Protein AF-0000000076686835 (afdb_homodimer)

Sequence (1148 aa):
MTKIKGAARAKSGCYTCRIRRKKCDEQKSDHGSCKTCDRLHLECLGYGVKRPEWLRESQTVVGMRNKIKKFLASQGMIKGHSGPSSRDVEQEPNFLTLRPCSSPESETSTTLSVYQRSGSPEFYCESPPQTDWSSTFNSSRSGYPLSSSQCPDNSFLTVSRMSMDYHDLYPLDSELQEQTQYAPRNYQPSSLYPIYEWDPATDYYIEYVFESQYLLANRPHIKQIIRDSLQIHPASKKIVQILSELHYGRRRLPQRTDNIPPILHYLKRTGTGTLDDAMAVLHSVSVYLFNGGDGAWDECIDFAASHVQLLLGTTYYNFSNPLQQCDAKTAFVVKTAIWFDVLASITTGQSPRLHSDIGRLFDPRRTHLHELGDPLSDQHSMLSPMGSENDVVWAISEISALAEWKQEQQGFLSIPELVNRAAPIQQCLDNPACNQPCRVDLDMTSQHSASSIFRAAAQLYLATVVSGDYPLVPEVSSRAQRTYDAIFSIPQQELPPVVRSTVFAFFLCGCFLIDPARRTYIKDMLLYQEHSAEIGNLNSIINLLDSIWATSDHEHKRAIPWRSLLRERHILLVMTKIKGAARAKSGCYTCRIRRKKCDEQKSDHGSCKTCDRLHLECLGYGVKRPEWLRESQTVVGMRNKIKKFLASQGMIKGHSGPSSRDVEQEPNFLTLRPCSSPESETSTTLSVYQRSGSPEFYCESPPQTDWSSTFNSSRSGYPLSSSQCPDNSFLTVSRMSMDYHDLYPLDSELQEQTQYAPRNYQPSSLYPIYEWDPATDYYIEYVFESQYLLANRPHIKQIIRDSLQIHPASKKIVQILSELHYGRRRLPQRTDNIPPILHYLKRTGTGTLDDAMAVLHSVSVYLFNGGDGAWDECIDFAASHVQLLLGTTYYNFSNPLQQCDAKTAFVVKTAIWFDVLASITTGQSPRLHSDIGRLFDPRRTHLHELGDPLSDQHSMLSPMGSENDVVWAISEISALAEWKQEQQGFLSIPELVNRAAPIQQCLDNPACNQPCRVDLDMTSQHSASSIFRAAAQLYLATVVSGDYPLVPEVSSRAQRTYDAIFSIPQQELPPVVRSTVFAFFLCGCFLIDPARRTYIKDMLLYQEHSAEIGNLNSIINLLDSIWATSDHEHKRAIPWRSLLRERHILLV

Radius of gyration: 41.48 Å; Cα contacts (8 Å, |Δi|>4): 1317; chains: 2; bounding box: 100×111×121 Å

Solvent-accessible surface area (backbone atoms only — not comparable to full-atom values): 66970 Å² total; per-residue (Å²): 131,75,77,70,73,70,76,73,75,69,67,68,33,34,46,43,34,57,59,63,71,44,91,51,74,66,43,67,42,103,84,63,30,36,51,57,32,56,75,67,32,39,49,50,72,34,73,53,86,66,75,54,76,77,61,63,41,62,67,53,38,50,48,51,35,48,50,49,49,50,50,32,48,75,67,50,69,39,88,87,58,70,70,80,69,80,71,74,75,82,64,72,82,77,64,46,75,76,69,82,82,67,85,76,80,81,74,85,74,76,75,79,82,78,77,72,84,71,84,72,82,75,83,80,81,78,75,83,85,78,84,73,86,81,73,87,76,79,92,81,90,86,82,88,90,81,86,82,88,88,77,86,82,82,81,89,77,87,87,80,83,90,88,88,71,93,75,86,75,80,77,77,83,78,78,85,72,77,68,75,72,69,70,72,71,75,69,63,82,59,82,71,70,73,84,64,79,91,47,68,40,58,55,45,22,70,71,54,44,45,58,70,72,42,55,40,36,68,60,70,63,56,50,49,51,52,51,58,45,46,74,75,33,67,68,34,39,53,46,44,36,53,39,31,50,42,62,71,60,47,47,76,49,77,71,60,63,65,57,47,59,61,52,50,51,49,52,62,68,65,56,67,80,42,73,62,54,37,46,28,34,53,49,48,38,49,42,30,28,49,48,35,14,36,66,75,46,63,62,36,47,50,51,30,40,52,51,44,50,51,45,46,62,57,84,33,48,87,43,77,49,43,42,76,73,47,53,70,63,57,30,51,49,47,54,51,40,48,52,53,32,39,43,40,12,64,28,71,51,34,49,28,88,54,46,69,56,38,46,56,62,25,28,67,90,75,32,85,74,65,60,74,81,48,82,81,26,55,55,67,24,37,32,41,45,72,11,29,46,44,54,48,56,32,39,47,35,49,42,27,35,48,46,30,51,54,64,70,28,68,35,36,46,46,48,68,57,53,52,58,66,45,44,64,50,50,51,49,67,74,49,58,84,73,68,61,78,47,85,66,57,82,86,46,56,50,24,51,52,30,23,52,27,48,40,30,29,42,52,23,52,43,34,29,62,68,44,37,49,24,39,57,11,59,67,31,33,53,26,24,48,49,22,46,51,44,60,69,62,53,51,81,92,38,40,66,51,29,54,60,57,38,38,44,34,54,51,56,30,52,70,36,50,81,55,62,69,61,41,50,50,56,50,49,56,46,51,53,50,33,71,70,64,43,59,33,32,51,65,51,51,51,53,50,49,50,55,49,50,69,65,40,75,79,42,61,56,45,67,57,65,57,60,62,51,35,39,73,57,37,40,48,48,91,131,74,76,70,71,71,76,72,75,70,66,67,32,34,46,43,33,57,59,63,72,44,89,52,74,66,42,67,41,102,84,64,31,37,52,57,31,57,74,68,33,39,49,50,72,35,71,52,84,67,76,53,75,79,61,64,41,62,65,54,38,50,50,50,35,50,51,50,49,51,51,32,48,73,68,51,68,39,87,87,59,70,70,82,70,80,73,73,75,83,63,72,81,76,66,46,78,77,72,82,83,66,82,78,76,81,74,82,72,78,72,78,82,77,82,74,87,80,88,85,87,90,86,91,80,88,81,88,90,84,90,84,91,85,90,83,91,85,87,83,89,87,88,94,87,88,92,80,88,89,82,90,85,86,86,87,89,88,92,83,92,86,93,86,94,80,88,91,73,82,79,77,83,77,80,86,69,81,67,73,71,70,70,69,72,74,70,60,80,59,82,70,71,71,84,67,68,94,46,67,41,58,55,44,21,69,73,54,43,46,57,71,72,42,56,40,35,68,58,70,63,56,51,49,50,52,52,57,44,46,73,74,31,66,68,34,38,53,47,44,37,52,42,30,49,42,62,70,60,46,47,77,50,78,71,62,64,64,56,47,60,62,53,51,51,48,53,60,68,66,56,69,81,41,71,62,55,37,44,28,35,53,50,47,39,48,42,30,28,49,50,35,14,36,67,75,46,62,62,34,47,50,51,32,41,52,51,44,50,50,44,46,62,56,83,32,46,88,42,79,49,43,44,77,72,46,53,70,62,56,30,49,47,47,54,51,39,49,52,54,34,39,42,40,12,63,30,71,52,35,48,28,87,52,46,70,56,41,49,55,62,25,28,67,91,74,32,83,73,65,60,75,82,48,83,80,26,56,56,67,23,37,34,41,44,72,11,30,47,43,54,48,56,34,40,46,34,50,43,28,36,48,45,29,50,54,63,71,29,68,36,35,45,46,48,68,56,52,50,57,66,44,45,63,49,50,51,50,69,75,48,57,84,71,69,60,78,49,86,65,56,83,87,45,55,48,24,51,52,30,22,52,26,48,40,29,30,41,51,24,52,44,34,28,62,68,43,38,50,22,40,57,11,59,66,31,32,52,25,25,49,49,23,47,52,43,59,69,62,54,51,80,91,39,40,65,50,29,56,62,57,37,38,44,34,53,50,57,31,51,72,36,50,80,54,62,70,61,40,49,49,55,51,49,56,46,50,53,50,32,70,71,64,45,59,34,32,52,64,52,50,51,52,50,49,51,55,50,50,69,66,40,76,80,42,60,55,44,67,58,65,58,62,62,53,37,38,74,58,37,41,46,48,89

Foldseek 3Di:
DPPPPPDPLPLWAFPLCVLLVHRFPSDQDPVQATVVCVVLLEDTNHTDNDDPPQCPDPVLSVVLNVVSVVSSVVVVNDPPSPPPPDPPPPDDPDRHYSDDDDDDDDDDPDDPDPDPPDDPDDDDPDDDDDDDDDDDDDDDDDDDDDDDDDDDDDDDDDDDDYDDDPDDDPPPDDDDPVCPCPPPPPVVVPCVPVPDDPDVLVVLCLVPVVCVLQVQAPRDPVSVLLVVLCNPPPLLVVLSSLSSVLLVVLAQDVVSLVPLVVSLVVLVVVVPLDLSSLVSLLSSQVSCFQNQQFDDNVSSLVSLLVSLCVCCVPVVVPPLASLLVDDQSNLVSNLSSLVLQLLLLLQQLAQGPCLVVLCSQQVVVRDVDPLFPDPSSQRSASLHRQLAGSLLSNLSNQLSNLLSVQVVCPPNDDLVVSCVSLVVSLVCLVDPPCPDPRVPPVVNLLSPLLRQLSSLLSQLSNCCSNVNQALPPVSNVVSLVSSLVSLVPRDPVNLQSSCQSNQSSLLSSLLNDLDVVSNVVSLVSLVVNCVVSSTGNSVVSSVLSVVQCVPCNVPRRDGGPSNVSSNVRSGRRD/DPPPPPPPLPLWAFVLCVLLVHRFPSDQDPVQATVVCVVLLEDTNHTDNDDDPQCPDPVLSVVLNVVSVVSSVVVVNDPPSPPVPPPPPPDDPDRHYSDDDDDDDDPDDPDPDDPDDDDDDDDDDDDDDDDDDDDDDDDDDYYDDYDDDDDDDYYDYDDDDDDDDDDDDPPPDDDDPPPPVPVPPCVVVPCVPVPDDPDVLVVLCLVPVVCVLQVQAPRDPVSVLLVVLCVPPPLLVVLSSLSSVLLVVLAQDVVSLVVLVVSLVVLVVVVPLDLSSLVSLLSSQVSCFQNQQFDDNVSSLVSLLVSLCVCCVPVVVPPLASLLVDDQSNLVSNLSSLQLQLLLLLQQLAQRPCLVVLCSQQVVVRDVDPLPDDPSSQRSASLHRQLAGSLLSNLSNQLSNLLSVQVVCPPNDDLVVSCVSLVVSLVCLVDPPCPDPRVPPVVNLLSPLLRQLSSLLSQLSNCCSNVNQALPPVSNVVSLVSSLVSLVPRDPVNLQSSCQSNQSSLLSSLLNDLDVVSNVVSLVSLVVNCVVSSTGNSVVSSVLSVVQCVPCNVPRRDGGPSNVSSNVRSGRRD

Structure (mmCIF, N/CA/C/O backbone):
data_AF-0000000076686835-model_v1
#
loop_
_entity.id
_entity.type
_entity.pdbx_description
1 polymer 'Zn(2)-C6 fungal-type domain-containing protein'
#
loop_
_atom_site.group_PDB
_atom_site.id
_atom_site.type_symbol
_atom_site.label_atom_id
_atom_site.label_alt_id
_atom_site.label_comp_id
_atom_site.label_asym_id
_atom_site.label_entity_id
_atom_site.label_seq_id
_atom_site.pdbx_PDB_ins_code
_atom_site.Cartn_x
_atom_site.Cartn_y
_atom_site.Cartn_z
_atom_site.occupancy
_atom_site.B_iso_or_equiv
_atom_site.auth_seq_id
_atom_site.auth_comp_id
_atom_site.auth_asym_id
_atom_site.auth_atom_id
_atom_site.pdbx_PDB_model_num
ATOM 1 N N . MET A 1 1 ? 19.5 33.469 -58.469 1 22.08 1 MET A N 1
ATOM 2 C CA . MET A 1 1 ? 18.234 34.031 -57.969 1 22.08 1 MET A CA 1
ATOM 3 C C . MET A 1 1 ? 18.016 33.656 -56.5 1 22.08 1 MET A C 1
ATOM 5 O O . MET A 1 1 ? 17.969 32.5 -56.156 1 22.08 1 MET A O 1
ATOM 9 N N . THR A 1 2 ? 18.484 34.531 -55.688 1 27.08 2 THR A N 1
ATOM 10 C CA . THR A 1 2 ? 18.703 34.375 -54.25 1 27.08 2 THR A CA 1
ATOM 11 C C . THR A 1 2 ? 17.391 34.125 -53.531 1 27.08 2 THR A C 1
ATOM 13 O O . THR A 1 2 ? 16.422 34.875 -53.688 1 27.08 2 THR A O 1
ATOM 16 N N . LYS A 1 3 ? 17.125 32.812 -53.375 1 31.95 3 LYS A N 1
ATOM 17 C CA . LYS A 1 3 ? 15.883 32.438 -52.688 1 31.95 3 LYS A CA 1
ATOM 18 C C . LYS A 1 3 ? 15.555 33.438 -51.562 1 31.95 3 LYS A C 1
ATOM 20 O O . LYS A 1 3 ? 16.375 33.656 -50.688 1 31.95 3 LYS A O 1
ATOM 25 N N . ILE A 1 4 ? 14.883 34.469 -51.906 1 25.8 4 ILE A N 1
ATOM 26 C CA . ILE A 1 4 ? 14.43 35.531 -51 1 25.8 4 ILE A CA 1
ATOM 27 C C . ILE A 1 4 ? 13.922 34.875 -49.719 1 25.8 4 ILE A C 1
ATOM 29 O O . ILE A 1 4 ? 13.023 34.031 -49.75 1 25.8 4 ILE A O 1
ATOM 33 N N . LYS A 1 5 ? 14.82 34.781 -48.781 1 32.44 5 LYS A N 1
ATOM 34 C CA . LYS A 1 5 ? 14.531 34.438 -47.406 1 32.44 5 LYS A CA 1
ATOM 35 C C . LYS A 1 5 ? 13.195 35.031 -46.938 1 32.44 5 LYS A C 1
ATOM 37 O O . LYS A 1 5 ? 12.898 36.188 -47.219 1 32.44 5 LYS A O 1
ATOM 42 N N . GLY A 1 6 ? 12.094 34.219 -47.125 1 33.25 6 GLY A N 1
ATOM 43 C CA . GLY A 1 6 ? 10.734 34.594 -46.75 1 33.25 6 GLY A CA 1
ATOM 44 C C . GLY A 1 6 ? 10.688 35.656 -45.688 1 33.25 6 GLY A C 1
ATOM 45 O O . GLY A 1 6 ? 11.664 35.875 -44.969 1 33.25 6 GLY A O 1
ATOM 46 N N . ALA A 1 7 ? 10.039 36.781 -46 1 33.12 7 ALA A N 1
ATOM 47 C CA . ALA A 1 7 ? 9.766 37.969 -45.188 1 33.12 7 ALA A CA 1
ATOM 48 C C . ALA A 1 7 ? 9.594 37.594 -43.719 1 33.12 7 ALA A C 1
ATOM 50 O O . ALA A 1 7 ? 8.953 36.562 -43.406 1 33.12 7 ALA A O 1
ATOM 51 N N . ALA A 1 8 ? 10.594 37.875 -42.969 1 38.75 8 ALA A N 1
ATOM 52 C CA . ALA A 1 8 ? 10.555 37.781 -41.531 1 38.75 8 ALA A CA 1
ATOM 53 C C . ALA A 1 8 ? 9.18 38.156 -40.969 1 38.75 8 ALA A C 1
ATOM 55 O O . ALA A 1 8 ? 8.625 39.188 -41.375 1 38.75 8 ALA A O 1
ATOM 56 N N . ARG A 1 9 ? 8.266 37.25 -40.719 1 44.97 9 ARG A N 1
ATOM 57 C CA . ARG A 1 9 ? 6.961 37.5 -40.125 1 44.97 9 ARG A CA 1
ATOM 58 C C . ARG A 1 9 ? 7.031 38.656 -39.125 1 44.97 9 ARG A C 1
ATOM 60 O O . ARG A 1 9 ? 7.965 38.75 -38.344 1 44.97 9 ARG A O 1
ATOM 67 N N . ALA A 1 10 ? 6.547 39.812 -39.562 1 47.28 10 ALA A N 1
ATOM 68 C CA . ALA A 1 10 ? 6.551 41.031 -38.812 1 47.28 10 ALA A CA 1
ATOM 69 C C . ALA A 1 10 ? 6.223 40.781 -37.344 1 47.28 10 ALA A C 1
ATOM 71 O O . ALA A 1 10 ? 5.352 39.969 -37.031 1 47.28 10 ALA A O 1
ATOM 72 N N . LYS A 1 11 ? 7.059 40.906 -36.438 1 59.56 11 LYS A N 1
ATOM 73 C CA . LYS A 1 11 ? 6.957 40.781 -34.969 1 59.56 11 LYS A CA 1
ATOM 74 C C . LYS A 1 11 ? 5.875 41.688 -34.406 1 59.56 11 LYS A C 1
ATOM 76 O O . LYS A 1 11 ? 5.797 41.906 -33.219 1 59.56 11 LYS A O 1
ATOM 81 N N . SER A 1 12 ? 4.941 42.25 -35.281 1 71.62 12 SER A N 1
ATOM 82 C CA . SER A 1 12 ? 3.979 43.25 -34.844 1 71.62 12 SER A CA 1
ATOM 83 C C . SER A 1 12 ? 2.596 42.656 -34.625 1 71.62 12 SER A C 1
ATOM 85 O O . SER A 1 12 ? 1.659 43.344 -34.219 1 71.62 12 SER A O 1
ATOM 87 N N . GLY A 1 13 ? 2.395 41.438 -34.875 1 78.56 13 GLY A N 1
ATOM 88 C CA . GLY A 1 13 ? 1.097 40.812 -34.719 1 78.56 13 GLY A CA 1
ATOM 89 C C . GLY A 1 13 ? 0.733 40.562 -33.25 1 78.56 13 GLY A C 1
ATOM 90 O O . GLY A 1 13 ? 1.591 40.656 -32.375 1 78.56 13 GLY A O 1
ATOM 91 N N . CYS A 1 14 ? -0.604 40.344 -32.969 1 82.75 14 CYS A N 1
ATOM 92 C CA . CYS A 1 14 ? -1.029 40.062 -31.609 1 82.75 14 CYS A CA 1
ATOM 93 C C . CYS A 1 14 ? -0.51 38.719 -31.156 1 82.75 14 CYS A C 1
ATOM 95 O O . CYS A 1 14 ? -0.204 37.844 -31.969 1 82.75 14 CYS A O 1
ATOM 97 N N . TYR A 1 15 ? -0.389 38.5 -29.938 1 86.19 15 TYR A N 1
ATOM 98 C CA . TYR A 1 15 ? 0.169 37.281 -29.344 1 86.19 15 TYR A CA 1
ATOM 99 C C . TYR A 1 15 ? -0.659 36.062 -29.734 1 86.19 15 TYR A C 1
ATOM 101 O O . TYR A 1 15 ? -0.11 35 -30 1 86.19 15 TYR A O 1
ATOM 109 N N . THR A 1 16 ? -1.912 36.156 -29.766 1 88.62 16 THR A N 1
ATOM 110 C CA . THR A 1 16 ? -2.801 35.062 -30.094 1 88.62 16 THR A CA 1
ATOM 111 C C . THR A 1 16 ? -2.539 34.562 -31.516 1 88.62 16 THR A C 1
ATOM 113 O O . THR A 1 16 ? -2.463 33.344 -31.766 1 88.62 16 THR A O 1
ATOM 116 N N . CYS A 1 17 ? -2.449 35.438 -32.375 1 85.31 17 CYS A N 1
ATOM 117 C CA . CYS A 1 17 ? -2.152 35.094 -33.781 1 85.31 17 CYS A CA 1
ATOM 118 C C . CYS A 1 17 ? -0.751 34.5 -33.906 1 85.31 17 CYS A C 1
ATOM 120 O O . CYS A 1 17 ? -0.532 33.562 -34.656 1 85.31 17 CYS A O 1
ATOM 122 N N . ARG A 1 18 ? 0.171 34.969 -33.094 1 83.38 18 ARG A N 1
ATOM 123 C CA . ARG A 1 18 ? 1.534 34.469 -33.062 1 83.38 18 ARG A CA 1
ATOM 124 C C . ARG A 1 18 ? 1.565 33.031 -32.5 1 83.38 18 ARG A C 1
ATOM 126 O O . ARG A 1 18 ? 2.275 32.188 -33.031 1 83.38 18 ARG A O 1
ATOM 133 N N . ILE A 1 19 ? 0.754 32.844 -31.578 1 83.19 19 ILE A N 1
ATOM 134 C CA . ILE A 1 19 ? 0.657 31.516 -30.953 1 83.19 19 ILE A CA 1
ATOM 135 C C . ILE A 1 19 ? 0.048 30.531 -31.938 1 83.19 19 ILE A C 1
ATOM 137 O O . ILE A 1 19 ? 0.477 29.375 -32.031 1 83.19 19 ILE A O 1
ATOM 141 N N . ARG A 1 20 ? -0.833 30.969 -32.656 1 84.38 20 ARG A N 1
ATOM 142 C CA . ARG A 1 20 ? -1.5 30.172 -33.688 1 84.38 20 ARG A CA 1
ATOM 143 C C . ARG A 1 20 ? -0.6 29.953 -34.906 1 84.38 20 ARG A C 1
ATOM 145 O O . ARG A 1 20 ? -0.869 29.094 -35.75 1 84.38 20 ARG A O 1
ATOM 152 N N . ARG A 1 21 ? 0.393 30.781 -35.062 1 81.19 21 ARG A N 1
ATOM 153 C CA . ARG A 1 21 ? 1.337 30.781 -36.188 1 81.19 21 ARG A CA 1
ATOM 154 C C . ARG A 1 21 ? 0.635 31.109 -37.5 1 81.19 21 ARG A C 1
ATOM 156 O O . ARG A 1 21 ? 0.928 30.516 -38.531 1 81.19 21 ARG A O 1
ATOM 163 N N . LYS A 1 22 ? -0.328 31.938 -37.281 1 81.25 22 LYS A N 1
ATOM 164 C CA . LYS A 1 22 ? -1.064 32.438 -38.438 1 81.25 22 LYS A CA 1
ATOM 165 C C . LYS A 1 22 ? -0.812 33.938 -38.656 1 81.25 22 LYS A C 1
ATOM 167 O O . LYS A 1 22 ? -0.509 34.656 -37.719 1 81.25 22 LYS A O 1
ATOM 172 N N . LYS A 1 23 ? -0.865 34.375 -39.844 1 79.88 23 LYS A N 1
ATOM 173 C CA . LYS A 1 23 ? -0.647 35.781 -40.188 1 79.88 23 LYS A CA 1
ATOM 174 C C . LYS A 1 23 ? -1.698 36.688 -39.531 1 79.88 23 LYS A C 1
ATOM 176 O O . LYS A 1 23 ? -2.898 36.406 -39.625 1 79.88 23 LYS A O 1
ATOM 181 N N . CYS A 1 24 ? -1.336 37.625 -38.75 1 79.44 24 CYS A N 1
ATOM 182 C CA . CYS A 1 24 ? -2.195 38.594 -38.094 1 79.44 24 CYS A CA 1
ATOM 183 C C . CYS A 1 24 ? -2.543 39.75 -39.062 1 79.44 24 CYS A C 1
ATOM 185 O O . CYS A 1 24 ? -1.705 40.156 -39.844 1 79.44 24 CYS A O 1
ATOM 187 N N . ASP A 1 25 ? -3.598 40.188 -39.094 1 79.06 25 ASP A N 1
ATOM 188 C CA . ASP A 1 25 ? -4 41.312 -39.938 1 79.06 25 ASP A CA 1
ATOM 189 C C . ASP A 1 25 ? -3.512 42.656 -39.375 1 79.06 25 ASP A C 1
ATOM 191 O O . ASP A 1 25 ? -3.584 43.688 -40.062 1 79.06 25 ASP A O 1
ATOM 195 N N . GLU A 1 26 ? -2.965 42.656 -38.188 1 77.5 26 GLU A N 1
ATOM 196 C CA . GLU A 1 26 ? -2.369 43.781 -37.469 1 77.5 26 GLU A CA 1
ATOM 197 C C . GLU A 1 26 ? -3.316 44.969 -37.438 1 77.5 26 GLU A C 1
ATOM 199 O O . GLU A 1 26 ? -2.896 46.094 -37.156 1 77.5 26 GLU A O 1
ATOM 204 N N . GLN A 1 27 ? -4.598 44.812 -37.75 1 79 27 GLN A N 1
ATOM 205 C CA . GLN A 1 27 ? -5.598 45.875 -37.688 1 79 27 GLN A CA 1
ATOM 206 C C . GLN A 1 27 ? -6.316 45.844 -36.344 1 79 27 GLN A C 1
ATOM 208 O O . GLN A 1 27 ? -6.934 44.844 -35.969 1 79 27 GLN A O 1
ATOM 213 N N . LYS A 1 28 ? -6.168 46.75 -35.5 1 75.19 28 LYS A N 1
ATOM 214 C CA . LYS A 1 28 ? -6.785 46.844 -34.188 1 75.19 28 LYS A CA 1
ATOM 215 C C . LYS A 1 28 ? -8.258 47.25 -34.312 1 75.19 28 LYS A C 1
ATOM 217 O O . LYS A 1 28 ? -8.594 48.188 -35 1 75.19 28 LYS A O 1
ATOM 222 N N . SER A 1 29 ? -9.102 46.438 -33.781 1 75.44 29 SER A N 1
ATOM 223 C CA . SER A 1 29 ? -10.523 46.781 -33.688 1 75.44 29 SER A CA 1
ATOM 224 C C . SER A 1 29 ? -10.766 47.844 -32.625 1 75.44 29 SER A C 1
ATOM 226 O O . SER A 1 29 ? -9.875 48.156 -31.844 1 75.44 29 SER A O 1
ATOM 228 N N . ASP A 1 30 ? -11.922 48.438 -32.469 1 75.62 30 ASP A N 1
ATOM 229 C CA . ASP A 1 30 ? -12.305 49.5 -31.531 1 75.62 30 ASP A CA 1
ATOM 230 C C . ASP A 1 30 ? -12.117 49.031 -30.094 1 75.62 30 ASP A C 1
ATOM 232 O O . ASP A 1 30 ? -11.945 49.844 -29.188 1 75.62 30 ASP A O 1
ATOM 236 N N . HIS A 1 31 ? -11.93 47.719 -29.875 1 73.94 31 HIS A N 1
ATOM 237 C CA . HIS A 1 31 ? -11.797 47.125 -28.547 1 73.94 31 HIS A CA 1
ATOM 238 C C . HIS A 1 31 ? -10.359 46.719 -28.266 1 73.94 31 HIS A C 1
ATOM 240 O O . HIS A 1 31 ? -10.078 46.094 -27.234 1 73.94 31 HIS A O 1
ATOM 246 N N . GLY A 1 32 ? -9.422 47.031 -29.156 1 77.31 32 GLY A N 1
ATOM 247 C CA . GLY A 1 32 ? -8 46.75 -28.969 1 77.31 32 GLY A CA 1
ATOM 248 C C . GLY A 1 32 ? -7.582 45.375 -29.422 1 77.31 32 GLY A C 1
ATOM 249 O O . GLY A 1 32 ? -6.402 45.031 -29.359 1 77.31 32 GLY A O 1
ATOM 250 N N . SER A 1 33 ? -8.352 44.656 -29.938 1 81.25 33 SER A N 1
ATOM 251 C CA . SER A 1 33 ? -8.102 43.281 -30.422 1 81.25 33 SER A CA 1
ATOM 252 C C . SER A 1 33 ? -7.844 43.312 -31.938 1 81.25 33 SER A C 1
ATOM 254 O O . SER A 1 33 ? -8.242 44.25 -32.625 1 81.25 33 SER A O 1
ATOM 256 N N . CYS A 1 34 ? -7.137 42.25 -32.375 1 84.44 34 CYS A N 1
ATOM 257 C CA . CYS A 1 34 ? -6.945 42.188 -33.812 1 84.44 34 CYS A CA 1
ATOM 258 C C . CYS A 1 34 ? -8.203 41.688 -34.5 1 84.44 34 CYS A C 1
ATOM 260 O O . CYS A 1 34 ? -8.961 40.906 -33.938 1 84.44 34 CYS A O 1
ATOM 262 N N . LYS A 1 35 ? -8.547 42.188 -35.594 1 83.75 35 LYS A N 1
ATOM 263 C CA . LYS A 1 35 ? -9.758 41.844 -36.344 1 83.75 35 LYS A CA 1
ATOM 264 C C . LYS A 1 35 ? -9.82 40.344 -36.625 1 83.75 35 LYS A C 1
ATOM 266 O O . LYS A 1 35 ? -10.914 39.781 -36.688 1 83.75 35 LYS A O 1
ATOM 271 N N . THR A 1 36 ? -8.672 39.75 -36.75 1 83.75 36 THR A N 1
ATOM 272 C CA . THR A 1 36 ? -8.625 38.312 -36.969 1 83.75 36 THR A CA 1
ATOM 273 C C . THR A 1 36 ? -9.117 37.562 -35.719 1 83.75 36 THR A C 1
ATOM 275 O O . THR A 1 36 ? -9.914 36.625 -35.844 1 83.75 36 THR A O 1
ATOM 278 N N . CYS A 1 37 ? -8.609 37.844 -34.656 1 84 37 CYS A N 1
ATOM 279 C CA . CYS A 1 37 ? -9.055 37.25 -33.406 1 84 37 CYS A CA 1
ATOM 280 C C . CYS A 1 37 ? -10.539 37.5 -33.188 1 84 37 CYS A C 1
ATOM 282 O O . CYS A 1 37 ? -11.266 36.594 -32.75 1 84 37 CYS A O 1
ATOM 284 N N . ASP A 1 38 ? -11.023 38.656 -33.438 1 83.44 38 ASP A N 1
ATOM 285 C CA . ASP A 1 38 ? -12.438 39 -33.312 1 83.44 38 ASP A CA 1
ATOM 286 C C . ASP A 1 38 ? -13.305 38.125 -34.25 1 83.44 38 ASP A C 1
ATOM 288 O O . ASP A 1 38 ? -14.359 37.656 -33.812 1 83.44 38 ASP A O 1
ATOM 292 N N . ARG A 1 39 ? -12.93 38.031 -35.406 1 81.94 39 ARG A N 1
ATOM 293 C CA . ARG A 1 39 ? -13.656 37.25 -36.406 1 81.94 39 ARG A CA 1
ATOM 294 C C . ARG A 1 39 ? -13.719 35.781 -35.969 1 81.94 39 ARG A C 1
ATOM 296 O O . ARG A 1 39 ? -14.742 35.125 -36.156 1 81.94 39 ARG A O 1
ATOM 303 N N . LEU A 1 40 ? -12.688 35.375 -35.406 1 79.88 40 LEU A N 1
ATOM 304 C CA . LEU A 1 40 ? -12.57 33.969 -35.031 1 79.88 40 LEU A CA 1
ATOM 305 C C . LEU A 1 40 ? -13.109 33.719 -33.625 1 79.88 40 LEU A C 1
ATOM 307 O O . LEU A 1 40 ? -13.094 32.594 -33.094 1 79.88 40 LEU A O 1
ATOM 311 N N . HIS A 1 41 ? -13.523 34.812 -33.031 1 82.12 41 HIS A N 1
ATOM 312 C CA . HIS A 1 41 ? -14.062 34.812 -31.672 1 82.12 41 HIS A CA 1
ATOM 313 C C . HIS A 1 41 ? -13.039 34.281 -30.672 1 82.12 41 HIS A C 1
ATOM 315 O O . HIS A 1 41 ? -13.383 33.5 -29.781 1 82.12 41 HIS A O 1
ATOM 321 N N . LEU A 1 42 ? -11.898 34.688 -30.844 1 85.75 42 LEU A N 1
ATOM 322 C CA . LEU A 1 42 ? -10.789 34.375 -29.953 1 85.75 42 LEU A CA 1
ATOM 323 C C . LEU A 1 42 ? -10.414 35.594 -29.109 1 85.75 42 LEU A C 1
ATOM 325 O O . LEU A 1 42 ? -10.523 36.75 -29.562 1 85.75 42 LEU A O 1
ATOM 329 N N . GLU A 1 43 ? -9.977 35.281 -27.922 1 83.69 43 GLU A N 1
ATOM 330 C CA . GLU A 1 43 ? -9.398 36.344 -27.109 1 83.69 43 GLU A CA 1
ATOM 331 C C . GLU A 1 43 ? -8.07 36.844 -27.688 1 83.69 43 GLU A C 1
ATOM 333 O O . GLU A 1 43 ? -7.152 36.031 -27.891 1 83.69 43 GLU A O 1
ATOM 338 N N . CYS A 1 44 ? -7.961 37.969 -27.891 1 83.62 44 CYS A N 1
ATOM 339 C CA . CYS A 1 44 ? -6.73 38.594 -28.375 1 83.62 44 CYS A CA 1
ATOM 340 C C . CYS A 1 44 ? -5.809 38.938 -27.219 1 83.62 44 CYS A C 1
ATOM 342 O O . CYS A 1 44 ? -6.164 39.75 -26.359 1 83.62 44 CYS A O 1
ATOM 344 N N . LEU A 1 45 ? -4.695 38.438 -27.156 1 80.5 45 LEU A N 1
ATOM 345 C CA . LEU A 1 45 ? -3.803 38.562 -26 1 80.5 45 LEU A CA 1
ATOM 346 C C . LEU A 1 45 ? -2.949 39.844 -26.109 1 80.5 45 LEU A C 1
ATOM 348 O O . LEU A 1 45 ? -2.014 40.031 -25.328 1 80.5 45 LEU A O 1
ATOM 352 N N . GLY A 1 46 ? -3.238 40.656 -27.062 1 81.19 46 GLY A N 1
ATOM 353 C CA . GLY A 1 46 ? -2.615 41.969 -27.188 1 81.19 46 GLY A CA 1
ATOM 354 C C . GLY A 1 46 ? -1.397 41.969 -28.094 1 81.19 46 GLY A C 1
ATOM 355 O O . GLY A 1 46 ? -1.094 40.938 -28.734 1 81.19 46 GLY A O 1
ATOM 356 N N . TYR A 1 47 ? -0.738 43.125 -28.016 1 78.56 47 TYR A N 1
ATOM 357 C CA . TYR A 1 47 ? 0.384 43.406 -28.906 1 78.56 47 TYR A CA 1
ATOM 358 C C . TYR A 1 47 ? 1.649 43.688 -28.109 1 78.56 47 TYR A C 1
ATOM 360 O O . TYR A 1 47 ? 1.579 44.188 -26.984 1 78.56 47 TYR A O 1
ATOM 368 N N . GLY A 1 48 ? 2.848 43.312 -28.609 1 73.88 48 GLY A N 1
ATOM 369 C CA . GLY A 1 48 ? 4.117 43.656 -28 1 73.88 48 GLY A CA 1
ATOM 370 C C . GLY A 1 48 ? 5.316 43.094 -28.734 1 73.88 48 GLY A C 1
ATOM 371 O O . GLY A 1 48 ? 5.191 42.125 -29.5 1 73.88 48 GLY A O 1
ATOM 372 N N . VAL A 1 49 ? 6.301 43.719 -28.516 1 72.38 49 VAL A N 1
ATOM 373 C CA . VAL A 1 49 ? 7.543 43.344 -29.172 1 72.38 49 VAL A CA 1
ATOM 374 C C . VAL A 1 49 ? 8.133 42.094 -28.484 1 72.38 49 VAL A C 1
ATOM 376 O O . VAL A 1 49 ? 8.617 41.188 -29.156 1 72.38 49 VAL A O 1
ATOM 379 N N . LYS A 1 50 ? 8.039 42.031 -27.172 1 70.62 50 LYS A N 1
ATOM 380 C CA . LYS A 1 50 ? 8.531 40.906 -26.391 1 70.62 50 LYS A CA 1
ATOM 381 C C . LYS A 1 50 ? 7.375 40.125 -25.781 1 70.62 50 LYS A C 1
ATOM 383 O O . LYS A 1 50 ? 6.426 40.719 -25.25 1 70.62 50 LYS A O 1
ATOM 388 N N . ARG A 1 51 ? 7.254 38.844 -25.891 1 69.06 51 ARG A N 1
ATOM 389 C CA . ARG A 1 51 ? 6.25 37.938 -25.328 1 69.06 51 ARG A CA 1
ATOM 390 C C . ARG A 1 51 ? 6.188 38.094 -23.812 1 69.06 51 ARG A C 1
ATOM 392 O O . ARG A 1 51 ? 7.219 38.094 -23.141 1 69.06 51 ARG A O 1
ATOM 399 N N . PRO A 1 52 ? 5.105 38.344 -23.344 1 72.38 52 PRO A N 1
ATOM 400 C CA . PRO A 1 52 ? 4.996 38.344 -21.875 1 72.38 52 PRO A CA 1
ATOM 401 C C . PRO A 1 52 ? 5.484 37.031 -21.266 1 72.38 52 PRO A C 1
ATOM 403 O O . PRO A 1 52 ? 5.484 35.969 -21.922 1 72.38 52 PRO A O 1
ATOM 406 N N . GLU A 1 53 ? 5.938 37.031 -20.047 1 70.44 53 GLU A N 1
ATOM 407 C CA . GLU A 1 53 ? 6.602 35.938 -19.375 1 70.44 53 GLU A CA 1
ATOM 408 C C . GLU A 1 53 ? 5.719 34.688 -19.359 1 70.44 53 GLU A C 1
ATOM 410 O O . GLU A 1 53 ? 6.211 33.562 -19.531 1 70.44 53 GLU A O 1
ATOM 415 N N . TRP A 1 54 ? 4.457 34.906 -19.25 1 71.75 54 TRP A N 1
ATOM 416 C CA . TRP A 1 54 ? 3.543 33.75 -19.156 1 71.75 54 TRP A CA 1
ATOM 417 C C . TRP A 1 54 ? 3.357 33.125 -20.531 1 71.75 54 TRP A C 1
ATOM 419 O O . TRP A 1 54 ? 2.959 31.953 -20.609 1 71.75 54 TRP A O 1
ATOM 429 N N . LEU A 1 55 ? 3.746 33.75 -21.5 1 72.75 55 LEU A N 1
ATOM 430 C CA . LEU A 1 55 ? 3.631 33.219 -22.859 1 72.75 55 LEU A CA 1
ATOM 431 C C . LEU A 1 55 ? 4.98 32.719 -23.359 1 72.75 55 LEU A C 1
ATOM 433 O O . LEU A 1 55 ? 5.09 32.25 -24.5 1 72.75 55 LEU A O 1
ATOM 437 N N . ARG A 1 56 ? 5.902 32.656 -22.453 1 71.69 56 ARG A N 1
ATOM 438 C CA . ARG A 1 56 ? 7.23 32.188 -22.844 1 71.69 56 ARG A CA 1
ATOM 439 C C . ARG A 1 56 ? 7.379 30.703 -22.625 1 71.69 56 ARG A C 1
ATOM 441 O O . ARG A 1 56 ? 8.211 30.047 -23.266 1 71.69 56 ARG A O 1
ATOM 448 N N . GLU A 1 57 ? 6.578 30.281 -21.797 1 70.25 57 GLU A N 1
ATOM 449 C CA . GLU A 1 57 ? 6.637 28.844 -21.547 1 70.25 57 GLU A CA 1
ATOM 450 C C . GLU A 1 57 ? 6.004 28.062 -22.703 1 70.25 57 GLU A C 1
ATOM 452 O O . GLU A 1 57 ? 4.836 28.266 -23.031 1 70.25 57 GLU A O 1
ATOM 457 N N . SER A 1 58 ? 6.645 27.141 -23.109 1 75.56 58 SER A N 1
ATOM 458 C CA . SER A 1 58 ? 6.293 26.391 -24.297 1 75.56 58 SER A CA 1
ATOM 459 C C . SER A 1 58 ? 5.055 25.531 -24.078 1 75.56 58 SER A C 1
ATOM 461 O O . SER A 1 58 ? 4.199 25.422 -24.953 1 75.56 58 SER A O 1
ATOM 463 N N . GLN A 1 59 ? 4.98 25.094 -22.969 1 73.38 59 GLN A N 1
ATOM 464 C CA . GLN A 1 59 ? 3.852 24.219 -22.672 1 73.38 59 GLN A CA 1
ATOM 465 C C . GLN A 1 59 ? 2.545 25 -22.625 1 73.38 59 GLN A C 1
ATOM 467 O O . GLN A 1 59 ? 1.51 24.531 -23.094 1 73.38 59 GLN A O 1
ATOM 472 N N . THR A 1 60 ? 2.574 26.156 -22.125 1 75.06 60 THR A N 1
ATOM 473 C CA . THR A 1 60 ? 1.413 27.031 -22.078 1 75.06 60 THR A CA 1
ATOM 474 C C . THR A 1 60 ? 0.999 27.469 -23.469 1 75.06 60 THR A C 1
ATOM 476 O O . THR A 1 60 ? -0.193 27.531 -23.781 1 75.06 60 THR A O 1
ATOM 479 N N . VAL A 1 61 ? 1.968 27.672 -24.141 1 78.88 61 VAL A N 1
ATOM 480 C CA . VAL A 1 61 ? 1.732 28.141 -25.5 1 78.88 61 VAL A CA 1
ATOM 481 C C . VAL A 1 61 ? 1.133 27.016 -26.328 1 78.88 61 VAL A C 1
ATOM 483 O O . VAL A 1 61 ? 0.18 27.234 -27.094 1 78.88 61 VAL A O 1
ATOM 486 N N . VAL A 1 62 ? 1.61 25.922 -26.062 1 80.12 62 VAL A N 1
ATOM 487 C CA . VAL A 1 62 ? 1.112 24.75 -26.781 1 80.12 62 VAL A CA 1
ATOM 488 C C . VAL A 1 62 ? -0.304 24.422 -26.312 1 80.12 62 VAL A C 1
ATOM 490 O O . VAL A 1 62 ? -1.174 24.109 -27.125 1 80.12 62 VAL A O 1
ATOM 493 N N . GLY A 1 63 ? -0.509 24.531 -25.109 1 78.75 63 GLY A N 1
ATOM 494 C CA . GLY A 1 63 ? -1.848 24.359 -24.562 1 78.75 63 GLY A CA 1
ATOM 495 C C . GLY A 1 63 ? -2.844 25.359 -25.094 1 78.75 63 GLY A C 1
ATOM 496 O O . GLY A 1 63 ? -3.967 25 -25.453 1 78.75 63 GLY A O 1
ATOM 497 N N . MET A 1 64 ? -2.473 26.547 -25.172 1 79 64 MET A N 1
ATOM 498 C CA . MET A 1 64 ? -3.322 27.609 -25.703 1 79 64 MET A CA 1
ATOM 499 C C . MET A 1 64 ? -3.613 27.406 -27.188 1 79 64 MET A C 1
ATOM 501 O O . MET A 1 64 ? -4.742 27.594 -27.641 1 79 64 MET A O 1
ATOM 505 N N . ARG A 1 65 ? -2.65 26.984 -27.766 1 82.56 65 ARG A N 1
ATOM 506 C CA . ARG A 1 65 ? -2.783 26.703 -29.188 1 82.56 65 ARG A CA 1
ATOM 507 C C . ARG A 1 65 ? -3.766 25.562 -29.422 1 82.56 65 ARG A C 1
ATOM 509 O O . ARG A 1 65 ? -4.617 25.641 -30.312 1 82.56 65 ARG A O 1
ATOM 516 N N . ASN A 1 66 ? -3.641 24.578 -28.625 1 80.25 66 ASN A N 1
ATOM 517 C CA . ASN A 1 66 ? -4.555 23.438 -28.719 1 80.25 66 ASN A CA 1
ATOM 518 C C . ASN A 1 66 ? -5.984 23.844 -28.359 1 80.25 66 ASN A C 1
ATOM 520 O O . ASN A 1 66 ? -6.938 23.391 -29 1 80.25 66 ASN A O 1
ATOM 524 N N . LYS A 1 67 ? -6.102 24.609 -27.406 1 80.88 67 LYS A N 1
ATOM 525 C CA . LYS A 1 67 ? -7.402 25.125 -27 1 80.88 67 LYS A CA 1
ATOM 526 C C . LYS A 1 67 ? -8.039 25.953 -28.109 1 80.88 67 LYS A C 1
ATOM 528 O O . LYS A 1 67 ? -9.234 25.812 -28.391 1 80.88 67 LYS A O 1
ATOM 533 N N . ILE A 1 68 ? -7.301 26.703 -28.656 1 84.06 68 ILE A N 1
ATOM 534 C CA . ILE A 1 68 ? -7.777 27.531 -29.766 1 84.06 68 ILE A CA 1
ATOM 535 C C . ILE A 1 68 ? -8.18 26.656 -30.938 1 84.06 68 ILE A C 1
ATOM 537 O O . ILE A 1 68 ? -9.242 26.844 -31.531 1 84.06 68 ILE A O 1
ATOM 541 N N . LYS A 1 69 ? -7.359 25.703 -31.172 1 80.88 69 LYS A N 1
ATOM 542 C CA . LYS A 1 69 ? -7.621 24.797 -32.281 1 80.88 69 LYS A CA 1
ATOM 543 C C . LYS A 1 69 ? -8.914 24.016 -32.062 1 80.88 69 LYS A C 1
ATOM 545 O O . LYS A 1 69 ? -9.727 23.875 -32.969 1 80.88 69 LYS A O 1
ATOM 550 N N . LYS A 1 70 ? -9.102 23.547 -30.938 1 79.62 70 LYS A N 1
ATOM 551 C CA . LYS A 1 70 ? -10.312 22.812 -30.594 1 79.62 70 LYS A CA 1
ATOM 552 C C . LYS A 1 70 ? -11.547 23.703 -30.703 1 79.62 70 LYS A C 1
ATOM 554 O O . LYS A 1 70 ? -12.586 23.266 -31.203 1 79.62 70 LYS A O 1
ATOM 559 N N . PHE A 1 71 ? -11.391 24.828 -30.156 1 80.62 71 PHE A N 1
ATOM 560 C CA . PHE A 1 71 ? -12.484 25.797 -30.203 1 80.62 71 PHE A CA 1
ATOM 561 C C . PHE A 1 71 ? -12.859 26.109 -31.656 1 80.62 71 PHE A C 1
ATOM 563 O O . PHE A 1 71 ? -14.039 26.078 -32 1 80.62 71 PHE A O 1
ATOM 570 N N . LEU A 1 72 ? -11.938 26.297 -32.406 1 81.5 72 LEU A N 1
ATOM 571 C CA . LEU A 1 72 ? -12.188 26.656 -33.781 1 81.5 72 LEU A CA 1
ATOM 572 C C . LEU A 1 72 ? -12.766 25.484 -34.562 1 81.5 72 LEU A C 1
ATOM 574 O O . LEU A 1 72 ? -13.641 25.656 -35.406 1 81.5 72 LEU A O 1
ATOM 578 N N . ALA A 1 73 ? -12.312 24.359 -34.188 1 78.44 73 ALA A N 1
ATOM 579 C CA . ALA A 1 73 ? -12.844 23.141 -34.781 1 78.44 73 ALA A CA 1
ATOM 580 C C . ALA A 1 73 ? -14.312 22.938 -34.406 1 78.44 73 ALA A C 1
ATOM 582 O O . ALA A 1 73 ? -15.133 22.562 -35.25 1 78.44 73 ALA A O 1
ATOM 583 N N . SER A 1 74 ? -14.609 23.25 -33.219 1 78.56 74 SER A N 1
ATOM 584 C CA . SER A 1 74 ? -15.969 23.094 -32.719 1 78.56 74 SER A CA 1
ATOM 585 C C . SER A 1 74 ? -16.906 24.109 -33.375 1 78.56 74 SER A C 1
ATOM 587 O O . SER A 1 74 ? -18.109 23.844 -33.531 1 78.56 74 SER A O 1
ATOM 589 N N . GLN A 1 75 ? -16.219 25.156 -33.719 1 74.62 75 GLN A N 1
ATOM 590 C CA . GLN A 1 75 ? -17.031 26.188 -34.344 1 74.62 75 GLN A CA 1
ATOM 591 C C . GLN A 1 75 ? -17.078 26.016 -35.875 1 74.62 75 GLN A C 1
ATOM 593 O O . GLN A 1 75 ? -17.734 26.781 -36.562 1 74.62 75 GLN A O 1
ATOM 598 N N . GLY A 1 76 ? -16.375 25.016 -36.219 1 73.38 76 GLY A N 1
ATOM 599 C CA . GLY A 1 76 ? -16.391 24.703 -37.656 1 73.38 76 GLY A CA 1
ATOM 600 C C . GLY A 1 76 ? -15.562 25.656 -38.5 1 73.38 76 GLY A C 1
ATOM 601 O O . GLY A 1 76 ? -15.82 25.828 -39.688 1 73.38 76 GLY A O 1
ATOM 602 N N . MET A 1 77 ? -14.664 26.344 -37.844 1 73.56 77 MET A N 1
ATOM 603 C CA . MET A 1 77 ? -13.938 27.406 -38.531 1 73.56 77 MET A CA 1
ATOM 604 C C . MET A 1 77 ? -12.586 26.922 -39.031 1 73.56 77 MET A C 1
ATOM 606 O O . MET A 1 77 ? -11.742 27.719 -39.469 1 73.56 77 MET A O 1
ATOM 610 N N . ILE A 1 78 ? -12.383 25.719 -38.781 1 69.81 78 ILE A N 1
ATOM 611 C CA . ILE A 1 78 ? -11.188 25.125 -39.375 1 69.81 78 ILE A CA 1
ATOM 612 C C . ILE A 1 78 ? -11.523 24.562 -40.75 1 69.81 78 ILE A C 1
ATOM 614 O O . ILE A 1 78 ? -12.484 23.797 -40.875 1 69.81 78 ILE A O 1
ATOM 618 N N . LYS A 1 79 ? -11.016 24.891 -41.625 1 63.09 79 LYS A N 1
ATOM 619 C CA . LYS A 1 79 ? -11.234 24.469 -43 1 63.09 79 LYS A CA 1
ATOM 620 C C . LYS A 1 79 ? -11.008 22.969 -43.156 1 63.09 79 LYS A C 1
ATOM 622 O O . LYS A 1 79 ? -10.023 22.438 -42.656 1 63.09 79 LYS A O 1
ATOM 627 N N . GLY A 1 80 ? -11.984 22.062 -43.75 1 58.09 80 GLY A N 1
ATOM 628 C CA . GLY A 1 80 ? -11.961 20.656 -44.062 1 58.09 80 GLY A CA 1
ATOM 629 C C . GLY A 1 80 ? -12.727 19.797 -43.094 1 58.09 80 GLY A C 1
ATOM 630 O O . GLY A 1 80 ? -12.906 18.594 -43.312 1 58.09 80 GLY A O 1
ATOM 631 N N . HIS A 1 81 ? -12.828 20.188 -41.781 1 49.5 81 HIS A N 1
ATOM 632 C CA . HIS A 1 81 ? -13.617 19.391 -40.844 1 49.5 81 HIS A CA 1
ATOM 633 C C . HIS A 1 81 ? -15.102 19.703 -41 1 49.5 81 HIS A C 1
ATOM 635 O O . HIS A 1 81 ? -15.578 20.719 -40.469 1 49.5 81 HIS A O 1
ATOM 641 N N . SER A 1 82 ? -15.625 19.625 -42 1 43.31 82 SER A N 1
ATOM 642 C CA . SER A 1 82 ? -17.016 19.984 -42.281 1 43.31 82 SER A CA 1
ATOM 643 C C . SER A 1 82 ? -17.984 19.094 -41.5 1 43.31 82 SER A C 1
ATOM 645 O O . SER A 1 82 ? -18.531 18.141 -42.062 1 43.31 82 SER A O 1
ATOM 647 N N . GLY A 1 83 ? -17.734 18.484 -40.344 1 38.91 83 GLY A N 1
ATOM 648 C CA . GLY A 1 83 ? -18.938 17.75 -39.969 1 38.91 83 GLY A CA 1
ATOM 649 C C . GLY A 1 83 ? -20.172 18.641 -39.906 1 38.91 83 GLY A C 1
ATOM 650 O O . GLY A 1 83 ? -20.062 19.859 -39.719 1 38.91 83 GLY A O 1
ATOM 651 N N . PRO A 1 84 ? -21.266 18.312 -40.594 1 39.19 84 PRO A N 1
ATOM 652 C CA . PRO A 1 84 ? -22.516 19.062 -40.625 1 39.19 84 PRO A CA 1
ATOM 653 C C . PRO A 1 84 ? -23.031 19.453 -39.25 1 39.19 84 PRO A C 1
ATOM 655 O O . PRO A 1 84 ? -23.672 18.656 -38.562 1 39.19 84 PRO A O 1
ATOM 658 N N . SER A 1 85 ? -22.344 19.719 -38.281 1 37.09 85 SER A N 1
ATOM 659 C CA . SER A 1 85 ? -23.125 19.953 -37.062 1 37.09 85 SER A CA 1
ATOM 660 C C . SER A 1 85 ? -24.156 21.047 -37.281 1 37.09 85 SER A C 1
ATOM 662 O O . SER A 1 85 ? -23.891 22.047 -37.938 1 37.09 85 SER A O 1
ATOM 664 N N . SER A 1 86 ? -25.484 20.703 -37.406 1 38.12 86 SER A N 1
ATOM 665 C CA . SER A 1 86 ? -26.656 21.562 -37.375 1 38.12 86 SER A CA 1
ATOM 666 C C . SER A 1 86 ? -26.484 22.703 -36.375 1 38.12 86 SER A C 1
ATOM 668 O O . SER A 1 86 ? -26.219 22.469 -35.188 1 38.12 86 SER A O 1
ATOM 670 N N . ARG A 1 87 ? -26.156 23.844 -36.75 1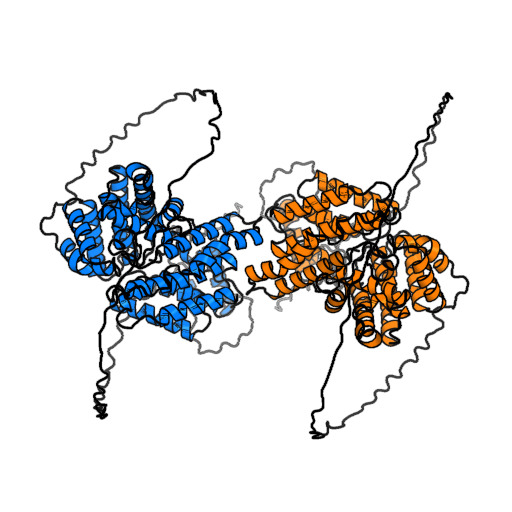 38.53 87 ARG A N 1
ATOM 671 C CA . ARG A 1 87 ? -26.062 25.125 -36.094 1 38.53 87 ARG A CA 1
ATOM 672 C C . ARG A 1 87 ? -27.359 25.469 -35.344 1 38.53 87 ARG A C 1
ATOM 674 O O . ARG A 1 87 ? -28.391 25.719 -35.969 1 38.53 87 ARG A O 1
ATOM 681 N N . ASP A 1 88 ? -27.719 24.781 -34.375 1 33.75 88 ASP A N 1
ATOM 682 C CA . ASP A 1 88 ? -28.828 25.453 -33.719 1 33.75 88 ASP A CA 1
ATOM 683 C C . ASP A 1 88 ? -28.516 26.938 -33.5 1 33.75 88 ASP A C 1
ATOM 685 O O . ASP A 1 88 ? -27.422 27.266 -33.031 1 33.75 88 ASP A O 1
ATOM 689 N N . VAL A 1 89 ? -28.984 27.891 -34.25 1 35.78 89 VAL A N 1
ATOM 690 C CA . VAL A 1 89 ? -28.953 29.344 -34.406 1 35.78 89 VAL A CA 1
ATOM 691 C C . VAL A 1 89 ? -28.688 30.016 -33.062 1 35.78 89 VAL A C 1
ATOM 693 O O . VAL A 1 89 ? -27.953 31 -33 1 35.78 89 VAL A O 1
ATOM 696 N N . GLU A 1 90 ? -29.5 29.812 -32.156 1 36.09 90 GLU A N 1
ATOM 697 C CA . GLU A 1 90 ? -29.719 30.859 -31.141 1 36.09 90 GLU A CA 1
ATOM 698 C C . GLU A 1 90 ? -28.531 30.984 -30.188 1 36.09 90 GLU A C 1
ATOM 700 O O . GLU A 1 90 ? -28.625 31.656 -29.172 1 36.09 90 GLU A O 1
ATOM 705 N N . GLN A 1 91 ? -27.547 29.938 -30.281 1 36.09 91 GLN A N 1
ATOM 706 C CA . GLN A 1 91 ? -26.703 30.016 -29.094 1 36.09 91 GLN A CA 1
ATOM 707 C C . GLN A 1 91 ? -25.703 31.156 -29.203 1 36.09 91 GLN A C 1
ATOM 709 O O . GLN A 1 91 ? -25.219 31.453 -30.297 1 36.09 91 GLN A O 1
ATOM 714 N N . GLU A 1 92 ? -25.641 32.125 -28.359 1 41.38 92 GLU A N 1
ATOM 715 C CA . GLU A 1 92 ? -24.719 33.219 -28.188 1 41.38 92 GLU A CA 1
ATOM 716 C C . GLU A 1 92 ? -23.297 32.812 -28.547 1 41.38 92 GLU A C 1
ATOM 718 O O . GLU A 1 92 ? -22.859 31.719 -28.25 1 41.38 92 GLU A O 1
ATOM 723 N N . PRO A 1 93 ? -22.703 33.375 -29.547 1 47.66 93 PRO A N 1
ATOM 724 C CA . PRO A 1 93 ? -21.344 33.062 -30.031 1 47.66 93 PRO A CA 1
ATOM 725 C C . PRO A 1 93 ? -20.344 32.844 -28.906 1 47.66 93 PRO A C 1
ATOM 727 O O . PRO A 1 93 ? -20.297 33.656 -27.969 1 47.66 93 PRO A O 1
ATOM 730 N N . ASN A 1 94 ? -20 31.609 -28.672 1 58.34 94 ASN A N 1
ATOM 731 C CA . ASN A 1 94 ? -19.062 31.203 -27.641 1 58.34 94 ASN A CA 1
ATOM 732 C C . ASN A 1 94 ? -17.703 31.859 -27.828 1 58.34 94 ASN A C 1
ATOM 734 O O . ASN A 1 94 ? -17.109 31.766 -28.906 1 58.34 94 ASN A O 1
ATOM 738 N N . PHE A 1 95 ? -17.375 32.906 -27.266 1 66.56 95 PHE A N 1
ATOM 739 C CA . PHE A 1 95 ? -16.078 33.594 -27.219 1 66.56 95 PHE A CA 1
ATOM 740 C C . PHE A 1 95 ? -15.078 32.812 -26.391 1 66.56 95 PHE A C 1
ATOM 742 O O . PHE A 1 95 ? -15.375 32.406 -25.266 1 66.56 95 PHE A O 1
ATOM 749 N N . LEU A 1 96 ? -14 32.469 -27.016 1 73.19 96 LEU A N 1
ATOM 750 C CA . LEU A 1 96 ? -12.961 31.734 -26.281 1 73.19 96 LEU A CA 1
ATOM 751 C C . LEU A 1 96 ? -12.07 32.719 -25.516 1 73.19 96 LEU A C 1
ATOM 753 O O . LEU A 1 96 ? -11.398 33.562 -26.125 1 73.19 96 LEU A O 1
ATOM 757 N N . THR A 1 97 ? -12.086 32.719 -24.219 1 71.75 97 THR A N 1
ATOM 758 C CA . THR A 1 97 ? -11.203 33.5 -23.344 1 71.75 97 THR A CA 1
ATOM 759 C C . THR A 1 97 ? -9.922 32.719 -23.062 1 71.75 97 THR A C 1
ATOM 761 O O . THR A 1 97 ? -9.977 31.531 -22.688 1 71.75 97 THR A O 1
ATOM 764 N N . LEU A 1 98 ? -8.789 33.156 -23.359 1 67.94 98 LEU A N 1
ATOM 765 C CA . LEU A 1 98 ? -7.5 32.5 -23.234 1 67.94 98 LEU A CA 1
ATOM 766 C C . LEU A 1 98 ? -6.828 32.844 -21.906 1 67.94 98 LEU A C 1
ATOM 768 O O . LEU A 1 98 ? -5.953 32.125 -21.422 1 67.94 98 LEU A O 1
ATOM 772 N N . ARG A 1 99 ? -6.84 34.031 -21.297 1 48.66 99 ARG A N 1
ATOM 773 C CA . ARG A 1 99 ? -6.262 34.469 -20.031 1 48.66 99 ARG A CA 1
ATOM 774 C C . ARG A 1 99 ? -6.941 33.781 -18.844 1 48.66 99 ARG A C 1
ATOM 776 O O . ARG A 1 99 ? -8.164 33.625 -18.844 1 48.66 99 ARG A O 1
ATOM 783 N N . PRO A 1 100 ? -6.352 33.219 -17.844 1 40.12 100 PRO A N 1
ATOM 784 C CA . PRO A 1 100 ? -7.125 32.812 -16.672 1 40.12 100 PRO A CA 1
ATOM 785 C C . PRO A 1 100 ? -7.953 33.969 -16.094 1 40.12 100 PRO A C 1
ATOM 787 O O . PRO A 1 100 ? -7.512 35.094 -16.078 1 40.12 100 PRO A O 1
ATOM 790 N N . CYS A 1 101 ? -9.281 34 -16.016 1 34.47 101 CYS A N 1
ATOM 791 C CA . CYS A 1 101 ? -10.164 35.062 -15.562 1 34.47 101 CYS A CA 1
ATOM 792 C C . CYS A 1 101 ? -9.664 35.688 -14.258 1 34.47 101 CYS A C 1
ATOM 794 O O . CYS A 1 101 ? -9.594 35 -13.234 1 34.47 101 CYS A O 1
ATOM 796 N N . SER A 1 102 ? -8.891 36.5 -14.102 1 30.36 102 SER A N 1
ATOM 797 C CA . SER A 1 102 ? -8.867 37.281 -12.867 1 30.36 102 SER A CA 1
ATOM 798 C C . SER A 1 102 ? -10.25 37.844 -12.531 1 30.36 102 SER A C 1
ATOM 800 O O . SER A 1 102 ? -11.062 38.062 -13.43 1 30.36 102 SER A O 1
ATOM 802 N N . SER A 1 103 ? -10.633 37.969 -11.211 1 27.48 103 SER A N 1
ATOM 803 C CA . SER A 1 103 ? -11.969 38.312 -10.727 1 27.48 103 SER A CA 1
ATOM 804 C C . SER A 1 103 ? -12.508 39.531 -11.438 1 27.48 103 SER A C 1
ATOM 806 O O . SER A 1 103 ? -11.797 40.531 -11.602 1 27.48 103 SER A O 1
ATOM 808 N N . PRO A 1 104 ? -13.602 39.469 -12.062 1 28.92 104 PRO A N 1
ATOM 809 C CA . PRO A 1 104 ? -14.344 40.562 -12.703 1 28.92 104 PRO A CA 1
ATOM 810 C C . PRO A 1 104 ? -14.672 41.688 -11.734 1 28.92 104 PRO A C 1
ATOM 812 O O . PRO A 1 104 ? -14.859 41.469 -10.539 1 28.92 104 PRO A O 1
ATOM 815 N N . GLU A 1 105 ? -14.234 42.812 -11.844 1 24.66 105 GLU A N 1
ATOM 816 C CA . GLU A 1 105 ? -14.719 44 -11.125 1 24.66 105 GLU A CA 1
ATOM 817 C C . GLU A 1 105 ? -16.25 44.062 -11.148 1 24.66 105 GLU A C 1
ATOM 819 O O . GLU A 1 105 ? -16.875 43.688 -12.141 1 24.66 105 GLU A O 1
ATOM 824 N N . SER A 1 106 ? -16.922 44.25 -9.922 1 23.88 106 SER A N 1
ATOM 825 C CA . SER A 1 106 ? -18.297 44.312 -9.469 1 23.88 106 SER A CA 1
ATOM 826 C C . SER A 1 106 ? -19.125 45.281 -10.289 1 23.88 106 SER A C 1
ATOM 828 O O . SER A 1 106 ? -18.812 46.5 -10.32 1 23.88 106 SER A O 1
ATOM 830 N N . GLU A 1 107 ? -19.547 45.031 -11.336 1 23.89 107 GLU A N 1
ATOM 831 C CA . GLU A 1 107 ? -20.547 45.969 -11.852 1 23.89 107 GLU A CA 1
ATOM 832 C C . GLU A 1 107 ? -21.703 46.125 -10.875 1 23.89 107 GLU A C 1
ATOM 834 O O . GLU A 1 107 ? -22.109 45.188 -10.211 1 23.89 107 GLU A O 1
ATOM 839 N N . THR A 1 108 ? -22.125 47.406 -10.586 1 22.56 108 THR A N 1
ATOM 840 C CA . THR A 1 108 ? -23.047 48.125 -9.719 1 22.56 108 THR A CA 1
ATOM 841 C C . THR A 1 108 ? -24.484 47.656 -9.977 1 22.56 108 THR A C 1
ATOM 843 O O . THR A 1 108 ? -25.016 47.875 -11.07 1 22.56 108 THR A O 1
ATOM 846 N N . SER A 1 109 ? -24.828 46.5 -9.359 1 22.92 109 SER A N 1
ATOM 847 C CA . SER A 1 109 ? -26.141 45.875 -9.422 1 22.92 109 SER A CA 1
ATOM 848 C C . SER A 1 109 ? -27.234 46.875 -9.016 1 22.92 109 SER A C 1
ATOM 850 O O . SER A 1 109 ? -27.078 47.594 -8.031 1 22.92 109 SER A O 1
ATOM 852 N N . THR A 1 110 ? -27.953 47.406 -9.938 1 20.45 110 THR A N 1
ATOM 853 C CA . THR A 1 110 ? -29.094 48.25 -9.68 1 20.45 110 THR A CA 1
ATOM 854 C C . THR A 1 110 ? -30.062 47.625 -8.695 1 20.45 110 THR A C 1
ATOM 856 O O . THR A 1 110 ? -30.219 46.406 -8.688 1 20.45 110 THR A O 1
ATOM 859 N N . THR A 1 111 ? -30.562 48.406 -7.703 1 20.62 111 THR A N 1
ATOM 860 C CA . THR A 1 111 ? -31.25 48.469 -6.422 1 20.62 111 THR A CA 1
ATOM 861 C C . THR A 1 111 ? -32.688 47.938 -6.543 1 20.62 111 THR A C 1
ATOM 863 O O . THR A 1 111 ? -33.469 48 -5.594 1 20.62 111 THR A O 1
ATOM 866 N N . LEU A 1 112 ? -32.875 46.719 -7.148 1 19.11 112 LEU A N 1
ATOM 867 C CA . LEU A 1 112 ? -34.312 46.5 -7.215 1 19.11 112 LEU A CA 1
ATOM 868 C C . LEU A 1 112 ? -34.938 46.5 -5.82 1 19.11 112 LEU A C 1
ATOM 870 O O . LEU A 1 112 ? -34.281 46.031 -4.863 1 19.11 112 LEU A O 1
ATOM 874 N N . SER A 1 113 ? -36.125 47.125 -5.555 1 19.27 113 SER A N 1
ATOM 875 C CA . SER A 1 113 ? -37 47.656 -4.516 1 19.27 113 SER A CA 1
ATOM 876 C C . SER A 1 113 ? -37.719 46.5 -3.787 1 19.27 113 SER A C 1
ATOM 878 O O . SER A 1 113 ? -38.406 45.719 -4.41 1 19.27 113 SER A O 1
ATOM 880 N N . VAL A 1 114 ? -36.969 45.906 -2.807 1 19.91 114 VAL A N 1
ATOM 881 C CA . VAL A 1 114 ? -37.375 44.812 -1.949 1 19.91 114 VAL A CA 1
ATOM 882 C C . VAL A 1 114 ? -38.656 45.188 -1.194 1 19.91 114 VAL A C 1
ATOM 884 O O . VAL A 1 114 ? -38.656 46.188 -0.455 1 19.91 114 VAL A O 1
ATOM 887 N N . TYR A 1 115 ? -39.844 44.781 -1.682 1 18.09 115 TYR A N 1
ATOM 888 C CA . TYR A 1 115 ? -41.125 45 -1.07 1 18.09 115 TYR A CA 1
ATOM 889 C C . TYR A 1 115 ? -41.188 44.406 0.323 1 18.09 115 TYR A C 1
ATOM 891 O O . TYR A 1 115 ? -40.625 43.344 0.571 1 18.09 115 TYR A O 1
ATOM 899 N N . GLN A 1 116 ? -41.438 45.094 1.391 1 17.12 116 GLN A N 1
ATOM 900 C CA . GLN A 1 116 ? -41.469 45.156 2.848 1 17.12 116 GLN A CA 1
ATOM 901 C C . GLN A 1 116 ? -42.5 44.219 3.426 1 17.12 116 GLN A C 1
ATOM 903 O O . GLN A 1 116 ? -43.188 44.562 4.395 1 17.12 116 GLN A O 1
ATOM 908 N N . ARG A 1 117 ? -42.875 43.031 2.748 1 16.88 117 ARG A N 1
ATOM 909 C CA . ARG A 1 117 ? -44.156 42.688 3.33 1 16.88 117 ARG A CA 1
ATOM 910 C C . ARG A 1 117 ? -44.031 42.375 4.816 1 16.88 117 ARG A C 1
ATOM 912 O O . ARG A 1 117 ? -43.062 41.75 5.238 1 16.88 117 ARG A O 1
ATOM 919 N N . SER A 1 118 ? -44.812 42.938 5.828 1 17.55 118 SER A N 1
ATOM 920 C CA . SER A 1 118 ? -45 43.25 7.238 1 17.55 118 SER A CA 1
ATOM 921 C C . SER A 1 118 ? -45.375 42 8.039 1 17.55 118 SER A C 1
ATOM 923 O O . SER A 1 118 ? -45.375 42.031 9.273 1 17.55 118 SER A O 1
ATOM 925 N N . GLY A 1 119 ? -45.594 40.75 7.484 1 17.44 119 GLY A N 1
ATOM 926 C CA . GLY A 1 119 ? -46.688 40.125 8.211 1 17.44 119 GLY A CA 1
ATOM 927 C C . GLY A 1 119 ? -46.281 39.656 9.594 1 17.44 119 GLY A C 1
ATOM 928 O O . GLY A 1 119 ? -45.125 39.25 9.812 1 17.44 119 GLY A O 1
ATOM 929 N N . SER A 1 120 ? -46.781 40.156 10.75 1 18.28 120 SER A N 1
ATOM 930 C CA . SER A 1 120 ? -46.656 40.156 12.203 1 18.28 120 SER A CA 1
ATOM 931 C C . SER A 1 120 ? -46.938 38.781 12.805 1 18.28 120 SER A C 1
ATOM 933 O O . SER A 1 120 ? -46.875 38.625 14.023 1 18.28 120 SER A O 1
ATOM 935 N N . PRO A 1 121 ? -46.625 37.625 12.203 1 17.8 121 PRO A N 1
ATOM 936 C CA . PRO A 1 121 ? -47.5 36.625 12.812 1 17.8 121 PRO A CA 1
ATOM 937 C C . PRO A 1 121 ? -47.219 36.375 14.289 1 17.8 121 PRO A C 1
ATOM 939 O O . PRO A 1 121 ? -46.094 36.625 14.742 1 17.8 121 PRO A O 1
ATOM 942 N N . GLU A 1 122 ? -48.188 36.156 15.227 1 18.19 122 GLU A N 1
ATOM 943 C CA . GLU A 1 122 ? -48.562 36.219 16.625 1 18.19 122 GLU A CA 1
ATOM 944 C C . GLU A 1 122 ? -48.094 35 17.391 1 18.19 122 GLU A C 1
ATOM 946 O O . GLU A 1 122 ? -48.125 34.969 18.625 1 18.19 122 GLU A O 1
ATOM 951 N N . PHE A 1 123 ? -47.281 34 16.844 1 17.97 123 PHE A N 1
ATOM 952 C CA . PHE A 1 123 ? -47.625 32.719 17.484 1 17.97 123 PHE A CA 1
ATOM 953 C C . PHE A 1 123 ? -47.188 32.688 18.938 1 17.97 123 PHE A C 1
ATOM 955 O O . PHE A 1 123 ? -46.188 33.281 19.297 1 17.97 123 PHE A O 1
ATOM 962 N N . TYR A 1 124 ? -48 32.188 19.938 1 17.7 124 TYR A N 1
ATOM 963 C CA . TYR A 1 124 ? -48.375 32.125 21.344 1 17.7 124 TYR A CA 1
ATOM 964 C C . TYR A 1 124 ? -47.5 31.125 22.094 1 17.7 124 TYR A C 1
ATOM 966 O O . TYR A 1 124 ? -47.625 29.906 21.922 1 17.7 124 TYR A O 1
ATOM 974 N N . CYS A 1 125 ? -46.156 31.312 22.094 1 17.77 125 CYS A N 1
ATOM 975 C CA . CYS A 1 125 ? -45.25 30.312 22.656 1 17.77 125 CYS A CA 1
ATOM 976 C C . CYS A 1 125 ? -45.531 30.109 24.141 1 17.77 125 CYS A C 1
ATOM 978 O O . CYS A 1 125 ? -45.375 31.047 24.938 1 17.77 125 CYS A O 1
ATOM 980 N N . GLU A 1 126 ? -46.406 29.25 24.531 1 17.27 126 GLU A N 1
ATOM 981 C CA . GLU A 1 126 ? -46.812 29.016 25.906 1 17.27 126 GLU A CA 1
ATOM 982 C C . GLU A 1 126 ? -45.625 28.484 26.75 1 17.27 126 GLU A C 1
ATOM 984 O O . GLU A 1 126 ? -44.75 27.797 26.234 1 17.27 126 GLU A O 1
ATOM 989 N N . SER A 1 127 ? -45.406 28.969 28.016 1 17.38 127 SER A N 1
ATOM 990 C CA . SER A 1 127 ? -44.469 29.141 29.125 1 17.38 127 SER A CA 1
ATOM 991 C C . SER A 1 127 ? -44.25 27.828 29.875 1 17.38 127 SER A C 1
ATOM 993 O O . SER A 1 127 ? -44 27.828 31.078 1 17.38 127 SER A O 1
ATOM 995 N N . PRO A 1 128 ? -43.719 26.734 29.219 1 17.34 128 PRO A N 1
ATOM 996 C CA . PRO A 1 128 ? -43.938 25.594 30.109 1 17.34 128 PRO A CA 1
ATOM 997 C C . PRO A 1 128 ? -43.219 25.75 31.453 1 17.34 128 PRO A C 1
ATOM 999 O O . PRO A 1 128 ? -42.219 26.5 31.547 1 17.34 128 PRO A O 1
ATOM 1002 N N . PRO A 1 129 ? -43.625 24.969 32.562 1 16.95 129 PRO A N 1
ATOM 1003 C CA . PRO A 1 129 ? -43.531 25.078 34.031 1 16.95 129 PRO A CA 1
ATOM 1004 C C . PRO A 1 129 ? -42.188 24.672 34.562 1 16.95 129 PRO A C 1
ATOM 1006 O O . PRO A 1 129 ? -41.375 24.031 33.875 1 16.95 129 PRO A O 1
ATOM 1009 N N . GLN A 1 130 ? -41.875 24.812 35.938 1 16.31 130 GLN A N 1
ATOM 1010 C CA . GLN A 1 130 ? -40.969 25.203 37 1 16.31 130 GLN A CA 1
ATOM 1011 C C . GLN A 1 130 ? -40.188 23.984 37.531 1 16.31 130 GLN A C 1
ATOM 1013 O O . GLN A 1 130 ? -39.312 24.125 38.375 1 16.31 130 GLN A O 1
ATOM 1018 N N . THR A 1 131 ? -40 22.766 36.844 1 16.95 131 THR A N 1
ATOM 1019 C CA . THR A 1 131 ? -39.844 21.734 37.875 1 16.95 131 THR A CA 1
ATOM 1020 C C . THR A 1 131 ? -38.531 21.875 38.594 1 16.95 131 THR A C 1
ATOM 1022 O O . THR A 1 131 ? -37.5 22.188 37.969 1 16.95 131 THR A O 1
ATOM 1025 N N . ASP A 1 132 ? -38.438 21.766 39.969 1 15.9 132 ASP A N 1
ATOM 1026 C CA . ASP A 1 132 ? -37.688 22.141 41.188 1 15.9 132 ASP A CA 1
ATOM 1027 C C . ASP A 1 132 ? -36.531 21.188 41.438 1 15.9 132 ASP A C 1
ATOM 1029 O O . ASP A 1 132 ? -35.875 21.266 42.469 1 15.9 132 ASP A O 1
ATOM 1033 N N . TRP A 1 133 ? -35.969 20.438 40.5 1 16.89 133 TRP A N 1
ATOM 1034 C CA . TRP A 1 133 ? -35.375 19.266 41.125 1 16.89 133 TRP A CA 1
ATOM 1035 C C . TRP A 1 133 ? -34.188 19.656 42 1 16.89 133 TRP A C 1
ATOM 1037 O O . TRP A 1 133 ? -33.375 20.531 41.625 1 16.89 133 TRP A O 1
ATOM 1047 N N . SER A 1 134 ? -34.125 19.203 43.312 1 15.98 134 SER A N 1
ATOM 1048 C CA . SER A 1 134 ? -33.469 19.344 44.625 1 15.98 134 SER A CA 1
ATOM 1049 C C . SER A 1 134 ? -32.062 18.781 44.594 1 15.98 134 SER A C 1
ATOM 1051 O O . SER A 1 134 ? -31.828 17.672 44.125 1 15.98 134 SER A O 1
ATOM 1053 N N . SER A 1 135 ? -31 19.594 44.719 1 16.61 135 SER A N 1
ATOM 1054 C CA . SER A 1 135 ? -29.547 19.531 44.594 1 16.61 135 SER A CA 1
ATOM 1055 C C . SER A 1 135 ? -28.938 18.797 45.812 1 16.61 135 SER A C 1
ATOM 1057 O O . SER A 1 135 ? -27.719 18.719 45.938 1 16.61 135 SER A O 1
ATOM 1059 N N . THR A 1 136 ? -29.484 17.891 46.562 1 15.83 136 THR A N 1
ATOM 1060 C CA . THR A 1 136 ? -28.828 17.922 47.844 1 15.83 136 THR A CA 1
ATOM 1061 C C . THR A 1 136 ? -27.391 17.406 47.75 1 15.83 136 THR A C 1
ATOM 1063 O O . THR A 1 136 ? -27.125 16.406 47.062 1 15.83 136 THR A O 1
ATOM 1066 N N . PHE A 1 137 ? -26.281 18.172 48.281 1 15.94 137 PHE A N 1
ATOM 1067 C CA . PHE A 1 137 ? -24.828 18.344 48.312 1 15.94 137 PHE A CA 1
ATOM 1068 C C . PHE A 1 137 ? -24.188 17.328 49.25 1 15.94 137 PHE A C 1
ATOM 1070 O O . PHE A 1 137 ? -22.953 17.234 49.312 1 15.94 137 PHE A O 1
ATOM 1077 N N . ASN A 1 138 ? -24.781 16.453 50 1 14.69 138 ASN A N 1
ATOM 1078 C CA . ASN A 1 138 ? -24.062 16.5 51.281 1 14.69 138 ASN A CA 1
ATOM 1079 C C . ASN A 1 138 ? -22.641 15.969 51.156 1 14.69 138 ASN A C 1
ATOM 1081 O O . ASN A 1 138 ? -21.672 16.641 51.531 1 14.69 138 ASN A O 1
ATOM 1085 N N . SER A 1 139 ? -22.344 14.688 51.656 1 15.04 139 SER A N 1
ATOM 1086 C CA . SER A 1 139 ? -21.578 14.406 52.875 1 15.04 139 SER A CA 1
ATOM 1087 C C . SER A 1 139 ? -20.109 14.156 52.562 1 15.04 139 SER A C 1
ATOM 1089 O O . SER A 1 139 ? -19.75 13.922 51.406 1 15.04 139 SER A O 1
ATOM 1091 N N . SER A 1 140 ? -19.297 13.289 53.438 1 14.77 140 SER A N 1
ATOM 1092 C CA . SER A 1 140 ? -18.234 13.383 54.438 1 14.77 140 SER A CA 1
ATOM 1093 C C . SER A 1 140 ? -16.953 12.719 53.969 1 14.77 140 SER A C 1
ATOM 1095 O O . SER A 1 140 ? -15.859 13.242 54.156 1 14.77 140 SER A O 1
ATOM 1097 N N . ARG A 1 141 ? -16.906 11.359 53.5 1 14.83 141 ARG A N 1
ATOM 1098 C CA . ARG A 1 141 ? -16.078 10.531 54.375 1 14.83 141 ARG A CA 1
ATOM 1099 C C . ARG A 1 141 ? -14.602 10.797 54.125 1 14.83 141 ARG A C 1
ATOM 1101 O O . ARG A 1 141 ? -14.211 11.25 53.062 1 14.83 141 ARG A O 1
ATOM 1108 N N . SER A 1 142 ? -13.68 10.07 54.969 1 14.95 142 SER A N 1
ATOM 1109 C CA . SER A 1 142 ? -12.516 10.172 55.844 1 14.95 142 SER A CA 1
ATOM 1110 C C . SER A 1 142 ? -11.227 9.859 55.062 1 14.95 142 SER A C 1
ATOM 1112 O O . SER A 1 142 ? -10.391 10.742 54.875 1 14.95 142 SER A O 1
ATOM 1114 N N . GLY A 1 143 ? -10.641 8.578 55.156 1 14.88 143 GLY A N 1
ATOM 1115 C CA . GLY A 1 143 ? -9.484 8.32 56 1 14.88 143 GLY A CA 1
ATOM 1116 C C . GLY A 1 143 ? -8.18 8.273 55.219 1 14.88 143 GLY A C 1
ATOM 1117 O O . GLY A 1 143 ? -7.254 9.039 55.5 1 14.88 143 GLY A O 1
ATOM 1118 N N . TYR A 1 144 ? -7.828 7.039 54.594 1 14.81 144 TYR A N 1
ATOM 1119 C CA . TYR A 1 144 ? -6.684 6.32 55.156 1 14.81 144 TYR A CA 1
ATOM 1120 C C . TYR A 1 144 ? -5.379 6.828 54.562 1 14.81 144 TYR A C 1
ATOM 1122 O O . TYR A 1 144 ? -5.383 7.473 53.5 1 14.81 144 TYR A O 1
ATOM 1130 N N . PRO A 1 145 ? -4.176 5.961 54.75 1 15.8 145 PRO A N 1
ATOM 1131 C CA . PRO A 1 145 ? -2.836 6.016 55.344 1 15.8 145 PRO A CA 1
ATOM 1132 C C . PRO A 1 145 ? -1.741 6.191 54.312 1 15.8 145 PRO A C 1
ATOM 1134 O O . PRO A 1 145 ? -1.975 5.945 53.125 1 15.8 145 PRO A O 1
ATOM 1137 N N . LEU A 1 146 ? -0.508 6.414 54.75 1 15.3 146 LEU A N 1
ATOM 1138 C CA . LEU A 1 146 ? 0.811 6.996 54.531 1 15.3 146 LEU A CA 1
ATOM 1139 C C . LEU A 1 146 ? 1.693 6.055 53.719 1 15.3 146 LEU A C 1
ATOM 1141 O O . LEU A 1 146 ? 2.695 6.48 53.156 1 15.3 146 LEU A O 1
ATOM 1145 N N . SER A 1 147 ? 1.515 4.652 53.625 1 14.63 147 SER A N 1
ATOM 1146 C CA . SER A 1 147 ? 2.76 3.975 53.969 1 14.63 147 SER A CA 1
ATOM 1147 C C . SER A 1 147 ? 3.832 4.211 52.906 1 14.63 147 SER A C 1
ATOM 1149 O O . SER A 1 147 ? 3.533 4.668 51.812 1 14.63 147 SER A O 1
ATOM 1151 N N . SER A 1 148 ? 4.676 3.061 52.594 1 14.9 148 SER A N 1
ATOM 1152 C CA . SER A 1 148 ? 6.047 2.66 52.906 1 14.9 148 SER A CA 1
ATOM 1153 C C . SER A 1 148 ? 6.953 2.83 51.688 1 14.9 148 SER A C 1
ATOM 1155 O O . SER A 1 148 ? 8.023 3.438 51.781 1 14.9 148 SER A O 1
ATOM 1157 N N . SER A 1 149 ? 7 1.865 50.688 1 15.18 149 SER A N 1
ATOM 1158 C CA . SER A 1 149 ? 8.18 1.004 50.594 1 15.18 149 SER A CA 1
ATOM 1159 C C . SER A 1 149 ? 9.258 1.629 49.719 1 15.18 149 SER A C 1
ATOM 1161 O O . SER A 1 149 ? 8.977 2.496 48.906 1 15.18 149 SER A O 1
ATOM 1163 N N . GLN A 1 150 ? 10.445 0.787 49.531 1 15.44 150 GLN A N 1
ATOM 1164 C CA . GLN A 1 150 ? 11.898 0.654 49.562 1 15.44 150 GLN A CA 1
ATOM 1165 C C . GLN A 1 150 ? 12.516 0.975 48.219 1 15.44 150 GLN A C 1
ATOM 1167 O O . GLN A 1 150 ? 11.852 0.855 47.188 1 15.44 150 GLN A O 1
ATOM 1172 N N . CYS A 1 151 ? 13.805 1.424 48.219 1 15.96 151 CYS A N 1
ATOM 1173 C CA . CYS A 1 151 ? 14.852 2.193 47.531 1 15.96 151 CYS A CA 1
ATOM 1174 C C . CYS A 1 151 ? 15.539 1.363 46.469 1 15.96 151 CYS A C 1
ATOM 1176 O O . CYS A 1 151 ? 16.312 1.895 45.656 1 15.96 151 CYS A O 1
ATOM 1178 N N . PRO A 1 152 ? 15.5 -0.015 46.344 1 15.33 152 PRO A N 1
ATOM 1179 C CA . PRO A 1 152 ? 16.891 -0.48 46.25 1 15.33 152 PRO A CA 1
ATOM 1180 C C . PRO A 1 152 ? 17.594 -0.004 45 1 15.33 152 PRO A C 1
ATOM 1182 O O . PRO A 1 152 ? 16.953 0.539 44.094 1 15.33 152 PRO A O 1
ATOM 1185 N N . ASP A 1 153 ? 18.344 -1.031 44.375 1 15.2 153 ASP A N 1
ATOM 1186 C CA . ASP A 1 153 ? 19.766 -1.315 44.188 1 15.2 153 ASP A CA 1
ATOM 1187 C C . ASP A 1 153 ? 20.266 -0.848 42.812 1 15.2 153 ASP A C 1
ATOM 1189 O O . ASP A 1 153 ? 21.234 -0.09 42.719 1 15.2 153 ASP A O 1
ATOM 1193 N N . ASN A 1 154 ? 20.609 -1.867 41.906 1 15.12 154 ASN A N 1
ATOM 1194 C CA . ASN A 1 154 ? 21.969 -2.279 41.594 1 15.12 154 ASN A CA 1
ATOM 1195 C C . ASN A 1 154 ? 22.469 -1.611 40.312 1 15.12 154 ASN A C 1
ATOM 1197 O O . ASN A 1 154 ? 23.547 -1.016 40.281 1 15.12 154 ASN A O 1
ATOM 1201 N N . SER A 1 155 ? 22.328 -2.293 39.125 1 15.39 155 SER A N 1
ATOM 1202 C CA . SER A 1 155 ? 23.5 -2.895 38.5 1 15.39 155 SER A CA 1
ATOM 1203 C C . SER A 1 155 ? 24.156 -1.933 37.5 1 15.39 155 SER A C 1
ATOM 1205 O O . SER A 1 155 ? 25.359 -1.658 37.594 1 15.39 155 SER A O 1
ATOM 1207 N N . PHE A 1 156 ? 24.203 -2.354 36.188 1 15.71 156 PHE A N 1
ATOM 1208 C CA . PHE A 1 156 ? 25.375 -2.803 35.469 1 15.71 156 PHE A CA 1
ATOM 1209 C C . PHE A 1 156 ? 26.031 -1.645 34.719 1 15.71 156 PHE A C 1
ATOM 1211 O O . PHE A 1 156 ? 25.359 -0.658 34.375 1 15.71 156 PHE A O 1
ATOM 1218 N N . LEU A 1 157 ? 27.328 -1.897 34.188 1 15.23 157 LEU A N 1
ATOM 1219 C CA . LEU A 1 157 ? 28.688 -1.43 33.938 1 15.23 157 LEU A CA 1
ATOM 1220 C C . LEU A 1 157 ? 28.797 -0.772 32.562 1 15.23 157 LEU A C 1
ATOM 1222 O O . LEU A 1 157 ? 29.5 0.235 32.406 1 15.23 157 LEU A O 1
ATOM 1226 N N . THR A 1 158 ? 28.219 -1.313 31.453 1 16.02 158 THR A N 1
ATOM 1227 C CA . THR A 1 158 ? 29.25 -1.573 30.453 1 16.02 158 THR A CA 1
ATOM 1228 C C . THR A 1 158 ? 29.828 -0.265 29.922 1 16.02 158 THR A C 1
ATOM 1230 O O . THR A 1 158 ? 29.156 0.767 29.922 1 16.02 158 THR A O 1
ATOM 1233 N N . VAL A 1 159 ? 31.094 -0.415 29.312 1 15.84 159 VAL A N 1
ATOM 1234 C CA . VAL A 1 159 ? 32.406 0.123 29.016 1 15.84 159 VAL A CA 1
ATOM 1235 C C . VAL A 1 159 ? 32.344 1.084 27.828 1 15.84 159 VAL A C 1
ATOM 1237 O O . VAL A 1 159 ? 31.484 0.927 26.953 1 15.84 159 VAL A O 1
ATOM 1240 N N . SER A 1 160 ? 33.406 1.979 27.625 1 16.16 160 SER A N 1
ATOM 1241 C CA . SER A 1 160 ? 33.906 3.283 27.219 1 16.16 160 SER A CA 1
ATOM 1242 C C . SER A 1 160 ? 34.469 3.229 25.797 1 16.16 160 SER A C 1
ATOM 1244 O O . SER A 1 160 ? 35.094 4.191 25.328 1 16.16 160 SER A O 1
ATOM 1246 N N . ARG A 1 161 ? 34.625 2.115 25.031 1 15.2 161 ARG A N 1
ATOM 1247 C CA . ARG A 1 161 ? 35.906 2.057 24.375 1 15.2 161 ARG A CA 1
ATOM 1248 C C . ARG A 1 161 ? 36.156 3.311 23.547 1 15.2 161 ARG A C 1
ATOM 1250 O O . ARG A 1 161 ? 35.219 4.02 23.188 1 15.2 161 ARG A O 1
ATOM 1257 N N . MET A 1 162 ? 36.938 3.098 22.203 1 15.1 162 MET A N 1
ATOM 1258 C CA . MET A 1 162 ? 38.25 3.441 21.656 1 15.1 162 MET A CA 1
ATOM 1259 C C . MET A 1 162 ? 38.188 4.727 20.844 1 15.1 162 MET A C 1
ATOM 1261 O O . MET A 1 162 ? 37.094 5.164 20.453 1 15.1 162 MET A O 1
ATOM 1265 N N . SER A 1 163 ? 39.219 4.906 19.75 1 15.65 163 SER A N 1
ATOM 1266 C CA . SER A 1 163 ? 40.438 5.66 19.438 1 15.65 163 SER A CA 1
ATOM 1267 C C . SER A 1 163 ? 40.156 6.758 18.422 1 15.65 163 SER A C 1
ATOM 1269 O O . SER A 1 163 ? 39.062 6.824 17.859 1 15.65 163 SER A O 1
ATOM 1271 N N . MET A 1 164 ? 41.156 6.77 17.188 1 16.56 164 MET A N 1
ATOM 1272 C CA . MET A 1 164 ? 42.281 7.617 16.781 1 16.56 164 MET A CA 1
ATOM 1273 C C . MET A 1 164 ? 41.844 8.586 15.68 1 16.56 164 MET A C 1
ATOM 1275 O O . MET A 1 164 ? 40.75 8.477 15.148 1 16.56 164 MET A O 1
ATOM 1279 N N . ASP A 1 165 ? 42.625 8.523 14.359 1 17.12 165 ASP A N 1
ATOM 1280 C CA . ASP A 1 165 ? 43.625 9.398 13.734 1 17.12 165 ASP A CA 1
ATOM 1281 C C . ASP A 1 165 ? 43.031 10.133 12.539 1 17.12 165 ASP A C 1
ATOM 1283 O O . ASP A 1 165 ? 43.75 10.695 11.719 1 17.12 165 ASP A O 1
ATOM 1287 N N . TYR A 1 166 ? 41.875 10.352 12.273 1 16.84 166 TYR A N 1
ATOM 1288 C CA . TYR A 1 166 ? 41.562 10.758 10.906 1 16.84 166 TYR A CA 1
ATOM 1289 C C . TYR A 1 166 ? 42.375 11.992 10.523 1 16.84 166 TYR A C 1
ATOM 1291 O O . TYR A 1 166 ? 42.219 13.055 11.125 1 16.84 166 TYR A O 1
ATOM 1299 N N . HIS A 1 167 ? 43.562 11.773 9.875 1 16.81 167 HIS A N 1
ATOM 1300 C CA . HIS A 1 167 ? 44.688 12.562 9.375 1 16.81 167 HIS A CA 1
ATOM 1301 C C . HIS A 1 167 ? 44.219 13.773 8.578 1 16.81 167 HIS A C 1
ATOM 1303 O O . HIS A 1 167 ? 44.562 14.914 8.891 1 16.81 167 HIS A O 1
ATOM 1309 N N . ASP A 1 168 ? 44.719 13.875 7.176 1 18.7 168 ASP A N 1
ATOM 1310 C CA . ASP A 1 168 ? 45.656 14.781 6.508 1 18.7 168 ASP A CA 1
ATOM 1311 C C . ASP A 1 168 ? 44.906 15.945 5.859 1 18.7 168 ASP A C 1
ATOM 1313 O O . ASP A 1 168 ? 43.781 15.781 5.355 1 18.7 168 ASP A O 1
ATOM 1317 N N . LEU A 1 169 ? 45.531 17.203 5.934 1 18.36 169 LEU A N 1
ATOM 1318 C CA . LEU A 1 169 ? 45.406 18.656 5.82 1 18.36 169 LEU A CA 1
ATOM 1319 C C . LEU A 1 169 ? 45.438 19.094 4.359 1 18.36 169 LEU A C 1
ATOM 1321 O O . LEU A 1 169 ? 46.5 19.344 3.797 1 18.36 169 LEU A O 1
ATOM 1325 N N . TYR A 1 170 ? 44.844 18.375 3.363 1 19.05 170 TYR A N 1
ATOM 1326 C CA . TYR A 1 170 ? 45.281 18.859 2.059 1 19.05 170 TYR A CA 1
ATOM 1327 C C . TYR A 1 170 ? 45.219 20.375 1.985 1 19.05 170 TYR A C 1
ATOM 1329 O O . TYR A 1 170 ? 44.281 20.984 2.492 1 19.05 170 TYR A O 1
ATOM 1337 N N . PRO A 1 171 ? 46.375 21.062 1.638 1 20.97 171 PRO A N 1
ATOM 1338 C CA . PRO A 1 171 ? 46.719 22.484 1.596 1 20.97 171 PRO A CA 1
ATOM 1339 C C . PRO A 1 171 ? 45.906 23.25 0.554 1 20.97 171 PRO A C 1
ATOM 1341 O O . PRO A 1 171 ? 46.062 23.016 -0.648 1 20.97 171 PRO A O 1
ATOM 1344 N N . LEU A 1 172 ? 44.656 23.078 0.469 1 18.75 172 LEU A N 1
ATOM 1345 C CA . LEU A 1 172 ? 44.062 23.75 -0.68 1 18.75 172 LEU A CA 1
ATOM 1346 C C . LEU A 1 172 ? 44.562 25.188 -0.805 1 18.75 172 LEU A C 1
ATOM 1348 O O . LEU A 1 172 ? 44.594 25.922 0.179 1 18.75 172 LEU A O 1
ATOM 1352 N N . ASP A 1 173 ? 45.312 25.484 -1.845 1 19.56 173 ASP A N 1
ATOM 1353 C CA . ASP A 1 173 ? 46.031 26.625 -2.4 1 19.56 173 ASP A CA 1
ATOM 1354 C C . ASP A 1 173 ? 45.188 27.906 -2.301 1 19.56 173 ASP A C 1
ATOM 1356 O O . ASP A 1 173 ? 43.969 27.859 -2.293 1 19.56 173 ASP A O 1
ATOM 1360 N N . SER A 1 174 ? 45.875 29.156 -2.104 1 21.25 174 SER A N 1
ATOM 1361 C CA . SER A 1 174 ? 45.844 30.531 -1.622 1 21.25 174 SER A CA 1
ATOM 1362 C C . SER A 1 174 ? 45.094 31.438 -2.605 1 21.25 174 SER A C 1
ATOM 1364 O O . SER A 1 174 ? 45.031 32.656 -2.395 1 21.25 174 SER A O 1
ATOM 1366 N N . GLU A 1 175 ? 44.938 31.078 -3.871 1 20.5 175 GLU A N 1
ATOM 1367 C CA . GLU A 1 175 ? 45.094 32.25 -4.738 1 20.5 175 GLU A CA 1
ATOM 1368 C C . GLU A 1 175 ? 44.25 33.406 -4.27 1 20.5 175 GLU A C 1
ATOM 1370 O O . GLU A 1 175 ? 43.312 33.219 -3.49 1 20.5 175 GLU A O 1
ATOM 1375 N N . LEU A 1 176 ? 44.125 34.5 -5.305 1 21.44 176 LEU A N 1
ATOM 1376 C CA . LEU A 1 176 ? 44.156 35.969 -5.434 1 21.44 176 LEU A CA 1
ATOM 1377 C C . LEU A 1 176 ? 42.812 36.562 -4.992 1 21.44 176 LEU A C 1
ATOM 1379 O O . LEU A 1 176 ? 41.781 36.219 -5.539 1 21.44 176 LEU A O 1
ATOM 1383 N N . GLN A 1 177 ? 42.719 36.906 -3.801 1 20.62 177 GLN A N 1
ATOM 1384 C CA . GLN A 1 177 ? 41.656 37.531 -3.018 1 20.62 177 GLN A CA 1
ATOM 1385 C C . GLN A 1 177 ? 41.219 38.875 -3.625 1 20.62 177 GLN A C 1
ATOM 1387 O O . GLN A 1 177 ? 41.844 39.906 -3.365 1 20.62 177 GLN A O 1
ATOM 1392 N N . GLU A 1 178 ? 41.219 39 -4.996 1 22.95 178 GLU A N 1
ATOM 1393 C CA . GLU A 1 178 ? 40.969 40.406 -5.316 1 22.95 178 GLU A CA 1
ATOM 1394 C C . GLU A 1 178 ? 39.812 40.938 -4.469 1 22.95 178 GLU A C 1
ATOM 1396 O O . GLU A 1 178 ? 38.719 40.375 -4.457 1 22.95 178 GLU A O 1
ATOM 1401 N N . GLN A 1 179 ? 40.188 41.656 -3.43 1 22.03 179 GLN A N 1
ATOM 1402 C CA . GLN A 1 179 ? 39.469 42.312 -2.342 1 22.03 179 GLN A CA 1
ATOM 1403 C C . GLN A 1 179 ? 38.438 43.281 -2.881 1 22.03 179 GLN A C 1
ATOM 1405 O O . GLN A 1 179 ? 38.781 44.406 -3.252 1 22.03 179 GLN A O 1
ATOM 1410 N N . THR A 1 180 ? 37.844 43.062 -4.027 1 23.05 180 THR A N 1
ATOM 1411 C CA . THR A 1 180 ? 37.031 44.25 -4.359 1 23.05 180 THR A CA 1
ATOM 1412 C C . THR A 1 180 ? 36.281 44.719 -3.135 1 23.05 180 THR A C 1
ATOM 1414 O O . THR A 1 180 ? 35.531 43.969 -2.5 1 23.05 180 THR A O 1
ATOM 1417 N N . GLN A 1 181 ? 36.844 45.656 -2.416 1 22.09 181 GLN A N 1
ATOM 1418 C CA . GLN A 1 181 ? 36.375 46.406 -1.258 1 22.09 181 GLN A CA 1
ATOM 1419 C C . GLN A 1 181 ? 34.938 46.844 -1.43 1 22.09 181 GLN A C 1
ATOM 1421 O O . GLN A 1 181 ? 34.625 47.719 -2.25 1 22.09 181 GLN A O 1
ATOM 1426 N N . TYR A 1 182 ? 34.094 45.969 -1.706 1 21.38 182 TYR A N 1
ATOM 1427 C CA . TYR A 1 182 ? 32.75 46.531 -1.675 1 21.38 182 TYR A CA 1
ATOM 1428 C C . TYR A 1 182 ? 32.531 47.344 -0.414 1 21.38 182 TYR A C 1
ATOM 1430 O O . TYR A 1 182 ? 32.75 46.844 0.7 1 21.38 182 TYR A O 1
ATOM 1438 N N . ALA A 1 183 ? 32.938 48.625 -0.424 1 25.36 183 ALA A N 1
ATOM 1439 C CA . ALA A 1 183 ? 32.625 49.562 0.655 1 25.36 183 ALA A CA 1
ATOM 1440 C C . ALA A 1 183 ? 31.25 49.312 1.244 1 25.36 183 ALA A C 1
ATOM 1442 O O . ALA A 1 183 ? 30.266 49.188 0.51 1 25.36 183 ALA A O 1
ATOM 1443 N N . PRO A 1 184 ? 31.297 48.594 2.27 1 25.52 184 PRO A N 1
ATOM 1444 C CA . PRO A 1 184 ? 30.016 48.375 2.955 1 25.52 184 PRO A CA 1
ATOM 1445 C C . PRO A 1 184 ? 29.203 49.656 3.09 1 25.52 184 PRO A C 1
ATOM 1447 O O . PRO A 1 184 ? 29.703 50.656 3.619 1 25.52 184 PRO A O 1
ATOM 1450 N N . ARG A 1 185 ? 28.562 50.062 2.021 1 27.12 185 ARG A N 1
ATOM 1451 C CA . ARG A 1 185 ? 27.734 51.25 2.238 1 27.12 185 ARG A CA 1
ATOM 1452 C C . ARG A 1 185 ? 27.125 51.25 3.633 1 27.12 185 ARG A C 1
ATOM 1454 O O . ARG A 1 185 ? 26.547 50.25 4.055 1 27.12 185 ARG A O 1
ATOM 1461 N N . ASN A 1 186 ? 27.812 51.906 4.547 1 25.41 186 ASN A N 1
ATOM 1462 C CA . ASN A 1 186 ? 27.297 52.219 5.871 1 25.41 186 ASN A CA 1
ATOM 1463 C C . ASN A 1 186 ? 25.797 52.469 5.844 1 25.41 186 ASN A C 1
ATOM 1465 O O . ASN A 1 186 ? 25.344 53.5 5.352 1 25.41 186 ASN A O 1
ATOM 1469 N N . TYR A 1 187 ? 25.125 51.5 5.402 1 24.36 187 TYR A N 1
ATOM 1470 C CA . TYR A 1 187 ? 23.688 51.656 5.633 1 24.36 187 TYR A CA 1
ATOM 1471 C C . TYR A 1 187 ? 23.422 52.156 7.047 1 24.36 187 TYR A C 1
ATOM 1473 O O . TYR A 1 187 ? 23.641 51.438 8.016 1 24.36 187 TYR A O 1
ATOM 1481 N N . GLN A 1 188 ? 23.906 53.406 7.375 1 26.81 188 GLN A N 1
ATOM 1482 C CA . GLN A 1 188 ? 23.359 53.969 8.594 1 26.81 188 GLN A CA 1
ATOM 1483 C C . GLN A 1 188 ? 21.891 53.594 8.773 1 26.81 188 GLN A C 1
ATOM 1485 O O . GLN A 1 188 ? 21.094 53.719 7.832 1 26.81 188 GLN A O 1
ATOM 1490 N N . PRO A 1 189 ? 21.641 52.656 9.656 1 29.36 189 PRO A N 1
ATOM 1491 C CA . PRO A 1 189 ? 20.219 52.469 9.984 1 29.36 189 PRO A CA 1
ATOM 1492 C C . PRO A 1 189 ? 19.422 53.781 9.977 1 29.36 189 PRO A C 1
ATOM 1494 O O . PRO A 1 189 ? 19.688 54.656 10.781 1 29.36 189 PRO A O 1
ATOM 1497 N N . SER A 1 190 ? 19.422 54.531 8.961 1 29.41 190 SER A N 1
ATOM 1498 C CA . SER A 1 190 ? 18.562 55.719 8.922 1 29.41 190 SER A CA 1
ATOM 1499 C C . SER A 1 190 ? 17.391 55.562 9.891 1 29.41 190 SER A C 1
ATOM 1501 O O . SER A 1 190 ? 17 54.469 10.25 1 29.41 190 SER A O 1
ATOM 1503 N N . SER A 1 191 ? 16.984 56.719 10.602 1 32.03 191 SER A N 1
ATOM 1504 C CA . SER A 1 191 ? 15.836 56.969 11.484 1 32.03 191 SER A CA 1
ATOM 1505 C C . SER A 1 191 ? 14.602 56.219 11 1 32.03 191 SER A C 1
ATOM 1507 O O . SER A 1 191 ? 13.695 56.812 10.414 1 32.03 191 SER A O 1
ATOM 1509 N N . LEU A 1 192 ? 14.773 55.312 10.359 1 33.44 192 LEU A N 1
ATOM 1510 C CA . LEU A 1 192 ? 13.734 54.688 9.547 1 33.44 192 LEU A CA 1
ATOM 1511 C C . LEU A 1 192 ? 12.461 54.469 10.359 1 33.44 192 LEU A C 1
ATOM 1513 O O . LEU A 1 192 ? 11.383 54.281 9.797 1 33.44 192 LEU A O 1
ATOM 1517 N N . TYR A 1 193 ? 12.602 53.844 11.555 1 33.81 193 TYR A N 1
ATOM 1518 C CA . TYR A 1 193 ? 11.375 53.719 12.328 1 33.81 193 TYR A CA 1
ATOM 1519 C C . TYR A 1 193 ? 11.234 54.844 13.328 1 33.81 193 TYR A C 1
ATOM 1521 O O . TYR A 1 193 ? 12.125 55.062 14.164 1 33.81 193 TYR A O 1
ATOM 1529 N N . PRO A 1 194 ? 10.781 56.031 13.07 1 33.41 194 PRO A N 1
ATOM 1530 C CA . PRO A 1 194 ? 10.523 56.969 14.156 1 33.41 194 PRO A CA 1
ATOM 1531 C C . PRO A 1 194 ? 9.977 56.312 15.414 1 33.41 194 PRO A C 1
ATOM 1533 O O . PRO A 1 194 ? 9.242 55.312 15.32 1 33.41 194 PRO A O 1
ATOM 1536 N N . ILE A 1 195 ? 10.664 56.25 16.562 1 36.66 195 ILE A N 1
ATOM 1537 C CA . ILE A 1 195 ? 10.18 55.875 17.875 1 36.66 195 ILE A CA 1
ATOM 1538 C C . ILE A 1 195 ? 8.828 56.562 18.141 1 36.66 195 ILE A C 1
ATOM 1540 O O . ILE A 1 195 ? 8.766 57.781 18.344 1 36.66 195 ILE A O 1
ATOM 1544 N N . TYR A 1 196 ? 7.844 56.312 17.422 1 35.41 196 TYR A N 1
ATOM 1545 C CA . TYR A 1 196 ? 6.543 56.906 17.734 1 35.41 196 TYR A CA 1
ATOM 1546 C C . TYR A 1 196 ? 6.105 56.5 19.141 1 35.41 196 TYR A C 1
ATOM 1548 O O . TYR A 1 196 ? 6.289 55.344 19.562 1 35.41 196 TYR A O 1
ATOM 1556 N N . GLU A 1 197 ? 6.172 57.344 20.156 1 41.97 197 GLU A N 1
ATOM 1557 C CA . GLU A 1 197 ? 5.523 57.219 21.469 1 41.97 197 GLU A CA 1
ATOM 1558 C C . GLU A 1 197 ? 4.277 56.344 21.391 1 41.97 197 GLU A C 1
ATOM 1560 O O . GLU A 1 197 ? 4.363 55.125 21.547 1 41.97 197 GLU A O 1
ATOM 1565 N N . TRP A 1 198 ? 2.986 57.031 21.672 1 44.66 198 TRP A N 1
ATOM 1566 C CA . TRP A 1 198 ? 1.66 56.438 21.75 1 44.66 198 TRP A CA 1
ATOM 1567 C C . TRP A 1 198 ? 1.235 55.875 20.406 1 44.66 198 TRP A C 1
ATOM 1569 O O . TRP A 1 198 ? 1.099 56.625 19.422 1 44.66 198 TRP A O 1
ATOM 1579 N N . ASP A 1 199 ? 1.586 54.594 19.938 1 67.38 199 ASP A N 1
ATOM 1580 C CA . ASP A 1 199 ? 1.348 54.094 18.578 1 67.38 199 ASP A CA 1
ATOM 1581 C C . ASP A 1 199 ? -0.034 53.469 18.469 1 67.38 199 ASP A C 1
ATOM 1583 O O . ASP A 1 199 ? -0.303 52.438 19.094 1 67.38 199 ASP A O 1
ATOM 1587 N N . PRO A 1 200 ? -1.138 54.188 18.156 1 79.81 200 PRO A N 1
ATOM 1588 C CA . PRO A 1 200 ? -2.512 53.719 18 1 79.81 200 PRO A CA 1
ATOM 1589 C C . PRO A 1 200 ? -2.58 52.312 17.359 1 79.81 200 PRO A C 1
ATOM 1591 O O . PRO A 1 200 ? -3.479 51.531 17.672 1 79.81 200 PRO A O 1
ATOM 1594 N N . ALA A 1 201 ? -1.586 52.094 16.719 1 81.94 201 ALA A N 1
ATOM 1595 C CA . ALA A 1 201 ? -1.62 50.781 16.062 1 81.94 201 ALA A CA 1
ATOM 1596 C C . ALA A 1 201 ? -1.323 49.656 17.031 1 81.94 201 ALA A C 1
ATOM 1598 O O . ALA A 1 201 ? -1.924 48.594 16.953 1 81.94 201 ALA A O 1
ATOM 1599 N N . THR A 1 202 ? -0.42 49.906 17.969 1 86.56 202 THR A N 1
ATOM 1600 C CA . THR A 1 202 ? -0.081 48.906 18.969 1 86.56 202 THR A CA 1
ATOM 1601 C C . THR A 1 202 ? -1.243 48.688 19.922 1 86.56 202 THR A C 1
ATOM 1603 O O . THR A 1 202 ? -1.516 47.562 20.344 1 86.56 202 THR A O 1
ATOM 1606 N N . ASP A 1 203 ? -1.861 49.812 20.266 1 87.44 203 ASP A N 1
ATOM 1607 C CA . ASP A 1 203 ? -3.027 49.688 21.141 1 87.44 203 ASP A CA 1
ATOM 1608 C C . ASP A 1 203 ? -4.168 48.969 20.438 1 87.44 203 ASP A C 1
ATOM 1610 O O . ASP A 1 203 ? -4.855 48.156 21.062 1 87.44 203 ASP A O 1
ATOM 1614 N N . TYR A 1 204 ? -4.32 49.312 19.219 1 89.88 204 TYR A N 1
ATOM 1615 C CA . TYR A 1 204 ? -5.328 48.625 18.422 1 89.88 204 TYR A CA 1
ATOM 1616 C C . TYR A 1 204 ? -5.035 47.125 18.359 1 89.88 204 TYR A C 1
ATOM 1618 O O . TYR A 1 204 ? -5.949 46.281 18.438 1 89.88 204 TYR A O 1
ATOM 1626 N N . TYR A 1 205 ? -3.82 46.875 18.188 1 91.81 205 TYR A N 1
ATOM 1627 C CA . TYR A 1 205 ? -3.422 45.469 18.141 1 91.81 205 TYR A CA 1
ATOM 1628 C C . TYR A 1 205 ? -3.814 44.719 19.422 1 91.81 205 TYR A C 1
ATOM 1630 O O . TYR A 1 205 ? -4.438 43.656 19.375 1 91.81 205 TYR A O 1
ATOM 1638 N N . ILE A 1 206 ? -3.473 45.281 20.562 1 88.81 206 ILE A N 1
ATOM 1639 C CA . ILE A 1 206 ? -3.686 44.625 21.844 1 88.81 206 ILE A CA 1
ATOM 1640 C C . ILE A 1 206 ? -5.184 44.5 22.125 1 88.81 206 ILE A C 1
ATOM 1642 O O . ILE A 1 206 ? -5.629 43.5 22.688 1 88.81 206 ILE A O 1
ATOM 1646 N N . GLU A 1 207 ? -5.875 45.406 21.594 1 86.19 207 GLU A N 1
ATOM 1647 C CA . GLU A 1 207 ? -7.297 45.438 21.922 1 86.19 207 GLU A CA 1
ATOM 1648 C C . GLU A 1 207 ? -8.102 44.562 20.953 1 86.19 207 GLU A C 1
ATOM 1650 O O . GLU A 1 207 ? -9.07 43.906 21.359 1 86.19 207 GLU A O 1
ATOM 1655 N N . TYR A 1 208 ? -7.656 44.562 19.656 1 85.75 208 TYR A N 1
ATOM 1656 C CA . TYR A 1 208 ? -8.562 43.969 18.688 1 85.75 208 TYR A CA 1
ATOM 1657 C C . TYR A 1 208 ? -7.883 42.844 17.906 1 85.75 208 TYR A C 1
ATOM 1659 O O . TYR A 1 208 ? -8.5 41.812 17.625 1 85.75 208 TYR A O 1
ATOM 1667 N N . VAL A 1 209 ? -6.695 43 17.547 1 89.94 209 VAL A N 1
ATOM 1668 C CA . VAL A 1 209 ? -6.031 42.094 16.625 1 89.94 209 VAL A CA 1
ATOM 1669 C C . VAL A 1 209 ? -5.594 40.812 17.375 1 89.94 209 VAL A C 1
ATOM 1671 O O . VAL A 1 209 ? -5.668 39.719 16.828 1 89.94 209 VAL A O 1
ATOM 1674 N N . PHE A 1 210 ? -5.18 41 18.625 1 90.62 210 PHE A N 1
ATOM 1675 C CA . PHE A 1 210 ? -4.668 39.906 19.406 1 90.62 210 PHE A CA 1
ATOM 1676 C C . PHE A 1 210 ? -5.691 38.781 19.484 1 90.62 210 PHE A C 1
ATOM 1678 O O . PHE A 1 210 ? -5.348 37.594 19.328 1 90.62 210 PHE A O 1
ATOM 1685 N N . GLU A 1 211 ? -6.926 39.094 19.625 1 86.62 211 GLU A N 1
ATOM 1686 C CA . GLU A 1 211 ? -7.977 38.094 19.797 1 86.62 211 GLU A CA 1
ATOM 1687 C C . GLU A 1 211 ? -8.242 37.344 18.5 1 86.62 211 GLU A C 1
ATOM 1689 O O . GLU A 1 211 ? -8.711 36.188 18.516 1 86.62 211 GLU A O 1
ATOM 1694 N N . SER A 1 212 ? -7.898 37.969 17.422 1 88.25 212 SER A N 1
ATOM 1695 C CA . SER A 1 212 ? -8.062 37.344 16.125 1 88.25 212 SER A CA 1
ATOM 1696 C C . SER A 1 212 ? -6.848 36.469 15.773 1 88.25 212 SER A C 1
ATOM 1698 O O . SER A 1 212 ? -6.953 35.531 14.992 1 88.25 212 SER A O 1
ATOM 1700 N N . GLN A 1 213 ? -5.75 36.875 16.328 1 90.69 213 GLN A N 1
ATOM 1701 C CA . GLN A 1 213 ? -4.508 36.156 16.047 1 90.69 213 GLN A CA 1
ATOM 1702 C C . GLN A 1 213 ? -4.391 34.875 16.891 1 90.69 213 GLN A C 1
ATOM 1704 O O . GLN A 1 213 ? -3.961 33.844 16.406 1 90.69 213 GLN A O 1
ATOM 1709 N N . TYR A 1 214 ? -4.719 35 18.172 1 90.75 214 TYR A N 1
ATOM 1710 C CA . TYR A 1 214 ? -4.668 33.875 19.094 1 90.75 214 TYR A CA 1
ATOM 1711 C C . TYR A 1 214 ? -6.051 33.562 19.672 1 90.75 214 TYR A C 1
ATOM 1713 O O . TYR A 1 214 ? -6.305 33.812 20.844 1 90.75 214 TYR A O 1
ATOM 1721 N N . LEU A 1 215 ? -6.809 32.875 18.938 1 85.94 215 LEU A N 1
ATOM 1722 C CA . LEU A 1 215 ? -8.242 32.688 19.172 1 85.94 215 LEU A CA 1
ATOM 1723 C C . LEU A 1 215 ? -8.492 31.828 20.391 1 85.94 215 LEU A C 1
ATOM 1725 O O . LEU A 1 215 ? -9.5 31.969 21.078 1 85.94 215 LEU A O 1
ATOM 1729 N N . LEU A 1 216 ? -7.531 30.969 20.672 1 87.12 216 LEU A N 1
ATOM 1730 C CA . LEU A 1 216 ? -7.777 29.984 21.703 1 87.12 216 LEU A CA 1
ATOM 1731 C C . LEU A 1 216 ? -6.805 30.156 22.875 1 87.12 216 LEU A C 1
ATOM 1733 O O . LEU A 1 216 ? -6.602 29.234 23.656 1 87.12 216 LEU A O 1
ATOM 1737 N N . ALA A 1 217 ? -6.199 31.297 22.875 1 82.94 217 ALA A N 1
ATOM 1738 C CA . ALA A 1 217 ? -5.234 31.578 23.938 1 82.94 217 ALA A CA 1
ATOM 1739 C C . ALA A 1 217 ? -5.941 32.031 25.219 1 82.94 217 ALA A C 1
ATOM 1741 O O . ALA A 1 217 ? -7.008 32.625 25.156 1 82.94 217 ALA A O 1
ATOM 1742 N N . ASN A 1 218 ? -5.344 31.438 26.328 1 73.5 218 ASN A N 1
ATOM 1743 C CA . ASN A 1 218 ? -5.707 32.031 27.594 1 73.5 218 ASN A CA 1
ATOM 1744 C C . ASN A 1 218 ? -5.188 33.469 27.719 1 73.5 218 ASN A C 1
ATOM 1746 O O . ASN A 1 218 ? -3.977 33.688 27.812 1 73.5 218 ASN A O 1
ATOM 1750 N N . ARG A 1 219 ? -6.023 34.531 27.656 1 70.62 219 ARG A N 1
ATOM 1751 C CA . ARG A 1 219 ? -5.945 35.906 27.156 1 70.62 219 ARG A CA 1
ATOM 1752 C C . ARG A 1 219 ? -5.09 36.781 28.062 1 70.62 219 ARG A C 1
ATOM 1754 O O . ARG A 1 219 ? -4.148 37.438 27.594 1 70.62 219 ARG A O 1
ATOM 1761 N N . PRO A 1 220 ? -5.066 36.594 29.297 1 76.12 220 PRO A N 1
ATOM 1762 C CA . PRO A 1 220 ? -4.445 37.75 29.938 1 76.12 220 PRO A CA 1
ATOM 1763 C C . PRO A 1 220 ? -2.922 37.656 29.969 1 76.12 220 PRO A C 1
ATOM 1765 O O . PRO A 1 220 ? -2.234 38.656 29.703 1 76.12 220 PRO A O 1
ATOM 1768 N N . HIS A 1 221 ? -2.393 36.531 30.062 1 81.94 221 HIS A N 1
ATOM 1769 C CA . HIS A 1 221 ? -0.949 36.406 30.219 1 81.94 221 HIS A CA 1
ATOM 1770 C C . HIS A 1 221 ? -0.229 36.562 28.875 1 81.94 221 HIS A C 1
ATOM 1772 O O . HIS A 1 221 ? 0.79 37.281 28.812 1 81.94 221 HIS A O 1
ATOM 1778 N N . ILE A 1 222 ? -0.743 36.094 27.859 1 86.44 222 ILE A N 1
ATOM 1779 C CA . ILE A 1 222 ? -0.107 36.156 26.547 1 86.44 222 ILE A CA 1
ATOM 1780 C C . ILE A 1 222 ? -0.148 37.594 26.031 1 86.44 222 ILE A C 1
ATOM 1782 O O . ILE A 1 222 ? 0.816 38.062 25.422 1 86.44 222 ILE A O 1
ATOM 1786 N N . LYS A 1 223 ? -1.172 38.219 26.344 1 88.12 223 LYS A N 1
ATOM 1787 C CA . LYS A 1 223 ? -1.308 39.594 25.953 1 88.12 223 LYS A CA 1
ATOM 1788 C C . LYS A 1 223 ? -0.221 40.469 26.578 1 88.12 223 LYS A C 1
ATOM 1790 O O . LYS A 1 223 ? 0.354 41.344 25.922 1 88.12 223 LYS A O 1
ATOM 1795 N N . GLN A 1 224 ? -0.018 40.156 27.812 1 89.38 224 GLN A N 1
ATOM 1796 C CA . GLN A 1 224 ? 0.997 40.906 28.547 1 89.38 224 GLN A CA 1
ATOM 1797 C C . GLN A 1 224 ? 2.391 40.625 27.984 1 89.38 224 GLN A C 1
ATOM 1799 O O . GLN A 1 224 ? 3.213 41.531 27.859 1 89.38 224 GLN A O 1
ATOM 1804 N N . ILE A 1 225 ? 2.652 39.438 27.672 1 90.31 225 ILE A N 1
ATOM 1805 C CA . ILE A 1 225 ? 3.941 39.031 27.109 1 90.31 225 ILE A CA 1
ATOM 1806 C C . ILE A 1 225 ? 4.207 39.812 25.828 1 90.31 225 ILE A C 1
ATOM 1808 O O . ILE A 1 225 ? 5.301 40.344 25.625 1 90.31 225 ILE A O 1
ATOM 1812 N N . ILE A 1 226 ? 3.213 39.938 25 1 91.75 226 ILE A N 1
ATOM 1813 C CA . ILE A 1 226 ? 3.352 40.594 23.703 1 91.75 226 ILE A CA 1
ATOM 1814 C C . ILE A 1 226 ? 3.488 42.094 23.906 1 91.75 226 ILE A C 1
ATOM 1816 O O . ILE A 1 226 ? 4.32 42.75 23.266 1 91.75 226 ILE A O 1
ATOM 1820 N N . ARG A 1 227 ? 2.723 42.594 24.875 1 90.56 227 ARG A N 1
ATOM 1821 C CA . ARG A 1 227 ? 2.783 44 25.172 1 90.56 227 ARG A CA 1
ATOM 1822 C C . ARG A 1 227 ? 4.184 44.406 25.625 1 90.56 227 ARG A C 1
ATOM 1824 O O . ARG A 1 227 ? 4.703 45.438 25.203 1 90.56 227 ARG A O 1
ATOM 1831 N N . ASP A 1 228 ? 4.734 43.594 26.453 1 91.25 228 ASP A N 1
ATOM 1832 C CA . ASP A 1 228 ? 6.07 43.875 26.969 1 91.25 228 ASP A CA 1
ATOM 1833 C C . ASP A 1 228 ? 7.105 43.875 25.844 1 91.25 228 ASP A C 1
ATOM 1835 O O . ASP A 1 228 ? 8.023 44.688 25.828 1 91.25 228 ASP A O 1
ATOM 1839 N N . SER A 1 229 ? 6.945 42.969 24.922 1 90.94 229 SER A N 1
ATOM 1840 C CA . SER A 1 229 ? 7.871 42.875 23.797 1 90.94 229 SER A CA 1
ATOM 1841 C C . SER A 1 229 ? 7.738 44.062 22.875 1 90.94 229 SER A C 1
ATOM 1843 O O . SER A 1 229 ? 8.734 44.531 22.312 1 90.94 229 SER A O 1
ATOM 1845 N N . LEU A 1 230 ? 6.516 44.562 22.672 1 91.38 230 LEU A N 1
ATOM 1846 C CA . LEU A 1 230 ? 6.25 45.656 21.766 1 91.38 230 LEU A CA 1
ATOM 1847 C C . LEU A 1 230 ? 6.855 46.969 22.297 1 91.38 230 LEU A C 1
ATOM 1849 O O . LEU A 1 230 ? 7.168 47.875 21.516 1 91.38 230 LEU A O 1
ATOM 1853 N N . GLN A 1 231 ? 7.121 46.969 23.562 1 88.38 231 GLN A N 1
ATOM 1854 C CA . GLN A 1 231 ? 7.668 48.188 24.188 1 88.38 231 GLN A CA 1
ATOM 1855 C C . GLN A 1 231 ? 9.172 48.281 23.953 1 88.38 231 GLN A C 1
ATOM 1857 O O . GLN A 1 231 ? 9.727 49.375 23.875 1 88.38 231 GLN A O 1
ATOM 1862 N N . ILE A 1 232 ? 9.805 47.125 23.766 1 87.56 232 ILE A N 1
ATOM 1863 C CA . ILE A 1 232 ? 11.266 47.156 23.797 1 87.56 232 ILE A CA 1
ATOM 1864 C C . ILE A 1 232 ? 11.82 46.75 22.438 1 87.56 232 ILE A C 1
ATOM 1866 O O . ILE A 1 232 ? 13 47 22.156 1 87.56 232 ILE A O 1
ATOM 1870 N N . HIS A 1 233 ? 11.039 46.219 21.562 1 90.31 233 HIS A N 1
ATOM 1871 C CA . HIS A 1 233 ? 11.578 45.594 20.344 1 90.31 233 HIS A CA 1
ATOM 1872 C C . HIS A 1 233 ? 10.984 46.281 19.109 1 90.31 233 HIS A C 1
ATOM 1874 O O . HIS A 1 233 ? 9.883 45.906 18.672 1 90.31 233 HIS A O 1
ATOM 1880 N N . PRO A 1 234 ? 11.719 47 18.391 1 87.19 234 PRO A N 1
ATOM 1881 C CA . PRO A 1 234 ? 11.203 47.781 17.266 1 87.19 234 PRO A CA 1
ATOM 1882 C C . PRO A 1 234 ? 10.695 46.906 16.125 1 87.19 234 PRO A C 1
ATOM 1884 O O . PRO A 1 234 ? 9.719 47.281 15.453 1 87.19 234 PRO A O 1
ATOM 1887 N N . ALA A 1 235 ? 11.391 45.906 15.82 1 87.62 235 ALA A N 1
ATOM 1888 C CA . ALA A 1 235 ? 10.945 45.031 14.727 1 87.62 235 ALA A CA 1
ATOM 1889 C C . ALA A 1 235 ? 9.555 44.469 15.016 1 87.62 235 ALA A C 1
ATOM 1891 O O . ALA A 1 235 ? 8.719 44.375 14.109 1 87.62 235 ALA A O 1
ATOM 1892 N N . SER A 1 236 ? 9.328 44.094 16.219 1 91 236 SER A N 1
ATOM 1893 C CA . SER A 1 236 ? 8.016 43.594 16.625 1 91 236 SER A CA 1
ATOM 1894 C C . SER A 1 236 ? 6.945 44.656 16.438 1 91 236 SER A C 1
ATOM 1896 O O . SER A 1 236 ? 5.836 44.344 16 1 91 236 SER A O 1
ATOM 1898 N N . LYS A 1 237 ? 7.281 45.781 16.812 1 91.19 237 LYS A N 1
ATOM 1899 C CA . LYS A 1 237 ? 6.34 46.906 16.688 1 91.19 237 LYS A CA 1
ATOM 1900 C C . LYS A 1 237 ? 5.953 47.125 15.234 1 91.19 237 LYS A C 1
ATOM 1902 O O . LYS A 1 237 ? 4.773 47.312 14.922 1 91.19 237 LYS A O 1
ATOM 1907 N N . LYS A 1 238 ? 6.906 47.094 14.398 1 89.62 238 LYS A N 1
ATOM 1908 C CA . LYS A 1 238 ? 6.648 47.312 12.984 1 89.62 238 LYS A CA 1
ATOM 1909 C C . LYS A 1 238 ? 5.738 46.25 12.414 1 89.62 238 LYS A C 1
ATOM 1911 O O . LYS A 1 238 ? 4.816 46.531 11.648 1 89.62 238 LYS A O 1
ATOM 1916 N N . ILE A 1 239 ? 6.004 45.062 12.703 1 92 239 ILE A N 1
ATOM 1917 C CA . ILE A 1 239 ? 5.23 43.938 12.164 1 92 239 ILE A CA 1
ATOM 1918 C C . ILE A 1 239 ? 3.801 44 12.703 1 92 239 ILE A C 1
ATOM 1920 O O . ILE A 1 239 ? 2.844 43.75 11.961 1 92 239 ILE A O 1
ATOM 1924 N N . VAL A 1 240 ? 3.67 44.312 13.969 1 92 240 VAL A N 1
ATOM 1925 C CA . VAL A 1 240 ? 2.348 44.406 14.578 1 92 240 VAL A CA 1
ATOM 1926 C C . VAL A 1 240 ? 1.564 45.562 13.938 1 92 240 VAL A C 1
ATOM 1928 O O . VAL A 1 240 ? 0.345 45.469 13.781 1 92 240 VAL A O 1
ATOM 1931 N N . GLN A 1 241 ? 2.225 46.594 13.57 1 90.31 241 GLN A N 1
ATOM 1932 C CA . GLN A 1 241 ? 1.577 47.688 12.844 1 90.31 241 GLN A CA 1
ATOM 1933 C C . GLN A 1 241 ? 1.019 47.188 11.508 1 90.31 241 GLN A C 1
ATOM 1935 O O . GLN A 1 241 ? -0.096 47.562 11.133 1 90.31 241 GLN A O 1
ATOM 1940 N N . ILE A 1 242 ? 1.831 46.406 10.867 1 88.31 242 ILE A N 1
ATOM 1941 C CA . ILE A 1 242 ? 1.39 45.844 9.602 1 88.31 242 ILE A CA 1
ATOM 1942 C C . ILE A 1 242 ? 0.173 44.938 9.828 1 88.31 242 ILE A C 1
ATOM 1944 O O . ILE A 1 242 ? -0.802 45 9.078 1 88.31 242 ILE A O 1
ATOM 1948 N N . LEU A 1 243 ? 0.199 44.188 10.883 1 90.31 243 LEU A N 1
ATOM 1949 C CA . LEU A 1 243 ? -0.912 43.312 11.234 1 90.31 243 LEU A CA 1
ATOM 1950 C C . LEU A 1 243 ? -2.174 44.125 11.516 1 90.31 243 LEU A C 1
ATOM 1952 O O . LEU A 1 243 ? -3.268 43.719 11.094 1 90.31 243 LEU A O 1
ATOM 1956 N N . SER A 1 244 ? -2.02 45.156 12.258 1 89.5 244 SER A N 1
ATOM 1957 C CA . SER A 1 244 ? -3.148 46 12.617 1 89.5 244 SER A CA 1
ATOM 1958 C C . SER A 1 244 ? -3.754 46.656 11.383 1 89.5 244 SER A C 1
ATOM 1960 O O . SER A 1 244 ? -4.973 46.812 11.289 1 89.5 244 SER A O 1
ATOM 1962 N N . GLU A 1 245 ? -2.906 47.031 10.5 1 85.19 245 GLU A N 1
ATOM 1963 C CA . GLU A 1 245 ? -3.391 47.625 9.258 1 85.19 245 GLU A CA 1
ATOM 1964 C C . GLU A 1 245 ? -4.188 46.625 8.43 1 85.19 245 GLU A C 1
ATOM 1966 O O . GLU A 1 245 ? -5.215 46.969 7.844 1 85.19 245 GLU A O 1
ATOM 1971 N N . LEU A 1 246 ? -3.67 45.469 8.359 1 85.38 246 LEU A N 1
ATOM 1972 C CA . LEU A 1 246 ? -4.359 44.438 7.617 1 85.38 246 LEU A CA 1
ATOM 1973 C C . LEU A 1 246 ? -5.711 44.125 8.25 1 85.38 246 LEU A C 1
ATOM 1975 O O . LEU A 1 246 ? -6.699 43.906 7.539 1 85.38 246 LEU A O 1
ATOM 1979 N N . HIS A 1 247 ? -5.676 44.062 9.547 1 86.62 247 HIS A N 1
ATOM 1980 C CA . HIS A 1 247 ? -6.902 43.75 10.273 1 86.62 247 HIS A CA 1
ATOM 1981 C C . HIS A 1 247 ? -7.938 44.875 10.094 1 86.62 247 HIS A C 1
ATOM 1983 O O . HIS A 1 247 ? -9.125 44.594 9.922 1 86.62 247 HIS A O 1
ATOM 1989 N N . TYR A 1 248 ? -7.445 46.062 10.156 1 81.81 248 TYR A N 1
ATOM 1990 C CA . TYR A 1 248 ? -8.328 47.219 10.055 1 81.81 248 TYR A CA 1
ATOM 1991 C C . TYR A 1 248 ? -8.898 47.344 8.648 1 81.81 248 TYR A C 1
ATOM 1993 O O . TYR A 1 248 ? -10.078 47.656 8.477 1 81.81 248 TYR A O 1
ATOM 2001 N N . GLY A 1 249 ? -8.078 47.125 7.695 1 74.31 249 GLY A N 1
ATOM 2002 C CA . GLY A 1 249 ? -8.492 47.312 6.316 1 74.31 249 GLY A CA 1
ATOM 2003 C C . GLY A 1 249 ? -9.336 46.156 5.793 1 74.31 249 GLY A C 1
ATOM 2004 O O . GLY A 1 249 ? -10.062 46.312 4.805 1 74.31 249 GLY A O 1
ATOM 2005 N N . ARG A 1 250 ? -9.406 45.219 6.473 1 64.69 250 ARG A N 1
ATOM 2006 C CA . ARG A 1 250 ? -10.148 44 6.164 1 64.69 250 ARG A CA 1
ATOM 2007 C C . ARG A 1 250 ? -9.992 43.625 4.695 1 64.69 250 ARG A C 1
ATOM 2009 O O . ARG A 1 250 ? -10.961 43.219 4.039 1 64.69 250 ARG A O 1
ATOM 2016 N N . ARG A 1 251 ? -8.867 44.094 4.082 1 62.75 251 ARG A N 1
ATOM 2017 C CA . ARG A 1 251 ? -8.648 43.75 2.68 1 62.75 251 ARG A CA 1
ATOM 2018 C C . ARG A 1 251 ? -7.242 43.219 2.457 1 62.75 251 ARG A C 1
ATOM 2020 O O . ARG A 1 251 ? -6.293 43.625 3.113 1 62.75 251 ARG A O 1
ATOM 2027 N N . ARG A 1 252 ? -7.238 42.125 1.65 1 62.28 252 ARG A N 1
ATOM 2028 C CA . ARG A 1 252 ? -5.949 41.594 1.21 1 62.28 252 ARG A CA 1
ATOM 2029 C C . ARG A 1 252 ? -5.137 42.688 0.505 1 62.28 252 ARG A C 1
ATOM 2031 O O . ARG A 1 252 ? -5.664 43.438 -0.323 1 62.28 252 ARG A O 1
ATOM 2038 N N . LEU A 1 253 ? -4.074 42.906 0.975 1 66.5 253 LEU A N 1
ATOM 2039 C CA . LEU A 1 253 ? -3.17 43.875 0.37 1 66.5 253 LEU A CA 1
ATOM 2040 C C . LEU A 1 253 ? -1.807 43.25 0.089 1 66.5 253 LEU A C 1
ATOM 2042 O O . LEU A 1 253 ? -0.933 43.25 0.959 1 66.5 253 LEU A O 1
ATOM 2046 N N . PRO A 1 254 ? -1.652 42.625 -1.103 1 62.62 254 PRO A N 1
ATOM 2047 C CA . PRO A 1 254 ? -0.398 41.938 -1.399 1 62.62 254 PRO A CA 1
ATOM 2048 C C . PRO A 1 254 ? 0.834 42.781 -1.086 1 62.62 254 PRO A C 1
ATOM 2050 O O . PRO A 1 254 ? 1.871 42.25 -0.687 1 62.62 254 PRO A O 1
ATOM 2053 N N . GLN A 1 255 ? 0.623 44 -1.1 1 63.34 255 GLN A N 1
ATOM 2054 C CA . GLN A 1 255 ? 1.753 44.906 -0.94 1 63.34 255 GLN A CA 1
ATOM 2055 C C . GLN A 1 255 ? 2.266 44.906 0.497 1 63.34 255 GLN A C 1
ATOM 2057 O O . GLN A 1 255 ? 3.451 45.156 0.74 1 63.34 255 GLN A O 1
ATOM 2062 N N . ARG A 1 256 ? 1.44 44.406 1.286 1 67.25 256 ARG A N 1
ATOM 2063 C CA . ARG A 1 256 ? 1.834 44.5 2.689 1 67.25 256 ARG A CA 1
ATOM 2064 C C . ARG A 1 256 ? 2.775 43.375 3.062 1 67.25 256 ARG A C 1
ATOM 2066 O O . ARG A 1 256 ? 3.664 43.531 3.898 1 67.25 256 ARG A O 1
ATOM 2073 N N . THR A 1 257 ? 2.715 42.281 2.416 1 76 257 THR A N 1
ATOM 2074 C CA . THR A 1 257 ? 3.596 41.156 2.717 1 76 257 THR A CA 1
ATOM 2075 C C . THR A 1 257 ? 4.988 41.375 2.133 1 76 257 THR A C 1
ATOM 2077 O O . THR A 1 257 ? 5.953 40.75 2.539 1 76 257 THR A O 1
ATOM 2080 N N . ASP A 1 258 ? 5.09 42.406 1.32 1 77.5 258 ASP A N 1
ATOM 2081 C CA . ASP A 1 258 ? 6.379 42.75 0.714 1 77.5 258 ASP A CA 1
ATOM 2082 C C . ASP A 1 258 ? 7.328 43.344 1.737 1 77.5 258 ASP A C 1
ATOM 2084 O O . ASP A 1 258 ? 8.539 43.375 1.528 1 77.5 258 ASP A O 1
ATOM 2088 N N . ASN A 1 259 ? 6.77 43.75 2.807 1 79.25 259 ASN A N 1
ATOM 2089 C CA . ASN A 1 259 ? 7.582 44.406 3.822 1 79.25 259 ASN A CA 1
ATOM 2090 C C . ASN A 1 259 ? 8.211 43.406 4.781 1 79.25 259 ASN A C 1
ATOM 2092 O O . ASN A 1 259 ? 9.102 43.75 5.555 1 79.25 259 ASN A O 1
ATOM 2096 N N . ILE A 1 260 ? 7.844 42.188 4.684 1 87.25 260 ILE A N 1
ATOM 2097 C CA . ILE A 1 260 ? 8.273 41.219 5.668 1 87.25 260 ILE A CA 1
ATOM 2098 C C . ILE A 1 260 ? 9.688 40.75 5.34 1 87.25 260 ILE A C 1
ATOM 2100 O O . ILE A 1 260 ? 10.547 40.688 6.223 1 87.25 260 ILE A O 1
ATOM 2104 N N . PRO A 1 261 ? 10.039 40.562 4.074 1 86.25 261 PRO A N 1
ATOM 2105 C CA . PRO A 1 261 ? 11.367 40.031 3.768 1 86.25 261 PRO A CA 1
ATOM 2106 C C . PRO A 1 261 ? 12.492 40.938 4.207 1 86.25 261 PRO A C 1
ATOM 2108 O O . PRO A 1 261 ? 13.477 40.5 4.797 1 86.25 261 PRO A O 1
ATOM 2111 N N . PRO A 1 262 ? 12.328 42.188 4.059 1 84.12 262 PRO A N 1
ATOM 2112 C CA . PRO A 1 262 ? 13.383 43.094 4.543 1 84.12 262 PRO A CA 1
ATOM 2113 C C . PRO A 1 262 ? 13.555 43.031 6.059 1 84.12 262 PRO A C 1
ATOM 2115 O O . PRO A 1 262 ? 14.68 43.125 6.559 1 84.12 262 PRO A O 1
ATOM 2118 N N . ILE A 1 263 ? 12.453 42.906 6.746 1 84.75 263 ILE A N 1
ATOM 2119 C CA . ILE A 1 263 ? 12.516 42.844 8.203 1 84.75 263 ILE A CA 1
ATOM 2120 C C . ILE A 1 263 ? 13.188 41.531 8.625 1 84.75 263 ILE A C 1
ATOM 2122 O O . ILE A 1 263 ? 14.039 41.531 9.516 1 84.75 263 ILE A O 1
ATOM 2126 N N . LEU A 1 264 ? 12.867 40.5 7.949 1 87.69 264 LEU A N 1
ATOM 2127 C CA . LEU A 1 264 ? 13.469 39.219 8.242 1 87.69 264 LEU A CA 1
ATOM 2128 C C . LEU A 1 264 ? 14.969 39.219 7.969 1 87.69 264 LEU A C 1
ATOM 2130 O O . LEU A 1 264 ? 15.75 38.688 8.75 1 87.69 264 LEU A O 1
ATOM 2134 N N . HIS A 1 265 ? 15.305 39.875 6.895 1 86.06 265 HIS A N 1
ATOM 2135 C CA . HIS A 1 265 ? 16.719 39.969 6.551 1 86.06 265 HIS A CA 1
ATOM 2136 C C . HIS A 1 265 ? 17.484 40.75 7.621 1 86.06 265 HIS A C 1
ATOM 2138 O O . HIS A 1 265 ? 18.609 40.375 7.977 1 86.06 265 HIS A O 1
ATOM 2144 N N . TYR A 1 266 ? 16.875 41.719 8.023 1 85 266 TYR A N 1
ATOM 2145 C CA . TYR A 1 266 ? 17.469 42.531 9.086 1 85 266 TYR A CA 1
ATOM 2146 C C . TYR A 1 266 ? 17.656 41.688 10.352 1 85 266 TYR A C 1
ATOM 2148 O O . TYR A 1 266 ? 18.719 41.75 10.977 1 85 266 TYR A O 1
ATOM 2156 N N . LEU A 1 267 ? 16.656 40.938 10.703 1 86 267 LEU A N 1
ATOM 2157 C CA . LEU A 1 267 ? 16.719 40.125 11.914 1 86 267 LEU A CA 1
ATOM 2158 C C . LEU A 1 267 ? 17.766 39.031 11.781 1 86 267 LEU A C 1
ATOM 2160 O O . LEU A 1 267 ? 18.453 38.688 12.758 1 86 267 LEU A O 1
ATOM 2164 N N . LYS A 1 268 ? 17.938 38.531 10.602 1 83 268 LYS A N 1
ATOM 2165 C CA . LYS A 1 268 ? 18.938 37.469 10.344 1 83 268 LYS A CA 1
ATOM 2166 C C . LYS A 1 268 ? 20.359 38.031 10.469 1 83 268 LYS A C 1
ATOM 2168 O O . LYS A 1 268 ? 21.25 37.344 10.961 1 83 268 LYS A O 1
ATOM 2173 N N . ARG A 1 269 ? 20.516 39.25 10.023 1 78.75 269 ARG A N 1
ATOM 2174 C CA . ARG A 1 269 ? 21.828 39.875 10.016 1 78.75 269 ARG A CA 1
ATOM 2175 C C . ARG A 1 269 ? 22.25 40.281 11.422 1 78.75 269 ARG A C 1
ATOM 2177 O O . ARG A 1 269 ? 23.422 40.188 11.789 1 78.75 269 ARG A O 1
ATOM 2184 N N . THR A 1 270 ? 21.266 40.938 12.023 1 72.5 270 THR A N 1
ATOM 2185 C CA . THR A 1 270 ? 21.625 41.438 13.352 1 72.5 270 THR A CA 1
ATOM 2186 C C . THR A 1 270 ? 21.844 40.25 14.305 1 72.5 270 THR A C 1
ATOM 2188 O O . THR A 1 270 ? 22.547 40.375 15.312 1 72.5 270 THR A O 1
ATOM 2191 N N . GLY A 1 271 ? 21.578 39.031 13.93 1 60.41 271 GLY A N 1
ATOM 2192 C CA . GLY A 1 271 ? 21.953 37.75 14.547 1 60.41 271 GLY A CA 1
ATOM 2193 C C . GLY A 1 271 ? 21.625 37.688 16.031 1 60.41 271 GLY A C 1
ATOM 2194 O O . GLY A 1 271 ? 22.312 37.031 16.797 1 60.41 271 GLY A O 1
ATOM 2195 N N . THR A 1 272 ? 20.828 38.719 16.547 1 57.31 272 THR A N 1
ATOM 2196 C CA . THR A 1 272 ? 20.797 38.719 18 1 57.31 272 THR A CA 1
ATOM 2197 C C . THR A 1 272 ? 20.031 37.531 18.531 1 57.31 272 THR A C 1
ATOM 2199 O O . THR A 1 272 ? 20.328 37.031 19.625 1 57.31 272 THR A O 1
ATOM 2202 N N . GLY A 1 273 ? 19.422 36.844 17.703 1 66.81 273 GLY A N 1
ATOM 2203 C CA . GLY A 1 273 ? 18.781 35.562 18.031 1 66.81 273 GLY A CA 1
ATOM 2204 C C . GLY A 1 273 ? 18.031 35.594 19.359 1 66.81 273 GLY A C 1
ATOM 2205 O O . GLY A 1 273 ? 18.156 34.656 20.156 1 66.81 273 GLY A O 1
ATOM 2206 N N . THR A 1 274 ? 17.391 36.812 19.734 1 84.06 274 THR A N 1
ATOM 2207 C CA . THR A 1 274 ? 16.672 36.938 21 1 84.06 274 THR A CA 1
ATOM 2208 C C . THR A 1 274 ? 15.266 36.344 20.875 1 84.06 274 THR A C 1
ATOM 2210 O O . THR A 1 274 ? 14.812 36.062 19.766 1 84.06 274 THR A O 1
ATOM 2213 N N . LEU A 1 275 ? 14.781 36.156 22 1 90.12 275 LEU A N 1
ATOM 2214 C CA . LEU A 1 275 ? 13.406 35.656 22.047 1 90.12 275 LEU A CA 1
ATOM 2215 C C . LEU A 1 275 ? 12.445 36.625 21.391 1 90.12 275 LEU A C 1
ATOM 2217 O O . LEU A 1 275 ? 11.453 36.219 20.781 1 90.12 275 LEU A O 1
ATOM 2221 N N . ASP A 1 276 ? 12.789 37.844 21.453 1 91.88 276 ASP A N 1
ATOM 2222 C CA . ASP A 1 276 ? 11.945 38.906 20.859 1 91.88 276 ASP A CA 1
ATOM 2223 C C . ASP A 1 276 ? 12.031 38.844 19.328 1 91.88 276 ASP A C 1
ATOM 2225 O O . ASP A 1 276 ? 11.047 39.156 18.656 1 91.88 276 ASP A O 1
ATOM 2229 N N . ASP A 1 277 ? 13.211 38.531 18.859 1 92 277 ASP A N 1
ATOM 2230 C CA . ASP A 1 277 ? 13.344 38.344 17.422 1 92 277 ASP A CA 1
ATOM 2231 C C . ASP A 1 277 ? 12.453 37.219 16.922 1 92 277 ASP A C 1
ATOM 2233 O O . ASP A 1 277 ? 11.773 37.344 15.898 1 92 277 ASP A O 1
ATOM 2237 N N . ALA A 1 278 ? 12.516 36.156 17.625 1 92.75 278 ALA A N 1
ATOM 2238 C CA . ALA A 1 278 ? 11.695 35 17.266 1 92.75 278 ALA A CA 1
ATOM 2239 C C . ALA A 1 278 ? 10.211 35.344 17.312 1 92.75 278 ALA A C 1
ATOM 2241 O O . ALA A 1 278 ? 9.445 34.938 16.422 1 92.75 278 ALA A O 1
ATOM 2242 N N . MET A 1 279 ? 9.812 36.031 18.297 1 93.25 279 MET A N 1
ATOM 2243 C CA . MET A 1 279 ? 8.414 36.438 18.438 1 93.25 279 MET A CA 1
ATOM 2244 C C . MET A 1 279 ? 7.992 37.344 17.297 1 93.25 279 MET A C 1
ATOM 2246 O O . MET A 1 279 ? 6.875 37.25 16.797 1 93.25 279 MET A O 1
ATOM 2250 N N . ALA A 1 280 ? 8.875 38.25 16.953 1 93.12 280 ALA A N 1
ATOM 2251 C CA . ALA A 1 280 ? 8.586 39.125 15.836 1 93.12 280 ALA A CA 1
ATOM 2252 C C . ALA A 1 280 ? 8.352 38.344 14.555 1 93.12 280 ALA A C 1
ATOM 2254 O O . ALA A 1 280 ? 7.434 38.656 13.789 1 93.12 280 ALA A O 1
ATOM 2255 N N . VAL A 1 281 ? 9.156 37.406 14.352 1 94.06 281 VAL A N 1
ATOM 2256 C CA . VAL A 1 281 ? 9.047 36.562 13.148 1 94.06 281 VAL A CA 1
ATOM 2257 C C . VAL A 1 281 ? 7.754 35.781 13.18 1 94.06 281 VAL A C 1
ATOM 2259 O O . VAL A 1 281 ? 7.125 35.562 12.141 1 94.06 281 VAL A O 1
ATOM 2262 N N . LEU A 1 282 ? 7.348 35.375 14.328 1 95.19 282 LEU A N 1
ATOM 2263 C CA . LEU A 1 282 ? 6.086 34.656 14.461 1 95.19 282 LEU A CA 1
ATOM 2264 C C . LEU A 1 282 ? 4.906 35.562 14.133 1 95.19 282 LEU A C 1
ATOM 2266 O O . LEU A 1 282 ? 3.924 35.125 13.531 1 95.19 282 LEU A O 1
ATOM 2270 N N . HIS A 1 283 ? 5.023 36.844 14.492 1 94.56 283 HIS A N 1
ATOM 2271 C CA . HIS A 1 283 ? 4.012 37.781 14.078 1 94.56 283 HIS A CA 1
ATOM 2272 C C . HIS A 1 283 ? 3.977 37.938 12.562 1 94.56 283 HIS A C 1
ATOM 2274 O O . HIS A 1 283 ? 2.912 38.156 11.977 1 94.56 283 HIS A O 1
ATOM 2280 N N . SER A 1 284 ? 5.156 37.812 11.961 1 94.19 284 SER A N 1
ATOM 2281 C CA . SER A 1 284 ? 5.219 37.938 10.508 1 94.19 284 SER A CA 1
ATOM 2282 C C . SER A 1 284 ? 4.453 36.781 9.836 1 94.19 284 SER A C 1
ATOM 2284 O O . SER A 1 284 ? 3.865 36.969 8.773 1 94.19 284 SER A O 1
ATOM 2286 N N . VAL A 1 285 ? 4.484 35.625 10.414 1 95.75 285 VAL A N 1
ATOM 2287 C CA . VAL A 1 285 ? 3.709 34.5 9.891 1 95.75 285 VAL A CA 1
ATOM 2288 C C . VAL A 1 285 ? 2.223 34.844 9.914 1 95.75 285 VAL A C 1
ATOM 2290 O O . VAL A 1 285 ? 1.493 34.531 8.969 1 95.75 285 VAL A O 1
ATOM 2293 N N . SER A 1 286 ? 1.792 35.469 10.953 1 94.31 286 SER A N 1
ATOM 2294 C CA . SER A 1 286 ? 0.396 35.875 11.078 1 94.31 286 SER A CA 1
ATOM 2295 C C . SER A 1 286 ? 0.017 36.875 10.016 1 94.31 286 SER A C 1
ATOM 2297 O O . SER A 1 286 ? -1.131 36.938 9.57 1 94.31 286 SER A O 1
ATOM 2299 N N . VAL A 1 287 ? 0.977 37.688 9.641 1 92.75 287 VAL A N 1
ATOM 2300 C CA . VAL A 1 287 ? 0.718 38.656 8.57 1 92.75 287 VAL A CA 1
ATOM 2301 C C . VAL A 1 287 ? 0.347 37.906 7.289 1 92.75 287 VAL A C 1
ATOM 2303 O O . VAL A 1 287 ? -0.618 38.281 6.609 1 92.75 287 VAL A O 1
ATOM 2306 N N . TYR A 1 288 ? 1.071 36.906 6.996 1 93.19 288 TYR A N 1
ATOM 2307 C CA . TYR A 1 288 ? 0.759 36.125 5.816 1 93.19 288 TYR A CA 1
ATOM 2308 C C . TYR A 1 288 ? -0.604 35.438 5.957 1 93.19 288 TYR A C 1
ATOM 2310 O O . TYR A 1 288 ? -1.37 35.375 4.992 1 93.19 288 TYR A O 1
ATOM 2318 N N . LEU A 1 289 ? -0.89 35 7.129 1 93.62 289 LEU A N 1
ATOM 2319 C CA . LEU A 1 289 ? -2.156 34.312 7.375 1 93.62 289 LEU A CA 1
ATOM 2320 C C . LEU A 1 289 ? -3.33 35.281 7.203 1 93.62 289 LEU A C 1
ATOM 2322 O O . LEU A 1 289 ? -4.344 34.938 6.598 1 93.62 289 LEU A O 1
ATOM 2326 N N . PHE A 1 290 ? -3.184 36.469 7.762 1 91 290 PHE A N 1
ATOM 2327 C CA . PHE A 1 290 ? -4.234 37.469 7.66 1 91 290 PHE A CA 1
ATOM 2328 C C . PHE A 1 290 ? -4.438 37.906 6.211 1 91 290 PHE A C 1
ATOM 2330 O O . PHE A 1 290 ? -5.492 38.438 5.859 1 91 290 PHE A O 1
ATOM 2337 N N . ASN A 1 291 ? -3.393 37.625 5.441 1 89.75 291 ASN A N 1
ATOM 2338 C CA . ASN A 1 291 ? -3.443 38.031 4.043 1 89.75 291 ASN A CA 1
ATOM 2339 C C . ASN A 1 291 ? -3.736 36.844 3.123 1 89.75 291 ASN A C 1
ATOM 2341 O O . ASN A 1 291 ? -3.16 36.75 2.037 1 89.75 291 ASN A O 1
ATOM 2345 N N . GLY A 1 292 ? -4.422 35.844 3.527 1 89 292 GLY A N 1
ATOM 2346 C CA . GLY A 1 292 ? -4.84 34.75 2.668 1 89 292 GLY A CA 1
ATOM 2347 C C . GLY A 1 292 ? -4.113 33.438 2.957 1 89 292 GLY A C 1
ATOM 2348 O O . GLY A 1 292 ? -4.512 32.375 2.477 1 89 292 GLY A O 1
ATOM 2349 N N . GLY A 1 293 ? -2.98 33.531 3.65 1 91.31 293 GLY A N 1
ATOM 2350 C CA . GLY A 1 293 ? -2.281 32.344 4.094 1 91.31 293 GLY A CA 1
ATOM 2351 C C . GLY A 1 293 ? -1.242 31.844 3.104 1 91.31 293 GLY A C 1
ATOM 2352 O O . GLY A 1 293 ? -0.568 30.844 3.344 1 91.31 293 GLY A O 1
ATOM 2353 N N . ASP A 1 294 ? -1.159 32.5 1.942 1 90.38 294 ASP A N 1
ATOM 2354 C CA . ASP A 1 294 ? -0.138 32.156 0.958 1 90.38 294 ASP A CA 1
ATOM 2355 C C . ASP A 1 294 ? 1.056 33.094 1.048 1 90.38 294 ASP A C 1
ATOM 2357 O O . ASP A 1 294 ? 1.025 34.094 1.801 1 90.38 294 ASP A O 1
ATOM 2361 N N . GLY A 1 295 ? 2.174 32.75 0.408 1 88.19 295 GLY A N 1
ATOM 2362 C CA . GLY A 1 295 ? 3.359 33.594 0.385 1 88.19 295 GLY A CA 1
ATOM 2363 C C . GLY A 1 295 ? 4.582 32.906 0.973 1 88.19 295 GLY A C 1
ATOM 2364 O O . GLY A 1 295 ? 4.672 31.672 0.989 1 88.19 295 GLY A O 1
ATOM 2365 N N . ALA A 1 296 ? 5.488 33.781 1.462 1 90.38 296 ALA A N 1
ATOM 2366 C CA . ALA A 1 296 ? 6.797 33.281 1.846 1 90.38 296 ALA A CA 1
ATOM 2367 C C . ALA A 1 296 ? 6.883 33.062 3.355 1 90.38 296 ALA A C 1
ATOM 2369 O O . ALA A 1 296 ? 7.883 33.406 3.982 1 90.38 296 ALA A O 1
ATOM 2370 N N . TRP A 1 297 ? 5.805 32.531 3.939 1 95.38 297 TRP A N 1
ATOM 2371 C CA . TRP A 1 297 ? 5.785 32.281 5.379 1 95.38 297 TRP A CA 1
ATOM 2372 C C . TRP A 1 297 ? 6.828 31.234 5.766 1 95.38 297 TRP A C 1
ATOM 2374 O O . TRP A 1 297 ? 7.238 31.156 6.926 1 95.38 297 TRP A O 1
ATOM 2384 N N . ASP A 1 298 ? 7.34 30.438 4.848 1 94.31 298 ASP A N 1
ATOM 2385 C CA . ASP A 1 298 ? 8.258 29.328 5.098 1 94.31 298 ASP A CA 1
ATOM 2386 C C . ASP A 1 298 ? 9.578 29.828 5.664 1 94.31 298 ASP A C 1
ATOM 2388 O O . ASP A 1 298 ? 10.148 29.219 6.57 1 94.31 298 ASP A O 1
ATOM 2392 N N . GLU A 1 299 ? 10.039 30.922 5.164 1 93.12 299 GLU A N 1
ATOM 2393 C CA . GLU A 1 299 ? 11.297 31.5 5.641 1 93.12 299 GLU A CA 1
ATOM 2394 C C . GLU A 1 299 ? 11.172 31.969 7.086 1 93.12 299 GLU A C 1
ATOM 2396 O O . GLU A 1 299 ? 12.117 31.875 7.863 1 93.12 299 GLU A O 1
ATOM 2401 N N . CYS A 1 300 ? 10.016 32.5 7.367 1 94.75 300 CYS A N 1
ATOM 2402 C CA . CYS A 1 300 ? 9.758 32.969 8.727 1 94.75 300 CYS A CA 1
ATOM 2403 C C . CYS A 1 300 ? 9.758 31.781 9.703 1 94.75 300 CYS A C 1
ATOM 2405 O O . CYS A 1 300 ? 10.398 31.844 10.758 1 94.75 300 CYS A O 1
ATOM 2407 N N . ILE A 1 301 ? 9.125 30.766 9.289 1 96.69 301 ILE A N 1
ATOM 2408 C CA . ILE A 1 301 ? 9.023 29.594 10.156 1 96.69 301 ILE A CA 1
ATOM 2409 C C . ILE A 1 301 ? 10.398 28.953 10.312 1 96.69 301 ILE A C 1
ATOM 2411 O O . ILE A 1 301 ? 10.75 28.484 11.398 1 96.69 301 ILE A O 1
ATOM 2415 N N . ASP A 1 302 ? 11.172 28.984 9.289 1 95.19 302 ASP A N 1
ATOM 2416 C CA . ASP A 1 302 ? 12.531 28.438 9.352 1 95.19 302 ASP A CA 1
ATOM 2417 C C . ASP A 1 302 ? 13.375 29.203 10.375 1 95.19 302 ASP A C 1
ATOM 2419 O O . ASP A 1 302 ? 14.133 28.594 11.133 1 95.19 302 ASP A O 1
ATOM 2423 N N . PHE A 1 303 ? 13.211 30.469 10.32 1 93.75 303 PHE A N 1
ATOM 2424 C CA . PHE A 1 303 ? 13.945 31.297 11.258 1 93.75 303 PHE A CA 1
ATOM 2425 C C . PHE A 1 303 ? 13.531 31 12.695 1 93.75 303 PHE A C 1
ATOM 2427 O O . PHE A 1 303 ? 14.375 30.797 13.562 1 93.75 303 PHE A O 1
ATOM 2434 N N . ALA A 1 304 ? 12.25 31.031 12.938 1 95.25 304 ALA A N 1
ATOM 2435 C CA . ALA A 1 304 ? 11.734 30.781 14.281 1 95.25 304 ALA A CA 1
ATOM 2436 C C . ALA A 1 304 ? 12.117 29.391 14.773 1 95.25 304 ALA A C 1
ATOM 2438 O O . ALA A 1 304 ? 12.508 29.234 15.93 1 95.25 304 ALA A O 1
ATOM 2439 N N . ALA A 1 305 ? 12.039 28.406 13.938 1 96 305 ALA A N 1
ATOM 2440 C CA . ALA A 1 305 ? 12.367 27.031 14.297 1 96 305 ALA A CA 1
ATOM 2441 C C . ALA A 1 305 ? 13.844 26.891 14.656 1 96 305 ALA A C 1
ATOM 2443 O O . ALA A 1 305 ? 14.195 26.203 15.617 1 96 305 ALA A O 1
ATOM 2444 N N . SER A 1 306 ? 14.688 27.531 13.875 1 93.44 306 SER A N 1
ATOM 2445 C CA . SER A 1 306 ? 16.125 27.484 14.156 1 93.44 306 SER A CA 1
ATOM 2446 C C . SER A 1 306 ? 16.438 28.078 15.523 1 93.44 306 SER A C 1
ATOM 2448 O O . SER A 1 306 ? 17.281 27.562 16.25 1 93.44 306 SER A O 1
ATOM 2450 N N . HIS A 1 307 ? 15.758 29.125 15.82 1 92.94 307 HIS A N 1
ATOM 2451 C CA . HIS A 1 307 ? 15.938 29.75 17.125 1 92.94 307 HIS A CA 1
ATOM 2452 C C . HIS A 1 307 ? 15.5 28.828 18.25 1 92.94 307 HIS A C 1
ATOM 2454 O O . HIS A 1 307 ? 16.188 28.719 19.266 1 92.94 307 HIS A O 1
ATOM 2460 N N . VAL A 1 308 ? 14.352 28.25 18.047 1 94.69 308 VAL A N 1
ATOM 2461 C CA . VAL A 1 308 ? 13.828 27.344 19.062 1 94.69 308 VAL A CA 1
ATOM 2462 C C . VAL A 1 308 ? 14.758 26.141 19.219 1 94.69 308 VAL A C 1
ATOM 2464 O O . VAL A 1 308 ? 15.016 25.688 20.328 1 94.69 308 VAL A O 1
ATOM 2467 N N . GLN A 1 309 ? 15.25 25.672 18.156 1 93.94 309 GLN A N 1
ATOM 2468 C CA . GLN A 1 309 ? 16.172 24.547 18.203 1 93.94 309 GLN A CA 1
ATOM 2469 C C . GLN A 1 309 ? 17.422 24.891 19.016 1 93.94 309 GLN A C 1
ATOM 2471 O O . GLN A 1 309 ? 17.906 24.078 19.797 1 93.94 309 GLN A O 1
ATOM 2476 N N . LEU A 1 310 ? 17.906 26.047 18.734 1 91.19 310 LEU A N 1
ATOM 2477 C CA . LEU A 1 310 ? 19.094 26.516 19.453 1 91.19 310 LEU A CA 1
ATOM 2478 C C . LEU A 1 310 ? 18.797 26.656 20.953 1 91.19 310 LEU A C 1
ATOM 2480 O O . LEU A 1 310 ? 19.594 26.25 21.781 1 91.19 310 LEU A O 1
ATOM 2484 N N . LEU A 1 311 ? 17.656 27.25 21.25 1 91.81 311 LEU A N 1
ATOM 2485 C CA . LEU A 1 311 ? 17.25 27.484 22.625 1 91.81 311 LEU A CA 1
ATOM 2486 C C . LEU A 1 311 ? 17.109 26.156 23.375 1 91.81 311 LEU A C 1
ATOM 2488 O O . LEU A 1 311 ? 17.609 26.016 24.5 1 91.81 311 LEU A O 1
ATOM 2492 N N . LEU A 1 312 ? 16.422 25.219 22.812 1 92.19 312 LEU A N 1
ATOM 2493 C CA . LEU A 1 312 ? 16.156 23.938 23.453 1 92.19 312 LEU A CA 1
ATOM 2494 C C . LEU A 1 312 ? 17.422 23.078 23.484 1 92.19 312 LEU A C 1
ATOM 2496 O O . LEU A 1 312 ? 17.594 22.25 24.391 1 92.19 312 LEU A O 1
ATOM 2500 N N . GLY A 1 313 ? 18.312 23.266 22.562 1 90.44 313 GLY A N 1
ATOM 2501 C CA . GLY A 1 313 ? 19.531 22.484 22.484 1 90.44 313 GLY A CA 1
ATOM 2502 C C . GLY A 1 313 ? 20.641 23.016 23.375 1 90.44 313 GLY A C 1
ATOM 2503 O O . GLY A 1 313 ? 21.609 22.297 23.656 1 90.44 313 GLY A O 1
ATOM 2504 N N . THR A 1 314 ? 20.547 24.203 23.797 1 89.88 314 THR A N 1
ATOM 2505 C CA . THR A 1 314 ? 21.609 24.812 24.594 1 89.88 314 THR A CA 1
ATOM 2506 C C . THR A 1 314 ? 21.125 25.109 26.016 1 89.88 314 THR A C 1
ATOM 2508 O O . THR A 1 314 ? 21.328 24.312 26.922 1 89.88 314 THR A O 1
ATOM 2511 N N . THR A 1 315 ? 20.203 26.109 26.156 1 85.5 315 THR A N 1
ATOM 2512 C CA . THR A 1 315 ? 19.766 26.594 27.469 1 85.5 315 THR A CA 1
ATOM 2513 C C . THR A 1 315 ? 18.969 25.531 28.203 1 85.5 315 THR A C 1
ATOM 2515 O O . THR A 1 315 ? 19.094 25.391 29.422 1 85.5 315 THR A O 1
ATOM 2518 N N . TYR A 1 316 ? 18.219 24.812 27.422 1 88.81 316 TYR A N 1
ATOM 2519 C CA . TYR A 1 316 ? 17.312 23.875 28.094 1 88.81 316 TYR A CA 1
ATOM 2520 C C . TYR A 1 316 ? 17.656 22.438 27.75 1 88.81 316 TYR A C 1
ATOM 2522 O O . TYR A 1 316 ? 16.797 21.547 27.859 1 88.81 316 TYR A O 1
ATOM 2530 N N . TYR A 1 317 ? 18.812 22.188 27.344 1 85.5 317 TYR A N 1
ATOM 2531 C CA . TYR A 1 317 ? 19.25 20.875 26.859 1 85.5 317 TYR A CA 1
ATOM 2532 C C . TYR A 1 317 ? 19.141 19.828 27.969 1 85.5 317 TYR A C 1
ATOM 2534 O O . TYR A 1 317 ? 18.766 18.688 27.703 1 85.5 317 TYR A O 1
ATOM 2542 N N . ASN A 1 318 ? 19.328 20.234 29.156 1 82.31 318 ASN A N 1
ATOM 2543 C CA . ASN A 1 318 ? 19.453 19.266 30.25 1 82.31 318 ASN A CA 1
ATOM 2544 C C . ASN A 1 318 ? 18.109 18.953 30.875 1 82.31 318 ASN A C 1
ATOM 2546 O O . ASN A 1 318 ? 18.016 18.109 31.766 1 82.31 318 ASN A O 1
ATOM 2550 N N . PHE A 1 319 ? 17.125 19.578 30.375 1 82.62 319 PHE A N 1
ATOM 2551 C CA . PHE A 1 319 ? 15.812 19.344 30.969 1 82.62 319 PHE A CA 1
ATOM 2552 C C . PHE A 1 319 ? 15.016 18.344 30.156 1 82.62 319 PHE A C 1
ATOM 2554 O O . PHE A 1 319 ? 15.055 18.359 28.922 1 82.62 319 PHE A O 1
ATOM 2561 N N . SER A 1 320 ? 14.422 17.516 30.844 1 76.81 320 SER A N 1
ATOM 2562 C CA . SER A 1 320 ? 13.594 16.516 30.172 1 76.81 320 SER A CA 1
ATOM 2563 C C . SER A 1 320 ? 12.414 17.156 29.469 1 76.81 320 SER A C 1
ATOM 2565 O O . SER A 1 320 ? 12.07 16.797 28.344 1 76.81 320 SER A O 1
ATOM 2567 N N . ASN A 1 321 ? 11.883 18.203 30.203 1 82.88 321 ASN A N 1
ATOM 2568 C CA . ASN A 1 321 ? 10.82 19 29.594 1 82.88 321 ASN A CA 1
ATOM 2569 C C . ASN A 1 321 ? 11.062 20.484 29.75 1 82.88 321 ASN A C 1
ATOM 2571 O O . ASN A 1 321 ? 10.617 21.094 30.734 1 82.88 321 ASN A O 1
ATOM 2575 N N . PRO A 1 322 ? 11.586 20.984 28.797 1 87.81 322 PRO A N 1
ATOM 2576 C CA . PRO A 1 322 ? 11.961 22.406 28.844 1 87.81 322 PRO A CA 1
ATOM 2577 C C . PRO A 1 322 ? 10.766 23.312 29.094 1 87.81 322 PRO A C 1
ATOM 2579 O O . PRO A 1 322 ? 10.914 24.391 29.703 1 87.81 322 PRO A O 1
ATOM 2582 N N . LEU A 1 323 ? 9.578 22.953 28.719 1 88.5 323 LEU A N 1
ATOM 2583 C CA . LEU A 1 323 ? 8.406 23.828 28.828 1 88.5 323 LEU A CA 1
ATOM 2584 C C . LEU A 1 323 ? 7.98 23.984 30.281 1 88.5 323 LEU A C 1
ATOM 2586 O O . LEU A 1 323 ? 7.352 24.984 30.641 1 88.5 323 LEU A O 1
ATOM 2590 N N . GLN A 1 324 ? 8.406 23.094 31.078 1 83.94 324 GLN A N 1
ATOM 2591 C CA . GLN A 1 324 ? 8.07 23.172 32.5 1 83.94 324 GLN A CA 1
ATOM 2592 C C . GLN A 1 324 ? 9.016 24.109 33.25 1 83.94 324 GLN A C 1
ATOM 2594 O O . GLN A 1 324 ? 8.672 24.656 34.281 1 83.94 324 GLN A O 1
ATOM 2599 N N . GLN A 1 325 ? 10.133 24.359 32.688 1 85.88 325 GLN A N 1
ATOM 2600 C CA . GLN A 1 325 ? 11.18 25.094 33.375 1 85.88 325 GLN A CA 1
ATOM 2601 C C . GLN A 1 325 ? 11.359 26.5 32.781 1 85.88 325 GLN A C 1
ATOM 2603 O O . GLN A 1 325 ? 11.898 27.391 33.438 1 85.88 325 GLN A O 1
ATOM 2608 N N . CYS A 1 326 ? 10.805 26.672 31.688 1 88.38 326 CYS A N 1
ATOM 2609 C CA . CYS A 1 326 ? 11.062 27.938 31.016 1 88.38 326 CYS A CA 1
ATOM 2610 C C . CYS A 1 326 ? 10.062 29 31.453 1 88.38 326 CYS A C 1
ATOM 2612 O O . CYS A 1 326 ? 9.094 28.703 32.156 1 88.38 326 CYS A O 1
ATOM 2614 N N . ASP A 1 327 ? 10.391 30.219 31.188 1 89.38 327 ASP A N 1
ATOM 2615 C CA . ASP A 1 327 ? 9.477 31.312 31.484 1 89.38 327 ASP A CA 1
ATOM 2616 C C . ASP A 1 327 ? 8.312 31.344 30.5 1 89.38 327 ASP A C 1
ATOM 2618 O O . ASP A 1 327 ? 8.352 30.688 29.453 1 89.38 327 ASP A O 1
ATOM 2622 N N . ALA A 1 328 ? 7.363 32.094 30.797 1 88.81 328 ALA A N 1
ATOM 2623 C CA . ALA A 1 328 ? 6.121 32.125 30.031 1 88.81 328 ALA A CA 1
ATOM 2624 C C . ALA A 1 328 ? 6.363 32.625 28.609 1 88.81 328 ALA A C 1
ATOM 2626 O O . ALA A 1 328 ? 5.734 32.156 27.656 1 88.81 328 ALA A O 1
ATOM 2627 N N . LYS A 1 329 ? 7.223 33.594 28.469 1 91.5 329 LYS A N 1
ATOM 2628 C CA . LYS A 1 329 ? 7.539 34.125 27.141 1 91.5 329 LYS A CA 1
ATOM 2629 C C . LYS A 1 329 ? 8.195 33.062 26.266 1 91.5 329 LYS A C 1
ATOM 2631 O O . LYS A 1 329 ? 7.836 32.906 25.094 1 91.5 329 LYS A O 1
ATOM 2636 N N . THR A 1 330 ? 9.133 32.375 26.891 1 93.19 330 THR A N 1
ATOM 2637 C CA . THR A 1 330 ? 9.82 31.328 26.172 1 93.19 330 THR A CA 1
ATOM 2638 C C . THR A 1 330 ? 8.844 30.219 25.781 1 93.19 330 THR A C 1
ATOM 2640 O O . THR A 1 330 ? 8.875 29.719 24.656 1 93.19 330 THR A O 1
ATOM 2643 N N . ALA A 1 331 ? 8.023 29.875 26.672 1 92 331 ALA A N 1
ATOM 2644 C CA . ALA A 1 331 ? 7.031 28.828 26.406 1 92 331 ALA A CA 1
ATOM 2645 C C . ALA A 1 331 ? 6.109 29.234 25.266 1 92 331 ALA A C 1
ATOM 2647 O O . ALA A 1 331 ? 5.797 28.422 24.391 1 92 331 ALA A O 1
ATOM 2648 N N . PHE A 1 332 ? 5.707 30.469 25.266 1 93.31 332 PHE A N 1
ATOM 2649 C CA . PHE A 1 332 ? 4.82 30.969 24.219 1 93.31 332 PHE A CA 1
ATOM 2650 C C . PHE A 1 332 ? 5.488 30.891 22.859 1 93.31 332 PHE A C 1
ATOM 2652 O O . PHE A 1 332 ? 4.875 30.438 21.891 1 93.31 332 PHE A O 1
ATOM 2659 N N . VAL A 1 333 ? 6.68 31.297 22.781 1 94.38 333 VAL A N 1
ATOM 2660 C CA . VAL A 1 333 ? 7.414 31.312 21.516 1 94.38 333 VAL A CA 1
ATOM 2661 C C . VAL A 1 333 ? 7.637 29.891 21.016 1 94.38 333 VAL A C 1
ATOM 2663 O O . VAL A 1 333 ? 7.438 29.609 19.828 1 94.38 333 VAL A O 1
ATOM 2666 N N . VAL A 1 334 ? 8.047 29.016 21.922 1 95.44 334 VAL A N 1
ATOM 2667 C CA . VAL A 1 334 ? 8.328 27.625 21.547 1 95.44 334 VAL A CA 1
ATOM 2668 C C . VAL A 1 334 ? 7.047 26.953 21.062 1 95.44 334 VAL A C 1
ATOM 2670 O O . VAL A 1 334 ? 7.031 26.328 20 1 95.44 334 VAL A O 1
ATOM 2673 N N . LYS A 1 335 ? 6.004 27.109 21.766 1 95 335 LYS A N 1
ATOM 2674 C CA . LYS A 1 335 ? 4.734 26.469 21.422 1 95 335 LYS A CA 1
ATOM 2675 C C . LYS A 1 335 ? 4.195 27 20.094 1 95 335 LYS A C 1
ATOM 2677 O O . LYS A 1 335 ? 3.725 26.219 19.266 1 95 335 LYS A O 1
ATOM 2682 N N . THR A 1 336 ? 4.254 28.281 19.906 1 96.12 336 THR A N 1
ATOM 2683 C CA . THR A 1 336 ? 3.758 28.891 18.672 1 96.12 336 THR A CA 1
ATOM 2684 C C . THR A 1 336 ? 4.605 28.469 17.484 1 96.12 336 THR A C 1
ATOM 2686 O O . THR A 1 336 ? 4.074 28.172 16.406 1 96.12 336 THR A O 1
ATOM 2689 N N . ALA A 1 337 ? 5.871 28.438 17.656 1 97.25 337 ALA A N 1
ATOM 2690 C CA . ALA A 1 337 ? 6.762 28 16.594 1 97.25 337 ALA A CA 1
ATOM 2691 C C . ALA A 1 337 ? 6.488 26.547 16.203 1 97.25 337 ALA A C 1
ATOM 2693 O O . ALA A 1 337 ? 6.453 26.203 15.023 1 97.25 337 ALA A O 1
ATOM 2694 N N . ILE A 1 338 ? 6.289 25.719 17.219 1 97.5 338 ILE A N 1
ATOM 2695 C CA . ILE A 1 338 ? 6.004 24.312 16.984 1 97.5 338 ILE A CA 1
ATOM 2696 C C . ILE A 1 338 ? 4.719 24.172 16.172 1 97.5 338 ILE A C 1
ATOM 2698 O O . ILE A 1 338 ? 4.676 23.438 15.188 1 97.5 338 ILE A O 1
ATOM 2702 N N . TRP A 1 339 ? 3.75 24.875 16.547 1 97.5 339 TRP A N 1
ATOM 2703 C CA . TRP A 1 339 ? 2.449 24.75 15.898 1 97.5 339 TRP A CA 1
ATOM 2704 C C . TRP A 1 339 ? 2.525 25.188 14.438 1 97.5 339 TRP A C 1
ATOM 2706 O O . TRP A 1 339 ? 2.031 24.484 13.547 1 97.5 339 TRP A O 1
ATOM 2716 N N . PHE A 1 340 ? 3.152 26.328 14.18 1 97.88 340 PHE A N 1
ATOM 2717 C CA . PHE A 1 340 ? 3.305 26.797 12.805 1 97.88 340 PHE A CA 1
ATOM 2718 C C . PHE A 1 340 ? 4.121 25.812 11.984 1 97.88 340 PHE A C 1
ATOM 2720 O O . PHE A 1 340 ? 3.791 25.531 10.828 1 97.88 340 PHE A O 1
ATOM 2727 N N . ASP A 1 341 ? 5.102 25.25 12.562 1 98.25 341 ASP A N 1
ATOM 2728 C CA . ASP A 1 341 ? 5.984 24.312 11.867 1 98.25 341 ASP A CA 1
ATOM 2729 C C . ASP A 1 341 ? 5.25 23.016 11.531 1 98.25 341 ASP A C 1
ATOM 2731 O O . ASP A 1 341 ? 5.367 22.5 10.414 1 98.25 341 ASP A O 1
ATOM 2735 N N . VAL A 1 342 ? 4.5 22.547 12.453 1 98.5 342 VAL A N 1
ATOM 2736 C CA . VAL A 1 342 ? 3.77 21.297 12.273 1 98.5 342 VAL A CA 1
ATOM 2737 C C . VAL A 1 342 ? 2.742 21.453 11.156 1 98.5 342 VAL A C 1
ATOM 2739 O O . VAL A 1 342 ? 2.664 20.609 10.258 1 98.5 342 VAL A O 1
ATOM 2742 N N . LEU A 1 343 ? 1.996 22.5 11.172 1 97.88 343 LEU A N 1
ATOM 2743 C CA . LEU A 1 343 ? 0.981 22.672 10.141 1 97.88 343 LEU A CA 1
ATOM 2744 C C . LEU A 1 343 ? 1.622 23.031 8.805 1 97.88 343 LEU A C 1
ATOM 2746 O O . LEU A 1 343 ? 1.112 22.656 7.746 1 97.88 343 LEU A O 1
ATOM 2750 N N . ALA A 1 344 ? 2.756 23.75 8.844 1 98 344 ALA A N 1
ATOM 2751 C CA . ALA A 1 344 ? 3.496 24.031 7.621 1 98 344 ALA A CA 1
ATOM 2752 C C . ALA A 1 344 ? 3.973 22.75 6.945 1 98 344 ALA A C 1
ATOM 2754 O O . ALA A 1 344 ? 4.055 22.688 5.719 1 98 344 ALA A O 1
ATOM 2755 N N . SER A 1 345 ? 4.266 21.781 7.773 1 98.25 345 SER A N 1
ATOM 2756 C CA . SER A 1 345 ? 4.766 20.516 7.242 1 98.25 345 SER A CA 1
ATOM 2757 C C . SER A 1 345 ? 3.727 19.828 6.355 1 98.25 345 SER A C 1
ATOM 2759 O O . SER A 1 345 ? 4.078 19.109 5.422 1 98.25 345 SER A O 1
ATOM 2761 N N . ILE A 1 346 ? 2.469 20.047 6.617 1 98 346 ILE A N 1
ATOM 2762 C CA . ILE A 1 346 ? 1.399 19.469 5.812 1 98 346 ILE A CA 1
ATOM 2763 C C . ILE A 1 346 ? 1.39 20.094 4.426 1 98 346 ILE A C 1
ATOM 2765 O O . ILE A 1 346 ? 1.241 19.406 3.416 1 98 346 ILE A O 1
ATOM 2769 N N . THR A 1 347 ? 1.605 21.406 4.348 1 97.44 347 THR A N 1
ATOM 2770 C CA . THR A 1 347 ? 1.607 22.141 3.088 1 97.44 347 THR A CA 1
ATOM 2771 C C . THR A 1 347 ? 2.863 21.812 2.279 1 97.44 347 THR A C 1
ATOM 2773 O O . THR A 1 347 ? 2.791 21.609 1.066 1 97.44 347 THR A O 1
ATOM 2776 N N . THR A 1 348 ? 3.971 21.75 2.953 1 96.44 348 THR A N 1
ATOM 2777 C CA . THR A 1 348 ? 5.234 21.562 2.25 1 96.44 348 THR A CA 1
ATOM 2778 C C . THR A 1 348 ? 5.461 20.094 1.91 1 96.44 348 THR A C 1
ATOM 2780 O O . THR A 1 348 ? 6.211 19.766 0.989 1 96.44 348 THR A O 1
ATOM 2783 N N . GLY A 1 349 ? 4.883 19.25 2.725 1 95.62 349 GLY A N 1
ATOM 2784 C CA . GLY A 1 349 ? 5.117 17.828 2.537 1 95.62 349 GLY A CA 1
ATOM 2785 C C . GLY A 1 349 ? 6.441 17.359 3.113 1 95.62 349 GLY A C 1
ATOM 2786 O O . GLY A 1 349 ? 6.941 16.297 2.75 1 95.62 349 GLY A O 1
ATOM 2787 N N . GLN A 1 350 ? 6.992 18.172 3.951 1 96.69 350 GLN A N 1
ATOM 2788 C CA . GLN A 1 350 ? 8.25 17.859 4.613 1 96.69 350 GLN A CA 1
ATOM 2789 C C . GLN A 1 350 ? 8.062 17.703 6.121 1 96.69 350 GLN A C 1
ATOM 2791 O O . GLN A 1 350 ? 7.117 18.266 6.688 1 96.69 350 GLN A O 1
ATOM 2796 N N . SER A 1 351 ? 8.898 16.922 6.664 1 97.88 351 SER A N 1
ATOM 2797 C CA . SER A 1 351 ? 8.859 16.781 8.117 1 97.88 351 SER A CA 1
ATOM 2798 C C . SER A 1 351 ? 9.078 18.125 8.805 1 97.88 351 SER A C 1
ATOM 2800 O O . SER A 1 351 ? 9.852 18.969 8.328 1 97.88 351 SER A O 1
ATOM 2802 N N . PRO A 1 352 ? 8.383 18.328 9.883 1 98.38 352 PRO A N 1
ATOM 2803 C CA . PRO A 1 352 ? 8.633 19.578 10.609 1 98.38 352 PRO A CA 1
ATOM 2804 C C . PRO A 1 352 ? 10.102 19.75 10.992 1 98.38 352 PRO A C 1
ATOM 2806 O O . PRO A 1 352 ? 10.773 18.766 11.336 1 98.38 352 PRO A O 1
ATOM 2809 N N . ARG A 1 353 ? 10.547 20.938 11 1 97.62 353 ARG A N 1
ATOM 2810 C CA . ARG A 1 353 ? 11.922 21.266 11.359 1 97.62 353 ARG A CA 1
ATOM 2811 C C . ARG A 1 353 ? 12.211 20.891 12.812 1 97.62 353 ARG A C 1
ATOM 2813 O O . ARG A 1 353 ? 13.328 20.469 13.141 1 97.62 353 ARG A O 1
ATOM 2820 N N . LEU A 1 354 ? 11.18 20.969 13.594 1 98.06 354 LEU A N 1
ATOM 2821 C CA . LEU A 1 354 ? 11.328 20.719 15.023 1 98.06 354 LEU A CA 1
ATOM 2822 C C . LEU A 1 354 ? 10.867 19.312 15.375 1 98.06 354 LEU A C 1
ATOM 2824 O O . LEU A 1 354 ? 10.453 19.047 16.516 1 98.06 354 LEU A O 1
ATOM 2828 N N . HIS A 1 355 ? 10.906 18.438 14.492 1 97.94 355 HIS A N 1
ATOM 2829 C CA . HIS A 1 355 ? 10.367 17.094 14.648 1 97.94 355 HIS A CA 1
ATOM 2830 C C . HIS A 1 355 ? 10.984 16.391 15.859 1 97.94 355 HIS A C 1
ATOM 2832 O O . HIS A 1 355 ? 10.266 15.828 16.688 1 97.94 355 HIS A O 1
ATOM 2838 N N . SER A 1 356 ? 12.289 16.438 15.992 1 94.56 356 SER A N 1
ATOM 2839 C CA . SER A 1 356 ? 12.977 15.766 17.094 1 94.56 356 SER A CA 1
ATOM 2840 C C . SER A 1 356 ? 12.594 16.391 18.438 1 94.56 356 SER A C 1
ATOM 2842 O O . SER A 1 356 ? 12.367 15.672 19.422 1 94.56 356 SER A O 1
ATOM 2844 N N . ASP A 1 357 ? 12.484 17.703 18.422 1 94.81 357 ASP A N 1
ATOM 2845 C CA . ASP A 1 357 ? 12.109 18.406 19.641 1 94.81 357 ASP A CA 1
ATOM 2846 C C . ASP A 1 357 ? 10.672 18.094 20.047 1 94.81 357 ASP A C 1
ATOM 2848 O O . ASP A 1 357 ? 10.375 17.953 21.234 1 94.81 357 ASP A O 1
ATOM 2852 N N . ILE A 1 358 ? 9.844 18.047 19.094 1 95.81 358 ILE A N 1
ATOM 2853 C CA . ILE A 1 358 ? 8.445 17.719 19.359 1 95.81 358 ILE A CA 1
ATOM 2854 C C . ILE A 1 358 ? 8.352 16.328 19.984 1 95.81 358 ILE A C 1
ATOM 2856 O O . ILE A 1 358 ? 7.574 16.109 20.922 1 95.81 358 ILE A O 1
ATOM 2860 N N . GLY A 1 359 ? 9.141 15.422 19.5 1 93.25 359 GLY A N 1
ATOM 2861 C CA . GLY A 1 359 ? 9.203 14.102 20.125 1 93.25 359 GLY A CA 1
ATOM 2862 C C . GLY A 1 359 ? 9.641 14.141 21.562 1 93.25 359 GLY A C 1
ATOM 2863 O O . GLY A 1 359 ? 9.062 13.461 22.422 1 93.25 359 GLY A O 1
ATOM 2864 N N . ARG A 1 360 ? 10.586 14.93 21.844 1 90.31 360 ARG A N 1
ATOM 2865 C CA . ARG A 1 360 ? 11.109 15.094 23.188 1 90.31 360 ARG A CA 1
ATOM 2866 C C . ARG A 1 360 ? 10.055 15.695 24.109 1 90.31 360 ARG A C 1
ATOM 2868 O O . ARG A 1 360 ? 9.906 15.266 25.266 1 90.31 360 ARG A O 1
ATOM 2875 N N . LEU A 1 361 ? 9.242 16.578 23.562 1 91.12 361 LEU A N 1
ATOM 2876 C CA . LEU A 1 361 ? 8.336 17.375 24.391 1 91.12 361 LEU A CA 1
ATOM 2877 C C . LEU A 1 361 ? 6.988 16.672 24.531 1 91.12 361 LEU A C 1
ATOM 2879 O O . LEU A 1 361 ? 6.371 16.719 25.609 1 91.12 361 LEU A O 1
ATOM 2883 N N . PHE A 1 362 ? 6.547 15.969 23.438 1 91.88 362 PHE A N 1
ATOM 2884 C CA . PHE A 1 362 ? 5.121 15.656 23.438 1 91.88 362 PHE A CA 1
ATOM 2885 C C . PHE A 1 362 ? 4.898 14.172 23.172 1 91.88 362 PHE A C 1
ATOM 2887 O O . PHE A 1 362 ? 3.764 13.695 23.203 1 91.88 362 PHE A O 1
ATOM 2894 N N . ASP A 1 363 ? 5.891 13.367 22.953 1 90.38 363 ASP A N 1
ATOM 2895 C CA . ASP A 1 363 ? 5.711 11.938 22.719 1 90.38 363 ASP A CA 1
ATOM 2896 C C . ASP A 1 363 ? 5.078 11.266 23.938 1 90.38 363 ASP A C 1
ATOM 2898 O O . ASP A 1 363 ? 5.656 11.258 25.016 1 90.38 363 ASP A O 1
ATOM 2902 N N . PRO A 1 364 ? 3.916 10.758 23.734 1 86.62 364 PRO A N 1
ATOM 2903 C CA . PRO A 1 364 ? 3.227 10.18 24.891 1 86.62 364 PRO A CA 1
ATOM 2904 C C . PRO A 1 364 ? 3.951 8.961 25.469 1 86.62 364 PRO A C 1
ATOM 2906 O O . PRO A 1 364 ? 3.723 8.586 26.609 1 86.62 364 PRO A O 1
ATOM 2909 N N . ARG A 1 365 ? 4.703 8.352 24.766 1 81.94 365 ARG A N 1
ATOM 2910 C CA . ARG A 1 365 ? 5.414 7.168 25.234 1 81.94 365 ARG A CA 1
ATOM 2911 C C . ARG A 1 365 ? 6.578 7.551 26.141 1 81.94 365 ARG A C 1
ATOM 2913 O O . ARG A 1 365 ? 7.059 6.727 26.922 1 81.94 365 ARG A O 1
ATOM 2920 N N . ARG A 1 366 ? 6.934 8.75 25.984 1 75.81 366 ARG A N 1
ATOM 2921 C CA . ARG A 1 366 ? 8.117 9.195 26.703 1 75.81 366 ARG A CA 1
ATOM 2922 C C . ARG A 1 366 ? 7.738 10.141 27.844 1 75.81 366 ARG A C 1
ATOM 2924 O O . ARG A 1 366 ? 8.312 10.07 28.922 1 75.81 366 ARG A O 1
ATOM 2931 N N . THR A 1 367 ? 6.762 11.055 27.328 1 73.25 367 THR A N 1
ATOM 2932 C CA . THR A 1 367 ? 6.434 12.102 28.281 1 73.25 367 THR A CA 1
ATOM 2933 C C . THR A 1 367 ? 5.242 11.703 29.141 1 73.25 367 THR A C 1
ATOM 2935 O O . THR A 1 367 ? 4.301 11.07 28.656 1 73.25 367 THR A O 1
ATOM 2938 N N . HIS A 1 368 ? 5.422 11.453 30.344 1 59.88 368 HIS A N 1
ATOM 2939 C CA . HIS A 1 368 ? 4.328 11.164 31.266 1 59.88 368 HIS A CA 1
ATOM 2940 C C . HIS A 1 368 ? 3.588 12.43 31.672 1 59.88 368 HIS A C 1
ATOM 2942 O O . HIS A 1 368 ? 3.072 12.531 32.781 1 59.88 368 HIS A O 1
ATOM 2948 N N . LEU A 1 369 ? 3.705 13.414 30.703 1 59.16 369 LEU A N 1
ATOM 2949 C CA . LEU A 1 369 ? 3.035 14.656 31.062 1 59.16 369 LEU A CA 1
ATOM 2950 C C . LEU A 1 369 ? 1.532 14.555 30.828 1 59.16 369 LEU A C 1
ATOM 2952 O O . LEU A 1 369 ? 1.096 14.195 29.734 1 59.16 369 LEU A O 1
ATOM 2956 N N . HIS A 1 370 ? 0.787 14.383 31.938 1 54.22 370 HIS A N 1
ATOM 2957 C CA . HIS A 1 370 ? -0.67 14.398 31.875 1 54.22 370 HIS A CA 1
ATOM 2958 C C . HIS A 1 370 ? -1.201 15.828 31.781 1 54.22 370 HIS A C 1
ATOM 2960 O O . HIS A 1 370 ? -0.882 16.672 32.625 1 54.22 370 HIS A O 1
ATOM 2966 N N . GLU A 1 371 ? -1.389 16.391 30.5 1 57.16 371 GLU A N 1
ATOM 2967 C CA . GLU A 1 371 ? -1.87 17.75 30.266 1 57.16 371 GLU A CA 1
ATOM 2968 C C . GLU A 1 371 ? -3.121 18.047 31.094 1 57.16 371 GLU A C 1
ATOM 2970 O O . GLU A 1 371 ? -3.33 19.172 31.531 1 57.16 371 GLU A O 1
ATOM 2975 N N . LEU A 1 372 ? -3.975 16.891 31.375 1 51.31 372 LEU A N 1
ATOM 2976 C CA . LEU A 1 372 ? -5.285 17.172 31.938 1 51.31 372 LEU A CA 1
ATOM 2977 C C . LEU A 1 372 ? -5.246 17.078 33.469 1 51.31 372 LEU A C 1
ATOM 2979 O O . LEU A 1 372 ? -4.652 16.141 34.031 1 51.31 372 LEU A O 1
ATOM 2983 N N . GLY A 1 373 ? -5.59 18.125 34.25 1 47.94 373 GLY A N 1
ATOM 2984 C CA . GLY A 1 373 ? -5.789 18.234 35.688 1 47.94 373 GLY A CA 1
ATOM 2985 C C . GLY A 1 373 ? -4.781 19.141 36.375 1 47.94 373 GLY A C 1
ATOM 2986 O O . GLY A 1 373 ? -4.93 19.469 37.531 1 47.94 373 GLY A O 1
ATOM 2987 N N . ASP A 1 374 ? -3.541 19.219 35.938 1 49.66 374 ASP A N 1
ATOM 2988 C CA . ASP A 1 374 ? -2.588 20.062 36.656 1 49.66 374 ASP A CA 1
ATOM 2989 C C . ASP A 1 374 ? -2.787 21.531 36.312 1 49.66 374 ASP A C 1
ATOM 2991 O O . ASP A 1 374 ? -2.848 21.891 35.125 1 49.66 374 ASP A O 1
ATOM 2995 N N . PRO A 1 375 ? -3.246 22.328 37.25 1 45.75 375 PRO A N 1
ATOM 2996 C CA . PRO A 1 375 ? -3.379 23.781 37.031 1 45.75 375 PRO A CA 1
ATOM 2997 C C . PRO A 1 375 ? -2.217 24.375 36.25 1 45.75 375 PRO A C 1
ATOM 2999 O O . PRO A 1 375 ? -2.35 25.453 35.688 1 45.75 375 PRO A O 1
ATOM 3002 N N . LEU A 1 376 ? -1.001 24.141 36.688 1 49.06 376 LEU A N 1
ATOM 3003 C CA . LEU A 1 376 ? 0.232 24.656 36.125 1 49.06 376 LEU A CA 1
ATOM 3004 C C . LEU A 1 376 ? 0.394 24.219 34.656 1 49.06 376 LEU A C 1
ATOM 3006 O O . LEU A 1 376 ? 1.417 24.5 34.031 1 49.06 376 LEU A O 1
ATOM 3010 N N . SER A 1 377 ? -0.744 23.625 34.031 1 59.38 377 SER A N 1
ATOM 3011 C CA . SER A 1 377 ? -0.924 22.766 32.875 1 59.38 377 SER A CA 1
ATOM 3012 C C . SER A 1 377 ? -0.911 23.594 31.578 1 59.38 377 SER A C 1
ATOM 3014 O O . SER A 1 377 ? -0.398 23.141 30.562 1 59.38 377 SER A O 1
ATOM 3016 N N . ASP A 1 378 ? -1.024 24.922 31.859 1 67.94 378 ASP A N 1
ATOM 3017 C CA . ASP A 1 378 ? -1.131 25.75 30.656 1 67.94 378 ASP A CA 1
ATOM 3018 C C . ASP A 1 378 ? 0.237 25.953 30.016 1 67.94 378 ASP A C 1
ATOM 3020 O O . ASP A 1 378 ? 0.341 26.062 28.797 1 67.94 378 ASP A O 1
ATOM 3024 N N . GLN A 1 379 ? 1.219 25.859 30.906 1 76.44 379 GLN A N 1
ATOM 3025 C CA . GLN A 1 379 ? 2.551 26.188 30.422 1 76.44 379 GLN A CA 1
ATOM 3026 C C . GLN A 1 379 ? 3.078 25.109 29.484 1 76.44 379 GLN A C 1
ATOM 3028 O O . GLN A 1 379 ? 3.713 25.406 28.469 1 76.44 379 GLN A O 1
ATOM 3033 N N . HIS A 1 380 ? 2.734 23.984 29.688 1 83.31 380 HIS A N 1
ATOM 3034 C CA . HIS A 1 380 ? 3.338 22.922 28.891 1 83.31 380 HIS A CA 1
ATOM 3035 C C . HIS A 1 380 ? 2.311 22.281 27.969 1 83.31 380 HIS A C 1
ATOM 3037 O O . HIS A 1 380 ? 2.629 21.344 27.234 1 83.31 380 HIS A O 1
ATOM 3043 N N . SER A 1 381 ? 1.131 22.891 27.953 1 86.19 381 SER A N 1
ATOM 3044 C CA . SER A 1 381 ? 0.074 22.344 27.109 1 86.19 381 SER A CA 1
ATOM 3045 C C . SER A 1 381 ? -0.113 23.188 25.844 1 86.19 381 SER A C 1
ATOM 3047 O O . SER A 1 381 ? -0.084 24.406 25.906 1 86.19 381 SER A O 1
ATOM 3049 N N . MET A 1 382 ? -0.353 22.5 24.781 1 91.12 382 MET A N 1
ATOM 3050 C CA . MET A 1 382 ? -0.592 23.172 23.5 1 91.12 382 MET A CA 1
ATOM 3051 C C . MET A 1 382 ? -2.057 23.578 23.375 1 91.12 382 MET A C 1
ATOM 3053 O O . MET A 1 382 ? -2.438 24.234 22.391 1 91.12 382 MET A O 1
ATOM 3057 N N . LEU A 1 383 ? -2.84 23.234 24.344 1 88.62 383 LEU A N 1
ATOM 3058 C CA . LEU A 1 383 ? -4.238 23.656 24.312 1 88.62 383 LEU A CA 1
ATOM 3059 C C . LEU A 1 383 ? -4.348 25.172 24.281 1 88.62 383 LEU A C 1
ATOM 3061 O O . LEU A 1 383 ? -5.23 25.734 23.625 1 88.62 383 LEU A O 1
ATOM 3065 N N . SER A 1 384 ? -3.559 25.75 25.047 1 85.88 384 SER A N 1
ATOM 3066 C CA . SER A 1 384 ? -3.35 27.188 24.969 1 85.88 384 SER A CA 1
ATOM 3067 C C . SER A 1 384 ? -1.943 27.516 24.484 1 85.88 384 SER A C 1
ATOM 3069 O O . SER A 1 384 ? -0.957 27.016 25.031 1 85.88 384 SER A O 1
ATOM 3071 N N . PRO A 1 385 ? -1.783 28.078 23.438 1 87.38 385 PRO A N 1
ATOM 3072 C CA . PRO A 1 385 ? -2.748 28.953 22.781 1 87.38 385 PRO A CA 1
ATOM 3073 C C . PRO A 1 385 ? -3.363 28.312 21.531 1 87.38 385 PRO A C 1
ATOM 3075 O O . PRO A 1 385 ? -4.195 28.922 20.859 1 87.38 385 PRO A O 1
ATOM 3078 N N . MET A 1 386 ? -3.053 27.125 21.203 1 89 386 MET A N 1
ATOM 3079 C CA . MET A 1 386 ? -3.346 26.656 19.859 1 89 386 MET A CA 1
ATOM 3080 C C . MET A 1 386 ? -4.566 25.734 19.844 1 89 386 MET A C 1
ATOM 3082 O O . MET A 1 386 ? -5.133 25.453 18.797 1 89 386 MET A O 1
ATOM 3086 N N . GLY A 1 387 ? -4.996 25.266 20.938 1 90 387 GLY A N 1
ATOM 3087 C CA . GLY A 1 387 ? -6.223 24.484 21.047 1 90 387 GLY A CA 1
ATOM 3088 C C . GLY A 1 387 ? -6.043 23.031 20.656 1 90 387 GLY A C 1
ATOM 3089 O O . GLY A 1 387 ? -6.965 22.406 20.125 1 90 387 GLY A O 1
ATOM 3090 N N . SER A 1 388 ? -4.871 22.516 20.844 1 93.25 388 SER A N 1
ATOM 3091 C CA . SER A 1 388 ? -4.598 21.125 20.531 1 93.25 388 SER A CA 1
ATOM 3092 C C . SER A 1 388 ? -3.842 20.422 21.656 1 93.25 388 SER A C 1
ATOM 3094 O O . SER A 1 388 ? -2.92 21 22.234 1 93.25 388 SER A O 1
ATOM 3096 N N . GLU A 1 389 ? -4.258 19.281 21.953 1 91 389 GLU A N 1
ATOM 3097 C CA . GLU A 1 389 ? -3.537 18.484 22.938 1 91 389 GLU A CA 1
ATOM 3098 C C . GLU A 1 389 ? -2.137 18.141 22.453 1 91 389 GLU A C 1
ATOM 3100 O O . GLU A 1 389 ? -1.903 18.031 21.25 1 91 389 GLU A O 1
ATOM 3105 N N . ASN A 1 390 ? -1.262 17.891 23.359 1 92.31 390 ASN A N 1
ATOM 3106 C CA . ASN A 1 390 ? 0.136 17.609 23.047 1 92.31 390 ASN A CA 1
ATOM 3107 C C . ASN A 1 390 ? 0.281 16.359 22.172 1 92.31 390 ASN A C 1
ATOM 3109 O O . ASN A 1 390 ? 1.077 16.344 21.234 1 92.31 390 ASN A O 1
ATOM 3113 N N . ASP A 1 391 ? -0.465 15.312 22.484 1 93.12 391 ASP A N 1
ATOM 3114 C CA . ASP A 1 391 ? -0.334 14.062 21.75 1 93.12 391 ASP A CA 1
ATOM 3115 C C . ASP A 1 391 ? -0.834 14.211 20.312 1 93.12 391 ASP A C 1
ATOM 3117 O O . ASP A 1 391 ? -0.326 13.555 19.406 1 93.12 391 ASP A O 1
ATOM 3121 N N . VAL A 1 392 ? -1.814 15.078 20.156 1 95.94 392 VAL A N 1
ATOM 3122 C CA . VAL A 1 392 ? -2.32 15.328 18.812 1 95.94 392 VAL A CA 1
ATOM 3123 C C . VAL A 1 392 ? -1.267 16.062 17.984 1 95.94 392 VAL A C 1
ATOM 3125 O O . VAL A 1 392 ? -1.035 15.734 16.828 1 95.94 392 VAL A O 1
ATOM 3128 N N . VAL A 1 393 ? -0.626 17.078 18.562 1 96.69 393 VAL A N 1
ATOM 3129 C CA . VAL A 1 393 ? 0.438 17.812 17.891 1 96.69 393 VAL A CA 1
ATOM 3130 C C . VAL A 1 393 ? 1.567 16.859 17.516 1 96.69 393 VAL A C 1
ATOM 3132 O O . VAL A 1 393 ? 2.078 16.906 16.391 1 96.69 393 VAL A O 1
ATOM 3135 N N . TRP A 1 394 ? 1.908 16.031 18.453 1 96.69 394 TRP A N 1
ATOM 3136 C CA . TRP A 1 394 ? 2.93 15.031 18.203 1 96.69 394 TRP A CA 1
ATOM 3137 C C . TRP A 1 394 ? 2.527 14.125 17.031 1 96.69 394 TRP A C 1
ATOM 3139 O O . TRP A 1 394 ? 3.34 13.844 16.156 1 96.69 394 TRP A O 1
ATOM 3149 N N . ALA A 1 395 ? 1.313 13.672 17.078 1 98 395 ALA A N 1
ATOM 3150 C CA . ALA A 1 395 ? 0.828 12.75 16.062 1 98 395 ALA A CA 1
ATOM 3151 C C . ALA A 1 395 ? 0.886 13.383 14.672 1 98 395 ALA A C 1
ATOM 3153 O O . ALA A 1 395 ? 1.326 12.75 13.711 1 98 395 ALA A O 1
ATOM 3154 N N . ILE A 1 396 ? 0.431 14.625 14.555 1 98.56 396 ILE A N 1
ATOM 3155 C CA . ILE A 1 396 ? 0.46 15.297 13.258 1 98.56 396 ILE A CA 1
ATOM 3156 C C . ILE A 1 396 ? 1.903 15.414 12.766 1 98.56 396 ILE A C 1
ATOM 3158 O O . ILE A 1 396 ? 2.186 15.195 11.586 1 98.56 396 ILE A O 1
ATOM 3162 N N . SER A 1 397 ? 2.779 15.758 13.672 1 98.62 397 SER A N 1
ATOM 3163 C CA . SER A 1 397 ? 4.199 15.836 13.336 1 98.62 397 SER A CA 1
ATOM 3164 C C . SER A 1 397 ? 4.719 14.5 12.82 1 98.62 397 SER A C 1
ATOM 3166 O O . SER A 1 397 ? 5.422 14.445 11.812 1 98.62 397 SER A O 1
ATOM 3168 N N . GLU A 1 398 ? 4.336 13.43 13.516 1 98.62 398 GLU A N 1
ATOM 3169 C CA . GLU A 1 398 ? 4.766 12.086 13.133 1 98.62 398 GLU A CA 1
ATOM 3170 C C . GLU A 1 398 ? 4.18 11.68 11.781 1 98.62 398 GLU A C 1
ATOM 3172 O O . GLU A 1 398 ? 4.844 11.016 10.984 1 98.62 398 GLU A O 1
ATOM 3177 N N . ILE A 1 399 ? 2.98 12.008 11.555 1 98.81 399 ILE A N 1
ATOM 3178 C CA . ILE A 1 399 ? 2.334 11.664 10.297 1 98.81 399 ILE A CA 1
ATOM 3179 C C . ILE A 1 399 ? 3.049 12.359 9.141 1 98.81 399 ILE A C 1
ATOM 3181 O O . ILE A 1 399 ? 3.299 11.75 8.094 1 98.81 399 ILE A O 1
ATOM 3185 N N . SER A 1 400 ? 3.355 13.648 9.32 1 98.69 400 SER A N 1
ATOM 3186 C CA . SER A 1 400 ? 4.086 14.375 8.289 1 98.69 400 SER A CA 1
ATOM 3187 C C . SER A 1 400 ? 5.445 13.742 8.023 1 98.69 400 SER A C 1
ATOM 3189 O O . SER A 1 400 ? 5.875 13.656 6.867 1 98.69 400 SER A O 1
ATOM 3191 N N . ALA A 1 401 ? 6.078 13.391 9.078 1 98.62 401 ALA A N 1
ATOM 3192 C CA . ALA A 1 401 ? 7.359 12.711 8.922 1 98.62 401 ALA A CA 1
ATOM 3193 C C . ALA A 1 401 ? 7.188 11.383 8.18 1 98.62 401 ALA A C 1
ATOM 3195 O O . ALA A 1 401 ? 8.008 11.023 7.336 1 98.62 401 ALA A O 1
ATOM 3196 N N . LEU A 1 402 ? 6.176 10.648 8.531 1 98.56 402 LEU A N 1
ATOM 3197 C CA . LEU A 1 402 ? 5.875 9.391 7.863 1 98.56 402 LEU A CA 1
ATOM 3198 C C . LEU A 1 402 ? 5.578 9.609 6.387 1 98.56 402 LEU A C 1
ATOM 3200 O O . LEU A 1 402 ? 6.008 8.828 5.535 1 98.56 402 LEU A O 1
ATOM 3204 N N . ALA A 1 403 ? 4.801 10.648 6.109 1 98.31 403 ALA A N 1
ATOM 3205 C CA . ALA A 1 403 ? 4.48 10.984 4.723 1 98.31 403 ALA A CA 1
ATOM 3206 C C . ALA A 1 403 ? 5.75 11.273 3.922 1 98.31 403 ALA A C 1
ATOM 3208 O O . ALA A 1 403 ? 5.879 10.828 2.779 1 98.31 403 ALA A O 1
ATOM 3209 N N . GLU A 1 404 ? 6.613 12.039 4.496 1 97.94 404 GLU A N 1
ATOM 3210 C CA . GLU A 1 404 ? 7.883 12.328 3.828 1 97.94 404 GLU A CA 1
ATOM 3211 C C . GLU A 1 404 ? 8.695 11.055 3.609 1 97.94 404 GLU A C 1
ATOM 3213 O O . GLU A 1 404 ? 9.25 10.844 2.529 1 97.94 404 GLU A O 1
ATOM 3218 N N . TRP A 1 405 ? 8.805 10.219 4.613 1 97.81 405 TRP A N 1
ATOM 3219 C CA . TRP A 1 405 ? 9.516 8.945 4.516 1 97.81 405 TRP A CA 1
ATOM 3220 C C . TRP A 1 405 ? 8.961 8.102 3.375 1 97.81 405 TRP A C 1
ATOM 3222 O O . TRP A 1 405 ? 9.719 7.539 2.582 1 97.81 405 TRP A O 1
ATOM 3232 N N . LYS A 1 406 ? 7.691 7.996 3.34 1 97.44 406 LYS A N 1
ATOM 3233 C CA . LYS A 1 406 ? 7.035 7.23 2.285 1 97.44 406 LYS A CA 1
ATOM 3234 C C . LYS A 1 406 ? 7.422 7.75 0.905 1 97.44 406 LYS A C 1
ATOM 3236 O O . LYS A 1 406 ? 7.68 6.965 -0.01 1 97.44 406 LYS A O 1
ATOM 3241 N N . GLN A 1 407 ? 7.418 9.062 0.773 1 95.19 407 GLN A N 1
ATOM 3242 C CA . GLN A 1 407 ? 7.777 9.672 -0.501 1 95.19 407 GLN A CA 1
ATOM 3243 C C . GLN A 1 407 ? 9.219 9.352 -0.877 1 95.19 407 GLN A C 1
ATOM 3245 O O . GLN A 1 407 ? 9.531 9.164 -2.055 1 95.19 407 GLN A O 1
ATOM 3250 N N . GLU A 1 408 ? 10.055 9.258 0.099 1 94.31 408 GLU A N 1
ATOM 3251 C CA . GLU A 1 408 ? 11.461 8.969 -0.126 1 94.31 408 GLU A CA 1
ATOM 3252 C C . GLU A 1 408 ? 11.672 7.504 -0.511 1 94.31 408 GLU A C 1
ATOM 3254 O O . GLU A 1 408 ? 12.688 7.16 -1.126 1 94.31 408 GLU A O 1
ATOM 3259 N N . GLN A 1 409 ? 10.711 6.691 -0.189 1 93.25 409 GLN A N 1
ATOM 3260 C CA . GLN A 1 409 ? 10.836 5.258 -0.425 1 93.25 409 GLN A CA 1
ATOM 3261 C C . GLN A 1 409 ? 10.234 4.867 -1.772 1 93.25 409 GLN A C 1
ATOM 3263 O O . GLN A 1 409 ? 9.992 3.686 -2.031 1 93.25 409 GLN A O 1
ATOM 3268 N N . GLN A 1 410 ? 10.055 5.762 -2.604 1 88.19 410 GLN A N 1
ATOM 3269 C CA . GLN A 1 410 ? 9.469 5.43 -3.9 1 88.19 410 GLN A CA 1
ATOM 3270 C C . GLN A 1 410 ? 10.359 4.453 -4.668 1 88.19 410 GLN A C 1
ATOM 3272 O O . GLN A 1 410 ? 11.555 4.695 -4.836 1 88.19 410 GLN A O 1
ATOM 3277 N N . GLY A 1 411 ? 9.844 3.342 -5.105 1 87.56 411 GLY A N 1
ATOM 3278 C CA . GLY A 1 411 ? 10.57 2.309 -5.824 1 87.56 411 GLY A CA 1
ATOM 3279 C C . GLY A 1 411 ? 11.031 1.174 -4.93 1 87.56 411 GLY A C 1
ATOM 3280 O O . GLY A 1 411 ? 11.477 0.133 -5.418 1 87.56 411 GLY A O 1
ATOM 3281 N N . PHE A 1 412 ? 10.945 1.365 -3.674 1 91.31 412 PHE A N 1
ATOM 3282 C CA . PHE A 1 412 ? 11.312 0.268 -2.787 1 91.31 412 PHE A CA 1
ATOM 3283 C C . PHE A 1 412 ? 10.516 0.326 -1.491 1 91.31 412 PHE A C 1
ATOM 3285 O O . PHE A 1 412 ? 11.023 -0.033 -0.426 1 91.31 412 PHE A O 1
ATOM 3292 N N . LEU A 1 413 ? 9.328 0.868 -1.511 1 95.88 413 LEU A N 1
ATOM 3293 C CA . LEU A 1 413 ? 8.438 1.007 -0.364 1 95.88 413 LEU A CA 1
ATOM 3294 C C . LEU A 1 413 ? 7.973 -0.357 0.13 1 95.88 413 LEU A C 1
ATOM 3296 O O . LEU A 1 413 ? 7.406 -1.139 -0.638 1 95.88 413 LEU A O 1
ATOM 3300 N N . SER A 1 414 ? 8.258 -0.647 1.354 1 97.25 414 SER A N 1
ATOM 3301 C CA . SER A 1 414 ? 7.695 -1.809 2.037 1 97.25 414 SER A CA 1
ATOM 3302 C C . SER A 1 414 ? 6.344 -1.484 2.66 1 97.25 414 SER A C 1
ATOM 3304 O O . SER A 1 414 ? 6.258 -0.695 3.604 1 97.25 414 SER A O 1
ATOM 3306 N N . ILE A 1 415 ? 5.309 -2.109 2.248 1 97.5 415 ILE A N 1
ATOM 3307 C CA . ILE A 1 415 ? 3.953 -1.839 2.719 1 97.5 415 ILE A CA 1
ATOM 3308 C C . ILE A 1 415 ? 3.809 -2.303 4.168 1 97.5 415 ILE A C 1
ATOM 3310 O O . ILE A 1 415 ? 3.264 -1.58 5.004 1 97.5 415 ILE A O 1
ATOM 3314 N N . PRO A 1 416 ? 4.332 -3.475 4.5 1 96.19 416 PRO A N 1
ATOM 3315 C CA . PRO A 1 416 ? 4.246 -3.873 5.906 1 96.19 416 PRO A CA 1
ATOM 3316 C C . PRO A 1 416 ? 4.973 -2.904 6.836 1 96.19 416 PRO A C 1
ATOM 3318 O O . PRO A 1 416 ? 4.484 -2.615 7.934 1 96.19 416 PRO A O 1
ATOM 3321 N N . GLU A 1 417 ? 6.094 -2.41 6.379 1 96.94 417 GLU A N 1
ATOM 3322 C CA . GLU A 1 417 ? 6.824 -1.446 7.195 1 96.94 417 GLU A CA 1
ATOM 3323 C C . GLU A 1 417 ? 6.027 -0.154 7.367 1 96.94 417 GLU A C 1
ATOM 3325 O O . GLU A 1 417 ? 6.027 0.441 8.445 1 96.94 417 GLU A O 1
ATOM 3330 N N . LEU A 1 418 ? 5.426 0.319 6.297 1 98.19 418 LEU A N 1
ATOM 3331 C CA . LEU A 1 418 ? 4.57 1.5 6.352 1 98.19 418 LEU A CA 1
ATOM 3332 C C . LEU A 1 418 ? 3.486 1.339 7.41 1 98.19 418 LEU A C 1
ATOM 3334 O O . LEU A 1 418 ? 3.281 2.232 8.234 1 98.19 418 LEU A O 1
ATOM 3338 N N . VAL A 1 419 ? 2.85 0.19 7.441 1 97.94 419 VAL A N 1
ATOM 3339 C CA . VAL A 1 419 ? 1.767 -0.082 8.383 1 97.94 419 VAL A CA 1
ATOM 3340 C C . VAL A 1 419 ? 2.326 -0.175 9.797 1 97.94 419 VAL A C 1
ATOM 3342 O O . VAL A 1 419 ? 1.712 0.319 10.75 1 97.94 419 VAL A O 1
ATOM 3345 N N . ASN A 1 420 ? 3.469 -0.743 9.898 1 96.69 420 ASN A N 1
ATOM 3346 C CA . ASN A 1 420 ? 4.113 -0.875 11.203 1 96.69 420 ASN A CA 1
ATOM 3347 C C . ASN A 1 420 ? 4.473 0.486 11.789 1 96.69 420 ASN A C 1
ATOM 3349 O O . ASN A 1 420 ? 4.336 0.702 12.992 1 96.69 420 ASN A O 1
ATOM 3353 N N . ARG A 1 421 ? 4.953 1.371 10.977 1 97.56 421 ARG A N 1
ATOM 3354 C CA . ARG A 1 421 ? 5.324 2.709 11.43 1 97.56 421 ARG A CA 1
ATOM 3355 C C . ARG A 1 421 ? 4.086 3.531 11.773 1 97.56 421 ARG A C 1
ATOM 3357 O O . ARG A 1 421 ? 4.133 4.395 12.648 1 97.56 421 ARG A O 1
ATOM 3364 N N . ALA A 1 422 ? 2.984 3.283 11.109 1 98.38 422 ALA A N 1
ATOM 3365 C CA . ALA A 1 422 ? 1.746 4.027 11.32 1 98.38 422 ALA A CA 1
ATOM 3366 C C . ALA A 1 422 ? 1.026 3.551 12.578 1 98.38 422 ALA A C 1
ATOM 3368 O O . ALA A 1 422 ? 0.241 4.293 13.172 1 98.38 422 ALA A O 1
ATOM 3369 N N . ALA A 1 423 ? 1.293 2.354 13.023 1 96.94 423 ALA A N 1
ATOM 3370 C CA . ALA A 1 423 ? 0.525 1.686 14.07 1 96.94 423 ALA A CA 1
ATOM 3371 C C . ALA A 1 423 ? 0.609 2.453 15.391 1 96.94 423 ALA A C 1
ATOM 3373 O O . ALA A 1 423 ? -0.413 2.729 16.016 1 96.94 423 ALA A O 1
ATOM 3374 N N . PRO A 1 424 ? 1.817 2.824 15.844 1 96.06 424 PRO A N 1
ATOM 3375 C CA . PRO A 1 424 ? 1.886 3.555 17.109 1 96.06 424 PRO A CA 1
ATOM 3376 C C . PRO A 1 424 ? 1.163 4.898 17.062 1 96.06 424 PRO A C 1
ATOM 3378 O O . PRO A 1 424 ? 0.594 5.34 18.062 1 96.06 424 PRO A O 1
ATOM 3381 N N . ILE A 1 425 ? 1.196 5.613 15.945 1 97.88 425 ILE A N 1
ATOM 3382 C CA . ILE A 1 4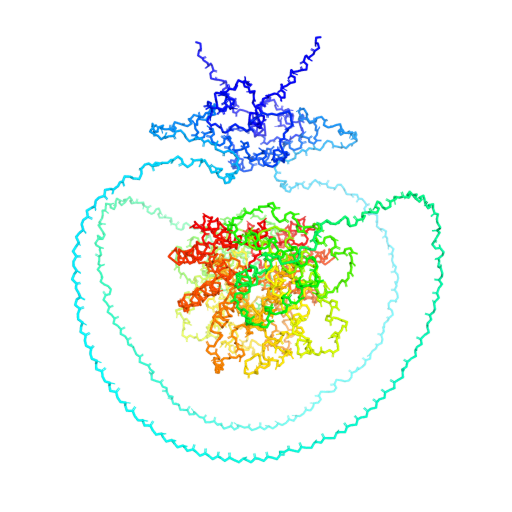25 ? 0.511 6.891 15.781 1 97.88 425 ILE A CA 1
ATOM 3383 C C . ILE A 1 425 ? -0.999 6.68 15.883 1 97.88 425 ILE A C 1
ATOM 3385 O O . ILE A 1 425 ? -1.688 7.418 16.594 1 97.88 425 ILE A O 1
ATOM 3389 N N . GLN A 1 426 ? -1.435 5.637 15.164 1 97.5 426 GLN A N 1
ATOM 3390 C CA . GLN A 1 426 ? -2.857 5.312 15.172 1 97.5 426 GLN A CA 1
ATOM 3391 C C . GLN A 1 426 ? -3.336 4.98 16.578 1 97.5 426 GLN A C 1
ATOM 3393 O O . GLN A 1 426 ? -4.41 5.422 17 1 97.5 426 GLN A O 1
ATOM 3398 N N . GLN A 1 427 ? -2.566 4.234 17.25 1 95.31 427 GLN A N 1
ATOM 3399 C CA . GLN A 1 427 ? -2.92 3.857 18.609 1 95.31 427 GLN A CA 1
ATOM 3400 C C . GLN A 1 427 ? -3.029 5.086 19.516 1 95.31 427 GLN A C 1
ATOM 3402 O O . GLN A 1 427 ? -3.945 5.184 20.328 1 95.31 427 GLN A O 1
ATOM 3407 N N . CYS A 1 428 ? -2.135 6.02 19.312 1 94 428 CYS A N 1
ATOM 3408 C CA . CYS A 1 428 ? -2.146 7.262 20.094 1 94 428 CYS A CA 1
ATOM 3409 C C . CYS A 1 428 ? -3.412 8.062 19.812 1 94 428 CYS A C 1
ATOM 3411 O O . CYS A 1 428 ? -4.051 8.57 20.734 1 94 428 CYS A O 1
ATOM 3413 N N . LEU A 1 429 ? -3.809 8.164 18.609 1 96.38 429 LEU A N 1
ATOM 3414 C CA . LEU A 1 429 ? -4.957 8.969 18.203 1 96.38 429 LEU A CA 1
ATOM 3415 C C . LEU A 1 429 ? -6.266 8.281 18.594 1 96.38 429 LEU A C 1
ATOM 3417 O O . LEU A 1 429 ? -7.25 8.953 18.906 1 96.38 429 LEU A O 1
ATOM 3421 N N . ASP A 1 430 ? -6.254 6.949 18.547 1 94.12 430 ASP A N 1
ATOM 3422 C CA . ASP A 1 430 ? -7.473 6.199 18.844 1 94.12 430 ASP A CA 1
ATOM 3423 C C . ASP A 1 430 ? -7.719 6.113 20.344 1 94.12 430 ASP A C 1
ATOM 3425 O O . ASP A 1 430 ? -8.852 5.93 20.781 1 94.12 430 ASP A O 1
ATOM 3429 N N . ASN A 1 431 ? -6.609 6.227 21.125 1 88.44 431 ASN A N 1
ATOM 3430 C CA . ASN A 1 431 ? -6.715 6.113 22.562 1 88.44 431 ASN A CA 1
ATOM 3431 C C . ASN A 1 431 ? -6.238 7.387 23.266 1 88.44 431 ASN A C 1
ATOM 3433 O O . ASN A 1 431 ? -5.133 7.426 23.812 1 88.44 431 ASN A O 1
ATOM 3437 N N . PRO A 1 432 ? -7.164 8.297 23.266 1 81.06 432 PRO A N 1
ATOM 3438 C CA . PRO A 1 432 ? -6.734 9.531 23.922 1 81.06 432 PRO A CA 1
ATOM 3439 C C . PRO A 1 432 ? -6.449 9.352 25.406 1 81.06 432 PRO A C 1
ATOM 3441 O O . PRO A 1 432 ? -7.102 8.539 26.062 1 81.06 432 PRO A O 1
ATOM 3444 N N . ALA A 1 433 ? -5.25 9.633 25.781 1 60.97 433 ALA A N 1
ATOM 3445 C CA . ALA A 1 433 ? -4.859 9.516 27.188 1 60.97 433 ALA A CA 1
ATOM 3446 C C . ALA A 1 433 ? -5.949 10.062 28.109 1 60.97 433 ALA A C 1
ATOM 3448 O O . ALA A 1 433 ? -6.199 9.516 29.188 1 60.97 433 ALA A O 1
ATOM 3449 N N . CYS A 1 434 ? -6.387 11.305 27.984 1 54.25 434 CYS A N 1
ATOM 3450 C CA . CYS A 1 434 ? -7.25 11.953 28.953 1 54.25 434 CYS A CA 1
ATOM 3451 C C . CYS A 1 434 ? -8.719 11.672 28.656 1 54.25 434 CYS A C 1
ATOM 3453 O O . CYS A 1 434 ? -9.312 12.312 27.797 1 54.25 434 CYS A O 1
ATOM 3455 N N . ASN A 1 435 ? -9.094 10.43 28.516 1 47.31 435 ASN A N 1
ATOM 3456 C CA . ASN A 1 435 ? -10.523 10.219 28.359 1 47.31 435 ASN A CA 1
ATOM 3457 C C . ASN A 1 435 ? -11.328 10.992 29.406 1 47.31 435 ASN A C 1
ATOM 3459 O O . ASN A 1 435 ? -12.539 10.812 29.516 1 47.31 435 ASN A O 1
ATOM 3463 N N . GLN A 1 436 ? -10.781 11.094 30.609 1 41.97 436 GLN A N 1
ATOM 3464 C CA . GLN A 1 436 ? -11.68 11.547 31.656 1 41.97 436 GLN A CA 1
ATOM 3465 C C . GLN A 1 436 ? -12.047 13.016 31.469 1 41.97 436 GLN A C 1
ATOM 3467 O O . GLN A 1 436 ? -11.18 13.844 31.172 1 41.97 436 GLN A O 1
ATOM 3472 N N . PRO A 1 437 ? -13.25 13.219 31.094 1 42.47 437 PRO A N 1
ATOM 3473 C CA . PRO A 1 437 ? -13.656 14.625 31.234 1 42.47 437 PRO A CA 1
ATOM 3474 C C . PRO A 1 437 ? -12.977 15.32 32.406 1 42.47 437 PRO A C 1
ATOM 3476 O O . PRO A 1 437 ? -13.219 14.969 33.562 1 42.47 437 PRO A O 1
ATOM 3479 N N . CYS A 1 438 ? -11.727 15.266 32.594 1 39.34 438 CYS A N 1
ATOM 3480 C CA . CYS A 1 438 ? -11.352 16.094 33.719 1 39.34 438 CYS A CA 1
ATOM 3481 C C . CYS A 1 438 ? -12.359 17.203 33.938 1 39.34 438 CYS A C 1
ATOM 3483 O O . CYS A 1 438 ? -13.07 17.609 33.031 1 39.34 438 CYS A O 1
ATOM 3485 N N . ARG A 1 439 ? -12.586 17.594 35.188 1 39.91 439 ARG A N 1
ATOM 3486 C CA . ARG A 1 439 ? -13.367 18.797 35.5 1 39.91 439 ARG A CA 1
ATOM 3487 C C . ARG A 1 439 ? -13.141 19.891 34.469 1 39.91 439 ARG A C 1
ATOM 3489 O O . ARG A 1 439 ? -12.039 20.422 34.344 1 39.91 439 ARG A O 1
ATOM 3496 N N . VAL A 1 440 ? -13.609 19.625 33.219 1 46.84 440 VAL A N 1
ATOM 3497 C CA . VAL A 1 440 ? -13.766 20.625 32.188 1 46.84 440 VAL A CA 1
ATOM 3498 C C . VAL A 1 440 ? -13.695 22.031 32.781 1 46.84 440 VAL A C 1
ATOM 3500 O O . VAL A 1 440 ? -14.547 22.406 33.594 1 46.84 440 VAL A O 1
ATOM 3503 N N . ASP A 1 441 ? -12.602 22.406 33.125 1 52.25 441 ASP A N 1
ATOM 3504 C CA . ASP A 1 441 ? -12.633 23.844 33.375 1 52.25 441 ASP A CA 1
ATOM 3505 C C . ASP A 1 441 ? -13.523 24.578 32.375 1 52.25 441 ASP A C 1
ATOM 3507 O O . ASP A 1 441 ? -13.289 24.516 31.172 1 52.25 441 ASP A O 1
ATOM 3511 N N . LEU A 1 442 ? -14.836 24.672 32.594 1 54.38 442 LEU A N 1
ATOM 3512 C CA . LEU A 1 442 ? -15.898 25.375 31.891 1 54.38 442 LEU A CA 1
ATOM 3513 C C . LEU A 1 442 ? -15.328 26.469 31 1 54.38 442 LEU A C 1
ATOM 3515 O O . LEU A 1 442 ? -15.898 26.812 29.969 1 54.38 442 LEU A O 1
ATOM 3519 N N . ASP A 1 443 ? -13.984 26.859 31.359 1 67.5 443 ASP A N 1
ATOM 3520 C CA . ASP A 1 443 ? -13.461 28.016 30.656 1 67.5 443 ASP A CA 1
ATOM 3521 C C . ASP A 1 443 ? -12.672 27.609 29.422 1 67.5 443 ASP A C 1
ATOM 3523 O O . ASP A 1 443 ? -12.312 28.453 28.594 1 67.5 443 ASP A O 1
ATOM 3527 N N . MET A 1 444 ? -12.555 26.188 29.062 1 81.19 444 MET A N 1
ATOM 3528 C CA . MET A 1 444 ? -11.719 25.812 27.922 1 81.19 444 MET A CA 1
ATOM 3529 C C . MET A 1 444 ? -12.508 24.984 26.922 1 81.19 444 MET A C 1
ATOM 3531 O O . MET A 1 444 ? -11.961 24.062 26.312 1 81.19 444 MET A O 1
ATOM 3535 N N . THR A 1 445 ? -13.742 25.25 26.781 1 83.75 445 THR A N 1
ATOM 3536 C CA . THR A 1 445 ? -14.617 24.469 25.906 1 83.75 445 THR A CA 1
ATOM 3537 C C . THR A 1 445 ? -14.188 24.609 24.453 1 83.75 445 THR A C 1
ATOM 3539 O O . THR A 1 445 ? -14.188 23.641 23.703 1 83.75 445 THR A O 1
ATOM 3542 N N . SER A 1 446 ? -13.828 25.828 24.047 1 89.44 446 SER A N 1
ATOM 3543 C CA . SER A 1 446 ? -13.391 26.047 22.672 1 89.44 446 SER A CA 1
ATOM 3544 C C . SER A 1 446 ? -12.117 25.266 22.359 1 89.44 446 SER A C 1
ATOM 3546 O O . SER A 1 446 ? -12 24.688 21.281 1 89.44 446 SER A O 1
ATOM 3548 N N . GLN A 1 447 ? -11.219 25.219 23.328 1 90.19 447 GLN A N 1
ATOM 3549 C CA . GLN A 1 447 ? -9.953 24.516 23.141 1 90.19 447 GLN A CA 1
ATOM 3550 C C . GLN A 1 447 ? -10.172 23.016 23 1 90.19 447 GLN A C 1
ATOM 3552 O O . GLN A 1 447 ? -9.562 22.375 22.141 1 90.19 447 GLN A O 1
ATOM 3557 N N . HIS A 1 448 ? -11.031 22.516 23.797 1 87.56 448 HIS A N 1
ATOM 3558 C CA . HIS A 1 448 ? -11.305 21.078 23.766 1 87.56 448 HIS A CA 1
ATOM 3559 C C . HIS A 1 448 ? -12.023 20.688 22.469 1 87.56 448 HIS A C 1
ATOM 3561 O O . HIS A 1 448 ? -11.75 19.625 21.906 1 87.56 448 HIS A O 1
ATOM 3567 N N . SER A 1 449 ? -12.945 21.5 22.094 1 92.25 449 SER A N 1
ATOM 3568 C CA . SER A 1 449 ? -13.633 21.25 20.828 1 92.25 449 SER A CA 1
ATOM 3569 C C . SER A 1 449 ? -12.656 21.266 19.656 1 92.25 449 SER A C 1
ATOM 3571 O O . SER A 1 449 ? -12.703 20.391 18.781 1 92.25 449 SER A O 1
ATOM 3573 N N . ALA A 1 450 ? -11.805 22.234 19.688 1 94.94 450 ALA A N 1
ATOM 3574 C CA . ALA A 1 450 ? -10.797 22.328 18.641 1 94.94 450 ALA A CA 1
ATOM 3575 C C . ALA A 1 450 ? -9.883 21.109 18.641 1 94.94 450 ALA A C 1
ATOM 3577 O O . ALA A 1 450 ? -9.578 20.547 17.578 1 94.94 450 ALA A O 1
ATOM 3578 N N . SER A 1 451 ? -9.461 20.688 19.797 1 93.69 451 SER A N 1
ATOM 3579 C CA . SER A 1 451 ? -8.555 19.547 19.922 1 93.69 451 SER A CA 1
ATOM 3580 C C . SER A 1 451 ? -9.195 18.281 19.375 1 93.69 451 SER A C 1
ATOM 3582 O O . SER A 1 451 ? -8.539 17.453 18.734 1 93.69 451 SER A O 1
ATOM 3584 N N . SER A 1 452 ? -10.461 18.125 19.703 1 94.56 452 SER A N 1
ATOM 3585 C CA . SER A 1 452 ? -11.188 16.969 19.203 1 94.56 452 SER A CA 1
ATOM 3586 C C . SER A 1 452 ? -11.242 16.969 17.688 1 94.56 452 SER A C 1
ATOM 3588 O O . SER A 1 452 ? -11.141 15.914 17.047 1 94.56 452 SER A O 1
ATOM 3590 N N . ILE A 1 453 ? -11.43 18.062 17.141 1 97.44 453 ILE A N 1
ATOM 3591 C CA . ILE A 1 453 ? -11.484 18.203 15.695 1 97.44 453 ILE A CA 1
ATOM 3592 C C . ILE A 1 453 ? -10.102 17.922 15.102 1 97.44 453 ILE A C 1
ATOM 3594 O O . ILE A 1 453 ? -9.984 17.203 14.102 1 97.44 453 ILE A O 1
ATOM 3598 N N . PHE A 1 454 ? -9.078 18.422 15.734 1 97.75 454 PHE A N 1
ATOM 3599 C CA . PHE A 1 454 ? -7.719 18.172 15.273 1 97.75 454 PHE A CA 1
ATOM 3600 C C . PHE A 1 454 ? -7.402 16.672 15.336 1 97.75 454 PHE A C 1
ATOM 3602 O O . PHE A 1 454 ? -6.746 16.141 14.453 1 97.75 454 PHE A O 1
ATOM 3609 N N . ARG A 1 455 ? -7.871 16.047 16.375 1 97.56 455 ARG A N 1
ATOM 3610 C CA . ARG A 1 455 ? -7.637 14.617 16.531 1 97.56 455 ARG A CA 1
ATOM 3611 C C . ARG A 1 455 ? -8.297 13.828 15.406 1 97.56 455 ARG A C 1
ATOM 3613 O O . ARG A 1 455 ? -7.672 12.953 14.812 1 97.56 455 ARG A O 1
ATOM 3620 N N . ALA A 1 456 ? -9.508 14.133 15.156 1 98.38 456 ALA A N 1
ATOM 3621 C CA . ALA A 1 456 ? -10.227 13.469 14.07 1 98.38 456 ALA A CA 1
ATOM 3622 C C . ALA A 1 456 ? -9.547 13.727 12.727 1 98.38 456 ALA A C 1
ATOM 3624 O O . ALA A 1 456 ? -9.398 12.82 11.906 1 98.38 456 ALA A O 1
ATOM 3625 N N . ALA A 1 457 ? -9.141 14.922 12.523 1 98.69 457 ALA A N 1
ATOM 3626 C CA . ALA A 1 457 ? -8.469 15.281 11.281 1 98.69 457 ALA A CA 1
ATOM 3627 C C . ALA A 1 457 ? -7.125 14.57 11.164 1 98.69 457 ALA A C 1
ATOM 3629 O O . ALA A 1 457 ? -6.715 14.188 10.062 1 98.69 457 ALA A O 1
ATOM 3630 N N . ALA A 1 458 ? -6.422 14.469 12.273 1 98.75 458 ALA A N 1
ATOM 3631 C CA . ALA A 1 458 ? -5.152 13.75 12.273 1 98.75 458 ALA A CA 1
ATOM 3632 C C . ALA A 1 458 ? -5.352 12.281 11.891 1 98.75 458 ALA A C 1
ATOM 3634 O O . ALA A 1 458 ? -4.539 11.711 11.164 1 98.75 458 ALA A O 1
ATOM 3635 N N . GLN A 1 459 ? -6.426 11.719 12.375 1 98.75 459 GLN A N 1
ATOM 3636 C CA . GLN A 1 459 ? -6.754 10.344 11.992 1 98.75 459 GLN A CA 1
ATOM 3637 C C . GLN A 1 459 ? -6.996 10.234 10.492 1 98.75 459 GLN A C 1
ATOM 3639 O O . GLN A 1 459 ? -6.551 9.273 9.859 1 98.75 459 GLN A O 1
ATOM 3644 N N . LEU A 1 460 ? -7.711 11.156 10.016 1 98.81 460 LEU A N 1
ATOM 3645 C CA . LEU A 1 460 ? -7.965 11.188 8.578 1 98.81 460 LEU A CA 1
ATOM 3646 C C . LEU A 1 460 ? -6.664 11.375 7.805 1 98.81 460 LEU A C 1
ATOM 3648 O O . LEU A 1 460 ? -6.422 10.672 6.82 1 98.81 460 LEU A O 1
ATOM 3652 N N . TYR A 1 461 ? -5.832 12.297 8.25 1 98.88 461 TYR A N 1
ATOM 3653 C CA . TYR A 1 461 ? -4.539 12.555 7.621 1 98.88 461 TYR A CA 1
ATOM 3654 C C . TYR A 1 461 ? -3.689 11.289 7.598 1 98.88 461 TYR A C 1
ATOM 3656 O O . TYR A 1 461 ? -3.115 10.938 6.562 1 98.88 461 TYR A O 1
ATOM 3664 N N . LEU A 1 462 ? -3.664 10.594 8.664 1 98.88 462 LEU A N 1
ATOM 3665 C CA . LEU A 1 462 ? -2.906 9.344 8.742 1 98.88 462 LEU A CA 1
ATOM 3666 C C . LEU A 1 462 ? -3.439 8.32 7.754 1 98.88 462 LEU A C 1
ATOM 3668 O O . LEU A 1 462 ? -2.662 7.652 7.066 1 98.88 462 LEU A O 1
ATOM 3672 N N . ALA A 1 463 ? -4.734 8.195 7.727 1 98.69 463 ALA A N 1
ATOM 3673 C CA . ALA A 1 463 ? -5.352 7.238 6.812 1 98.69 463 ALA A CA 1
ATOM 3674 C C . ALA A 1 463 ? -4.961 7.527 5.367 1 98.69 463 ALA A C 1
ATOM 3676 O O . ALA A 1 463 ? -4.711 6.605 4.59 1 98.69 463 ALA A O 1
ATOM 3677 N N . THR A 1 464 ? -4.949 8.797 5.004 1 98.38 464 THR A N 1
ATOM 3678 C CA . THR A 1 464 ? -4.605 9.164 3.633 1 98.38 464 THR A CA 1
ATOM 3679 C C . THR A 1 464 ? -3.137 8.867 3.348 1 98.38 464 THR A C 1
ATOM 3681 O O . THR A 1 464 ? -2.777 8.523 2.221 1 98.38 464 THR A O 1
ATOM 3684 N N . VAL A 1 465 ? -2.291 9.023 4.328 1 98.56 465 VAL A N 1
ATOM 3685 C CA . VAL A 1 465 ? -0.87 8.742 4.145 1 98.56 465 VAL A CA 1
ATOM 3686 C C . VAL A 1 465 ? -0.656 7.242 3.969 1 98.56 465 VAL A C 1
ATOM 3688 O O . VAL A 1 465 ? 0.138 6.816 3.125 1 98.56 465 VAL A O 1
ATOM 3691 N N . VAL A 1 466 ? -1.404 6.465 4.668 1 98.44 466 VAL A N 1
ATOM 3692 C CA . VAL A 1 466 ? -1.182 5.023 4.668 1 98.44 466 VAL A CA 1
ATOM 3693 C C . VAL A 1 466 ? -1.85 4.395 3.447 1 98.44 466 VAL A C 1
ATOM 3695 O O . VAL A 1 466 ? -1.211 3.658 2.691 1 98.44 466 VAL A O 1
ATOM 3698 N N . SER A 1 467 ? -3.082 4.742 3.166 1 97.81 467 SER A N 1
ATOM 3699 C CA . SER A 1 467 ? -3.854 4.027 2.156 1 97.81 467 SER A CA 1
ATOM 3700 C C . SER A 1 467 ? -4.066 4.883 0.911 1 97.81 467 SER A C 1
ATOM 3702 O O . SER A 1 467 ? -4.707 4.449 -0.047 1 97.81 467 SER A O 1
ATOM 3704 N N . GLY A 1 468 ? -3.588 6.113 0.936 1 96.06 468 GLY A N 1
ATOM 3705 C CA . GLY A 1 468 ? -3.682 6.953 -0.247 1 96.06 468 GLY A CA 1
ATOM 3706 C C . GLY A 1 468 ? -4.809 7.965 -0.172 1 96.06 468 GLY A C 1
ATOM 3707 O O . GLY A 1 468 ? -5.609 7.941 0.767 1 96.06 468 GLY A O 1
ATOM 3708 N N . ASP A 1 469 ? -4.812 8.852 -1.115 1 96.81 469 ASP A N 1
ATOM 3709 C CA . ASP A 1 469 ? -5.746 9.977 -1.113 1 96.81 469 ASP A CA 1
ATOM 3710 C C . ASP A 1 469 ? -7.023 9.625 -1.878 1 96.81 469 ASP A C 1
ATOM 3712 O O . ASP A 1 469 ? -7.445 10.375 -2.76 1 96.81 469 ASP A O 1
ATOM 3716 N N . TYR A 1 470 ? -7.652 8.516 -1.497 1 96.12 470 TYR A N 1
ATOM 3717 C CA . TYR A 1 470 ? -8.859 8.023 -2.143 1 96.12 470 TYR A CA 1
ATOM 3718 C C . TYR A 1 470 ? -10.062 8.125 -1.206 1 96.12 470 TYR A C 1
ATOM 3720 O O . TYR A 1 470 ? -10.094 7.484 -0.154 1 96.12 470 TYR A O 1
ATOM 3728 N N . PRO A 1 471 ? -11.055 8.828 -1.584 1 95.62 471 PRO A N 1
ATOM 3729 C CA . PRO A 1 471 ? -12.203 9.055 -0.699 1 95.62 471 PRO A CA 1
ATOM 3730 C C . PRO A 1 471 ? -13 7.781 -0.43 1 95.62 471 PRO A C 1
ATOM 3732 O O . PRO A 1 471 ? -13.703 7.691 0.579 1 95.62 471 PRO A O 1
ATOM 3735 N N . LEU A 1 472 ? -12.859 6.785 -1.299 1 95.31 472 LEU A N 1
ATOM 3736 C CA . LEU A 1 472 ? -13.695 5.598 -1.183 1 95.31 472 LEU A CA 1
ATOM 3737 C C . LEU A 1 472 ? -13.016 4.539 -0.32 1 95.31 472 LEU A C 1
ATOM 3739 O O . LEU A 1 472 ? -13.633 3.527 0.029 1 95.31 472 LEU A O 1
ATOM 3743 N N . VAL A 1 473 ? -11.758 4.66 -0.08 1 97.38 473 VAL A N 1
ATOM 3744 C CA . VAL A 1 473 ? -11.094 3.744 0.844 1 97.38 473 VAL A CA 1
ATOM 3745 C C . VAL A 1 473 ? -11.844 3.725 2.176 1 97.38 473 VAL A C 1
ATOM 3747 O O . VAL A 1 473 ? -12.125 4.777 2.752 1 97.38 473 VAL A O 1
ATOM 3750 N N . PRO A 1 474 ? -12.117 2.639 2.746 1 96.56 474 PRO A N 1
ATOM 3751 C CA . PRO A 1 474 ? -13.008 2.527 3.906 1 96.56 474 PRO A CA 1
ATOM 3752 C C . PRO A 1 474 ? -12.516 3.332 5.105 1 96.56 474 PRO A C 1
ATOM 3754 O O . PRO A 1 474 ? -13.297 4.051 5.734 1 96.56 474 PRO A O 1
ATOM 3757 N N . GLU A 1 475 ? -11.273 3.225 5.449 1 97.19 475 GLU A N 1
ATOM 3758 C CA . GLU A 1 475 ? -10.781 3.955 6.617 1 97.19 475 GLU A CA 1
ATOM 3759 C C . GLU A 1 475 ? -10.75 5.457 6.352 1 97.19 475 GLU A C 1
ATOM 3761 O O . GLU A 1 475 ? -10.969 6.258 7.266 1 97.19 475 GLU A O 1
ATOM 3766 N N . VAL A 1 476 ? -10.469 5.906 5.117 1 97.75 476 VAL A N 1
ATOM 3767 C CA . VAL A 1 476 ? -10.484 7.32 4.766 1 97.75 476 VAL A CA 1
ATOM 3768 C C . VAL A 1 476 ? -11.906 7.863 4.852 1 97.75 476 VAL A C 1
ATOM 3770 O O . VAL A 1 476 ? -12.141 8.914 5.453 1 97.75 476 VAL A O 1
ATOM 3773 N N . SER A 1 477 ? -12.82 7.129 4.293 1 97.12 477 SER A N 1
ATOM 3774 C CA . SER A 1 477 ? -14.219 7.527 4.312 1 97.12 477 SER A CA 1
ATOM 3775 C C . SER A 1 477 ? -14.75 7.609 5.742 1 97.12 477 SER A C 1
ATOM 3777 O O . SER A 1 477 ? -15.414 8.578 6.105 1 97.12 477 SER A O 1
ATOM 3779 N N . SER A 1 478 ? -14.445 6.613 6.516 1 97.81 478 SER A N 1
ATOM 3780 C CA . SER A 1 478 ? -14.914 6.57 7.898 1 97.81 478 SER A CA 1
ATOM 3781 C C . SER A 1 478 ? -14.328 7.711 8.719 1 97.81 478 SER A C 1
ATOM 3783 O O . SER A 1 478 ? -15.031 8.344 9.508 1 97.81 478 SER A O 1
ATOM 3785 N N . ARG A 1 479 ? -13.055 7.969 8.531 1 98.38 479 ARG A N 1
ATOM 3786 C CA . ARG A 1 479 ? -12.398 9.031 9.281 1 98.38 479 ARG A CA 1
ATOM 3787 C C . ARG A 1 479 ? -12.844 10.406 8.797 1 98.38 479 ARG A C 1
ATOM 3789 O O . ARG A 1 479 ? -12.93 11.352 9.586 1 98.38 479 ARG A O 1
ATOM 3796 N N . ALA A 1 480 ? -13.109 10.539 7.492 1 98.25 480 ALA A N 1
ATOM 3797 C CA . ALA A 1 480 ? -13.695 11.773 6.992 1 98.25 480 ALA A CA 1
ATOM 3798 C C . ALA A 1 480 ? -15.047 12.047 7.652 1 98.25 480 ALA A C 1
ATOM 3800 O O . ALA A 1 480 ? -15.32 13.172 8.07 1 98.25 480 ALA A O 1
ATOM 3801 N N . GLN A 1 481 ? -15.805 11.023 7.824 1 98.06 481 GLN A N 1
ATOM 3802 C CA . GLN A 1 481 ? -17.094 11.156 8.477 1 98.06 481 GLN A CA 1
ATOM 3803 C C . GLN A 1 481 ? -16.938 11.523 9.953 1 98.06 481 GLN A C 1
ATOM 3805 O O . GLN A 1 481 ? -17.688 12.352 10.477 1 98.06 481 GLN A O 1
ATOM 3810 N N . ARG A 1 482 ? -15.992 10.93 10.555 1 97.94 482 ARG A N 1
ATOM 3811 C CA . ARG A 1 482 ? -15.734 11.242 11.953 1 97.94 482 ARG A CA 1
ATOM 3812 C C . ARG A 1 482 ? -15.312 12.703 12.125 1 97.94 482 ARG A C 1
ATOM 3814 O O . ARG A 1 482 ? -15.695 13.359 13.094 1 97.94 482 ARG A O 1
ATOM 3821 N N . THR A 1 483 ? -14.477 13.148 11.227 1 98.38 483 THR A N 1
ATOM 3822 C CA . THR A 1 483 ? -14.07 14.547 11.258 1 98.38 483 THR A CA 1
ATOM 3823 C C . THR A 1 483 ? -15.273 15.461 11.039 1 98.38 483 THR A C 1
ATOM 3825 O O . THR A 1 483 ? -15.43 16.469 11.734 1 98.38 483 THR A O 1
ATOM 3828 N N . TYR A 1 484 ? -16.109 15.094 10.109 1 98.38 484 TYR A N 1
ATOM 3829 C CA . TYR A 1 484 ? -17.328 15.844 9.867 1 98.38 484 TYR A CA 1
ATOM 3830 C C . TYR A 1 484 ? -18.203 15.891 11.117 1 98.38 484 TYR A C 1
ATOM 3832 O O . TYR A 1 484 ? -18.734 16.953 11.469 1 98.38 484 TYR A O 1
ATOM 3840 N N . ASP A 1 485 ? -18.328 14.773 11.773 1 97.94 485 ASP A N 1
ATOM 3841 C CA . ASP A 1 485 ? -19.141 14.695 12.984 1 97.94 485 ASP A CA 1
ATOM 3842 C C . ASP A 1 485 ? -18.578 15.586 14.086 1 97.94 485 ASP A C 1
ATOM 3844 O O . ASP A 1 485 ? -19.328 16.203 14.836 1 97.94 485 ASP A O 1
ATOM 3848 N N . ALA A 1 486 ? -17.266 15.602 14.188 1 97.12 486 ALA A N 1
ATOM 3849 C CA . ALA A 1 486 ? -16.625 16.469 15.172 1 97.12 486 ALA A CA 1
ATOM 3850 C C . ALA A 1 486 ? -16.891 17.938 14.867 1 97.12 486 ALA A C 1
ATOM 3852 O O . ALA A 1 486 ? -17.141 18.734 15.773 1 97.12 486 ALA A O 1
ATOM 3853 N N . ILE A 1 487 ? -16.844 18.344 13.594 1 97.12 487 ILE A N 1
ATOM 3854 C CA . ILE A 1 487 ? -17.109 19.719 13.164 1 97.12 487 ILE A CA 1
ATOM 3855 C C . ILE A 1 487 ? -18.578 20.062 13.422 1 97.12 487 ILE A C 1
ATOM 3857 O O . ILE A 1 487 ? -18.891 21.141 13.906 1 97.12 487 ILE A O 1
ATOM 3861 N N . PHE A 1 488 ? -19.406 19.109 13.156 1 95.12 488 PHE A N 1
ATOM 3862 C CA . PHE A 1 488 ? -20.844 19.312 13.297 1 95.12 488 PHE A CA 1
ATOM 3863 C C . PHE A 1 488 ? -21.234 19.453 14.758 1 95.12 488 PHE A C 1
ATOM 3865 O O . PHE A 1 488 ? -22.25 20.078 15.078 1 95.12 488 PHE A O 1
ATOM 3872 N N . SER A 1 489 ? -20.438 18.969 15.633 1 94.62 489 SER A N 1
ATOM 3873 C CA . SER A 1 489 ? -20.766 18.938 17.047 1 94.62 489 SER A CA 1
ATOM 3874 C C . SER A 1 489 ? -20.25 20.188 17.766 1 94.62 489 SER A C 1
ATOM 3876 O O . SER A 1 489 ? -20.359 20.297 18.984 1 94.62 489 SER A O 1
ATOM 3878 N N . ILE A 1 490 ? -19.672 21.172 17.031 1 94.12 490 ILE A N 1
ATOM 3879 C CA . ILE A 1 490 ? -19.172 22.391 17.656 1 94.12 490 ILE A CA 1
ATOM 3880 C C . ILE A 1 490 ? -20.344 23.156 18.281 1 94.12 490 ILE A C 1
ATOM 3882 O O . ILE A 1 490 ? -21.344 23.453 17.609 1 94.12 490 ILE A O 1
ATOM 3886 N N . PRO A 1 491 ? -20.234 23.484 19.531 1 91.19 491 PRO A N 1
ATOM 3887 C CA . PRO A 1 491 ? -21.297 24.297 20.125 1 91.19 491 PRO A CA 1
ATOM 3888 C C . PRO A 1 491 ? -21.438 25.672 19.469 1 91.19 491 PRO A C 1
ATOM 3890 O O . PRO A 1 491 ? -20.438 26.281 19.094 1 91.19 491 PRO A O 1
ATOM 3893 N N . GLN A 1 492 ? -22.625 26.219 19.422 1 89 492 GLN A N 1
ATOM 3894 C CA . GLN A 1 492 ? -22.938 27.453 18.719 1 89 492 GLN A CA 1
ATOM 3895 C C . GLN A 1 492 ? -22.141 28.641 19.266 1 89 492 GLN A C 1
ATOM 3897 O O . GLN A 1 492 ? -21.656 29.484 18.5 1 89 492 GLN A O 1
ATOM 3902 N N . GLN A 1 493 ? -21.953 28.609 20.547 1 87.25 493 GLN A N 1
ATOM 3903 C CA . GLN A 1 493 ? -21.281 29.719 21.203 1 87.25 493 GLN A CA 1
ATOM 3904 C C . GLN A 1 493 ? -19.781 29.719 20.891 1 87.25 493 GLN A C 1
ATOM 3906 O O . GLN A 1 493 ? -19.125 30.766 21 1 87.25 493 GLN A O 1
ATOM 3911 N N . GLU A 1 494 ? -19.281 28.594 20.469 1 89.19 494 GLU A N 1
ATOM 3912 C CA . GLU A 1 494 ? -17.844 28.438 20.266 1 89.19 494 GLU A CA 1
ATOM 3913 C C . GLU A 1 494 ? -17.484 28.406 18.781 1 89.19 494 GLU A C 1
ATOM 3915 O O . GLU A 1 494 ? -16.328 28.25 18.422 1 89.19 494 GLU A O 1
ATOM 3920 N N . LEU A 1 495 ? -18.344 28.688 17.891 1 89.75 495 LEU A N 1
ATOM 3921 C CA . LEU A 1 495 ? -18.188 28.469 16.453 1 89.75 495 LEU A CA 1
ATOM 3922 C C . LEU A 1 495 ? -17.094 29.359 15.898 1 89.75 495 LEU A C 1
ATOM 3924 O O . LEU A 1 495 ? -16.172 28.891 15.227 1 89.75 495 LEU A O 1
ATOM 3928 N N . PRO A 1 496 ? -17.062 30.609 16.203 1 89.38 496 PRO A N 1
ATOM 3929 C CA . PRO A 1 496 ? -16.109 31.469 15.5 1 89.38 496 PRO A CA 1
ATOM 3930 C C . PRO A 1 496 ? -14.648 31.125 15.82 1 89.38 496 PRO A C 1
ATOM 3932 O O . PRO A 1 496 ? -13.867 30.828 14.914 1 89.38 496 PRO A O 1
ATOM 3935 N N . PRO A 1 497 ? -14.273 31 17.109 1 90.69 497 PRO A N 1
ATOM 3936 C CA . PRO A 1 497 ? -12.867 30.719 17.375 1 90.69 497 PRO A CA 1
ATOM 3937 C C . PRO A 1 497 ? -12.461 29.297 16.953 1 90.69 497 PRO A C 1
ATOM 3939 O O . PRO A 1 497 ? -11.336 29.078 16.516 1 90.69 497 PRO A O 1
ATOM 3942 N N . VAL A 1 498 ? -13.367 28.375 17.047 1 94.31 498 VAL A N 1
ATOM 3943 C CA . VAL A 1 498 ? -13.047 26.969 16.766 1 94.31 498 VAL A CA 1
ATOM 3944 C C . VAL A 1 498 ? -12.906 26.781 15.25 1 94.31 498 VAL A C 1
ATOM 3946 O O . VAL A 1 498 ? -11.922 26.188 14.781 1 94.31 498 VAL A O 1
ATOM 3949 N N . VAL A 1 499 ? -13.812 27.344 14.477 1 94.69 499 VAL A N 1
ATOM 3950 C CA . VAL A 1 499 ? -13.789 27.172 13.023 1 94.69 499 VAL A CA 1
ATOM 3951 C C . VAL A 1 499 ? -12.547 27.844 12.453 1 94.69 499 VAL A C 1
ATOM 3953 O O . VAL A 1 499 ? -11.836 27.266 11.633 1 94.69 499 VAL A O 1
ATOM 3956 N N . ARG A 1 500 ? -12.227 28.953 12.891 1 93.5 500 ARG A N 1
ATOM 3957 C CA . ARG A 1 500 ? -11.125 29.734 12.344 1 93.5 500 ARG A CA 1
ATOM 3958 C C . ARG A 1 500 ? -9.773 29.156 12.766 1 93.5 500 ARG A C 1
ATOM 3960 O O . ARG A 1 500 ? -8.758 29.422 12.117 1 93.5 500 ARG A O 1
ATOM 3967 N N . SER A 1 501 ? -9.766 28.391 13.812 1 94.19 501 SER A N 1
ATOM 3968 C CA . SER A 1 501 ? -8.508 27.812 14.281 1 94.19 501 SER A CA 1
ATOM 3969 C C . SER A 1 501 ? -8.289 26.422 13.695 1 94.19 501 SER A C 1
ATOM 3971 O O . SER A 1 501 ? -7.176 25.891 13.734 1 94.19 501 SER A O 1
ATOM 3973 N N . THR A 1 502 ? -9.328 25.781 13.195 1 96.81 502 THR A N 1
ATOM 3974 C CA . THR A 1 502 ? -9.227 24.391 12.75 1 96.81 502 THR A CA 1
ATOM 3975 C C . THR A 1 502 ? -9.391 24.312 11.234 1 96.81 502 THR A C 1
ATOM 3977 O O . THR A 1 502 ? -10.055 23.391 10.727 1 96.81 502 THR A O 1
ATOM 3980 N N . VAL A 1 503 ? -8.781 25.203 10.531 1 95.81 503 VAL A N 1
ATOM 3981 C CA . VAL A 1 503 ? -8.891 25.297 9.078 1 95.81 503 VAL A CA 1
ATOM 3982 C C . VAL A 1 503 ? -8.336 24.031 8.43 1 95.81 503 VAL A C 1
ATOM 3984 O O . VAL A 1 503 ? -8.883 23.547 7.441 1 95.81 503 VAL A O 1
ATOM 3987 N N . PHE A 1 504 ? -7.285 23.531 9.016 1 97.06 504 PHE A N 1
ATOM 3988 C CA . PHE A 1 504 ? -6.684 22.297 8.547 1 97.06 504 PHE A CA 1
ATOM 3989 C C . PHE A 1 504 ? -7.723 21.172 8.484 1 97.06 504 PHE A C 1
ATOM 3991 O O . PHE A 1 504 ? -7.828 20.469 7.477 1 97.06 504 PHE A O 1
ATOM 3998 N N . ALA A 1 505 ? -8.477 21.016 9.531 1 98.19 505 ALA A N 1
ATOM 3999 C CA . ALA A 1 505 ? -9.469 19.953 9.633 1 98.19 505 ALA A CA 1
ATOM 4000 C C . ALA A 1 505 ? -10.602 20.156 8.625 1 98.19 505 ALA A C 1
ATOM 4002 O O . ALA A 1 505 ? -11.039 19.203 7.977 1 98.19 505 ALA A O 1
ATOM 4003 N N . PHE A 1 506 ? -11.047 21.391 8.492 1 97.88 506 PHE A N 1
ATOM 4004 C CA . PHE A 1 506 ? -12.117 21.703 7.543 1 97.88 506 PHE A CA 1
ATOM 4005 C C . PHE A 1 506 ? -11.68 21.406 6.117 1 97.88 506 PHE A C 1
ATOM 4007 O O . PHE A 1 506 ? -12.438 20.828 5.34 1 97.88 506 PHE A O 1
ATOM 4014 N N . PHE A 1 507 ? -10.523 21.797 5.859 1 98.25 507 PHE A N 1
ATOM 4015 C CA . PHE A 1 507 ? -10.008 21.594 4.512 1 98.25 507 PHE A CA 1
ATOM 4016 C C . PHE A 1 507 ? -9.891 20.109 4.191 1 98.25 507 PHE A C 1
ATOM 4018 O O . PHE A 1 507 ? -10.391 19.641 3.164 1 98.25 507 PHE A O 1
ATOM 4025 N N . LEU A 1 508 ? -9.211 19.391 5.055 1 98.38 508 LEU A N 1
ATOM 4026 C CA . LEU A 1 508 ? -8.984 17.969 4.812 1 98.38 508 LEU A CA 1
ATOM 4027 C C . LEU A 1 508 ? -10.312 17.219 4.742 1 98.38 508 LEU A C 1
ATOM 4029 O O . LEU A 1 508 ? -10.508 16.375 3.869 1 98.38 508 LEU A O 1
ATOM 4033 N N . CYS A 1 509 ? -11.172 17.531 5.695 1 98.38 509 CYS A N 1
ATOM 4034 C CA . CYS A 1 509 ? -12.492 16.906 5.699 1 98.38 509 CYS A CA 1
ATOM 4035 C C . CYS A 1 509 ? -13.219 17.188 4.391 1 98.38 509 CYS A C 1
ATOM 4037 O O . CYS A 1 509 ? -13.758 16.266 3.768 1 98.38 509 CYS A O 1
ATOM 4039 N N . GLY A 1 510 ? -13.219 18.375 3.947 1 97.88 510 GLY A N 1
ATOM 4040 C CA . GLY A 1 510 ? -13.875 18.75 2.707 1 97.88 510 GLY A CA 1
ATOM 4041 C C . GLY A 1 510 ? -13.336 18.016 1.496 1 97.88 510 GLY A C 1
ATOM 4042 O O . GLY A 1 510 ? -14.078 17.688 0.572 1 97.88 510 GLY A O 1
ATOM 4043 N N . CYS A 1 511 ? -12.102 17.734 1.462 1 97.62 511 CYS A N 1
ATOM 4044 C CA . CYS A 1 511 ? -11.469 17.062 0.334 1 97.62 511 CYS A CA 1
ATOM 4045 C C . CYS A 1 511 ? -12.031 15.648 0.153 1 97.62 511 CYS A C 1
ATOM 4047 O O . CYS A 1 511 ? -12.148 15.164 -0.974 1 97.62 511 CYS A O 1
ATOM 4049 N N . PHE A 1 512 ? -12.43 14.984 1.266 1 97.25 512 PHE A N 1
ATOM 4050 C CA . PHE A 1 512 ? -12.672 13.547 1.16 1 97.25 512 PHE A CA 1
ATOM 4051 C C . PHE A 1 512 ? -14.133 13.219 1.417 1 97.25 512 PHE A C 1
ATOM 4053 O O . PHE A 1 512 ? -14.516 12.047 1.5 1 97.25 512 PHE A O 1
ATOM 4060 N N . LEU A 1 513 ? -14.922 14.312 1.548 1 96.31 513 LEU A N 1
ATOM 4061 C CA . LEU A 1 513 ? -16.359 14.102 1.605 1 96.31 513 LEU A CA 1
ATOM 4062 C C . LEU A 1 513 ? -16.938 13.945 0.205 1 96.31 513 LEU A C 1
ATOM 4064 O O . LEU A 1 513 ? -16.656 14.758 -0.681 1 96.31 513 LEU A O 1
ATOM 4068 N N . ILE A 1 514 ? -17.734 12.945 0.018 1 92.88 514 ILE A N 1
ATOM 4069 C CA . ILE A 1 514 ? -18.312 12.664 -1.291 1 92.88 514 ILE A CA 1
ATOM 4070 C C . ILE A 1 514 ? -19.719 13.227 -1.367 1 92.88 514 ILE A C 1
ATOM 4072 O O . ILE A 1 514 ? -20.141 13.719 -2.418 1 92.88 514 ILE A O 1
ATOM 4076 N N . ASP A 1 515 ? -20.438 13.219 -0.292 1 93.06 515 ASP A N 1
ATOM 4077 C CA . ASP A 1 515 ? -21.812 13.695 -0.235 1 93.06 515 ASP A CA 1
ATOM 4078 C C . ASP A 1 515 ? -21.875 15.203 -0.445 1 93.06 515 ASP A C 1
ATOM 4080 O O . ASP A 1 515 ? -21.328 15.969 0.351 1 93.06 515 ASP A O 1
ATOM 4084 N N . PRO A 1 516 ? -22.625 15.688 -1.387 1 93.12 516 PRO A N 1
ATOM 4085 C CA . PRO A 1 516 ? -22.703 17.125 -1.679 1 93.12 516 PRO A CA 1
ATOM 4086 C C . PRO A 1 516 ? -23.312 17.922 -0.538 1 93.12 516 PRO A C 1
ATOM 4088 O O . PRO A 1 516 ? -22.938 19.078 -0.317 1 93.12 516 PRO A O 1
ATOM 4091 N N . ALA A 1 517 ? -24.219 17.328 0.152 1 95.5 517 ALA A N 1
ATOM 4092 C CA . ALA A 1 517 ? -24.859 18.047 1.262 1 95.5 517 ALA A CA 1
ATOM 4093 C C . ALA A 1 517 ? -23.844 18.359 2.361 1 95.5 517 ALA A C 1
ATOM 4095 O O . ALA A 1 517 ? -23.844 19.438 2.934 1 95.5 517 ALA A O 1
ATOM 4096 N N . ARG A 1 518 ? -23.031 17.406 2.629 1 96.12 518 ARG A N 1
ATOM 4097 C CA . ARG A 1 518 ? -22 17.594 3.646 1 96.12 518 ARG A CA 1
ATOM 4098 C C . ARG A 1 518 ? -20.938 18.594 3.182 1 96.12 518 ARG A C 1
ATOM 4100 O O . ARG A 1 518 ? -20.453 19.406 3.973 1 96.12 518 ARG A O 1
ATOM 4107 N N . ARG A 1 519 ? -20.625 18.547 1.935 1 95.75 519 ARG A N 1
ATOM 4108 C CA . ARG A 1 519 ? -19.688 19.516 1.354 1 95.75 519 ARG A CA 1
ATOM 4109 C C . ARG A 1 519 ? -20.234 20.938 1.462 1 95.75 519 ARG A C 1
ATOM 4111 O O . ARG A 1 519 ? -19.5 21.859 1.836 1 95.75 519 ARG A O 1
ATOM 4118 N N . THR A 1 520 ? -21.484 21.062 1.124 1 96.44 520 THR A N 1
ATOM 4119 C CA . THR A 1 520 ? -22.109 22.375 1.203 1 96.44 520 THR A CA 1
ATOM 4120 C C . THR A 1 520 ? -22.109 22.891 2.639 1 96.44 520 THR A C 1
ATOM 4122 O O . THR A 1 520 ? -21.891 24.078 2.873 1 96.44 520 THR A O 1
ATOM 4125 N N . TYR A 1 521 ? -22.359 22.016 3.539 1 96.81 521 TYR A N 1
ATOM 4126 C CA . TYR A 1 521 ? -22.328 22.406 4.945 1 96.81 521 TYR A CA 1
ATOM 4127 C C . TYR A 1 521 ? -20.953 22.938 5.336 1 96.81 521 TYR A C 1
ATOM 4129 O O . TYR A 1 521 ? -20.844 23.969 6.004 1 96.81 521 TYR A O 1
ATOM 4137 N N . ILE A 1 522 ? -19.922 22.219 4.98 1 97.19 522 ILE A N 1
ATOM 4138 C CA . ILE A 1 522 ? -18.547 22.625 5.281 1 97.19 522 ILE A CA 1
ATOM 4139 C C . ILE A 1 522 ? -18.266 23.984 4.652 1 97.19 522 ILE A C 1
ATOM 4141 O O . ILE A 1 522 ? -17.734 24.891 5.312 1 97.19 522 ILE A O 1
ATOM 4145 N N . LYS A 1 523 ? -18.609 24.141 3.445 1 96.75 523 LYS A N 1
ATOM 4146 C CA . LYS A 1 523 ? -18.375 25.391 2.732 1 96.75 523 LYS A CA 1
ATOM 4147 C C . LYS A 1 523 ? -19.141 26.531 3.373 1 96.75 523 LYS A C 1
ATOM 4149 O O . LYS A 1 523 ? -18.594 27.625 3.562 1 96.75 523 LYS A O 1
ATOM 4154 N N . ASP A 1 524 ? -20.375 26.312 3.732 1 96.06 524 ASP A N 1
ATOM 4155 C CA . ASP A 1 524 ? -21.219 27.344 4.336 1 96.06 524 ASP A CA 1
ATOM 4156 C C . ASP A 1 524 ? -20.656 27.781 5.684 1 96.06 524 ASP A C 1
ATOM 4158 O O . ASP A 1 524 ? -20.688 28.969 6.012 1 96.06 524 ASP A O 1
ATOM 4162 N N . MET A 1 525 ? -20.172 26.844 6.426 1 95.12 525 MET A N 1
ATOM 4163 C CA . MET A 1 525 ? -19.578 27.172 7.711 1 95.12 525 MET A CA 1
ATOM 4164 C C . MET A 1 525 ? -18.359 28.078 7.531 1 95.12 525 MET A C 1
ATOM 4166 O O . MET A 1 525 ? -18.172 29.047 8.273 1 95.12 525 MET A O 1
ATOM 4170 N N . LEU A 1 526 ? -17.547 27.812 6.551 1 95.44 526 LEU A N 1
ATOM 4171 C CA . LEU A 1 526 ? -16.344 28.594 6.266 1 95.44 526 LEU A CA 1
ATOM 4172 C C . LEU A 1 526 ? -16.734 29.984 5.734 1 95.44 526 LEU A C 1
ATOM 4174 O O . LEU A 1 526 ? -16.156 30.984 6.152 1 95.44 526 LEU A O 1
ATOM 4178 N N . LEU A 1 527 ? -17.734 30.016 4.895 1 94.06 527 LEU A N 1
ATOM 4179 C CA . LEU A 1 527 ? -18.188 31.266 4.305 1 94.06 527 LEU A CA 1
ATOM 4180 C C . LEU A 1 527 ? -18.766 32.188 5.371 1 94.06 527 LEU A C 1
ATOM 4182 O O . LEU A 1 527 ? -18.547 33.406 5.348 1 94.06 527 LEU A O 1
ATOM 4186 N N . TYR A 1 528 ? -19.453 31.609 6.238 1 91.75 528 TYR A N 1
ATOM 4187 C CA . TYR A 1 528 ? -20.062 32.375 7.312 1 91.75 528 TYR A CA 1
ATOM 4188 C C . TYR A 1 528 ? -18.984 33.062 8.164 1 91.75 528 TYR A C 1
ATOM 4190 O O . TYR A 1 528 ? -19.109 34.25 8.508 1 91.75 528 TYR A O 1
ATOM 4198 N N . GLN A 1 529 ? -17.969 32.312 8.484 1 89.38 529 GLN A N 1
ATOM 4199 C CA . GLN A 1 529 ? -16.891 32.875 9.297 1 89.38 529 GLN A CA 1
ATOM 4200 C C . GLN A 1 529 ? -16.062 33.875 8.5 1 89.38 529 GLN A C 1
ATOM 4202 O O . GLN A 1 529 ? -15.555 34.844 9.062 1 89.38 529 GLN A O 1
ATOM 4207 N N . GLU A 1 530 ? -15.914 33.656 7.254 1 86.75 530 GLU A N 1
ATOM 4208 C CA . GLU A 1 530 ? -15.18 34.594 6.395 1 86.75 530 GLU A CA 1
ATOM 4209 C C . GLU A 1 530 ? -15.883 35.938 6.312 1 86.75 530 GLU A C 1
ATOM 4211 O O . GLU A 1 530 ? -15.234 37 6.371 1 86.75 530 GLU A O 1
ATOM 4216 N N . HIS A 1 531 ? -17.156 35.906 6.195 1 82.75 531 HIS A N 1
ATOM 4217 C CA . HIS A 1 531 ? -17.922 37.125 6.062 1 82.75 531 HIS A CA 1
ATOM 4218 C C . HIS A 1 531 ? -17.969 37.906 7.379 1 82.75 531 HIS A C 1
ATOM 4220 O O . HIS A 1 531 ? -18.016 39.125 7.383 1 82.75 531 HIS A O 1
ATOM 4226 N N . SER A 1 532 ? -17.859 37.188 8.406 1 79 532 SER A N 1
ATOM 4227 C CA . SER A 1 532 ? -17.938 37.812 9.719 1 79 532 SER A CA 1
ATOM 4228 C C . SER A 1 532 ? -16.625 38.5 10.086 1 79 532 SER A C 1
ATOM 4230 O O . SER A 1 532 ? -16.625 39.625 10.602 1 79 532 SER A O 1
ATOM 4232 N N . ALA A 1 533 ? -15.523 37.938 9.82 1 73.38 533 ALA A N 1
ATOM 4233 C CA . ALA A 1 533 ? -14.242 38.469 10.25 1 73.38 533 ALA A CA 1
ATOM 4234 C C . ALA A 1 533 ? -13.492 39.094 9.07 1 73.38 533 ALA A C 1
ATOM 4236 O O . ALA A 1 533 ? -12.812 40.125 9.227 1 73.38 533 ALA A O 1
ATOM 4237 N N . GLU A 1 534 ? -13.609 38.656 7.883 1 72.88 534 GLU A N 1
ATOM 4238 C CA . GLU A 1 534 ? -13.016 39.094 6.625 1 72.88 534 GLU A CA 1
ATOM 4239 C C . GLU A 1 534 ? -11.492 39.094 6.707 1 72.88 534 GLU A C 1
ATOM 4241 O O . GLU A 1 534 ? -10.836 40 6.191 1 72.88 534 GLU A O 1
ATOM 4246 N N . ILE A 1 535 ? -10.992 38.312 7.598 1 82 535 ILE A N 1
ATOM 4247 C CA . ILE A 1 535 ? -9.547 38.156 7.727 1 82 535 ILE A CA 1
ATOM 4248 C C . ILE A 1 535 ? -9.188 36.656 7.758 1 82 535 ILE A C 1
ATOM 4250 O O . ILE A 1 535 ? -9.992 35.844 8.172 1 82 535 ILE A O 1
ATOM 4254 N N . GLY A 1 536 ? -8.023 36.375 7.129 1 87.06 536 GLY A N 1
ATOM 4255 C CA . GLY A 1 536 ? -7.547 35 7.262 1 87.06 536 GLY A CA 1
ATOM 4256 C C . GLY A 1 536 ? -7.449 34.281 5.934 1 87.06 536 GLY A C 1
ATOM 4257 O O . GLY A 1 536 ? -7.379 34.906 4.875 1 87.06 536 GLY A O 1
ATOM 4258 N N . ASN A 1 537 ? -7.363 33 6.047 1 91.06 537 ASN A N 1
ATOM 4259 C CA . ASN A 1 537 ? -7.113 32.188 4.848 1 91.06 537 ASN A CA 1
ATOM 4260 C C . ASN A 1 537 ? -8.32 31.344 4.48 1 91.06 537 ASN A C 1
ATOM 4262 O O . ASN A 1 537 ? -8.195 30.375 3.723 1 91.06 537 ASN A O 1
ATOM 4266 N N . LEU A 1 538 ? -9.461 31.641 5.023 1 93.75 538 LEU A N 1
ATOM 4267 C CA . LEU A 1 538 ? -10.656 30.844 4.77 1 93.75 538 LEU A CA 1
ATOM 4268 C C . LEU A 1 538 ? -11.055 30.922 3.301 1 93.75 538 LEU A C 1
ATOM 4270 O O . LEU A 1 538 ? -11.406 29.906 2.695 1 93.75 538 LEU A O 1
ATOM 4274 N N . ASN A 1 539 ? -10.945 32.062 2.738 1 91.88 539 ASN A N 1
ATOM 4275 C CA . ASN A 1 539 ? -11.312 32.219 1.333 1 91.88 539 ASN A CA 1
ATOM 4276 C C . ASN A 1 539 ? -10.391 31.391 0.429 1 91.88 539 ASN A C 1
ATOM 4278 O O . ASN A 1 539 ? -10.836 30.828 -0.566 1 91.88 539 ASN A O 1
ATOM 4282 N N . SER A 1 540 ? -9.141 31.422 0.734 1 93.25 540 SER A N 1
ATOM 4283 C CA . SER A 1 540 ? -8.18 30.625 -0.039 1 93.25 540 SER A CA 1
ATOM 4284 C C . SER A 1 540 ? -8.523 29.141 0.001 1 93.25 540 SER A C 1
ATOM 4286 O O . SER A 1 540 ? -8.438 28.453 -1.018 1 93.25 540 SER A O 1
ATOM 4288 N N . ILE A 1 541 ? -8.93 28.688 1.138 1 95.56 541 ILE A N 1
ATOM 4289 C CA . ILE A 1 541 ? -9.25 27.266 1.32 1 95.56 541 ILE A CA 1
ATOM 4290 C C . ILE A 1 541 ? -10.555 26.938 0.597 1 95.56 541 ILE A C 1
ATOM 4292 O O . ILE A 1 541 ? -10.68 25.859 -0.006 1 95.56 541 ILE A O 1
ATOM 4296 N N . ILE A 1 542 ? -11.492 27.844 0.668 1 96.44 542 ILE A N 1
ATOM 4297 C CA . ILE A 1 542 ? -12.766 27.641 -0.023 1 96.44 542 ILE A CA 1
ATOM 4298 C C . ILE A 1 542 ? -12.523 27.516 -1.525 1 96.44 542 ILE A C 1
ATOM 4300 O O . ILE A 1 542 ? -13.055 26.625 -2.176 1 96.44 542 ILE A O 1
ATOM 4304 N N . ASN A 1 543 ? -11.688 28.359 -2.027 1 95.38 543 ASN A N 1
ATOM 4305 C CA . ASN A 1 543 ? -11.367 28.328 -3.451 1 95.38 543 ASN A CA 1
ATOM 4306 C C . ASN A 1 543 ? -10.68 27.016 -3.832 1 95.38 543 ASN A C 1
ATOM 4308 O O . ASN A 1 543 ? -10.953 26.453 -4.895 1 95.38 543 ASN A O 1
ATOM 4312 N N . LEU A 1 544 ? -9.859 26.594 -2.996 1 96 544 LEU A N 1
ATOM 4313 C CA . LEU A 1 544 ? -9.156 25.344 -3.252 1 96 544 LEU A CA 1
ATOM 4314 C C . LEU A 1 544 ? -10.125 24.172 -3.215 1 96 544 LEU A C 1
ATOM 4316 O O . LEU A 1 544 ? -10.055 23.281 -4.062 1 96 544 LEU A O 1
ATOM 4320 N N . LEU A 1 545 ? -11.016 24.156 -2.246 1 97.12 545 LEU A N 1
ATOM 4321 C CA . LEU A 1 545 ? -12.016 23.109 -2.154 1 97.12 545 LEU A CA 1
ATOM 4322 C C . LEU A 1 545 ? -12.906 23.094 -3.391 1 97.12 545 LEU A C 1
ATOM 4324 O O . LEU A 1 545 ? -13.195 22.031 -3.941 1 97.12 545 LEU A O 1
ATOM 4328 N N . ASP A 1 546 ? -13.242 24.234 -3.857 1 95.94 546 ASP A N 1
ATOM 4329 C CA . ASP A 1 546 ? -14.062 24.328 -5.062 1 95.94 546 ASP A CA 1
ATOM 4330 C C . ASP A 1 546 ? -13.352 23.719 -6.266 1 95.94 546 ASP A C 1
ATOM 4332 O O . ASP A 1 546 ? -13.969 23.016 -7.062 1 95.94 546 ASP A O 1
ATOM 4336 N N . SER A 1 547 ? -12.117 23.984 -6.34 1 94.12 547 SER A N 1
ATOM 4337 C CA . SER A 1 547 ? -11.32 23.422 -7.43 1 94.12 547 SER A CA 1
ATOM 4338 C C . SER A 1 547 ? -11.25 21.906 -7.344 1 94.12 547 SER A C 1
ATOM 4340 O O . SER A 1 547 ? -11.344 21.219 -8.359 1 94.12 547 SER A O 1
ATOM 4342 N N . ILE A 1 548 ? -11.094 21.406 -6.184 1 95.06 548 ILE A N 1
ATOM 4343 C CA . ILE A 1 548 ? -10.992 19.969 -5.965 1 95.06 548 ILE A CA 1
ATOM 4344 C C . ILE A 1 548 ? -12.336 19.297 -6.266 1 95.06 548 ILE A C 1
ATOM 4346 O O . ILE A 1 548 ? -12.391 18.266 -6.941 1 95.06 548 ILE A O 1
ATOM 4350 N N . TRP A 1 549 ? -13.398 19.906 -5.793 1 94.62 549 TRP A N 1
ATOM 4351 C CA . TRP A 1 549 ? -14.727 19.344 -5.988 1 94.62 549 TRP A CA 1
ATOM 4352 C C . TRP A 1 549 ? -15.125 19.375 -7.461 1 94.62 549 TRP A C 1
ATOM 4354 O O . TRP A 1 549 ? -15.812 18.469 -7.941 1 94.62 549 TRP A O 1
ATOM 4364 N N . ALA A 1 550 ? -14.664 20.312 -8.172 1 90.5 550 ALA A N 1
ATOM 4365 C CA . ALA A 1 550 ? -14.961 20.406 -9.594 1 90.5 550 ALA A CA 1
ATOM 4366 C C . ALA A 1 550 ? -14.312 19.266 -10.375 1 90.5 550 ALA A C 1
ATOM 4368 O O . ALA A 1 550 ? -14.891 18.766 -11.336 1 90.5 550 ALA A O 1
ATOM 4369 N N . THR A 1 551 ? -13.227 18.797 -9.93 1 86.44 551 THR A N 1
ATOM 4370 C CA . THR A 1 551 ? -12.477 17.766 -10.625 1 86.44 551 THR A CA 1
ATOM 4371 C C . THR A 1 551 ? -12.898 16.375 -10.133 1 86.44 551 THR A C 1
ATOM 4373 O O . THR A 1 551 ? -12.875 15.406 -10.898 1 86.44 551 THR A O 1
ATOM 4376 N N . SER A 1 552 ? -13.273 16.203 -8.938 1 83.56 552 SER A N 1
ATOM 4377 C CA . SER A 1 552 ? -13.523 14.906 -8.32 1 83.56 552 SER A CA 1
ATOM 4378 C C . SER A 1 552 ? -14.961 14.445 -8.547 1 83.56 552 SER A C 1
ATOM 4380 O O . SER A 1 552 ? -15.258 13.258 -8.43 1 83.56 552 SER A O 1
ATOM 4382 N N . ASP A 1 553 ? -15.898 15.273 -8.812 1 74.5 553 ASP A N 1
ATOM 4383 C CA . ASP A 1 553 ? -17.312 14.953 -8.875 1 74.5 553 ASP A CA 1
ATOM 4384 C C . ASP A 1 553 ? -17.594 13.906 -9.945 1 74.5 553 ASP A C 1
ATOM 4386 O O . ASP A 1 553 ? -18.531 13.117 -9.82 1 74.5 553 ASP A O 1
ATOM 4390 N N . HIS A 1 554 ? -16.672 13.641 -10.719 1 75.31 554 HIS A N 1
ATOM 4391 C CA . HIS A 1 554 ? -17 12.734 -11.812 1 75.31 554 HIS A CA 1
ATOM 4392 C C . HIS A 1 554 ? -16.328 11.375 -11.617 1 75.31 554 HIS A C 1
ATOM 4394 O O . HIS A 1 554 ? -16.75 10.383 -12.211 1 75.31 554 HIS A O 1
ATOM 4400 N N . GLU A 1 555 ? -15.398 11.367 -10.883 1 82.5 555 GLU A N 1
ATOM 4401 C CA . GLU A 1 555 ? -14.664 10.109 -10.734 1 82.5 555 GLU A CA 1
ATOM 4402 C C . GLU A 1 555 ? -14.156 9.938 -9.305 1 82.5 555 GLU A C 1
ATOM 4404 O O . GLU A 1 555 ? -13.047 10.383 -8.977 1 82.5 555 GLU A O 1
ATOM 4409 N N . HIS A 1 556 ? -14.906 9.164 -8.5 1 82.88 556 HIS A N 1
ATOM 4410 C CA . HIS A 1 556 ? -14.555 9.047 -7.094 1 82.88 556 HIS A CA 1
ATOM 4411 C C . HIS A 1 556 ? -13.516 7.957 -6.875 1 82.88 556 HIS A C 1
ATOM 4413 O O . HIS A 1 556 ? -12.969 7.824 -5.777 1 82.88 556 HIS A O 1
ATOM 4419 N N . LYS A 1 557 ? -13.141 7.285 -7.953 1 86.62 557 LYS A N 1
ATOM 4420 C CA . LYS A 1 557 ? -12.148 6.223 -7.82 1 86.62 557 LYS A CA 1
ATOM 4421 C C . LYS A 1 557 ? -10.734 6.762 -8.023 1 86.62 557 LYS A C 1
ATOM 4423 O O . LYS A 1 557 ? -9.75 6.043 -7.82 1 86.62 557 LYS A O 1
ATOM 4428 N N . ARG A 1 558 ? -10.688 8.039 -8.273 1 90.19 558 ARG A N 1
ATOM 4429 C CA . ARG A 1 558 ? -9.383 8.648 -8.484 1 90.19 558 ARG A CA 1
ATOM 4430 C C . ARG A 1 558 ? -8.883 9.32 -7.207 1 90.19 558 ARG A C 1
ATOM 4432 O O . ARG A 1 558 ? -9.68 9.75 -6.371 1 90.19 558 ARG A O 1
ATOM 4439 N N . ALA A 1 559 ? -7.609 9.367 -7.098 1 94.12 559 ALA A N 1
ATOM 4440 C CA . ALA A 1 559 ? -6.992 10.031 -5.953 1 94.12 559 ALA A CA 1
ATOM 4441 C C . ALA A 1 559 ? -7.223 11.539 -6.004 1 94.12 559 ALA A C 1
ATOM 4443 O O . ALA A 1 559 ? -7.145 12.148 -7.07 1 94.12 559 ALA A O 1
ATOM 4444 N N . ILE A 1 560 ? -7.516 12.102 -4.863 1 95.88 560 ILE A N 1
ATOM 4445 C CA . ILE A 1 560 ? -7.688 13.547 -4.762 1 95.88 560 ILE A CA 1
ATOM 4446 C C . ILE A 1 560 ? -6.32 14.227 -4.707 1 95.88 560 ILE A C 1
ATOM 4448 O O . ILE A 1 560 ? -5.496 13.898 -3.848 1 95.88 560 ILE A O 1
ATOM 4452 N N . PRO A 1 561 ? -6.023 15.172 -5.629 1 95.5 561 PRO A N 1
ATOM 4453 C CA . PRO A 1 561 ? -4.715 15.82 -5.648 1 95.5 561 PRO A CA 1
ATOM 4454 C C . PRO A 1 561 ? -4.625 17 -4.676 1 95.5 561 PRO A C 1
ATOM 4456 O O . PRO A 1 561 ? -4.141 18.078 -5.039 1 95.5 561 PRO A O 1
ATOM 4459 N N . TRP A 1 562 ? -4.98 16.828 -3.459 1 97.12 562 TRP A N 1
ATOM 4460 C CA . TRP A 1 562 ? -5.039 17.922 -2.498 1 97.12 562 TRP A CA 1
ATOM 4461 C C . TRP A 1 562 ? -3.637 18.344 -2.07 1 97.12 562 TRP A C 1
ATOM 4463 O O . TRP A 1 562 ? -3.379 19.531 -1.847 1 97.12 562 TRP A O 1
ATOM 4473 N N . ARG A 1 563 ? -2.723 17.406 -1.984 1 96.56 563 ARG A N 1
ATOM 4474 C CA . ARG A 1 563 ? -1.367 17.719 -1.542 1 96.56 563 ARG A CA 1
ATOM 4475 C C . ARG A 1 563 ? -0.654 18.609 -2.551 1 96.56 563 ARG A C 1
ATOM 4477 O O . ARG A 1 563 ? -0.033 19.609 -2.176 1 96.56 563 ARG A O 1
ATOM 4484 N N . SER A 1 564 ? -0.736 18.203 -3.842 1 95.06 564 SER A N 1
ATOM 4485 C CA . SER A 1 564 ? -0.066 18.969 -4.891 1 95.06 564 SER A CA 1
ATOM 4486 C C . SER A 1 564 ? -0.672 20.359 -5.031 1 95.06 564 SER A C 1
ATOM 4488 O O . SER A 1 564 ? 0.053 21.344 -5.18 1 95.06 564 SER A O 1
ATOM 4490 N N . LEU A 1 565 ? -1.952 20.453 -4.938 1 95.81 565 LEU A N 1
ATOM 4491 C CA . LEU A 1 565 ? -2.631 21.734 -5.07 1 95.81 565 LEU A CA 1
ATOM 4492 C C . LEU A 1 565 ? -2.309 22.641 -3.887 1 95.81 565 LEU A C 1
ATOM 4494 O O . LEU A 1 565 ? -2.082 23.844 -4.062 1 95.81 565 LEU A O 1
ATOM 4498 N N . LEU A 1 566 ? -2.324 22.062 -2.705 1 96.56 566 LEU A N 1
ATOM 4499 C CA . LEU A 1 566 ? -1.982 22.828 -1.511 1 96.56 566 LEU A CA 1
ATOM 4500 C C . LEU A 1 566 ? -0.55 23.344 -1.589 1 96.56 566 LEU A C 1
ATOM 4502 O O . LEU A 1 566 ? -0.283 24.5 -1.24 1 96.56 566 LEU A O 1
ATOM 4506 N N . ARG A 1 567 ? 0.357 22.531 -2.035 1 95.25 567 ARG A N 1
ATOM 4507 C CA . ARG A 1 567 ? 1.763 22.906 -2.162 1 95.25 567 ARG A CA 1
ATOM 4508 C C . ARG A 1 567 ? 1.952 23.969 -3.23 1 95.25 567 ARG A C 1
ATOM 4510 O O . ARG A 1 567 ? 2.736 24.906 -3.047 1 95.25 567 ARG A O 1
ATOM 4517 N N . GLU A 1 568 ? 1.283 23.828 -4.32 1 94.75 568 GLU A N 1
ATOM 4518 C CA . GLU A 1 568 ? 1.378 24.781 -5.422 1 94.75 568 GLU A CA 1
ATOM 4519 C C . GLU A 1 568 ? 0.91 26.172 -4.988 1 94.75 568 GLU A C 1
ATOM 4521 O O . GLU A 1 568 ? 1.541 27.172 -5.32 1 94.75 568 GLU A O 1
ATOM 4526 N N . ARG A 1 569 ? -0.155 26.219 -4.191 1 94.12 569 ARG A N 1
ATOM 4527 C CA . ARG A 1 569 ? -0.687 27.5 -3.715 1 94.12 569 ARG A CA 1
ATOM 4528 C C . ARG A 1 569 ? 0.045 27.953 -2.461 1 94.12 569 ARG A C 1
ATOM 4530 O O . ARG A 1 569 ? -0.071 29.125 -2.061 1 94.12 569 ARG A O 1
ATOM 4537 N N . HIS A 1 570 ? 0.772 27.078 -1.875 1 95.38 570 HIS A N 1
ATOM 4538 C CA . HIS A 1 570 ? 1.613 27.344 -0.713 1 95.38 570 HIS A CA 1
ATOM 4539 C C . HIS A 1 570 ? 0.815 28 0.407 1 95.38 570 HIS A C 1
ATOM 4541 O O . HIS A 1 570 ? 1.206 29.047 0.92 1 95.38 570 HIS A O 1
ATOM 4547 N N . ILE A 1 571 ? -0.342 27.438 0.715 1 96.25 571 ILE A N 1
ATOM 4548 C CA . ILE A 1 571 ? -1.25 27.969 1.723 1 96.25 571 ILE A CA 1
ATOM 4549 C C . ILE A 1 571 ? -0.942 27.344 3.08 1 96.25 571 ILE A C 1
ATOM 4551 O O . ILE A 1 571 ? -0.804 26.125 3.191 1 96.25 571 ILE A O 1
ATOM 4555 N N . LEU A 1 572 ? -0.796 28.141 4.066 1 96.62 572 LEU A N 1
ATOM 4556 C CA . LEU A 1 572 ? -0.619 27.672 5.438 1 96.62 572 LEU A CA 1
ATOM 4557 C C . LEU A 1 572 ? -1.967 27.391 6.098 1 96.62 572 LEU A C 1
ATOM 4559 O O . LEU A 1 572 ? -2.844 28.266 6.113 1 96.62 572 LEU A O 1
ATOM 4563 N N . LEU A 1 573 ? -2.154 26.188 6.641 1 96.12 573 LEU A N 1
ATOM 4564 C CA . LEU A 1 573 ? -3.457 25.734 7.109 1 96.12 573 LEU A CA 1
ATOM 4565 C C . LEU A 1 573 ? -3.621 26 8.602 1 96.12 573 LEU A C 1
ATOM 4567 O O . LEU A 1 573 ? -4.059 25.125 9.352 1 96.12 573 LEU A O 1
ATOM 4571 N N . VAL A 1 574 ? -3.271 27.156 9.031 1 94.06 574 VAL A N 1
ATOM 4572 C CA . VAL A 1 574 ? -3.441 27.562 10.43 1 94.06 574 VAL A CA 1
ATOM 4573 C C . VAL A 1 574 ? -4.688 28.438 10.57 1 94.06 574 VAL A C 1
ATOM 4575 O O . VAL A 1 574 ? -5 29.234 9.68 1 94.06 574 VAL A O 1
ATOM 4578 N N . MET B 1 1 ? -14.969 22.688 -65.062 1 22.42 1 MET B N 1
ATOM 4579 C CA . MET B 1 1 ? -13.672 22 -65.062 1 22.42 1 MET B CA 1
ATOM 4580 C C . MET B 1 1 ? -13.578 21.094 -63.812 1 22.42 1 MET B C 1
ATOM 4582 O O . MET B 1 1 ? -13.664 21.547 -62.688 1 22.42 1 MET B O 1
ATOM 4586 N N . THR B 1 2 ? -14.023 19.891 -64.062 1 26.64 2 THR B N 1
ATOM 4587 C CA . THR B 1 2 ? -14.367 18.891 -63.062 1 26.64 2 THR B CA 1
ATOM 4588 C C . THR B 1 2 ? -13.141 18.484 -62.25 1 26.64 2 THR B C 1
ATOM 4590 O O . THR B 1 2 ? -12.094 18.172 -62.812 1 26.64 2 THR B O 1
ATOM 4593 N N . LYS B 1 3 ? -13.016 19.25 -61.094 1 32.41 3 LYS B N 1
ATOM 4594 C CA . LYS B 1 3 ? -11.875 18.953 -60.25 1 32.41 3 LYS B CA 1
ATOM 4595 C C . LYS B 1 3 ? -11.539 17.469 -60.25 1 32.41 3 LYS B C 1
ATOM 4597 O O . LYS B 1 3 ? -12.391 16.625 -59.938 1 32.41 3 LYS B O 1
ATOM 4602 N N . ILE B 1 4 ? -10.781 17.078 -61.25 1 25.59 4 ILE B N 1
ATOM 4603 C CA . ILE B 1 4 ? -10.305 15.711 -61.406 1 25.59 4 ILE B CA 1
ATOM 4604 C C . ILE B 1 4 ? -9.906 15.141 -60.062 1 25.59 4 ILE B C 1
ATOM 4606 O O . ILE B 1 4 ? -9.062 15.711 -59.344 1 25.59 4 ILE B O 1
ATOM 4610 N N . LYS B 1 5 ? -10.875 14.586 -59.438 1 32.91 5 LYS B N 1
ATOM 4611 C CA . LYS B 1 5 ? -10.695 13.742 -58.25 1 32.91 5 LYS B CA 1
ATOM 4612 C C . LYS B 1 5 ? -9.367 12.992 -58.312 1 32.91 5 LYS B C 1
ATOM 4614 O O . LYS B 1 5 ? -8.992 12.461 -59.375 1 32.91 5 LYS B O 1
ATOM 4619 N N . GLY B 1 6 ? -8.297 13.617 -57.688 1 33.59 6 GLY B N 1
ATOM 4620 C CA . GLY B 1 6 ? -6.957 13.055 -57.625 1 33.59 6 GLY B CA 1
ATOM 4621 C C . GLY B 1 6 ? -6.93 11.547 -57.781 1 33.59 6 GLY B C 1
ATOM 4622 O O . GLY B 1 6 ? -7.949 10.875 -57.594 1 33.59 6 GLY B O 1
ATOM 4623 N N . ALA B 1 7 ? -6.254 11.07 -58.812 1 32.94 7 ALA B N 1
ATOM 4624 C CA . ALA B 1 7 ? -5.992 9.68 -59.188 1 32.94 7 ALA B CA 1
ATOM 4625 C C . ALA B 1 7 ? -5.914 8.797 -57.969 1 32.94 7 ALA B C 1
ATOM 4627 O O . ALA B 1 7 ? -5.312 9.172 -56.938 1 32.94 7 ALA B O 1
ATOM 4628 N N . ALA B 1 8 ? -6.957 8.055 -57.781 1 38.66 8 ALA B N 1
ATOM 4629 C CA . ALA B 1 8 ? -7.004 7 -56.781 1 38.66 8 ALA B CA 1
ATOM 4630 C C . ALA B 1 8 ? -5.648 6.316 -56.625 1 38.66 8 ALA B C 1
ATOM 4632 O O . ALA B 1 8 ? -5.027 5.938 -57.625 1 38.66 8 ALA B O 1
ATOM 4633 N N . ARG B 1 9 ? -4.785 6.699 -55.688 1 44.72 9 ARG B N 1
ATOM 4634 C CA . ARG B 1 9 ? -3.516 6.035 -55.406 1 44.72 9 ARG B CA 1
ATOM 4635 C C . ARG B 1 9 ? -3.611 4.535 -55.656 1 44.72 9 ARG B C 1
ATOM 4637 O O . ARG B 1 9 ? -4.59 3.895 -55.281 1 44.72 9 ARG B O 1
ATOM 4644 N N . ALA B 1 10 ? -3.033 4.113 -56.812 1 47.66 10 ALA B N 1
ATOM 4645 C CA . ALA B 1 10 ? -3.047 2.723 -57.25 1 47.66 10 ALA B CA 1
ATOM 4646 C C . ALA B 1 10 ? -2.85 1.764 -56.094 1 47.66 10 ALA B C 1
ATOM 4648 O O . ALA B 1 10 ? -2.02 2.008 -55.219 1 47.66 10 ALA B O 1
ATOM 4649 N N . LYS B 1 11 ? -3.764 1.034 -55.625 1 59.09 11 LYS B N 1
ATOM 4650 C CA . LYS B 1 11 ? -3.764 0.005 -54.594 1 59.09 11 LYS B CA 1
ATOM 4651 C C . LYS B 1 11 ? -2.688 -1.043 -54.875 1 59.09 11 LYS B C 1
ATOM 4653 O O . LYS B 1 11 ? -2.689 -2.113 -54.25 1 59.09 11 LYS B O 1
ATOM 4658 N N . SER B 1 12 ? -1.684 -0.75 -55.781 1 71.12 12 SER B N 1
ATOM 4659 C CA . SER B 1 12 ? -0.705 -1.75 -56.188 1 71.12 12 SER B CA 1
ATOM 4660 C C . SER B 1 12 ? 0.637 -1.529 -55.5 1 71.12 12 SER B C 1
ATOM 4662 O O . SER B 1 12 ? 1.585 -2.287 -55.719 1 71.12 12 SER B O 1
ATOM 4664 N N . GLY B 1 13 ? 0.821 -0.577 -54.719 1 78.62 13 GLY B N 1
ATOM 4665 C CA . GLY B 1 13 ? 2.074 -0.313 -54.031 1 78.62 13 GLY B CA 1
ATOM 4666 C C . GLY B 1 13 ? 2.34 -1.271 -52.906 1 78.62 13 GLY B C 1
ATOM 4667 O O . GLY B 1 13 ? 1.436 -1.979 -52.438 1 78.62 13 GLY B O 1
ATOM 4668 N N . CYS B 1 14 ? 3.625 -1.348 -52.469 1 83.31 14 CYS B N 1
ATOM 4669 C CA . CYS B 1 14 ? 3.953 -2.221 -51.344 1 83.31 14 CYS B CA 1
ATOM 4670 C C . CYS B 1 14 ? 3.348 -1.696 -50.062 1 83.31 14 CYS B C 1
ATOM 4672 O O . CYS B 1 14 ? 3.049 -0.506 -49.938 1 83.31 14 CYS B O 1
ATOM 4674 N N . TYR B 1 15 ? 3.145 -2.479 -49.125 1 86.62 15 TYR B N 1
ATOM 4675 C CA . TYR B 1 15 ? 2.504 -2.137 -47.844 1 86.62 15 TYR B CA 1
ATOM 4676 C C . TYR B 1 15 ? 3.303 -1.076 -47.094 1 86.62 15 TYR B C 1
ATOM 4678 O O . TYR B 1 15 ? 2.725 -0.178 -46.469 1 86.62 15 TYR B O 1
ATOM 4686 N N . THR B 1 16 ? 4.562 -1.14 -47.125 1 88.81 16 THR B N 1
ATOM 4687 C CA . THR B 1 16 ? 5.422 -0.185 -46.406 1 88.81 16 THR B CA 1
ATOM 4688 C C . THR B 1 16 ? 5.215 1.224 -46.969 1 88.81 16 THR B C 1
ATOM 4690 O O . THR B 1 16 ? 5.105 2.184 -46.188 1 88.81 16 THR B O 1
ATOM 4693 N N . CYS B 1 17 ? 5.207 1.329 -48.188 1 85.56 17 CYS B N 1
ATOM 4694 C CA . CYS B 1 17 ? 4.977 2.623 -48.812 1 85.56 17 CYS B CA 1
ATOM 4695 C C . CYS B 1 17 ? 3.559 3.119 -48.562 1 85.56 17 CYS B C 1
ATOM 4697 O O . CYS B 1 17 ? 3.346 4.312 -48.344 1 85.56 17 CYS B O 1
ATOM 4699 N N . ARG B 1 18 ? 2.617 2.199 -48.469 1 83.94 18 ARG B N 1
ATOM 4700 C CA . ARG B 1 18 ? 1.233 2.533 -48.125 1 83.94 18 ARG B CA 1
ATOM 4701 C C . ARG B 1 18 ? 1.112 3.029 -46.688 1 83.94 18 ARG B C 1
ATOM 4703 O O . ARG B 1 18 ? 0.399 3.996 -46.438 1 83.94 18 ARG B O 1
ATOM 4710 N N . ILE B 1 19 ? 1.856 2.426 -45.906 1 83.5 19 ILE B N 1
ATOM 4711 C CA . ILE B 1 19 ? 1.864 2.791 -44.5 1 83.5 19 ILE B CA 1
ATOM 4712 C C . ILE B 1 19 ? 2.488 4.176 -44.312 1 83.5 19 ILE B C 1
ATOM 4714 O O . ILE B 1 19 ? 2.018 4.977 -43.531 1 83.5 19 ILE B O 1
ATOM 4718 N N . ARG B 1 20 ? 3.436 4.422 -45.062 1 84.69 20 ARG B N 1
ATOM 4719 C CA . ARG B 1 20 ? 4.125 5.707 -45.031 1 84.69 20 ARG B CA 1
ATOM 4720 C C . ARG B 1 20 ? 3.285 6.785 -45.719 1 84.69 20 ARG B C 1
ATOM 4722 O O . ARG B 1 20 ? 3.564 7.977 -45.562 1 84.69 20 ARG B O 1
ATOM 4729 N N . ARG B 1 21 ? 2.332 6.422 -46.531 1 81.38 21 ARG B N 1
ATOM 4730 C CA . ARG B 1 21 ? 1.45 7.289 -47.281 1 81.38 21 ARG B CA 1
ATOM 4731 C C . ARG B 1 21 ? 2.234 8.07 -48.344 1 81.38 21 ARG B C 1
ATOM 4733 O O . ARG B 1 21 ? 1.976 9.25 -48.562 1 81.38 21 ARG B O 1
ATOM 4740 N N . LYS B 1 22 ? 3.242 7.371 -48.781 1 81.31 22 LYS B N 1
ATOM 4741 C CA . LYS B 1 22 ? 4.062 7.93 -49.875 1 81.31 22 LYS B CA 1
ATOM 4742 C C . LYS B 1 22 ? 3.875 7.145 -51.156 1 81.31 22 LYS B C 1
ATOM 4744 O O . LYS B 1 22 ? 3.537 5.957 -51.125 1 81.31 22 LYS B O 1
ATOM 4749 N N . LYS B 1 23 ? 4.004 7.758 -52.25 1 79.75 23 LYS B N 1
ATOM 4750 C CA . LYS B 1 23 ? 3.865 7.113 -53.562 1 79.75 23 LYS B CA 1
ATOM 4751 C C . LYS B 1 23 ? 4.918 6.027 -53.75 1 79.75 23 LYS B C 1
ATOM 4753 O O . LYS B 1 23 ? 6.109 6.266 -53.562 1 79.75 23 LYS B O 1
ATOM 4758 N N . CYS B 1 24 ? 4.551 4.832 -54 1 79.38 24 CYS B N 1
ATOM 4759 C CA . CYS B 1 24 ? 5.418 3.691 -54.281 1 79.38 24 CYS B CA 1
ATOM 4760 C C . CYS B 1 24 ? 5.871 3.686 -55.719 1 79.38 24 CYS B C 1
ATOM 4762 O O . CYS B 1 24 ? 5.098 4.027 -56.625 1 79.38 24 CYS B O 1
ATOM 4764 N N . ASP B 1 25 ? 6.965 3.408 -56.031 1 79.25 25 ASP B N 1
ATOM 4765 C CA . ASP B 1 25 ? 7.469 3.342 -57.406 1 79.25 25 ASP B CA 1
ATOM 4766 C C . ASP B 1 25 ? 7.008 2.061 -58.094 1 79.25 25 ASP B C 1
ATOM 4768 O O . ASP B 1 25 ? 7.172 1.912 -59.312 1 79.25 25 ASP B O 1
ATOM 4772 N N . GLU B 1 26 ? 6.359 1.13 -57.375 1 77.56 26 GLU B N 1
ATOM 4773 C CA . GLU B 1 26 ? 5.781 -0.134 -57.812 1 77.56 26 GLU B CA 1
ATOM 4774 C C . GLU B 1 26 ? 6.785 -0.94 -58.656 1 77.56 26 GLU B C 1
ATOM 4776 O O . GLU B 1 26 ? 6.406 -1.878 -59.344 1 77.56 26 GLU B O 1
ATOM 4781 N N . GLN B 1 27 ? 8.086 -0.608 -58.656 1 79.12 27 GLN B N 1
ATOM 4782 C CA . GLN B 1 27 ? 9.133 -1.363 -59.344 1 79.12 27 GLN B CA 1
ATOM 4783 C C . GLN B 1 27 ? 9.766 -2.387 -58.406 1 79.12 27 GLN B C 1
ATOM 4785 O O . GLN B 1 27 ? 10.305 -2.025 -57.344 1 79.12 27 GLN B O 1
ATOM 4790 N N . LYS B 1 28 ? 9.602 -3.602 -58.625 1 75.12 28 LYS B N 1
ATOM 4791 C CA . LYS B 1 28 ? 10.148 -4.684 -57.812 1 75.12 28 LYS B CA 1
ATOM 4792 C C . LYS B 1 28 ? 11.641 -4.875 -58.062 1 75.12 28 LYS B C 1
ATOM 4794 O O . LYS B 1 28 ? 12.062 -4.949 -59.219 1 75.12 28 LYS B O 1
ATOM 4799 N N . SER B 1 29 ? 12.422 -4.77 -57.062 1 75.69 29 SER B N 1
ATOM 4800 C CA . SER B 1 29 ? 13.844 -5.082 -57.156 1 75.69 29 SER B CA 1
ATOM 4801 C C . SER B 1 29 ? 14.078 -6.586 -57.25 1 75.69 29 SER B C 1
ATOM 4803 O O . SER B 1 29 ? 13.148 -7.375 -57.094 1 75.69 29 SER B O 1
ATOM 4805 N N . ASP B 1 30 ? 15.234 -7.121 -57.562 1 75.44 30 ASP B N 1
ATOM 4806 C CA . ASP B 1 30 ? 15.609 -8.523 -57.719 1 75.44 30 ASP B CA 1
ATOM 4807 C C . ASP B 1 30 ? 15.312 -9.328 -56.469 1 75.44 30 ASP B C 1
ATOM 4809 O O . ASP B 1 30 ? 15.133 -10.547 -56.531 1 75.44 30 ASP B O 1
ATOM 4813 N N . HIS B 1 31 ? 15.031 -8.641 -55.375 1 74.19 31 HIS B N 1
ATOM 4814 C CA . HIS B 1 31 ? 14.789 -9.297 -54.094 1 74.19 31 HIS B CA 1
ATOM 4815 C C . HIS B 1 31 ? 13.32 -9.211 -53.688 1 74.19 31 HIS B C 1
ATOM 4817 O O . HIS B 1 31 ? 12.945 -9.594 -52.562 1 74.19 31 HIS B O 1
ATOM 4823 N N . GLY B 1 32 ? 12.477 -8.703 -54.531 1 77.81 32 GLY B N 1
ATOM 4824 C CA . GLY B 1 32 ? 11.039 -8.656 -54.344 1 77.81 32 GLY B CA 1
ATOM 4825 C C . GLY B 1 32 ? 10.578 -7.418 -53.594 1 77.81 32 GLY B C 1
ATOM 4826 O O . GLY B 1 32 ? 9.383 -7.234 -53.344 1 77.81 32 GLY B O 1
ATOM 4827 N N . SER B 1 33 ? 11.352 -6.57 -53.281 1 81.56 33 SER B N 1
ATOM 4828 C CA . SER B 1 33 ? 11.07 -5.324 -52.594 1 81.56 33 SER B CA 1
ATOM 4829 C C . SER B 1 33 ? 10.906 -4.164 -53.562 1 81.56 33 SER B C 1
ATOM 4831 O O . SER B 1 33 ? 11.375 -4.23 -54.719 1 81.56 33 SER B O 1
ATOM 4833 N N . CYS B 1 34 ? 10.188 -3.154 -53.094 1 84.62 34 CYS B N 1
ATOM 4834 C CA . CYS B 1 34 ? 10.078 -1.997 -53.969 1 84.62 34 CYS B CA 1
ATOM 4835 C C . CYS B 1 34 ? 11.352 -1.165 -53.938 1 84.62 34 CYS B C 1
ATOM 4837 O O . CYS B 1 34 ? 12.039 -1.116 -52.906 1 84.62 34 CYS B O 1
ATOM 4839 N N . LYS B 1 35 ? 11.773 -0.645 -55 1 83.94 35 LYS B N 1
ATOM 4840 C CA . LYS B 1 35 ? 13.008 0.123 -55.125 1 83.94 35 LYS B CA 1
ATOM 4841 C C . LYS B 1 35 ? 13.031 1.287 -54.156 1 83.94 35 LYS B C 1
ATOM 4843 O O . LYS B 1 35 ? 14.094 1.684 -53.656 1 83.94 35 LYS B O 1
ATOM 4848 N N . THR B 1 36 ? 11.859 1.779 -53.844 1 84.12 36 THR B N 1
ATOM 4849 C CA . THR B 1 36 ? 11.766 2.869 -52.875 1 84.12 36 THR B CA 1
ATOM 4850 C C . THR B 1 36 ? 12.148 2.387 -51.5 1 84.12 36 THR B C 1
ATOM 4852 O O . THR B 1 36 ? 12.914 3.055 -50.781 1 84.12 36 THR B O 1
ATOM 4855 N N . CYS B 1 37 ? 11.586 1.4 -51.094 1 84.19 37 CYS B N 1
ATOM 4856 C CA . CYS B 1 37 ? 11.93 0.82 -49.781 1 84.19 37 CYS B CA 1
ATOM 4857 C C . CYS B 1 37 ? 13.406 0.455 -49.719 1 84.19 37 CYS B C 1
ATOM 4859 O O . CYS B 1 37 ? 14.07 0.683 -48.719 1 84.19 37 CYS B O 1
ATOM 4861 N N . ASP B 1 38 ? 13.953 -0.075 -50.75 1 83.38 38 ASP B N 1
ATOM 4862 C CA . ASP B 1 38 ? 15.367 -0.43 -50.844 1 83.38 38 ASP B CA 1
ATOM 4863 C C . ASP B 1 38 ? 16.25 0.806 -50.688 1 83.38 38 ASP B C 1
ATOM 4865 O O . ASP B 1 38 ? 17.266 0.778 -49.969 1 83.38 38 ASP B O 1
ATOM 4869 N N . ARG B 1 39 ? 15.945 1.767 -51.375 1 82.06 39 ARG B N 1
ATOM 4870 C CA . ARG B 1 39 ? 16.703 3.014 -51.344 1 82.06 39 ARG B CA 1
ATOM 4871 C C . ARG B 1 39 ? 16.672 3.631 -49.969 1 82.06 39 ARG B C 1
ATOM 4873 O O . ARG B 1 39 ? 17.688 4.172 -49.5 1 82.06 39 ARG B O 1
ATOM 4880 N N . LEU B 1 40 ? 15.586 3.492 -49.344 1 80 40 LEU B N 1
ATOM 4881 C CA . LEU B 1 40 ? 15.383 4.098 -48.031 1 80 40 LEU B CA 1
ATOM 4882 C C . LEU B 1 40 ? 15.828 3.152 -46.938 1 80 40 LEU B C 1
ATOM 4884 O O . LEU B 1 40 ? 15.734 3.488 -45.75 1 80 40 LEU B O 1
ATOM 4888 N N . HIS B 1 41 ? 16.25 1.986 -47.375 1 82.19 41 HIS B N 1
ATOM 4889 C CA . HIS B 1 41 ? 16.703 0.945 -46.438 1 82.19 41 HIS B CA 1
ATOM 4890 C C . HIS B 1 41 ? 15.609 0.543 -45.469 1 82.19 41 HIS B C 1
ATOM 4892 O O . HIS B 1 41 ? 15.867 0.358 -44.281 1 82.19 41 HIS B O 1
ATOM 4898 N N . LEU B 1 42 ? 14.508 0.424 -46 1 86.12 42 LEU B N 1
ATOM 4899 C CA . LEU B 1 42 ? 13.328 -0.036 -45.25 1 86.12 42 LEU B CA 1
ATOM 4900 C C . LEU B 1 42 ? 12.953 -1.456 -45.656 1 86.12 42 LEU B C 1
ATOM 4902 O O . LEU B 1 42 ? 13.141 -1.842 -46.812 1 86.12 42 LEU B O 1
ATOM 4906 N N . GLU B 1 43 ? 12.438 -2.146 -44.719 1 83.94 43 GLU B N 1
ATOM 4907 C CA . GLU B 1 43 ? 11.859 -3.443 -45.062 1 83.94 43 GLU B CA 1
ATOM 4908 C C . GLU B 1 43 ? 10.578 -3.281 -45.875 1 83.94 43 GLU B C 1
ATOM 4910 O O . GLU B 1 43 ? 9.641 -2.6 -45.438 1 83.94 43 GLU B O 1
ATOM 4915 N N . CYS B 1 44 ? 10.539 -3.836 -46.875 1 83.62 44 CYS B N 1
ATOM 4916 C CA . CYS B 1 44 ? 9.367 -3.838 -47.75 1 83.62 44 CYS B CA 1
ATOM 4917 C C . CYS B 1 44 ? 8.391 -4.938 -47.344 1 83.62 44 CYS B C 1
ATOM 4919 O O . CYS B 1 44 ? 8.727 -6.121 -47.406 1 83.62 44 CYS B O 1
ATOM 4921 N N . LEU B 1 45 ? 7.262 -4.66 -47 1 80.94 45 LEU B N 1
ATOM 4922 C CA . LEU B 1 45 ? 6.312 -5.605 -46.438 1 80.94 45 LEU B CA 1
ATOM 4923 C C . LEU B 1 45 ? 5.523 -6.312 -47.531 1 80.94 45 LEU B C 1
ATOM 4925 O O . LEU B 1 45 ? 4.555 -7.02 -47.25 1 80.94 45 LEU B O 1
ATOM 4929 N N . GLY B 1 46 ? 5.918 -6.098 -48.719 1 81.69 46 GLY B N 1
ATOM 4930 C CA . GLY B 1 46 ? 5.359 -6.832 -49.844 1 81.69 46 GLY B CA 1
ATOM 4931 C C . GLY B 1 46 ? 4.195 -6.121 -50.5 1 81.69 46 GLY B C 1
ATOM 4932 O O . GLY B 1 46 ? 3.885 -4.977 -50.188 1 81.69 46 GLY B O 1
ATOM 4933 N N . TYR B 1 47 ? 3.568 -6.898 -51.406 1 79.12 47 TYR B N 1
ATOM 4934 C CA . TYR B 1 47 ? 2.514 -6.379 -52.281 1 79.12 47 TYR B CA 1
ATOM 4935 C C . TYR B 1 47 ? 1.214 -7.145 -52.062 1 79.12 47 TYR B C 1
ATOM 4937 O O . TYR B 1 47 ? 1.232 -8.328 -51.719 1 79.12 47 TYR B O 1
ATOM 4945 N N . GLY B 1 48 ? 0.039 -6.5 -52.156 1 74.5 48 GLY B N 1
ATOM 4946 C CA . GLY B 1 48 ? -1.25 -7.172 -52.125 1 74.5 48 GLY B CA 1
ATOM 4947 C C . GLY B 1 48 ? -2.424 -6.219 -52.25 1 74.5 48 GLY B C 1
ATOM 4948 O O . GLY B 1 48 ? -2.289 -5.02 -52 1 74.5 48 GLY B O 1
ATOM 4949 N N . VAL B 1 49 ? -3.402 -6.77 -52.688 1 72.94 49 VAL B N 1
ATOM 4950 C CA . VAL B 1 49 ? -4.613 -5.988 -52.875 1 72.94 49 VAL B CA 1
ATOM 4951 C C . VAL B 1 49 ? -5.297 -5.719 -51.531 1 72.94 49 VAL B C 1
ATOM 4953 O O . VAL B 1 49 ? -5.789 -4.613 -51.312 1 72.94 49 VAL B O 1
ATOM 4956 N N . LYS B 1 50 ? -5.262 -6.719 -50.656 1 71.25 50 LYS B N 1
ATOM 4957 C CA . LYS B 1 50 ? -5.848 -6.586 -49.312 1 71.25 50 LYS B CA 1
ATOM 4958 C C . LYS B 1 50 ? -4.77 -6.578 -48.219 1 71.25 50 LYS B C 1
ATOM 4960 O O . LYS B 1 50 ? -3.826 -7.371 -48.281 1 71.25 50 LYS B O 1
ATOM 4965 N N . ARG B 1 51 ? -4.715 -5.66 -47.344 1 70 51 ARG B N 1
ATOM 4966 C CA . ARG B 1 51 ? -3.783 -5.539 -46.219 1 70 51 ARG B CA 1
ATOM 4967 C C . ARG B 1 51 ? -3.809 -6.793 -45.344 1 70 51 ARG B C 1
ATOM 4969 O O . ARG B 1 51 ? -4.879 -7.293 -45 1 70 51 ARG B O 1
ATOM 4976 N N . PRO B 1 52 ? -2.742 -7.363 -45.156 1 73.19 52 PRO B N 1
ATOM 4977 C CA . PRO B 1 52 ? -2.725 -8.477 -44.219 1 73.19 52 PRO B CA 1
ATOM 4978 C C . PRO B 1 52 ? -3.297 -8.102 -42.844 1 73.19 52 PRO B C 1
ATOM 4980 O O . PRO B 1 52 ? -3.299 -6.93 -42.469 1 73.19 52 PRO B O 1
ATOM 4983 N N . GLU B 1 53 ? -3.822 -9.031 -42.094 1 70.75 53 GLU B N 1
ATOM 4984 C CA . GLU B 1 53 ? -4.57 -8.828 -40.844 1 70.75 53 GLU B CA 1
ATOM 4985 C C . GLU B 1 53 ? -3.74 -8.047 -39.844 1 70.75 53 GLU B C 1
ATOM 4987 O O . GLU B 1 53 ? -4.262 -7.18 -39.125 1 70.75 53 GLU B O 1
ATOM 4992 N N . TRP B 1 54 ? -2.48 -8.312 -39.875 1 72.12 54 TRP B N 1
ATOM 4993 C CA . TRP B 1 54 ? -1.62 -7.664 -38.875 1 72.12 54 TRP B CA 1
ATOM 4994 C C . TRP B 1 54 ? -1.382 -6.203 -39.25 1 72.12 54 TRP B C 1
ATOM 4996 O O . TRP B 1 54 ? -1.032 -5.395 -38.406 1 72.12 54 TRP B O 1
ATOM 5006 N N . LEU B 1 55 ? -1.688 -5.875 -40.375 1 73.75 55 LEU B N 1
ATOM 5007 C CA . LEU B 1 55 ? -1.514 -4.508 -40.844 1 73.75 55 LEU B CA 1
ATOM 5008 C C . LEU B 1 55 ? -2.848 -3.77 -40.875 1 73.75 55 LEU B C 1
ATOM 5010 O O . LEU B 1 55 ? -2.908 -2.602 -41.25 1 73.75 55 LEU B O 1
ATOM 5014 N N . ARG B 1 56 ? -3.824 -4.379 -40.312 1 72.69 56 ARG B N 1
ATOM 5015 C CA . ARG B 1 56 ? -5.141 -3.75 -40.312 1 72.69 56 ARG B CA 1
ATOM 5016 C C . ARG B 1 56 ? -5.359 -2.965 -39 1 72.69 56 ARG B C 1
ATOM 5018 O O . ARG B 1 56 ? -6.191 -2.055 -38.969 1 72.69 56 ARG B O 1
ATOM 5025 N N . GLU B 1 57 ? -4.637 -3.33 -38.125 1 71.25 57 GLU B N 1
ATOM 5026 C CA . GLU B 1 57 ? -4.77 -2.604 -36.844 1 71.25 57 GLU B CA 1
ATOM 5027 C C . GLU B 1 57 ? -4.109 -1.23 -36.938 1 71.25 57 GLU B C 1
ATOM 5029 O O . GLU B 1 57 ? -2.918 -1.126 -37.219 1 71.25 57 GLU B O 1
ATOM 5034 N N . SER B 1 58 ? -4.781 -0.315 -36.531 1 75.75 58 SER B N 1
ATOM 5035 C CA . SER B 1 58 ? -4.391 1.083 -36.688 1 75.75 58 SER B CA 1
ATOM 5036 C C . SER B 1 58 ? -3.203 1.43 -35.812 1 75.75 58 SER B C 1
ATOM 5038 O O . SER B 1 58 ? -2.303 2.162 -36.219 1 75.75 58 SER B O 1
ATOM 5040 N N . GLN B 1 59 ? -3.211 0.867 -34.781 1 73.81 59 GLN B N 1
ATOM 5041 C CA . GLN B 1 59 ? -2.137 1.176 -33.844 1 73.81 59 GLN B CA 1
ATOM 5042 C C . GLN B 1 59 ? -0.802 0.619 -34.312 1 73.81 59 GLN B C 1
ATOM 5044 O O . GLN B 1 59 ? 0.235 1.271 -34.188 1 73.81 59 GLN B O 1
ATOM 5049 N N . THR B 1 60 ? -0.805 -0.51 -34.875 1 75.62 60 THR B N 1
ATOM 5050 C CA . THR B 1 60 ? 0.391 -1.131 -35.406 1 75.62 60 THR B CA 1
ATOM 5051 C C . THR B 1 60 ? 0.904 -0.339 -36.625 1 75.62 60 THR B C 1
ATOM 5053 O O . THR B 1 60 ? 2.111 -0.152 -36.781 1 75.62 60 THR B O 1
ATOM 5056 N N . VAL B 1 61 ? -0.018 0.061 -37.281 1 79.12 61 VAL B N 1
ATOM 5057 C CA . VAL B 1 61 ? 0.316 0.805 -38.469 1 79.12 61 VAL B CA 1
ATOM 5058 C C . VAL B 1 61 ? 0.917 2.158 -38.094 1 79.12 61 VAL B C 1
ATOM 5060 O O . VAL B 1 61 ? 1.922 2.578 -38.688 1 79.12 61 VAL B O 1
ATOM 5063 N N . VAL B 1 62 ? 0.384 2.66 -37.125 1 80.38 62 VAL B N 1
ATOM 5064 C CA . VAL B 1 62 ? 0.875 3.947 -36.656 1 80.38 62 VAL B CA 1
ATOM 5065 C C . VAL B 1 62 ? 2.248 3.771 -36.031 1 80.38 62 VAL B C 1
ATOM 5067 O O . VAL B 1 62 ? 3.15 4.586 -36.219 1 80.38 62 VAL B O 1
ATOM 5070 N N . GLY B 1 63 ? 2.383 2.775 -35.312 1 79.25 63 GLY B N 1
ATOM 5071 C CA . GLY B 1 63 ? 3.68 2.449 -34.75 1 79.25 63 GLY B CA 1
ATOM 5072 C C . GLY B 1 63 ? 4.75 2.197 -35.781 1 79.25 63 GLY B C 1
ATOM 5073 O O . GLY B 1 63 ? 5.871 2.691 -35.656 1 79.25 63 GLY B O 1
ATOM 5074 N N . MET B 1 64 ? 4.438 1.507 -36.75 1 79.38 64 MET B N 1
ATOM 5075 C CA . MET B 1 64 ? 5.359 1.208 -37.844 1 79.38 64 MET B CA 1
ATOM 5076 C C . MET B 1 64 ? 5.727 2.475 -38.625 1 79.38 64 MET B C 1
ATOM 5078 O O . MET B 1 64 ? 6.891 2.674 -38.969 1 79.38 64 MET B O 1
ATOM 5082 N N . ARG B 1 65 ? 4.781 3.199 -38.75 1 82.94 65 ARG B N 1
ATOM 5083 C CA . ARG B 1 65 ? 4.988 4.473 -39.406 1 82.94 65 ARG B CA 1
ATOM 5084 C C . ARG B 1 65 ? 5.938 5.371 -38.625 1 82.94 65 ARG B C 1
ATOM 5086 O O . ARG B 1 65 ? 6.844 5.977 -39.219 1 82.94 65 ARG B O 1
ATOM 5093 N N . ASN B 1 66 ? 5.73 5.391 -37.375 1 80.5 66 ASN B N 1
ATOM 5094 C CA . ASN B 1 66 ? 6.605 6.168 -36.531 1 80.5 66 ASN B CA 1
ATOM 5095 C C . ASN B 1 66 ? 8.023 5.613 -36.5 1 80.5 66 ASN B C 1
ATOM 5097 O O . ASN B 1 66 ? 8.992 6.371 -36.5 1 80.5 66 ASN B O 1
ATOM 5101 N N . LYS B 1 67 ? 8.109 4.383 -36.469 1 81.12 67 LYS B N 1
ATOM 5102 C CA . LYS B 1 67 ? 9.406 3.711 -36.5 1 81.12 67 LYS B CA 1
ATOM 5103 C C . LYS B 1 67 ? 10.141 4.027 -37.812 1 81.12 67 LYS B C 1
ATOM 5105 O O . LYS B 1 67 ? 11.344 4.301 -37.781 1 81.12 67 LYS B O 1
ATOM 5110 N N . ILE B 1 68 ? 9.469 3.975 -38.781 1 84.75 68 ILE B N 1
ATOM 5111 C CA . ILE B 1 68 ? 10.039 4.27 -40.094 1 84.75 68 ILE B CA 1
ATOM 5112 C C . ILE B 1 68 ? 10.477 5.734 -40.125 1 84.75 68 ILE B C 1
ATOM 5114 O O . ILE B 1 68 ? 11.578 6.043 -40.594 1 84.75 68 ILE B O 1
ATOM 5118 N N . LYS B 1 69 ? 9.648 6.531 -39.625 1 81.25 69 LYS B N 1
ATOM 5119 C CA . LYS B 1 69 ? 9.938 7.961 -39.625 1 81.25 69 LYS B CA 1
ATOM 5120 C C . LYS B 1 69 ? 11.18 8.273 -38.781 1 81.25 69 LYS B C 1
ATOM 5122 O O . LYS B 1 69 ? 12.039 9.039 -39.219 1 81.25 69 LYS B O 1
ATOM 5127 N N . LYS B 1 70 ? 11.281 7.707 -37.719 1 79.81 70 LYS B N 1
ATOM 5128 C CA . LYS B 1 70 ? 12.438 7.883 -36.844 1 79.81 70 LYS B CA 1
ATOM 5129 C C . LYS B 1 70 ? 13.711 7.371 -37.5 1 79.81 70 LYS B C 1
ATOM 5131 O O . LYS B 1 70 ? 14.766 8.008 -37.406 1 79.81 70 LYS B O 1
ATOM 5136 N N . PHE B 1 71 ? 13.562 6.23 -38 1 80.88 71 PHE B N 1
ATOM 5137 C CA . PHE B 1 71 ? 14.695 5.629 -38.719 1 80.88 71 PHE B CA 1
ATOM 5138 C C . PHE B 1 71 ? 15.164 6.523 -39.844 1 80.88 71 PHE B C 1
ATOM 5140 O O . PHE B 1 71 ? 16.359 6.805 -39.969 1 80.88 71 PHE B O 1
ATOM 5147 N N . LEU B 1 72 ? 14.312 6.996 -40.531 1 81.56 72 LEU B N 1
ATOM 5148 C CA . LEU B 1 72 ? 14.664 7.824 -41.688 1 81.56 72 LEU B CA 1
ATOM 5149 C C . LEU B 1 72 ? 15.234 9.164 -41.25 1 81.56 72 LEU B C 1
ATOM 5151 O O . LEU B 1 72 ? 16.172 9.68 -41.844 1 81.56 72 LEU B O 1
ATOM 5155 N N . ALA B 1 73 ? 14.711 9.609 -40.188 1 78.62 73 ALA B N 1
ATOM 5156 C CA . ALA B 1 73 ? 15.227 10.836 -39.594 1 78.62 73 ALA B CA 1
ATOM 5157 C C . ALA B 1 73 ? 16.656 10.641 -39.094 1 78.62 73 ALA B C 1
ATOM 5159 O O . ALA B 1 73 ? 17.516 11.508 -39.281 1 78.62 73 ALA B O 1
ATOM 5160 N N . SER B 1 74 ? 16.891 9.547 -38.562 1 78.56 74 SER B N 1
ATOM 5161 C CA . SER B 1 74 ? 18.219 9.234 -38.031 1 78.56 74 SER B CA 1
ATOM 5162 C C . SER B 1 74 ? 19.234 9.062 -39.156 1 78.56 74 SER B C 1
ATOM 5164 O O . SER B 1 74 ? 20.422 9.32 -38.969 1 78.56 74 SER B O 1
ATOM 5166 N N . GLN B 1 75 ? 18.609 8.656 -40.219 1 75.06 75 GLN B N 1
ATOM 5167 C CA . GLN B 1 75 ? 19.5 8.461 -41.344 1 75.06 75 GLN B CA 1
ATOM 5168 C C . GLN B 1 75 ? 19.625 9.742 -42.188 1 75.06 75 GLN B C 1
ATOM 5170 O O . GLN B 1 75 ? 20.344 9.766 -43.188 1 75.06 75 GLN B O 1
ATOM 5175 N N . GLY B 1 76 ? 18.906 10.664 -41.688 1 73.75 76 GLY B N 1
ATOM 5176 C CA . GLY B 1 76 ? 19 11.953 -42.375 1 73.75 76 GLY B CA 1
ATOM 5177 C C . GLY B 1 76 ? 18.25 12 -43.688 1 73.75 76 GLY B C 1
ATOM 5178 O O . GLY B 1 76 ? 18.578 12.805 -44.562 1 73.75 76 GLY B O 1
ATOM 5179 N N . MET B 1 77 ? 17.344 11.102 -43.875 1 73.75 77 MET B N 1
ATOM 5180 C CA . MET B 1 77 ? 16.703 10.953 -45.156 1 73.75 77 MET B CA 1
ATOM 5181 C C . MET B 1 77 ? 15.367 11.68 -45.219 1 73.75 77 MET B C 1
ATOM 5183 O O . MET B 1 77 ? 14.586 11.516 -46.156 1 73.75 77 MET B O 1
ATOM 5187 N N . ILE B 1 78 ? 15.094 12.234 -44.125 1 70.69 78 ILE B N 1
ATOM 5188 C CA . ILE B 1 78 ? 13.914 13.094 -44.125 1 70.69 78 ILE B CA 1
ATOM 5189 C C . ILE B 1 78 ? 14.312 14.508 -44.562 1 70.69 78 ILE B C 1
ATOM 5191 O O . ILE B 1 78 ? 15.242 15.094 -44 1 70.69 78 ILE B O 1
ATOM 5195 N N . LYS B 1 79 ? 13.875 14.969 -45.406 1 63.78 79 LYS B N 1
ATOM 5196 C CA . LYS B 1 79 ? 14.156 16.297 -45.969 1 63.78 79 LYS B CA 1
ATOM 5197 C C . LYS B 1 79 ? 13.867 17.391 -44.938 1 63.78 79 LYS B C 1
ATOM 5199 O O . LYS B 1 79 ? 12.828 17.375 -44.281 1 63.78 79 LYS B O 1
ATOM 5204 N N . GLY B 1 80 ? 14.805 18.406 -44.562 1 58.03 80 GLY B N 1
ATOM 5205 C CA . GLY B 1 80 ? 14.734 19.562 -43.688 1 58.03 80 GLY B CA 1
ATOM 5206 C C . GLY B 1 80 ? 15.414 19.359 -42.344 1 58.03 80 GLY B C 1
ATOM 5207 O O . GLY B 1 80 ? 15.562 20.297 -41.562 1 58.03 80 GLY B O 1
ATOM 5208 N N . HIS B 1 81 ? 15.453 18.094 -41.781 1 49.62 81 HIS B N 1
ATOM 5209 C CA . HIS B 1 81 ? 16.156 17.891 -40.531 1 49.62 81 HIS B CA 1
ATOM 5210 C C . HIS B 1 81 ? 17.656 17.766 -40.75 1 49.62 81 HIS B C 1
ATOM 5212 O O . HIS B 1 81 ? 18.141 16.719 -41.156 1 49.62 81 HIS B O 1
ATOM 5218 N N . SER B 1 82 ? 18.234 18.594 -41.312 1 43.03 82 SER B N 1
ATOM 5219 C CA . SER B 1 82 ? 19.656 18.562 -41.688 1 43.03 82 SER B CA 1
ATOM 5220 C C . SER B 1 82 ? 20.531 18.516 -40.438 1 43.03 82 SER B C 1
ATOM 5222 O O . SER B 1 82 ? 21.062 19.531 -40 1 43.03 82 SER B O 1
ATOM 5224 N N . GLY B 1 83 ? 20.203 18.031 -39.25 1 39.19 83 GLY B N 1
ATOM 5225 C CA . GLY B 1 83 ? 21.344 18.172 -38.344 1 39.19 83 GLY B CA 1
ATOM 5226 C C . GLY B 1 83 ? 22.594 17.516 -38.906 1 39.19 83 GLY B C 1
ATOM 5227 O O . GLY B 1 83 ? 22.516 16.594 -39.719 1 39.19 83 GLY B O 1
ATOM 5228 N N . PRO B 1 84 ? 23.734 18.234 -39 1 39.38 84 PRO B N 1
ATOM 5229 C CA . PRO B 1 84 ? 25.016 17.766 -39.531 1 39.38 84 PRO B CA 1
ATOM 5230 C C . PRO B 1 84 ? 25.453 16.422 -38.938 1 39.38 84 PRO B C 1
ATOM 5232 O O . PRO B 1 84 ? 26 16.375 -37.812 1 39.38 84 PRO B O 1
ATOM 5235 N N . SER B 1 85 ? 24.703 15.516 -38.562 1 36.88 85 SER B N 1
ATOM 5236 C CA . SER B 1 85 ? 25.391 14.391 -37.969 1 36.88 85 SER B CA 1
ATOM 5237 C C . SER B 1 85 ? 26.484 13.852 -38.875 1 36.88 85 SER B C 1
ATOM 5239 O O . SER B 1 85 ? 26.297 13.75 -40.094 1 36.88 85 SER B O 1
ATOM 5241 N N . SER B 1 86 ? 27.797 14.156 -38.594 1 38.03 86 SER B N 1
ATOM 5242 C CA . SER B 1 86 ? 29 13.555 -39.188 1 38.03 86 SER B CA 1
ATOM 5243 C C . SER B 1 86 ? 28.797 12.062 -39.438 1 38.03 86 SER B C 1
ATOM 5245 O O . SER B 1 86 ? 28.469 11.312 -38.531 1 38.03 86 SER B O 1
ATOM 5247 N N . ARG B 1 87 ? 28.531 11.656 -40.594 1 38.72 87 ARG B N 1
ATOM 5248 C CA . ARG B 1 87 ? 28.453 10.312 -41.156 1 38.72 87 ARG B CA 1
ATOM 5249 C C . ARG B 1 87 ? 29.719 9.516 -40.844 1 38.72 87 ARG B C 1
ATOM 5251 O O . ARG B 1 87 ? 30.797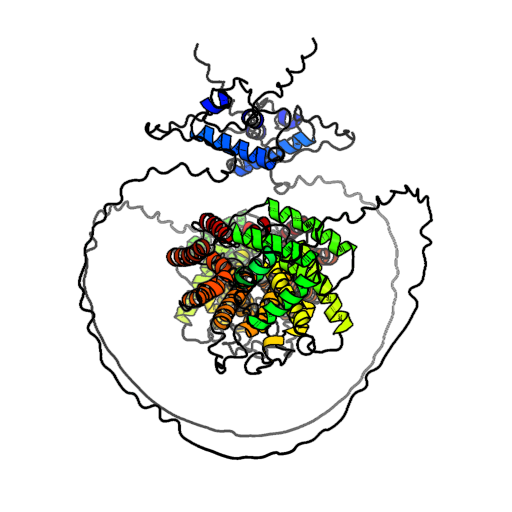 9.82 -41.375 1 38.72 87 ARG B O 1
ATOM 5258 N N . ASP B 1 88 ? 30 9.227 -39.688 1 33.78 88 ASP B N 1
ATOM 5259 C CA . ASP B 1 88 ? 31.094 8.273 -39.688 1 33.78 88 ASP B CA 1
ATOM 5260 C C . ASP B 1 88 ? 30.844 7.141 -40.688 1 33.78 88 ASP B C 1
ATOM 5262 O O . ASP B 1 88 ? 29.734 6.594 -40.719 1 33.78 88 ASP B O 1
ATOM 5266 N N . VAL B 1 89 ? 31.422 7.094 -41.844 1 35.75 89 VAL B N 1
ATOM 5267 C CA . VAL B 1 89 ? 31.453 6.281 -43.062 1 35.75 89 VAL B CA 1
ATOM 5268 C C . VAL B 1 89 ? 31.125 4.832 -42.719 1 35.75 89 VAL B C 1
ATOM 5270 O O . VAL B 1 89 ? 30.391 4.168 -43.469 1 35.75 89 VAL B O 1
ATOM 5273 N N . GLU B 1 90 ? 31.891 4.242 -41.906 1 36.22 90 GLU B N 1
ATOM 5274 C CA . GLU B 1 90 ? 32.094 2.805 -42.062 1 36.22 90 GLU B CA 1
ATOM 5275 C C . GLU B 1 90 ? 30.859 2.02 -41.625 1 36.22 90 GLU B C 1
ATOM 5277 O O . GLU B 1 90 ? 30.922 0.795 -41.5 1 36.22 90 GLU B O 1
ATOM 5282 N N . GLN B 1 91 ? 29.891 2.766 -40.938 1 35.62 91 GLN B N 1
ATOM 5283 C CA . GLN B 1 91 ? 28.984 1.806 -40.312 1 35.62 91 GLN B CA 1
ATOM 5284 C C . GLN B 1 91 ? 28.031 1.191 -41.312 1 35.62 91 GLN B C 1
ATOM 5286 O O . GLN B 1 91 ? 27.625 1.856 -42.281 1 35.62 91 GLN B O 1
ATOM 5291 N N . GLU B 1 92 ? 27.969 -0.08 -41.5 1 41.69 92 GLU B N 1
ATOM 5292 C CA . GLU B 1 92 ? 27.078 -0.904 -42.312 1 41.69 92 GLU B CA 1
ATOM 5293 C C . GLU B 1 92 ? 25.656 -0.335 -42.312 1 41.69 92 GLU B C 1
ATOM 5295 O O . GLU B 1 92 ? 25.172 0.162 -41.281 1 41.69 92 GLU B O 1
ATOM 5300 N N . PRO B 1 93 ? 25.141 0.125 -43.406 1 47.94 93 PRO B N 1
ATOM 5301 C CA . PRO B 1 93 ? 23.812 0.72 -43.562 1 47.94 93 PRO B CA 1
ATOM 5302 C C . PRO B 1 93 ? 22.75 0.001 -42.75 1 47.94 93 PRO B C 1
ATOM 5304 O O . PRO B 1 93 ? 22.656 -1.229 -42.781 1 47.94 93 PRO B O 1
ATOM 5307 N N . ASN B 1 94 ? 22.344 0.617 -41.688 1 59.22 94 ASN B N 1
ATOM 5308 C CA . ASN B 1 94 ? 21.328 0.094 -40.781 1 59.22 94 ASN B CA 1
ATOM 5309 C C . ASN B 1 94 ? 20 -0.155 -41.5 1 59.22 94 ASN B C 1
ATOM 5311 O O . ASN B 1 94 ? 19.453 0.747 -42.125 1 59.22 94 ASN B O 1
ATOM 5315 N N . PHE B 1 95 ? 19.688 -1.277 -41.969 1 68 95 PHE B N 1
ATOM 5316 C CA . PHE B 1 95 ? 18.438 -1.737 -42.531 1 68 95 PHE B CA 1
ATOM 5317 C C . PHE B 1 95 ? 17.344 -1.858 -41.469 1 68 95 PHE B C 1
ATOM 5319 O O . PHE B 1 95 ? 17.562 -2.471 -40.438 1 68 95 PHE B O 1
ATOM 5326 N N . LEU B 1 96 ? 16.281 -1.128 -41.688 1 75 96 LEU B N 1
ATOM 5327 C CA . LEU B 1 96 ? 15.164 -1.211 -40.719 1 75 96 LEU B CA 1
ATOM 5328 C C . LEU B 1 96 ? 14.273 -2.406 -41.062 1 75 96 LEU B C 1
ATOM 5330 O O . LEU B 1 96 ? 13.68 -2.473 -42.125 1 75 96 LEU B O 1
ATOM 5334 N N . THR B 1 97 ? 14.211 -3.412 -40.188 1 73.44 97 THR B N 1
ATOM 5335 C CA . THR B 1 97 ? 13.305 -4.555 -40.281 1 73.44 97 THR B CA 1
ATOM 5336 C C . THR B 1 97 ? 11.977 -4.246 -39.594 1 73.44 97 THR B C 1
ATOM 5338 O O . THR B 1 97 ? 11.961 -3.76 -38.469 1 73.44 97 THR B O 1
ATOM 5341 N N . LEU B 1 98 ? 10.875 -4.328 -40.188 1 70.75 98 LEU B N 1
ATOM 5342 C CA . LEU B 1 98 ? 9.547 -3.967 -39.688 1 70.75 98 LEU B CA 1
ATOM 5343 C C . LEU B 1 98 ? 8.812 -5.195 -39.188 1 70.75 98 LEU B C 1
ATOM 5345 O O . LEU B 1 98 ? 7.891 -5.078 -38.375 1 70.75 98 LEU B O 1
ATOM 5349 N N . ARG B 1 99 ? 8.805 -6.43 -39.719 1 49.59 99 ARG B N 1
ATOM 5350 C CA . ARG B 1 99 ? 8.141 -7.656 -39.281 1 49.59 99 ARG B CA 1
ATOM 5351 C C . ARG B 1 99 ? 8.68 -8.141 -37.938 1 49.59 99 ARG B C 1
ATOM 5353 O O . ARG B 1 99 ? 9.891 -8.102 -37.719 1 49.59 99 ARG B O 1
ATOM 5360 N N . PRO B 1 100 ? 7.945 -8.539 -36.906 1 41.12 100 PRO B N 1
ATOM 5361 C CA . PRO B 1 100 ? 8.562 -9.25 -35.781 1 41.12 100 PRO B CA 1
ATOM 5362 C C . PRO B 1 100 ? 9.312 -10.5 -36.219 1 41.12 100 PRO B C 1
ATOM 5364 O O . PRO B 1 100 ? 8.922 -11.148 -37.188 1 41.12 100 PRO B O 1
ATOM 5367 N N . CYS B 1 101 ? 10.602 -10.828 -36 1 34.66 101 CYS B N 1
ATOM 5368 C CA . CYS B 1 101 ? 11.43 -11.938 -36.469 1 34.66 101 CYS B CA 1
ATOM 5369 C C . CYS B 1 101 ? 10.711 -13.266 -36.25 1 34.66 101 CYS B C 1
ATOM 5371 O O . CYS B 1 101 ? 10.531 -13.711 -35.125 1 34.66 101 CYS B O 1
ATOM 5373 N N . SER B 1 102 ? 9.805 -13.672 -36.844 1 29.81 102 SER B N 1
ATOM 5374 C CA . SER B 1 102 ? 9.508 -15.094 -36.75 1 29.81 102 SER B CA 1
ATOM 5375 C C . SER B 1 102 ? 10.75 -15.938 -37 1 29.81 102 SER B C 1
ATOM 5377 O O . SER B 1 102 ? 11.664 -15.5 -37.719 1 29.81 102 SER B O 1
ATOM 5379 N N . SER B 1 103 ? 10.875 -17.109 -36.344 1 27.11 103 SER B N 1
ATOM 5380 C CA . SER B 1 103 ? 12.039 -18 -36.375 1 27.11 103 SER B CA 1
ATOM 5381 C C . SER B 1 103 ? 12.492 -18.25 -37.812 1 27.11 103 SER B C 1
ATOM 5383 O O . SER B 1 103 ? 11.664 -18.375 -38.719 1 27.11 103 SER B O 1
ATOM 5385 N N . PRO B 1 104 ? 13.781 -18.094 -38.125 1 28.36 104 PRO B N 1
ATOM 5386 C CA . PRO B 1 104 ? 14.453 -18.312 -39.406 1 28.36 104 PRO B CA 1
ATOM 5387 C C . PRO B 1 104 ? 14.164 -19.688 -40 1 28.36 104 PRO B C 1
ATOM 5389 O O . PRO B 1 104 ? 14.047 -20.672 -39.25 1 28.36 104 PRO B O 1
ATOM 5392 N N . GLU B 1 105 ? 13.398 -19.828 -40.875 1 24.42 105 GLU B N 1
ATOM 5393 C CA . GLU B 1 105 ? 13.352 -21.094 -41.625 1 24.42 105 GLU B CA 1
ATOM 5394 C C . GL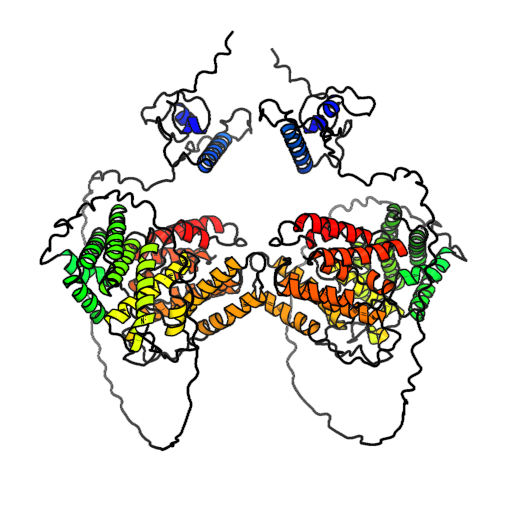U B 1 105 ? 14.758 -21.609 -41.906 1 24.42 105 GLU B C 1
ATOM 5396 O O . GLU B 1 105 ? 15.672 -20.812 -42.188 1 24.42 105 GLU B O 1
ATOM 5401 N N . SER B 1 106 ? 14.969 -22.906 -41.594 1 22.83 106 SER B N 1
ATOM 5402 C CA . SER B 1 106 ? 16.125 -23.781 -41.625 1 22.83 106 SER B CA 1
ATOM 5403 C C . SER B 1 106 ? 16.75 -23.812 -43.031 1 22.83 106 SER B C 1
ATOM 5405 O O . SER B 1 106 ? 16.125 -24.25 -43.969 1 22.83 106 SER B O 1
ATOM 5407 N N . GLU B 1 107 ? 17.344 -22.828 -43.438 1 22.67 107 GLU B N 1
ATOM 5408 C CA . GLU B 1 107 ? 18.094 -23.047 -44.688 1 22.67 107 GLU B CA 1
ATOM 5409 C C . GLU B 1 107 ? 18.969 -24.297 -44.562 1 22.67 107 GLU B C 1
ATOM 5411 O O . GLU B 1 107 ? 19.453 -24.641 -43.5 1 22.67 107 GLU B O 1
ATOM 5416 N N . THR B 1 108 ? 18.938 -25.062 -45.656 1 20.77 108 THR B N 1
ATOM 5417 C CA . THR B 1 108 ? 19.516 -26.344 -46.031 1 20.77 108 THR B CA 1
ATOM 5418 C C . THR B 1 108 ? 21.031 -26.344 -45.812 1 20.77 108 THR B C 1
ATOM 5420 O O . THR B 1 108 ? 21.672 -25.297 -45.875 1 20.77 108 THR B O 1
ATOM 5423 N N . SER B 1 109 ? 21.469 -27.484 -45.312 1 21.62 109 SER B N 1
ATOM 5424 C CA . SER B 1 109 ? 22.594 -28.141 -44.688 1 21.62 109 SER B CA 1
ATOM 5425 C C . SER B 1 109 ? 23.812 -28.172 -45.594 1 21.62 109 SER B C 1
ATOM 5427 O O . SER B 1 109 ? 24.859 -28.734 -45.25 1 21.62 109 SER B O 1
ATOM 5429 N N . THR B 1 110 ? 24.172 -27.188 -46.344 1 19.02 110 THR B N 1
ATOM 5430 C CA . THR B 1 110 ? 25.188 -27.688 -47.25 1 19.02 110 THR B CA 1
ATOM 5431 C C . THR B 1 110 ? 26.359 -28.297 -46.469 1 19.02 110 THR B C 1
ATOM 5433 O O . THR B 1 110 ? 26.703 -27.812 -45.375 1 19.02 110 THR B O 1
ATOM 5436 N N . THR B 1 111 ? 26.875 -29.484 -46.969 1 19.2 111 THR B N 1
ATOM 5437 C CA . THR B 1 111 ? 27.734 -30.594 -46.594 1 19.2 111 THR B CA 1
ATOM 5438 C C . THR B 1 111 ? 29.172 -30.109 -46.344 1 19.2 111 THR B C 1
ATOM 5440 O O . THR B 1 111 ? 30.047 -30.906 -46.031 1 19.2 111 THR B O 1
ATOM 5443 N N . LEU B 1 112 ? 29.328 -29 -45.656 1 17.95 112 LEU B N 1
ATOM 5444 C CA . LEU B 1 112 ? 30.766 -28.719 -45.719 1 17.95 112 LEU B CA 1
ATOM 5445 C C . LEU B 1 112 ? 31.562 -29.938 -45.281 1 17.95 112 LEU B C 1
ATOM 5447 O O . LEU B 1 112 ? 31.172 -30.625 -44.344 1 17.95 112 LEU B O 1
ATOM 5451 N N . SER B 1 113 ? 32.5 -30.375 -46.094 1 18.27 113 SER B N 1
ATOM 5452 C CA . SER B 1 113 ? 33.438 -31.469 -46.219 1 18.27 113 SER B CA 1
ATOM 5453 C C . SER B 1 113 ? 34.375 -31.531 -45 1 18.27 113 SER B C 1
ATOM 5455 O O . SER B 1 113 ? 34.812 -30.484 -44.5 1 18.27 113 SER B O 1
ATOM 5457 N N . VAL B 1 114 ? 34.219 -32.656 -44.219 1 18.28 114 VAL B N 1
ATOM 5458 C CA . VAL B 1 114 ? 34.75 -33.25 -43 1 18.28 114 VAL B CA 1
ATOM 5459 C C . VAL B 1 114 ? 36.281 -33.312 -43.094 1 18.28 114 VAL B C 1
ATOM 5461 O O . VAL B 1 114 ? 36.812 -34.062 -43.906 1 18.28 114 VAL B O 1
ATOM 5464 N N . TYR B 1 115 ? 37 -32.219 -43.062 1 16.95 115 TYR B N 1
ATOM 5465 C CA . TYR B 1 115 ? 38.406 -32.562 -43.25 1 16.95 115 TYR B CA 1
ATOM 5466 C C . TYR B 1 115 ? 38.875 -33.531 -42.188 1 16.95 115 TYR B C 1
ATOM 5468 O O . TYR B 1 115 ? 38.469 -33.438 -41.031 1 16.95 115 TYR B O 1
ATOM 5476 N N . GLN B 1 116 ? 39.531 -34.688 -42.5 1 15.97 116 GLN B N 1
ATOM 5477 C CA . GLN B 1 116 ? 39.969 -36 -42.031 1 15.97 116 GLN B CA 1
ATOM 5478 C C . GLN B 1 116 ? 41.062 -35.875 -40.969 1 15.97 116 GLN B C 1
ATOM 5480 O O . GLN B 1 116 ? 41.281 -36.781 -40.188 1 15.97 116 GLN B O 1
ATOM 5485 N N . ARG B 1 117 ? 41.844 -34.812 -40.625 1 16.47 117 ARG B N 1
ATOM 5486 C CA . ARG B 1 117 ? 43.156 -35.469 -40.594 1 16.47 117 ARG B CA 1
ATOM 5487 C C . ARG B 1 117 ? 43.281 -36.375 -39.375 1 16.47 117 ARG B C 1
ATOM 5489 O O . ARG B 1 117 ? 42.562 -36.25 -38.406 1 16.47 117 ARG B O 1
ATOM 5496 N N . SER B 1 118 ? 44.594 -36.906 -39.062 1 16.02 118 SER B N 1
ATOM 5497 C CA . SER B 1 118 ? 45.344 -38.125 -38.781 1 16.02 118 SER B CA 1
ATOM 5498 C C . SER B 1 118 ? 45.531 -38.312 -37.281 1 16.02 118 SER B C 1
ATOM 5500 O O . SER B 1 118 ? 45.281 -39.406 -36.75 1 16.02 118 SER B O 1
ATOM 5502 N N . GLY B 1 119 ? 46.375 -37.531 -36.469 1 15.76 119 GLY B N 1
ATOM 5503 C CA . GLY B 1 119 ? 47.5 -38.312 -36 1 15.76 119 GLY B CA 1
ATOM 5504 C C . GLY B 1 119 ? 47.188 -39.094 -34.719 1 15.76 119 GLY B C 1
ATOM 5505 O O . GLY B 1 119 ? 46.156 -38.875 -34.094 1 15.76 119 GLY B O 1
ATOM 5506 N N . SER B 1 120 ? 48.281 -39.688 -34.031 1 15.58 120 SER B N 1
ATOM 5507 C CA . SER B 1 120 ? 48.625 -41 -33.469 1 15.58 120 SER B CA 1
ATOM 5508 C C . SER B 1 120 ? 48.188 -41.062 -31.984 1 15.58 120 SER B C 1
ATOM 5510 O O . SER B 1 120 ? 47.5 -42 -31.578 1 15.58 120 SER B O 1
ATOM 5512 N N . PRO B 1 121 ? 49.156 -40.656 -30.875 1 15.57 121 PRO B N 1
ATOM 5513 C CA . PRO B 1 121 ? 49.875 -41.781 -30.281 1 15.57 121 PRO B CA 1
ATOM 5514 C C . PRO B 1 121 ? 49.188 -42.344 -29.047 1 15.57 121 PRO B C 1
ATOM 5516 O O . PRO B 1 121 ? 48.844 -43.531 -29.016 1 15.57 121 PRO B O 1
ATOM 5519 N N . GLU B 1 122 ? 49.875 -42 -27.75 1 15.48 122 GLU B N 1
ATOM 5520 C CA . GLU B 1 122 ? 50.562 -42.969 -26.875 1 15.48 122 GLU B CA 1
ATOM 5521 C C . GLU B 1 122 ? 49.656 -43.406 -25.734 1 15.48 122 GLU B C 1
ATOM 5523 O O . GLU B 1 122 ? 48.656 -42.75 -25.422 1 15.48 122 GLU B O 1
ATOM 5528 N N . PHE B 1 123 ? 50.344 -44.156 -24.656 1 15.15 123 PHE B N 1
ATOM 5529 C CA . PHE B 1 123 ? 50.25 -45.469 -24.031 1 15.15 123 PHE B CA 1
ATOM 5530 C C . PHE B 1 123 ? 49.438 -45.406 -22.734 1 15.15 123 PHE B C 1
ATOM 5532 O O . PHE B 1 123 ? 48.5 -46.188 -22.547 1 15.15 123 PHE B O 1
ATOM 5539 N N . TYR B 1 124 ? 50.062 -44.844 -21.484 1 15.05 124 TYR B N 1
ATOM 5540 C CA . TYR B 1 124 ? 50.531 -45.781 -20.469 1 15.05 124 TYR B CA 1
ATOM 5541 C C . TYR B 1 124 ? 49.438 -46.031 -19.438 1 15.05 124 TYR B C 1
ATOM 5543 O O . TYR B 1 124 ? 48.531 -45.219 -19.234 1 15.05 124 TYR B O 1
ATOM 5551 N N . CYS B 1 125 ? 49.5 -47.219 -18.719 1 14.89 125 CYS B N 1
ATOM 5552 C CA . CYS B 1 125 ? 48.781 -48.312 -18.047 1 14.89 125 CYS B CA 1
ATOM 5553 C C . CYS B 1 125 ? 48.344 -47.906 -16.641 1 14.89 125 CYS B C 1
ATOM 5555 O O . CYS B 1 125 ? 47.281 -48.25 -16.188 1 14.89 125 CYS B O 1
ATOM 5557 N N . GLU B 1 126 ? 49.219 -47.25 -15.664 1 14.85 126 GLU B N 1
ATOM 5558 C CA . GLU B 1 126 ? 49.562 -48.125 -14.555 1 14.85 126 GLU B CA 1
ATOM 5559 C C . GLU B 1 126 ? 48.406 -48.25 -13.57 1 14.85 126 GLU B C 1
ATOM 5561 O O . GLU B 1 126 ? 47.5 -47.406 -13.555 1 14.85 126 GLU B O 1
ATOM 5566 N N . SER B 1 127 ? 48.844 -48.531 -12.219 1 14.75 127 SER B N 1
ATOM 5567 C CA . SER B 1 127 ? 48.688 -49.656 -11.32 1 14.75 127 SER B CA 1
ATOM 5568 C C . SER B 1 127 ? 47.594 -49.438 -10.312 1 14.75 127 SER B C 1
ATOM 5570 O O . SER B 1 127 ? 46.688 -50.25 -10.18 1 14.75 127 SER B O 1
ATOM 5572 N N . PRO B 1 128 ? 47.938 -48.875 -8.945 1 15.21 128 PRO B N 1
ATOM 5573 C CA . PRO B 1 128 ? 48.031 -49.906 -7.902 1 15.21 128 PRO B CA 1
ATOM 5574 C C . PRO B 1 128 ? 46.719 -50.094 -7.145 1 15.21 128 PRO B C 1
ATOM 5576 O O . PRO B 1 128 ? 45.812 -49.25 -7.277 1 15.21 128 PRO B O 1
ATOM 5579 N N . PRO B 1 129 ? 46.906 -50.406 -5.711 1 15.01 129 PRO B N 1
ATOM 5580 C CA . PRO B 1 129 ? 46.5 -51.531 -4.859 1 15.01 129 PRO B CA 1
ATOM 5581 C C . PRO B 1 129 ? 45.25 -51.25 -4.066 1 15.01 129 PRO B C 1
ATOM 5583 O O . PRO B 1 129 ? 44.719 -50.125 -4.086 1 15.01 129 PRO B O 1
ATOM 5586 N N . GLN B 1 130 ? 45.438 -51.375 -2.605 1 14.34 130 GLN B N 1
ATOM 5587 C CA . GLN B 1 130 ? 45 -52.406 -1.693 1 14.34 130 GLN B CA 1
ATOM 5588 C C . GLN B 1 130 ? 43.75 -51.969 -0.903 1 14.34 130 GLN B C 1
ATOM 5590 O O . GLN B 1 130 ? 42.75 -52.688 -0.864 1 14.34 130 GLN B O 1
ATOM 5595 N N . THR B 1 131 ? 43.938 -51.156 0.343 1 14.63 131 THR B N 1
ATOM 5596 C CA . THR B 1 131 ? 43.844 -51.812 1.638 1 14.63 131 THR B CA 1
ATOM 5597 C C . THR B 1 131 ? 42.406 -51.812 2.154 1 14.63 131 THR B C 1
ATOM 5599 O O . THR B 1 131 ? 41.594 -51 1.72 1 14.63 131 THR B O 1
ATOM 5602 N N . ASP B 1 132 ? 42.188 -52.312 3.488 1 14.45 132 ASP B N 1
ATOM 5603 C CA . ASP B 1 132 ? 41.5 -53.344 4.238 1 14.45 132 ASP B CA 1
ATOM 5604 C C . ASP B 1 132 ? 40.25 -52.781 4.93 1 14.45 132 ASP B C 1
ATOM 5606 O O . ASP B 1 132 ? 39.156 -53.344 4.82 1 14.45 132 ASP B O 1
ATOM 5610 N N . TRP B 1 133 ? 40.438 -51.969 6.117 1 14.3 133 TRP B N 1
ATOM 5611 C CA . TRP B 1 133 ? 40.156 -52.531 7.426 1 14.3 133 TRP B CA 1
ATOM 5612 C C . TRP B 1 133 ? 38.656 -52.469 7.754 1 14.3 133 TRP B C 1
ATOM 5614 O O . TRP B 1 133 ? 37.938 -51.625 7.191 1 14.3 133 TRP B O 1
ATOM 5624 N N . SER B 1 134 ? 38.281 -52.906 9.07 1 14.31 134 SER B N 1
ATOM 5625 C CA . SER B 1 134 ? 37.469 -53.844 9.828 1 14.31 134 SER B CA 1
ATOM 5626 C C . SER B 1 134 ? 36.219 -53.188 10.375 1 14.31 134 SER B C 1
ATOM 5628 O O . SER B 1 134 ? 35.094 -53.688 10.172 1 14.31 134 SER B O 1
ATOM 5630 N N . SER B 1 135 ? 36.25 -52.469 11.617 1 14.32 135 SER B N 1
ATOM 5631 C CA . SER B 1 135 ? 35.781 -53.062 12.867 1 14.32 135 SER B CA 1
ATOM 5632 C C . SER B 1 135 ? 34.281 -52.781 13.062 1 14.32 135 SER B C 1
ATOM 5634 O O . SER B 1 135 ? 33.719 -51.875 12.43 1 14.32 135 SER B O 1
ATOM 5636 N N . THR B 1 136 ? 33.719 -53.031 14.414 1 14.34 136 THR B N 1
ATOM 5637 C CA . THR B 1 136 ? 32.812 -53.875 15.172 1 14.34 136 THR B CA 1
ATOM 5638 C C . THR B 1 136 ? 31.578 -53.062 15.594 1 14.34 136 THR B C 1
ATOM 5640 O O . THR B 1 136 ? 30.453 -53.562 15.508 1 14.34 136 THR B O 1
ATOM 5643 N N . PHE B 1 137 ? 31.625 -51.938 16.438 1 13.93 137 PHE B N 1
ATOM 5644 C CA . PHE B 1 137 ? 31.094 -52.125 17.781 1 13.93 137 PHE B CA 1
ATOM 5645 C C . PHE B 1 137 ? 29.578 -52.094 17.781 1 13.93 137 PHE B C 1
ATOM 5647 O O . PHE B 1 137 ? 28.953 -51.531 16.859 1 13.93 137 PHE B O 1
ATOM 5654 N N . ASN B 1 138 ? 28.953 -52.25 19.047 1 13.9 138 ASN B N 1
ATOM 5655 C CA . ASN B 1 138 ? 28.031 -53 19.875 1 13.9 138 ASN B CA 1
ATOM 5656 C C . ASN B 1 138 ? 26.656 -52.375 19.938 1 13.9 138 ASN B C 1
ATOM 5658 O O . ASN B 1 138 ? 25.656 -53 19.594 1 13.9 138 ASN B O 1
ATOM 5662 N N . SER B 1 139 ? 26.219 -51.938 21.234 1 14.14 139 SER B N 1
ATOM 5663 C CA . SER B 1 139 ? 25.297 -52.594 22.172 1 14.14 139 SER B CA 1
ATOM 5664 C C . SER B 1 139 ? 23.891 -52 22.062 1 14.14 139 SER B C 1
ATOM 5666 O O . SER B 1 139 ? 22.938 -52.75 21.828 1 14.14 139 SER B O 1
ATOM 5668 N N . SER B 1 140 ? 23.25 -51.438 23.312 1 13.76 140 SER B N 1
ATOM 5669 C CA . SER B 1 140 ? 22.281 -52.031 24.234 1 13.76 140 SER B CA 1
ATOM 5670 C C . SER B 1 140 ? 20.906 -51.406 24.078 1 13.76 140 SER B C 1
ATOM 5672 O O . SER B 1 140 ? 19.922 -52.125 23.891 1 13.76 140 SER B O 1
ATOM 5674 N N . ARG B 1 141 ? 20.516 -50.344 25.062 1 13.97 141 ARG B N 1
ATOM 5675 C CA . ARG B 1 141 ? 19.625 -50.594 26.203 1 13.97 141 ARG B CA 1
ATOM 5676 C C . ARG B 1 141 ? 18.172 -50.469 25.797 1 13.97 141 ARG B C 1
ATOM 5678 O O . ARG B 1 141 ? 17.844 -49.875 24.781 1 13.97 141 ARG B O 1
ATOM 5685 N N . SER B 1 142 ? 17.266 -49.938 26.891 1 13.98 142 SER B N 1
ATOM 5686 C CA . SER B 1 142 ? 16.203 -50.438 27.75 1 13.98 142 SER B CA 1
ATOM 5687 C C . SER B 1 142 ? 14.836 -49.969 27.281 1 13.98 142 SER B C 1
ATOM 5689 O O . SER B 1 142 ? 14.742 -49.094 26.422 1 13.98 142 SER B O 1
ATOM 5691 N N . GLY B 1 143 ? 13.922 -49.344 28.328 1 14.06 143 GLY B N 1
ATOM 5692 C CA . GLY B 1 143 ? 12.773 -49.844 29.078 1 14.06 143 GLY B CA 1
ATOM 5693 C C . GLY B 1 143 ? 11.453 -49.312 28.547 1 14.06 143 GLY B C 1
ATOM 5694 O O . GLY B 1 143 ? 11.297 -49.094 27.344 1 14.06 143 GLY B O 1
ATOM 5695 N N . TYR B 1 144 ? 10.656 -48.438 29.5 1 14.09 144 TYR B N 1
ATOM 5696 C CA . TYR B 1 144 ? 9.453 -48.812 30.234 1 14.09 144 TYR B CA 1
ATOM 5697 C C . TYR B 1 144 ? 8.203 -48.438 29.453 1 14.09 144 TYR B C 1
ATOM 5699 O O . TYR B 1 144 ? 8.273 -47.625 28.5 1 14.09 144 TYR B O 1
ATOM 5707 N N . PRO B 1 145 ? 6.949 -48.125 30.359 1 14.86 145 PRO B N 1
ATOM 5708 C CA . PRO B 1 145 ? 5.652 -48.75 30.594 1 14.86 145 PRO B CA 1
ATOM 5709 C C . PRO B 1 145 ? 4.504 -48.031 29.875 1 14.86 145 PRO B C 1
ATOM 5711 O O . PRO B 1 145 ? 3.773 -48.656 29.109 1 14.86 145 PRO B O 1
ATOM 5714 N N . LEU B 1 146 ? 3.631 -47.219 30.812 1 13.98 146 LEU B N 1
ATOM 5715 C CA . LEU B 1 146 ? 2.312 -47.5 31.359 1 13.98 146 LEU B CA 1
ATOM 5716 C C . LEU B 1 146 ? 1.214 -46.906 30.484 1 13.98 146 LEU B C 1
ATOM 5718 O O . LEU B 1 146 ? 1.501 -46.219 29.5 1 13.98 146 LEU B O 1
ATOM 5722 N N . SER B 1 147 ? 0.177 -46 31.188 1 14.12 147 SER B N 1
ATOM 5723 C CA . SER B 1 147 ? -1.175 -46.25 31.672 1 14.12 147 SER B CA 1
ATOM 5724 C C . SER B 1 147 ? -2.223 -45.656 30.734 1 14.12 147 SER B C 1
ATOM 5726 O O . SER B 1 147 ? -1.893 -44.875 29.844 1 14.12 147 SER B O 1
ATOM 5728 N N . SER B 1 148 ? -3.4 -44.906 31.406 1 14.22 148 SER B N 1
ATOM 5729 C CA . SER B 1 148 ? -4.801 -45.25 31.672 1 14.22 148 SER B CA 1
ATOM 5730 C C . SER B 1 148 ? -5.73 -44.406 30.797 1 14.22 148 SER B C 1
ATOM 5732 O O . SER B 1 148 ? -6.805 -44.875 30.406 1 14.22 148 SER B O 1
ATOM 5734 N N . SER B 1 149 ? -5.723 -43.094 30.703 1 14.17 149 SER B N 1
ATOM 5735 C CA . SER B 1 149 ? -6.93 -42.469 31.219 1 14.17 149 SER B CA 1
ATOM 5736 C C . SER B 1 149 ? -8.102 -42.625 30.25 1 14.17 149 SER B C 1
ATOM 5738 O O . SER B 1 149 ? -7.898 -42.781 29.047 1 14.17 149 SER B O 1
ATOM 5740 N N . GLN B 1 150 ? -9.344 -42.188 30.828 1 14.4 150 GLN B N 1
ATOM 5741 C CA . GLN B 1 150 ? -10.766 -42.469 30.984 1 14.4 150 GLN B CA 1
ATOM 5742 C C . GLN B 1 150 ? -11.57 -41.969 29.797 1 14.4 150 GLN B C 1
ATOM 5744 O O . GLN B 1 150 ? -11.078 -41.125 29.016 1 14.4 150 GLN B O 1
ATOM 5749 N N . CYS B 1 151 ? -13.008 -41.781 30.125 1 14.58 151 CYS B N 1
ATOM 5750 C CA . CYS B 1 151 ? -14.289 -42.344 29.688 1 14.58 151 CYS B CA 1
ATOM 5751 C C . CYS B 1 151 ? -15 -41.406 28.734 1 14.58 151 CYS B C 1
ATOM 5753 O O . CYS B 1 151 ? -15.445 -41.812 27.656 1 14.58 151 CYS B O 1
ATOM 5755 N N . PRO B 1 152 ? -15.633 -40.156 29.203 1 14.74 152 PRO B N 1
ATOM 5756 C CA . PRO B 1 152 ? -17.094 -40.25 29.344 1 14.74 152 PRO B CA 1
ATOM 5757 C C . PRO B 1 152 ? -17.828 -40 28.016 1 14.74 152 PRO B C 1
ATOM 5759 O O . PRO B 1 152 ? -17.234 -39.5 27.062 1 14.74 152 PRO B O 1
ATOM 5762 N N . ASP B 1 153 ? -19.266 -39.719 28.203 1 14.57 153 ASP B N 1
ATOM 5763 C CA . ASP B 1 153 ? -20.594 -40.188 27.812 1 14.57 153 ASP B CA 1
ATOM 5764 C C . ASP B 1 153 ? -21.156 -39.344 26.672 1 14.57 153 ASP B C 1
ATOM 5766 O O . ASP B 1 153 ? -21.562 -39.875 25.641 1 14.57 153 ASP B O 1
ATOM 5770 N N . ASN B 1 154 ? -22.188 -38.344 27.047 1 14.31 154 ASN B N 1
ATOM 5771 C CA . ASN B 1 154 ? -23.625 -38.5 26.891 1 14.31 154 ASN B CA 1
ATOM 5772 C C . ASN B 1 154 ? -24.094 -37.969 25.547 1 14.31 154 ASN B C 1
ATOM 5774 O O . ASN B 1 154 ? -23.344 -37.281 24.844 1 14.31 154 ASN B O 1
ATOM 5778 N N . SER B 1 155 ? -25.266 -36.969 25.609 1 14.66 155 SER B N 1
ATOM 5779 C CA . SER B 1 155 ? -26.688 -37.125 25.312 1 14.66 155 SER B CA 1
ATOM 5780 C C . SER B 1 155 ? -27.031 -36.531 23.953 1 14.66 155 SER B C 1
ATOM 5782 O O . SER B 1 155 ? -26.219 -35.812 23.359 1 14.66 155 SER B O 1
ATOM 5784 N N . PHE B 1 156 ? -28.125 -35.5 23.969 1 14.55 156 PHE B N 1
ATOM 5785 C CA . PHE B 1 156 ? -29.531 -35.656 23.578 1 14.55 156 PHE B CA 1
ATOM 5786 C C . PHE B 1 156 ? -29.75 -35.125 22.172 1 14.55 156 PHE B C 1
ATOM 5788 O O . PHE B 1 156 ? -28.812 -34.656 21.516 1 14.55 156 PHE B O 1
ATOM 5795 N N . LEU B 1 157 ? -30.797 -34 22.047 1 14.34 157 LEU B N 1
ATOM 5796 C CA . LEU B 1 157 ? -32.188 -34.062 21.594 1 14.34 157 LEU B CA 1
ATOM 5797 C C . LEU B 1 157 ? -32.312 -33.562 20.156 1 14.34 157 LEU B C 1
ATOM 5799 O O . LEU B 1 157 ? -31.312 -33.156 19.547 1 14.34 157 LEU B O 1
ATOM 5803 N N . THR B 1 158 ? -33.219 -32.375 19.922 1 14.82 158 THR B N 1
ATOM 5804 C CA . THR B 1 158 ? -34.562 -32.344 19.406 1 14.82 158 THR B CA 1
ATOM 5805 C C . THR B 1 158 ? -34.594 -32 17.922 1 14.82 158 THR B C 1
ATOM 5807 O O . THR B 1 158 ? -33.625 -31.453 17.406 1 14.82 158 THR B O 1
ATOM 5810 N N . VAL B 1 159 ? -35.938 -31.453 17.406 1 14.68 159 VAL B N 1
ATOM 5811 C CA . VAL B 1 159 ? -37.062 -31.797 16.562 1 14.68 159 VAL B CA 1
ATOM 5812 C C . VAL B 1 159 ? -37 -31 15.258 1 14.68 159 VAL B C 1
ATOM 5814 O O . VAL B 1 159 ? -36.031 -30.25 15.031 1 14.68 159 VAL B O 1
ATOM 5817 N N . SER B 1 160 ? -38.281 -30.172 14.828 1 14.54 160 SER B N 1
ATOM 5818 C CA . SER B 1 160 ? -39.344 -30.406 13.883 1 14.54 160 SER B CA 1
ATOM 5819 C C . SER B 1 160 ? -39.25 -29.484 12.68 1 14.54 160 SER B C 1
ATOM 5821 O O . SER B 1 160 ? -39.531 -29.891 11.547 1 14.54 160 SER B O 1
ATOM 5823 N N . ARG B 1 161 ? -39.406 -28.062 12.766 1 15.16 161 ARG B N 1
ATOM 5824 C CA . ARG B 1 161 ? -40.594 -27.375 12.312 1 15.16 161 ARG B CA 1
ATOM 5825 C C . ARG B 1 161 ? -40.688 -27.359 10.789 1 15.16 161 ARG B C 1
ATOM 5827 O O . ARG B 1 161 ? -39.688 -27.391 10.102 1 15.16 161 ARG B O 1
ATOM 5834 N N . MET B 1 162 ? -41.844 -26.516 10.117 1 14.77 162 MET B N 1
ATOM 5835 C CA . MET B 1 162 ? -43.031 -26.547 9.297 1 14.77 162 MET B CA 1
ATOM 5836 C C . MET B 1 162 ? -42.719 -26.141 7.859 1 14.77 162 MET B C 1
ATOM 5838 O O . MET B 1 162 ? -42.938 -26.922 6.934 1 14.77 162 MET B O 1
ATOM 5842 N N . SER B 1 163 ? -43.406 -24.922 7.285 1 15.37 163 SER B N 1
ATOM 5843 C CA . SER B 1 163 ? -44.594 -24.828 6.426 1 15.37 163 SER B CA 1
ATOM 5844 C C . SER B 1 163 ? -44.188 -24.688 4.961 1 15.37 163 SER B C 1
ATOM 5846 O O . SER B 1 163 ? -43.062 -24.359 4.648 1 15.37 163 SER B O 1
ATOM 5848 N N . MET B 1 164 ? -45.281 -24.031 3.98 1 15.76 164 MET B N 1
ATOM 5849 C CA . MET B 1 164 ? -46.219 -24.391 2.902 1 15.76 164 MET B CA 1
ATOM 5850 C C . MET B 1 164 ? -45.75 -23.781 1.578 1 15.76 164 MET B C 1
ATOM 5852 O O . MET B 1 164 ? -45.688 -24.469 0.562 1 15.76 164 MET B O 1
ATOM 5856 N N . ASP B 1 165 ? -46.031 -22.359 1.223 1 16.39 165 ASP B N 1
ATOM 5857 C CA . ASP B 1 165 ? -47 -21.953 0.209 1 16.39 165 ASP B CA 1
ATOM 5858 C C . ASP B 1 165 ? -46.406 -22.016 -1.189 1 16.39 165 ASP B C 1
ATOM 5860 O O . ASP B 1 165 ? -45.219 -21.672 -1.375 1 16.39 165 ASP B O 1
ATOM 5864 N N . TYR B 1 166 ? -47.25 -22.406 -2.375 1 16.31 166 TYR B N 1
ATOM 5865 C CA . TYR B 1 166 ? -47.375 -23.047 -3.674 1 16.31 166 TYR B CA 1
ATOM 5866 C C . TYR B 1 166 ? -47.156 -22.062 -4.805 1 16.31 166 TYR B C 1
ATOM 5868 O O . TYR B 1 166 ? -46.594 -22.406 -5.852 1 16.31 166 TYR B O 1
ATOM 5876 N N . HIS B 1 167 ? -47.688 -20.75 -4.781 1 16.34 167 HIS B N 1
ATOM 5877 C CA . HIS B 1 167 ? -48.625 -20.422 -5.844 1 16.34 167 HIS B CA 1
ATOM 5878 C C . HIS B 1 167 ? -47.969 -20.453 -7.211 1 16.34 167 HIS B C 1
ATOM 5880 O O . HIS B 1 167 ? -46.719 -20.453 -7.301 1 16.34 167 HIS B O 1
ATOM 5886 N N . ASP B 1 168 ? -48.5 -19.453 -8.297 1 17.56 168 ASP B N 1
ATOM 5887 C CA . ASP B 1 168 ? -49.219 -19.453 -9.562 1 17.56 168 ASP B CA 1
ATOM 5888 C C . ASP B 1 168 ? -48.25 -19.391 -10.75 1 17.56 168 ASP B C 1
ATOM 5890 O O . ASP B 1 168 ? -47.125 -18.891 -10.617 1 17.56 168 ASP B O 1
ATOM 5894 N N . LEU B 1 169 ? -48.812 -19.797 -12.07 1 17.94 169 LEU B N 1
ATOM 5895 C CA . LEU B 1 169 ? -48.656 -20.453 -13.359 1 17.94 169 LEU B CA 1
ATOM 5896 C C . LEU B 1 169 ? -48.25 -19.453 -14.445 1 17.94 169 LEU B C 1
ATOM 5898 O O . LEU B 1 169 ? -48.156 -19.812 -15.617 1 17.94 169 LEU B O 1
ATOM 5902 N N . TYR B 1 170 ? -47.812 -18.219 -14.25 1 18.38 170 TYR B N 1
ATOM 5903 C CA . TYR B 1 170 ? -48.094 -17.375 -15.406 1 18.38 170 TYR B CA 1
ATOM 5904 C C . TYR B 1 170 ? -47.625 -18.047 -16.688 1 18.38 170 TYR B C 1
ATOM 5906 O O . TYR B 1 170 ? -46.562 -18.672 -16.719 1 18.38 170 TYR B O 1
ATOM 5914 N N . PRO B 1 171 ? -48.562 -18.172 -17.734 1 20.22 171 PRO B N 1
ATOM 5915 C CA . PRO B 1 171 ? -48.562 -18.891 -19.016 1 20.22 171 PRO B CA 1
ATOM 5916 C C . PRO B 1 171 ? -47.562 -18.344 -20.016 1 20.22 171 PRO B C 1
ATOM 5918 O O . PRO B 1 171 ? -47.594 -17.156 -20.359 1 20.22 171 PRO B O 1
ATOM 5921 N N . LEU B 1 172 ? -46.344 -18.484 -19.828 1 17.92 172 LEU B N 1
ATOM 5922 C CA . LEU B 1 172 ? -45.375 -18.062 -20.844 1 17.92 172 LEU B CA 1
ATOM 5923 C C . LEU B 1 172 ? -45.812 -18.531 -22.219 1 17.92 172 LEU B C 1
ATOM 5925 O O . LEU B 1 172 ? -46.031 -19.734 -22.438 1 17.92 172 LEU B O 1
ATOM 5929 N N . ASP B 1 173 ? -46.469 -17.672 -22.953 1 19.02 173 ASP B N 1
ATOM 5930 C CA . ASP B 1 173 ? -47 -17.766 -24.312 1 19.02 173 ASP B CA 1
ATOM 5931 C C . ASP B 1 173 ? -46.031 -18.5 -25.234 1 19.02 173 ASP B C 1
ATOM 5933 O O . ASP B 1 173 ? -44.812 -18.438 -25.047 1 19.02 173 ASP B O 1
ATOM 5937 N N . SER B 1 174 ? -46.531 -19.391 -26.25 1 20.3 174 SER B N 1
ATOM 5938 C CA . SER B 1 174 ? -46.312 -20.547 -27.109 1 20.3 174 SER B CA 1
ATOM 5939 C C . SER B 1 174 ? -45.438 -20.203 -28.312 1 20.3 174 SER B C 1
ATOM 5941 O O . SER B 1 174 ? -45.094 -21.078 -29.094 1 20.3 174 SER B O 1
ATOM 5943 N N . GLU B 1 175 ? -45.469 -18.969 -28.812 1 19.52 175 GLU B N 1
ATOM 5944 C CA . GLU B 1 175 ? -45.562 -19.031 -30.266 1 19.52 175 GLU B CA 1
ATOM 5945 C C . GLU B 1 175 ? -44.438 -19.906 -30.859 1 19.52 175 GLU B C 1
ATOM 5947 O O . GLU B 1 175 ? -43.5 -20.281 -30.156 1 19.52 175 GLU B O 1
ATOM 5952 N N . LEU B 1 176 ? -43.906 -19.359 -32.156 1 20.94 176 LEU B N 1
ATOM 5953 C CA . LEU B 1 176 ? -43.688 -19.891 -33.5 1 20.94 176 LEU B CA 1
ATOM 5954 C C . LEU B 1 176 ? -42.406 -20.734 -33.562 1 20.94 176 LEU B C 1
ATOM 5956 O O . LEU B 1 176 ? -41.344 -20.25 -33.156 1 20.94 176 LEU B O 1
ATOM 5960 N N . GLN B 1 177 ? -42.531 -22 -33.594 1 20.5 177 GLN B N 1
ATOM 5961 C CA . GLN B 1 177 ? -41.75 -23.219 -33.719 1 20.5 177 GLN B CA 1
ATOM 5962 C C . GLN B 1 177 ? -40.844 -23.203 -34.938 1 20.5 177 GLN B C 1
ATOM 5964 O O . GLN B 1 177 ? -41.094 -23.953 -35.906 1 20.5 177 GLN B O 1
ATOM 5969 N N . GLU B 1 178 ? -40.719 -22.078 -35.719 1 23.06 178 GLU B N 1
ATOM 5970 C CA . GLU B 1 178 ? -40.188 -22.562 -37 1 23.06 178 GLU B CA 1
ATOM 5971 C C . GLU B 1 178 ? -39.031 -23.5 -36.812 1 23.06 178 GLU B C 1
ATOM 5973 O O . GLU B 1 178 ? -38.031 -23.156 -36.156 1 23.06 178 GLU B O 1
ATOM 5978 N N . GLN B 1 179 ? -39.344 -24.781 -36.844 1 21.84 179 GLN B N 1
ATOM 5979 C CA . GLN B 1 179 ? -38.562 -26.031 -36.719 1 21.84 179 GLN B CA 1
ATOM 5980 C C . GLN B 1 179 ? -37.406 -26.047 -37.688 1 21.84 179 GLN B C 1
ATOM 5982 O O . GLN B 1 179 ? -37.562 -26.375 -38.844 1 21.84 179 GLN B O 1
ATOM 5987 N N . THR B 1 180 ? -36.812 -24.938 -38.062 1 23.06 180 THR B N 1
ATOM 5988 C CA . THR B 1 180 ? -35.844 -25.266 -39.094 1 23.06 180 THR B CA 1
ATOM 5989 C C . THR B 1 180 ? -35.062 -26.516 -38.688 1 23.06 180 THR B C 1
ATOM 5991 O O . THR B 1 180 ? -34.469 -26.594 -37.594 1 23.06 180 THR B O 1
ATOM 5994 N N . GLN B 1 181 ? -35.531 -27.656 -39.156 1 21.5 181 GLN B N 1
ATOM 5995 C CA . GLN B 1 181 ? -35 -29.016 -39.031 1 21.5 181 GLN B CA 1
ATOM 5996 C C . GLN B 1 181 ? -33.5 -29.047 -39.25 1 21.5 181 GLN B C 1
ATOM 5998 O O . GLN B 1 181 ? -33.031 -28.859 -40.375 1 21.5 181 GLN B O 1
ATOM 6003 N N . TYR B 1 182 ? -32.781 -28.234 -38.594 1 20.91 182 TYR B N 1
ATOM 6004 C CA . TYR B 1 182 ? -31.375 -28.516 -38.844 1 20.91 182 TYR B CA 1
ATOM 6005 C C . TYR B 1 182 ? -31.078 -30.016 -38.719 1 20.91 182 TYR B C 1
ATOM 6007 O O . TYR B 1 182 ? -31.375 -30.609 -37.656 1 20.91 182 TYR B O 1
ATOM 6015 N N . ALA B 1 183 ? -31.375 -30.797 -39.781 1 24.8 183 ALA B N 1
ATOM 6016 C CA . ALA B 1 183 ? -30.984 -32.188 -39.812 1 24.8 183 ALA B CA 1
ATOM 6017 C C . ALA B 1 183 ? -29.641 -32.406 -39.125 1 24.8 183 ALA B C 1
ATOM 6019 O O . ALA B 1 183 ? -28.656 -31.719 -39.406 1 24.8 183 ALA B O 1
ATOM 6020 N N . PRO B 1 184 ? -29.75 -32.688 -37.906 1 25.03 184 PRO B N 1
ATOM 6021 C CA . PRO B 1 184 ? -28.484 -33 -37.25 1 25.03 184 PRO B CA 1
ATOM 6022 C C . PRO B 1 184 ? -27.594 -33.906 -38.094 1 25.03 184 PRO B C 1
ATOM 6024 O O . PRO B 1 184 ? -28.031 -34.969 -38.531 1 25.03 184 PRO B O 1
ATOM 6027 N N . ARG B 1 185 ? -26.891 -33.312 -39.031 1 26.81 185 ARG B N 1
ATOM 6028 C CA . ARG B 1 185 ? -25.984 -34.188 -39.75 1 26.81 185 ARG B CA 1
ATOM 6029 C C . ARG B 1 185 ? -25.422 -35.281 -38.812 1 26.81 185 ARG B C 1
ATOM 6031 O O . ARG B 1 185 ? -24.922 -34.969 -37.75 1 26.81 185 ARG B O 1
ATOM 6038 N N . ASN B 1 186 ? -26.125 -36.375 -38.812 1 25.52 186 ASN B N 1
ATOM 6039 C CA . ASN B 1 186 ? -25.594 -37.594 -38.188 1 25.52 186 ASN B CA 1
ATOM 6040 C C . ASN B 1 186 ? -24.078 -37.688 -38.312 1 25.52 186 ASN B C 1
ATOM 6042 O O . ASN B 1 186 ? -23.562 -37.938 -39.406 1 25.52 186 ASN B O 1
ATOM 6046 N N . TYR B 1 187 ? -23.469 -36.719 -37.812 1 24.19 187 TYR B N 1
ATOM 6047 C CA . TYR B 1 187 ? -22.031 -36.969 -37.688 1 24.19 187 TYR B CA 1
ATOM 6048 C C . TYR B 1 187 ? -21.766 -38.375 -37.188 1 24.19 187 TYR B C 1
ATOM 6050 O O . TYR B 1 187 ? -22.016 -38.719 -36.031 1 24.19 187 TYR B O 1
ATOM 6058 N N . GLN B 1 188 ? -22.219 -39.406 -37.969 1 26.89 188 GLN B N 1
ATOM 6059 C CA . GLN B 1 188 ? -21.656 -40.719 -37.656 1 26.89 188 GLN B CA 1
ATOM 6060 C C . GLN B 1 188 ? -20.203 -40.594 -37.219 1 26.89 188 GLN B C 1
ATOM 6062 O O . GLN B 1 188 ? -19.406 -39.938 -37.906 1 26.89 188 GLN B O 1
ATOM 6067 N N . PRO B 1 189 ? -19.984 -40.625 -35.938 1 29.06 189 PRO B N 1
ATOM 6068 C CA . PRO B 1 189 ? -18.562 -40.719 -35.562 1 29.06 189 PRO B CA 1
ATOM 6069 C C . PRO B 1 189 ? -17.75 -41.562 -36.562 1 29.06 189 PRO B C 1
ATOM 6071 O O . PRO B 1 189 ? -18.016 -42.75 -36.75 1 29.06 189 PRO B O 1
ATOM 6074 N N . SER B 1 190 ? -17.703 -41.25 -37.781 1 29.7 190 SER B N 1
ATOM 6075 C CA . SER B 1 190 ? -16.828 -41.969 -38.688 1 29.7 190 SER B CA 1
ATOM 6076 C C . SER B 1 190 ? -15.703 -42.656 -37.906 1 29.7 190 SER B C 1
ATOM 6078 O O . SER B 1 190 ? -15.359 -42.25 -36.812 1 29.7 190 SER B O 1
ATOM 6080 N N . SER B 1 191 ? -15.32 -43.938 -38.312 1 31.88 191 SER B N 1
ATOM 6081 C CA . SER B 1 191 ? -14.227 -44.781 -37.844 1 31.88 191 SER B CA 1
ATOM 6082 C C . SER B 1 191 ? -13 -43.938 -37.5 1 31.88 191 SER B C 1
ATOM 6084 O O . SER B 1 191 ? -12.062 -43.844 -38.312 1 31.88 191 SER B O 1
ATOM 6086 N N . LEU B 1 192 ? -13.203 -42.875 -37.219 1 33.06 192 LEU B N 1
ATOM 6087 C CA . LEU B 1 192 ? -12.141 -41.875 -37.188 1 33.06 192 LEU B CA 1
ATOM 6088 C C . LEU B 1 192 ? -10.914 -42.406 -36.469 1 33.06 192 LEU B C 1
ATOM 6090 O O . LEU B 1 192 ? -9.812 -41.875 -36.625 1 33.06 192 LEU B O 1
ATOM 6094 N N . TYR B 1 193 ? -11.133 -42.938 -35.219 1 33.41 193 TYR B N 1
ATOM 6095 C CA . TYR B 1 193 ? -9.938 -43.5 -34.562 1 33.41 193 TYR B CA 1
ATOM 6096 C C . TYR B 1 193 ? -9.828 -45 -34.812 1 33.41 193 TYR B C 1
ATOM 6098 O O . TYR B 1 193 ? -10.75 -45.75 -34.5 1 33.41 193 TYR B O 1
ATOM 6106 N N . PRO B 1 194 ? -9.305 -45.531 -35.875 1 33.41 194 PRO B N 1
ATOM 6107 C CA . PRO B 1 194 ? -9.078 -47 -35.906 1 33.41 194 PRO B CA 1
ATOM 6108 C C . PRO B 1 194 ? -8.633 -47.562 -34.562 1 33.41 194 PRO B C 1
ATOM 6110 O O . PRO B 1 194 ? -7.961 -46.875 -33.781 1 33.41 194 PRO B O 1
ATOM 6113 N N . ILE B 1 195 ? -9.398 -48.406 -33.844 1 36.66 195 ILE B N 1
ATOM 6114 C CA . ILE B 1 195 ? -9 -49.219 -32.688 1 36.66 195 ILE B CA 1
ATOM 6115 C C . ILE B 1 195 ? -7.637 -49.844 -32.969 1 36.66 195 ILE B C 1
ATOM 6117 O O . ILE B 1 195 ? -7.516 -50.75 -33.781 1 36.66 195 ILE B O 1
ATOM 6121 N N . TYR B 1 196 ? -6.625 -49.156 -33.188 1 35.44 196 TYR B N 1
ATOM 6122 C CA . TYR B 1 196 ? -5.309 -49.781 -33.312 1 35.44 196 TYR B CA 1
ATOM 6123 C C . TYR B 1 196 ? -4.973 -50.625 -32.125 1 35.44 196 TYR B C 1
ATOM 6125 O O . TYR B 1 196 ? -5.277 -50.25 -30.984 1 35.44 196 TYR B O 1
ATOM 6133 N N . GLU B 1 197 ? -5.043 -51.969 -32.156 1 41.22 197 GLU B N 1
ATOM 6134 C CA . GLU B 1 197 ? -4.414 -52.906 -31.25 1 41.22 197 GLU B CA 1
ATOM 6135 C C . GLU B 1 197 ? -3.219 -52.312 -30.531 1 41.22 197 GLU B C 1
ATOM 6137 O O . GLU B 1 197 ? -3.041 -51.094 -30.547 1 41.22 197 GLU B O 1
ATOM 6142 N N . TRP B 1 198 ? -1.915 -53.031 -30.672 1 44.84 198 TRP B N 1
ATOM 6143 C CA . TRP B 1 198 ? -0.633 -52.688 -30.047 1 44.84 198 TRP B CA 1
ATOM 6144 C C . TRP B 1 198 ? -0.163 -51.312 -30.469 1 44.84 198 TRP B C 1
ATOM 6146 O O . TRP B 1 198 ? 0.057 -51.031 -31.641 1 44.84 198 TRP B O 1
ATOM 6156 N N . ASP B 1 199 ? -0.546 -50.156 -29.828 1 68.56 199 ASP B N 1
ATOM 6157 C CA . ASP B 1 199 ? -0.259 -48.812 -30.297 1 68.56 199 ASP B CA 1
ATOM 6158 C C . ASP B 1 199 ? 1.109 -48.344 -29.812 1 68.56 199 ASP B C 1
ATOM 6160 O O . ASP B 1 199 ? 1.326 -48.188 -28.609 1 68.56 199 ASP B O 1
ATOM 6164 N N . PRO B 1 200 ? 2.248 -48.594 -30.5 1 80 200 PRO B N 1
ATOM 6165 C CA . PRO B 1 200 ? 3.613 -48.188 -30.156 1 80 200 PRO B CA 1
ATOM 6166 C C . PRO B 1 200 ? 3.674 -46.812 -29.484 1 80 200 PRO B C 1
ATOM 6168 O O . PRO B 1 200 ? 4.531 -46.562 -28.641 1 80 200 PRO B O 1
ATOM 6171 N N . ALA B 1 201 ? 2.697 -46.156 -29.781 1 82.44 201 ALA B N 1
ATOM 6172 C CA . ALA B 1 201 ? 2.725 -44.812 -29.188 1 82.44 201 ALA B CA 1
ATOM 6173 C C . ALA B 1 201 ? 2.35 -44.844 -27.719 1 82.44 201 ALA B C 1
ATOM 6175 O O . ALA B 1 201 ? 2.922 -44.125 -26.906 1 82.44 201 ALA B O 1
ATOM 6176 N N . THR B 1 202 ? 1.412 -45.719 -27.359 1 86.94 202 THR B N 1
ATOM 6177 C CA . THR B 1 202 ? 0.998 -45.844 -25.969 1 86.94 202 THR B CA 1
ATOM 6178 C C . THR B 1 202 ? 2.104 -46.469 -25.125 1 86.94 202 THR B C 1
ATOM 6180 O O . THR B 1 202 ? 2.33 -46.062 -23.984 1 86.94 202 THR B O 1
ATOM 6183 N N . ASP B 1 203 ? 2.73 -47.469 -25.75 1 87.75 203 ASP B N 1
ATOM 6184 C CA . ASP B 1 203 ? 3.85 -48.094 -25.047 1 87.75 203 ASP B CA 1
ATOM 6185 C C . ASP B 1 203 ? 5 -47.094 -24.859 1 87.75 203 ASP B C 1
ATOM 6187 O O . ASP B 1 203 ? 5.633 -47.062 -23.797 1 87.75 203 ASP B O 1
ATOM 6191 N N . TYR B 1 204 ? 5.227 -46.375 -25.891 1 90 204 TYR B N 1
ATOM 6192 C CA . TYR B 1 204 ? 6.254 -45.344 -25.797 1 90 204 TYR B CA 1
ATOM 6193 C C . TYR B 1 204 ? 5.922 -44.344 -24.703 1 90 204 TYR B C 1
ATOM 6195 O O . TYR B 1 204 ? 6.809 -43.906 -23.953 1 90 204 TYR B O 1
ATOM 6203 N N . TYR B 1 205 ? 4.715 -44.031 -24.656 1 91.81 205 TYR B N 1
ATOM 6204 C CA . TYR B 1 205 ? 4.281 -43.094 -23.625 1 91.81 205 TYR B CA 1
ATOM 6205 C C . TYR B 1 205 ? 4.59 -43.625 -22.234 1 91.81 205 TYR B C 1
ATOM 6207 O O . TYR B 1 205 ? 5.184 -42.938 -21.406 1 91.81 205 TYR B O 1
ATOM 6215 N N . ILE B 1 206 ? 4.203 -44.844 -21.953 1 88.94 206 ILE B N 1
ATOM 6216 C CA . ILE B 1 206 ? 4.332 -45.438 -20.625 1 88.94 206 ILE B CA 1
ATOM 6217 C C . ILE B 1 206 ? 5.812 -45.594 -20.281 1 88.94 206 ILE B C 1
ATOM 6219 O O . ILE B 1 206 ? 6.203 -45.406 -19.125 1 88.94 206 ILE B O 1
ATOM 6223 N N . GLU B 1 207 ? 6.559 -45.781 -21.297 1 86.25 207 GLU B N 1
ATOM 6224 C CA . GLU B 1 207 ? 7.965 -46.094 -21.031 1 86.25 207 GLU B CA 1
ATOM 6225 C C . GLU B 1 207 ? 8.789 -44.812 -20.922 1 86.25 207 GLU B C 1
ATOM 6227 O O . GLU B 1 207 ? 9.719 -44.719 -20.125 1 86.25 207 GLU B O 1
ATOM 6232 N N . TYR B 1 208 ? 8.422 -43.781 -21.766 1 85.94 208 TYR B N 1
ATOM 6233 C CA . TYR B 1 208 ? 9.359 -42.688 -21.875 1 85.94 208 TYR B CA 1
ATOM 6234 C C . TYR B 1 208 ? 8.688 -41.344 -21.531 1 85.94 208 TYR B C 1
ATOM 6236 O O . TYR B 1 208 ? 9.289 -40.5 -20.875 1 85.94 208 TYR B O 1
ATOM 6244 N N . VAL B 1 209 ? 7.516 -41.156 -21.938 1 90 209 VAL B N 1
ATOM 6245 C CA . VAL B 1 209 ? 6.875 -39.844 -21.844 1 90 209 VAL B CA 1
ATOM 6246 C C . VAL B 1 209 ? 6.367 -39.625 -20.422 1 90 209 VAL B C 1
ATOM 6248 O O . VAL B 1 209 ? 6.438 -38.5 -19.906 1 90 209 VAL B O 1
ATOM 6251 N N . PHE B 1 210 ? 5.902 -40.688 -19.797 1 90.56 210 PHE B N 1
ATOM 6252 C CA . PHE B 1 210 ? 5.324 -40.594 -18.469 1 90.56 210 PHE B CA 1
ATOM 6253 C C . PHE B 1 210 ? 6.312 -39.969 -17.484 1 90.56 210 PHE B C 1
ATOM 6255 O O . PHE B 1 210 ? 5.941 -39.094 -16.703 1 90.56 210 PHE B O 1
ATOM 6262 N N . GLU B 1 211 ? 7.543 -40.312 -17.578 1 86.69 211 GLU B N 1
ATOM 6263 C CA . GLU B 1 211 ? 8.555 -39.844 -16.641 1 86.69 211 GLU B CA 1
ATOM 6264 C C . GLU B 1 211 ? 8.852 -38.344 -16.859 1 86.69 211 GLU B C 1
ATOM 6266 O O . GLU B 1 211 ? 9.273 -37.656 -15.938 1 86.69 211 GLU B O 1
ATOM 6271 N N . SER B 1 212 ? 8.594 -37.906 -18.047 1 88.25 212 SER B N 1
ATOM 6272 C CA . SER B 1 212 ? 8.805 -36.5 -18.359 1 88.25 212 SER B CA 1
ATOM 6273 C C . SER B 1 212 ? 7.586 -35.688 -17.984 1 88.25 212 SER B C 1
ATOM 6275 O O . SER B 1 212 ? 7.703 -34.469 -17.75 1 88.25 212 SER B O 1
ATOM 6277 N N . GLN B 1 213 ? 6.469 -36.312 -18 1 90.69 213 GLN B N 1
ATOM 6278 C CA . GLN B 1 213 ? 5.223 -35.625 -17.688 1 90.69 213 GLN B CA 1
ATOM 6279 C C . GLN B 1 213 ? 5.039 -35.469 -16.172 1 90.69 213 GLN B C 1
ATOM 6281 O O . GLN B 1 213 ? 4.605 -34.438 -15.695 1 90.69 213 GLN B O 1
ATOM 6286 N N . TYR B 1 214 ? 5.309 -36.562 -15.438 1 90.56 214 TYR B N 1
ATOM 6287 C CA . TYR B 1 214 ? 5.184 -36.562 -13.984 1 90.56 214 TYR B CA 1
ATOM 6288 C C . TYR B 1 214 ? 6.531 -36.844 -13.328 1 90.56 214 TYR B C 1
ATOM 6290 O O . TYR B 1 214 ? 6.734 -37.906 -12.758 1 90.56 214 TYR B O 1
ATOM 6298 N N . LEU B 1 215 ? 7.312 -35.844 -13.219 1 85.75 215 LEU B N 1
ATOM 6299 C CA . LEU B 1 215 ? 8.727 -35.938 -12.859 1 85.75 215 LEU B CA 1
ATOM 6300 C C . LEU B 1 215 ? 8.898 -36.312 -11.398 1 85.75 215 LEU B C 1
ATOM 6302 O O . LEU B 1 215 ? 9.883 -36.969 -11.039 1 85.75 215 LEU B O 1
ATOM 6306 N N . LEU B 1 216 ? 7.91 -36 -10.609 1 86.81 216 LEU B N 1
ATOM 6307 C CA . LEU B 1 216 ? 8.086 -36.156 -9.172 1 86.81 216 LEU B CA 1
ATOM 6308 C C . LEU B 1 216 ? 7.062 -37.156 -8.625 1 86.81 216 LEU B C 1
ATOM 6310 O O . LEU B 1 216 ? 6.805 -37.188 -7.414 1 86.81 216 LEU B O 1
ATOM 6314 N N . ALA B 1 217 ? 6.469 -37.875 -9.539 1 82.38 217 ALA B N 1
ATOM 6315 C CA . ALA B 1 217 ? 5.461 -38.844 -9.125 1 82.38 217 ALA B CA 1
ATOM 6316 C C . ALA B 1 217 ? 6.117 -40.125 -8.625 1 82.38 217 ALA B C 1
ATOM 6318 O O . ALA B 1 217 ? 7.203 -40.5 -9.078 1 82.38 217 ALA B O 1
ATOM 6319 N N . ASN B 1 218 ? 5.449 -40.594 -7.516 1 73.38 218 ASN B N 1
ATOM 6320 C CA . ASN B 1 218 ? 5.77 -41.969 -7.16 1 73.38 218 ASN B CA 1
ATOM 6321 C C . ASN B 1 218 ? 5.289 -42.969 -8.227 1 73.38 218 ASN B C 1
ATOM 6323 O O . ASN B 1 218 ? 4.082 -43.156 -8.398 1 73.38 218 ASN B O 1
ATOM 6327 N N . ARG B 1 219 ? 6.137 -43.594 -9.047 1 70.06 219 ARG B N 1
ATOM 6328 C CA . ARG B 1 219 ? 6.109 -44.062 -10.43 1 70.06 219 ARG B CA 1
ATOM 6329 C C . ARG B 1 219 ? 5.23 -45.312 -10.57 1 70.06 219 ARG B C 1
ATOM 6331 O O . ARG B 1 219 ? 4.32 -45.344 -11.398 1 70.06 219 ARG B O 1
ATOM 6338 N N . PRO B 1 220 ? 5.168 -46.156 -9.648 1 76.06 220 PRO B N 1
ATOM 6339 C CA . PRO B 1 220 ? 4.547 -47.375 -10.156 1 76.06 220 PRO B CA 1
ATOM 6340 C C . PRO B 1 220 ? 3.021 -47.312 -10.133 1 76.06 220 PRO B C 1
ATOM 6342 O O . PRO B 1 220 ? 2.369 -47.719 -11.094 1 76.06 220 PRO B O 1
ATOM 6345 N N . HIS B 1 221 ? 2.465 -46.656 -9.234 1 81.81 221 HIS B N 1
ATOM 6346 C CA . HIS B 1 221 ? 1.013 -46.656 -9.102 1 81.81 221 HIS B CA 1
ATOM 6347 C C . HIS B 1 221 ? 0.361 -45.719 -10.117 1 81.81 221 HIS B C 1
ATOM 6349 O O . HIS B 1 221 ? -0.629 -46.094 -10.758 1 81.81 221 HIS B O 1
ATOM 6355 N N . ILE B 1 222 ? 0.91 -44.625 -10.352 1 86.38 222 ILE B N 1
ATOM 6356 C CA . ILE B 1 222 ? 0.339 -43.656 -11.266 1 86.38 222 ILE B CA 1
ATOM 6357 C C . ILE B 1 222 ? 0.44 -44.156 -12.703 1 86.38 222 ILE B C 1
ATOM 6359 O O . ILE B 1 222 ? -0.481 -43.969 -13.5 1 86.38 222 ILE B O 1
ATOM 6363 N N . LYS B 1 223 ? 1.463 -44.812 -12.938 1 88.06 223 LYS B N 1
ATOM 6364 C CA . LYS B 1 223 ? 1.652 -45.406 -14.266 1 88.06 223 LYS B CA 1
ATOM 6365 C C . LYS B 1 223 ? 0.557 -46.406 -14.578 1 88.06 223 LYS B C 1
ATOM 6367 O O . LYS B 1 223 ? 0.032 -46.438 -15.695 1 88.06 223 LYS B O 1
ATOM 6372 N N . GLN B 1 224 ? 0.283 -47.156 -13.57 1 89.19 224 GLN B N 1
ATOM 6373 C CA . GLN B 1 224 ? -0.746 -48.188 -13.758 1 89.19 224 GLN B CA 1
ATOM 6374 C C . GLN B 1 224 ? -2.117 -47.531 -13.961 1 89.19 224 GLN B C 1
ATOM 6376 O O . GLN B 1 224 ? -2.91 -48 -14.781 1 89.19 224 GLN B O 1
ATOM 6381 N N . ILE B 1 225 ? -2.391 -46.531 -13.242 1 90.25 225 ILE B N 1
ATOM 6382 C CA . ILE B 1 225 ? -3.66 -45.844 -13.352 1 90.25 225 ILE B CA 1
ATOM 6383 C C . ILE B 1 225 ? -3.842 -45.312 -14.781 1 90.25 225 ILE B C 1
ATOM 6385 O O . ILE B 1 225 ? -4.91 -45.469 -15.375 1 90.25 225 ILE B O 1
ATOM 6389 N N . ILE B 1 226 ? -2.811 -44.75 -15.336 1 91.69 226 ILE B N 1
ATOM 6390 C CA . ILE B 1 226 ? -2.869 -44.188 -16.672 1 91.69 226 ILE B CA 1
ATOM 6391 C C . ILE B 1 226 ? -2.98 -45.281 -17.719 1 91.69 226 ILE B C 1
ATOM 6393 O O . ILE B 1 226 ? -3.766 -45.188 -18.672 1 91.69 226 ILE B O 1
ATOM 6397 N N . ARG B 1 227 ? -2.25 -46.344 -17.453 1 90.5 227 ARG B N 1
ATOM 6398 C CA . ARG B 1 227 ? -2.293 -47.5 -18.375 1 90.5 227 ARG B CA 1
ATOM 6399 C C . ARG B 1 227 ? -3.701 -48.062 -18.469 1 90.5 227 ARG B C 1
ATOM 6401 O O . ARG B 1 227 ? -4.176 -48.375 -19.562 1 90.5 227 ARG B O 1
ATOM 6408 N N . ASP B 1 228 ? -4.32 -48.188 -17.344 1 91.25 228 ASP B N 1
ATOM 6409 C CA . ASP B 1 228 ? -5.676 -48.719 -17.297 1 91.25 228 ASP B CA 1
ATOM 6410 C C . ASP B 1 228 ? -6.652 -47.812 -18.062 1 91.25 228 ASP B C 1
ATOM 6412 O O . ASP B 1 228 ? -7.551 -48.312 -18.75 1 91.25 228 ASP B O 1
ATOM 6416 N N . SER B 1 229 ? -6.465 -46.531 -17.922 1 90.88 229 SER B N 1
ATOM 6417 C CA . SER B 1 229 ? -7.336 -45.594 -18.609 1 90.88 229 SER B CA 1
ATOM 6418 C C . SER B 1 229 ? -7.133 -45.625 -20.109 1 90.88 229 SER B C 1
ATOM 6420 O O . SER B 1 229 ? -8.086 -45.5 -20.875 1 90.88 229 SER B O 1
ATOM 6422 N N . LEU B 1 230 ? -5.879 -45.812 -20.562 1 91.31 230 LEU B N 1
ATOM 6423 C CA . LEU B 1 230 ? -5.547 -45.812 -21.984 1 91.31 230 LEU B CA 1
ATOM 6424 C C . LEU B 1 230 ? -6.148 -47.031 -22.672 1 91.31 230 LEU B C 1
ATOM 6426 O O . LEU B 1 230 ? -6.402 -47 -23.875 1 91.31 230 LEU B O 1
ATOM 6430 N N . GLN B 1 231 ? -6.469 -48.031 -21.891 1 88.44 231 GLN B N 1
ATOM 6431 C CA . GLN B 1 231 ? -7.02 -49.25 -22.453 1 88.44 231 GLN B CA 1
ATOM 6432 C C . GLN B 1 231 ? -8.508 -49.094 -22.75 1 88.44 231 GLN B C 1
ATOM 6434 O O . GLN B 1 231 ? -9.031 -49.719 -23.688 1 88.44 231 GLN B O 1
ATOM 6439 N N . ILE B 1 232 ? -9.156 -48.219 -22.016 1 87.69 232 ILE B N 1
ATOM 6440 C CA . ILE B 1 232 ? -10.617 -48.219 -22.078 1 87.69 232 ILE B CA 1
ATOM 6441 C C . ILE B 1 232 ? -11.125 -46.906 -22.656 1 87.69 232 ILE B C 1
ATOM 6443 O O . ILE B 1 232 ? -12.273 -46.812 -23.078 1 87.69 232 ILE B O 1
ATOM 6447 N N . HIS B 1 233 ? -10.32 -45.906 -22.766 1 90.19 233 HIS B N 1
ATOM 6448 C CA . HIS B 1 233 ? -10.805 -44.594 -23.094 1 90.19 233 HIS B CA 1
ATOM 6449 C C . HIS B 1 233 ? -10.133 -44.062 -24.359 1 90.19 233 HIS B C 1
ATOM 6451 O O . HIS B 1 233 ? -9.031 -43.5 -24.297 1 90.19 233 HIS B O 1
ATOM 6457 N N . PRO B 1 234 ? -10.805 -43.938 -25.422 1 87.12 234 PRO B N 1
ATOM 6458 C CA . PRO B 1 234 ? -10.219 -43.562 -26.703 1 87.12 234 PRO B CA 1
ATOM 6459 C C . PRO B 1 234 ? -9.672 -42.156 -26.734 1 87.12 234 PRO B C 1
ATOM 6461 O O . PRO B 1 234 ? -8.656 -41.875 -27.375 1 87.12 234 PRO B O 1
ATOM 6464 N N . ALA B 1 235 ? -10.391 -41.25 -26.172 1 87.5 235 ALA B N 1
ATOM 6465 C CA . ALA B 1 235 ? -9.914 -39.875 -26.156 1 87.5 235 ALA B CA 1
ATOM 6466 C C . ALA B 1 235 ? -8.555 -39.75 -25.469 1 87.5 235 ALA B C 1
ATOM 6468 O O . ALA B 1 235 ? -7.676 -39.031 -25.938 1 87.5 235 ALA B O 1
ATOM 6469 N N . SER B 1 236 ? -8.398 -40.469 -24.406 1 91 236 SER B N 1
ATOM 6470 C CA . SER B 1 236 ? -7.121 -40.5 -23.703 1 91 236 SER B CA 1
ATOM 6471 C C . SER B 1 236 ? -6.016 -41.062 -24.594 1 91 236 SER B C 1
ATOM 6473 O O . SER B 1 236 ? -4.891 -40.531 -24.594 1 91 236 SER B O 1
ATOM 6475 N N . LYS B 1 237 ? -6.332 -42.031 -25.25 1 91.19 237 LYS B N 1
ATOM 6476 C CA . LYS B 1 237 ? -5.359 -42.656 -26.141 1 91.19 237 LYS B CA 1
ATOM 6477 C C . LYS B 1 237 ? -4.895 -41.688 -27.219 1 91.19 237 LYS B C 1
ATOM 6479 O O . LYS B 1 237 ? -3.697 -41.594 -27.5 1 91.19 237 LYS B O 1
ATOM 6484 N N . LYS B 1 238 ? -5.812 -41 -27.766 1 89.5 238 LYS B N 1
ATOM 6485 C CA . LYS B 1 238 ? -5.48 -40.062 -28.828 1 89.5 238 LYS B CA 1
ATOM 6486 C C . LYS B 1 238 ? -4.57 -38.969 -28.297 1 89.5 238 LYS B C 1
ATOM 6488 O O . LYS B 1 238 ? -3.6 -38.562 -28.969 1 89.5 238 LYS B O 1
ATOM 6493 N N . ILE B 1 239 ? -4.879 -38.406 -27.219 1 92.06 239 ILE B N 1
ATOM 6494 C CA . ILE B 1 239 ? -4.102 -37.312 -26.656 1 92.06 239 ILE B CA 1
ATOM 6495 C C . ILE B 1 239 ? -2.701 -37.812 -26.297 1 92.06 239 ILE B C 1
ATOM 6497 O O . ILE B 1 239 ? -1.714 -37.094 -26.531 1 92.06 239 ILE B O 1
ATOM 6501 N N . VAL B 1 240 ? -2.621 -39 -25.719 1 92 240 VAL B N 1
ATOM 6502 C CA . VAL B 1 240 ? -1.33 -39.562 -25.344 1 92 240 VAL B CA 1
ATOM 6503 C C . VAL B 1 240 ? -0.491 -39.812 -26.594 1 92 240 VAL B C 1
ATOM 6505 O O . VAL B 1 240 ? 0.733 -39.656 -26.578 1 92 240 VAL B O 1
ATOM 6508 N N . GLN B 1 241 ? -1.106 -40.156 -27.672 1 90.25 241 GLN B N 1
ATOM 6509 C CA . GLN B 1 241 ? -0.397 -40.312 -28.938 1 90.25 241 GLN B CA 1
ATOM 6510 C C . GLN B 1 241 ? 0.215 -38.969 -29.375 1 90.25 241 GLN B C 1
ATOM 6512 O O . GLN B 1 241 ? 1.354 -38.938 -29.844 1 90.25 241 GLN B O 1
ATOM 6517 N N . ILE B 1 242 ? -0.585 -37.969 -29.203 1 88.25 242 ILE B N 1
ATOM 6518 C CA . ILE B 1 242 ? -0.094 -36.625 -29.547 1 88.25 242 ILE B CA 1
ATOM 6519 C C . ILE B 1 242 ? 1.089 -36.281 -28.656 1 88.25 242 ILE B C 1
ATOM 6521 O O . ILE B 1 242 ? 2.102 -35.75 -29.125 1 88.25 242 ILE B O 1
ATOM 6525 N N . LEU B 1 243 ? 1.001 -36.594 -27.406 1 90.38 243 LEU B N 1
ATOM 6526 C CA . LEU B 1 243 ? 2.074 -36.344 -26.453 1 90.38 243 LEU B CA 1
ATOM 6527 C C . LEU B 1 243 ? 3.34 -37.094 -26.828 1 90.38 243 LEU B C 1
ATOM 6529 O O . LEU B 1 243 ? 4.441 -36.562 -26.766 1 90.38 243 LEU B O 1
ATOM 6533 N N . SER B 1 244 ? 3.168 -38.344 -27.188 1 89.5 244 SER B N 1
ATOM 6534 C CA . SER B 1 244 ? 4.297 -39.156 -27.562 1 89.5 244 SER B CA 1
ATOM 6535 C C . SER B 1 244 ? 4.977 -38.656 -28.828 1 89.5 244 SER B C 1
ATOM 6537 O O . SER B 1 244 ? 6.203 -38.688 -28.938 1 89.5 244 SER B O 1
ATOM 6539 N N . GLU B 1 245 ? 4.18 -38.188 -29.719 1 85.12 245 GLU B N 1
ATOM 6540 C CA . GLU B 1 245 ? 4.734 -37.594 -30.938 1 85.12 245 GLU B CA 1
ATOM 6541 C C . GLU B 1 245 ? 5.547 -36.344 -30.641 1 85.12 245 GLU B C 1
ATOM 6543 O O . GLU B 1 245 ? 6.609 -36.125 -31.219 1 85.12 245 GLU B O 1
ATOM 6548 N N . LEU B 1 246 ? 5.004 -35.562 -29.812 1 85.38 246 LEU B N 1
ATOM 6549 C CA . LEU B 1 246 ? 5.699 -34.344 -29.438 1 85.38 246 LEU B CA 1
ATOM 6550 C C . LEU B 1 246 ? 7.012 -34.656 -28.734 1 85.38 246 LEU B C 1
ATOM 6552 O O . LEU B 1 246 ? 8.031 -34 -28.969 1 85.38 246 LEU B O 1
ATOM 6556 N N . HIS B 1 247 ? 6.922 -35.625 -27.875 1 86.81 247 HIS B N 1
ATOM 6557 C CA . HIS B 1 247 ? 8.102 -36 -27.109 1 86.81 247 HIS B CA 1
ATOM 6558 C C . HIS B 1 247 ? 9.172 -36.594 -28.031 1 86.81 247 HIS B C 1
ATOM 6560 O O . HIS B 1 247 ? 10.359 -36.312 -27.875 1 86.81 247 HIS B O 1
ATOM 6566 N N . TYR B 1 248 ? 8.703 -37.406 -28.938 1 81.88 248 TYR B N 1
ATOM 6567 C CA . TYR B 1 248 ? 9.625 -38.062 -29.844 1 81.88 248 TYR B CA 1
ATOM 6568 C C . TYR B 1 248 ? 10.266 -37.094 -30.812 1 81.88 248 TYR B C 1
ATOM 6570 O O . TYR B 1 248 ? 11.453 -37.188 -31.109 1 81.88 248 TYR B O 1
ATOM 6578 N N . GLY B 1 249 ? 9.484 -36.188 -31.281 1 74.44 249 GLY B N 1
ATOM 6579 C CA . GLY B 1 249 ? 9.969 -35.25 -32.281 1 74.44 249 GLY B CA 1
ATOM 6580 C C . GLY B 1 249 ? 10.812 -34.125 -31.688 1 74.44 249 GLY B C 1
ATOM 6581 O O . GLY B 1 249 ? 11.586 -33.469 -32.375 1 74.44 249 GLY B O 1
ATOM 6582 N N . ARG B 1 250 ? 10.836 -34.062 -30.516 1 64.56 250 ARG B N 1
ATOM 6583 C CA . ARG B 1 250 ? 11.57 -33.062 -29.734 1 64.56 250 ARG B CA 1
ATOM 6584 C C . ARG B 1 250 ? 11.469 -31.688 -30.375 1 64.56 250 ARG B C 1
ATOM 6586 O O . ARG B 1 250 ? 12.461 -30.969 -30.453 1 64.56 250 ARG B O 1
ATOM 6593 N N . ARG B 1 251 ? 10.398 -31.484 -31.203 1 62.44 251 ARG B N 1
ATOM 6594 C CA . ARG B 1 251 ? 10.242 -30.172 -31.844 1 62.44 251 ARG B CA 1
ATOM 6595 C C . ARG B 1 251 ? 8.836 -29.625 -31.625 1 62.44 251 ARG B C 1
ATOM 6597 O O . ARG B 1 251 ? 7.863 -30.391 -31.594 1 62.44 251 ARG B O 1
ATOM 6604 N N . ARG B 1 252 ? 8.836 -28.328 -31.297 1 62.25 252 ARG B N 1
ATOM 6605 C CA . ARG B 1 252 ? 7.559 -27.625 -31.234 1 62.25 252 ARG B CA 1
ATOM 6606 C C . ARG B 1 252 ? 6.797 -27.75 -32.562 1 62.25 252 ARG B C 1
ATOM 6608 O O . ARG B 1 252 ? 7.379 -27.594 -33.625 1 62.25 252 ARG B O 1
ATOM 6615 N N . LEU B 1 253 ? 5.715 -28.234 -32.469 1 66.62 253 LEU B N 1
ATOM 6616 C CA . LEU B 1 253 ? 4.859 -28.359 -33.656 1 66.62 253 LEU B CA 1
ATOM 6617 C C . LEU B 1 253 ? 3.502 -27.719 -33.406 1 66.62 253 LEU B C 1
ATOM 6619 O O . LEU B 1 253 ? 2.582 -28.359 -32.906 1 66.62 253 LEU B O 1
ATOM 6623 N N . PRO B 1 254 ? 3.389 -26.375 -33.688 1 62.59 254 PRO B N 1
ATOM 6624 C CA . PRO B 1 254 ? 2.135 -25.672 -33.406 1 62.59 254 PRO B CA 1
ATOM 6625 C C . PRO B 1 254 ? 0.908 -26.422 -33.938 1 62.59 254 PRO B C 1
ATOM 6627 O O . PRO B 1 254 ? -0.159 -26.375 -33.312 1 62.59 254 PRO B O 1
ATOM 6630 N N . GLN B 1 255 ? 1.151 -27.203 -34.844 1 63.5 255 GLN B N 1
ATOM 6631 C CA . GLN B 1 255 ? 0.036 -27.875 -35.531 1 63.5 255 GLN B CA 1
ATOM 6632 C C . GLN B 1 255 ? -0.55 -28.969 -34.625 1 63.5 255 GLN B C 1
ATOM 6634 O O . GLN B 1 255 ? -1.739 -29.281 -34.719 1 63.5 255 GLN B O 1
ATOM 6639 N N . ARG B 1 256 ? 0.226 -29.297 -33.719 1 67.69 256 ARG B N 1
ATOM 6640 C CA . ARG B 1 256 ? -0.236 -30.422 -32.906 1 67.69 256 ARG B CA 1
ATOM 6641 C C . ARG B 1 256 ? -1.22 -29.969 -31.844 1 67.69 256 ARG B C 1
ATOM 6643 O O . ARG B 1 256 ? -2.141 -30.703 -31.484 1 67.69 256 ARG B O 1
ATOM 6650 N N . THR B 1 257 ? -1.154 -28.766 -31.406 1 76.25 257 THR B N 1
ATOM 6651 C CA . THR B 1 257 ? -2.072 -28.266 -30.391 1 76.25 257 THR B CA 1
ATOM 6652 C C . THR B 1 257 ? -3.43 -27.938 -31 1 76.25 257 THR B C 1
ATOM 6654 O O . THR B 1 257 ? -4.43 -27.828 -30.281 1 76.25 257 THR B O 1
ATOM 6657 N N . ASP B 1 258 ? -3.469 -27.969 -32.312 1 77.56 258 ASP B N 1
ATOM 6658 C CA . ASP B 1 258 ? -4.723 -27.672 -33 1 77.56 258 ASP B CA 1
ATOM 6659 C C . ASP B 1 258 ? -5.699 -28.828 -32.906 1 77.56 258 ASP B C 1
ATOM 6661 O O . ASP B 1 258 ? -6.902 -28.672 -33.094 1 77.56 258 ASP B O 1
ATOM 6665 N N . ASN B 1 259 ? -5.172 -29.922 -32.5 1 79.06 259 ASN B N 1
ATOM 6666 C CA . ASN B 1 259 ? -6.008 -31.109 -32.406 1 79.06 259 ASN B CA 1
ATOM 6667 C C . ASN B 1 259 ? -6.707 -31.219 -31.062 1 79.06 259 ASN B C 1
ATOM 6669 O O . ASN B 1 259 ? -7.617 -32.031 -30.891 1 79.06 259 ASN B O 1
ATOM 6673 N N . ILE B 1 260 ? -6.363 -30.375 -30.172 1 87.19 260 ILE B N 1
ATOM 6674 C CA . ILE B 1 260 ? -6.863 -30.5 -28.812 1 87.19 260 ILE B CA 1
ATOM 6675 C C . ILE B 1 260 ? -8.273 -29.922 -28.719 1 87.19 260 ILE B C 1
ATOM 6677 O O . ILE B 1 260 ? -9.172 -30.547 -28.156 1 87.19 260 ILE B O 1
ATOM 6681 N N . PRO B 1 261 ? -8.578 -28.812 -29.406 1 86.12 261 PRO B N 1
ATOM 6682 C CA . PRO B 1 261 ? -9.898 -28.203 -29.25 1 86.12 261 PRO B CA 1
ATOM 6683 C C . PRO B 1 261 ? -11.023 -29.109 -29.734 1 86.12 261 PRO B C 1
ATOM 6685 O O . PRO B 1 261 ? -12.047 -29.25 -29.062 1 86.12 261 PRO B O 1
ATOM 6688 N N . PRO B 1 262 ? -10.82 -29.797 -30.797 1 84 262 PRO B N 1
ATOM 6689 C CA . PRO B 1 262 ? -11.883 -30.719 -31.219 1 84 262 PRO B CA 1
ATOM 6690 C C . PRO B 1 262 ? -12.125 -31.844 -30.234 1 84 262 PRO B C 1
ATOM 6692 O O . PRO B 1 262 ? -13.266 -32.281 -30.047 1 84 262 PRO B O 1
ATOM 6695 N N . ILE B 1 263 ? -11.047 -32.344 -29.656 1 84.75 263 ILE B N 1
ATOM 6696 C CA . ILE B 1 263 ? -11.18 -33.406 -28.688 1 84.75 263 ILE B CA 1
ATOM 6697 C C . ILE B 1 263 ? -11.906 -32.906 -27.438 1 84.75 263 ILE B C 1
ATOM 6699 O O . ILE B 1 263 ? -12.789 -33.562 -26.906 1 84.75 263 ILE B O 1
ATOM 6703 N N . LEU B 1 264 ? -11.586 -31.719 -27.047 1 87.62 264 LEU B N 1
ATOM 6704 C CA . LEU B 1 264 ? -12.219 -31.109 -25.891 1 87.62 264 LEU B CA 1
ATOM 6705 C C . LEU B 1 264 ? -13.711 -30.891 -26.141 1 87.62 264 LEU B C 1
ATOM 6707 O O . LEU B 1 264 ? -14.539 -31.125 -25.266 1 87.62 264 LEU B O 1
ATOM 6711 N N . HIS B 1 265 ? -13.984 -30.453 -27.328 1 85.88 265 HIS B N 1
ATOM 6712 C CA . HIS B 1 265 ? -15.375 -30.234 -27.703 1 85.88 265 HIS B CA 1
ATOM 6713 C C . HIS B 1 265 ? -16.172 -31.531 -27.656 1 85.88 265 HIS B C 1
ATOM 6715 O O . HIS B 1 265 ? -17.312 -31.547 -27.188 1 85.88 265 HIS B O 1
ATOM 6721 N N . TYR B 1 266 ? -15.555 -32.469 -28.125 1 84.81 266 TYR B N 1
ATOM 6722 C CA . TYR B 1 266 ? -16.172 -33.781 -28.109 1 84.81 266 TYR B CA 1
ATOM 6723 C C . TYR B 1 266 ? -16.438 -34.25 -26.672 1 84.81 266 TYR B C 1
ATOM 6725 O O . TYR B 1 266 ? -17.531 -34.75 -26.375 1 84.81 266 TYR B O 1
ATOM 6733 N N . LEU B 1 267 ? -15.469 -34.062 -25.812 1 85.88 267 LEU B N 1
ATOM 6734 C CA . LEU B 1 267 ? -15.602 -34.469 -24.422 1 85.88 267 LEU B CA 1
ATOM 6735 C C . LEU B 1 267 ? -16.672 -33.656 -23.703 1 85.88 267 LEU B C 1
ATOM 6737 O O . LEU B 1 267 ? -17.406 -34.188 -22.875 1 85.88 267 LEU B O 1
ATOM 6741 N N . LYS B 1 268 ? -16.797 -32.406 -24.062 1 82.5 268 LYS B N 1
ATOM 6742 C CA . LYS B 1 268 ? -17.812 -31.547 -23.469 1 82.5 268 LYS B CA 1
ATOM 6743 C C . LYS B 1 268 ? -19.219 -31.953 -23.891 1 82.5 268 LYS B C 1
ATOM 6745 O O . LYS B 1 268 ? -20.156 -31.875 -23.094 1 82.5 268 LYS B O 1
ATOM 6750 N N . ARG B 1 269 ? -19.312 -32.375 -25.125 1 78.19 269 ARG B N 1
ATOM 6751 C CA . ARG B 1 269 ? -20.625 -32.719 -25.688 1 78.19 269 ARG 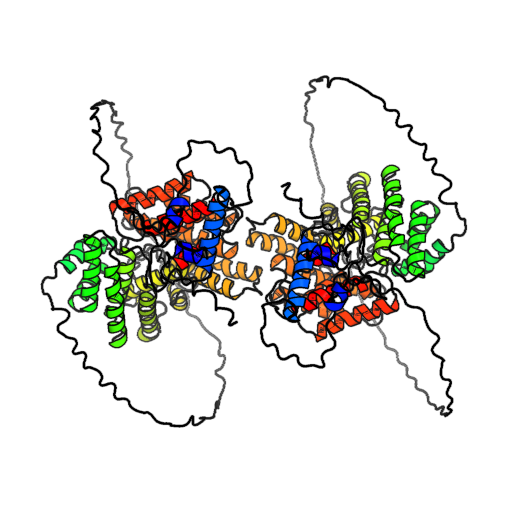B CA 1
ATOM 6752 C C . ARG B 1 269 ? -21.094 -34.062 -25.141 1 78.19 269 ARG B C 1
ATOM 6754 O O . ARG B 1 269 ? -22.281 -34.25 -24.875 1 78.19 269 ARG B O 1
ATOM 6761 N N . THR B 1 270 ? -20.109 -34.969 -25.25 1 71.69 270 THR B N 1
ATOM 6762 C CA . THR B 1 270 ? -20.531 -36.312 -24.797 1 71.69 270 THR B CA 1
ATOM 6763 C C . THR B 1 270 ? -20.812 -36.312 -23.297 1 71.69 270 THR B C 1
ATOM 6765 O O . THR B 1 270 ? -21.562 -37.156 -22.797 1 71.69 270 THR B O 1
ATOM 6768 N N . GLY B 1 271 ? -20.578 -35.219 -22.562 1 60.09 271 GLY B N 1
ATOM 6769 C CA . GLY B 1 271 ? -21.031 -34.906 -21.219 1 60.09 271 GLY B CA 1
ATOM 6770 C C . GLY B 1 271 ? -20.766 -36 -20.219 1 60.09 271 GLY B C 1
ATOM 6771 O O . GLY B 1 271 ? -21.531 -36.156 -19.25 1 60.09 271 GLY B O 1
ATOM 6772 N N . THR B 1 272 ? -19.969 -37.062 -20.625 1 57.22 272 THR B N 1
ATOM 6773 C CA . THR B 1 272 ? -20.031 -38.188 -19.719 1 57.22 272 THR B CA 1
ATOM 6774 C C . THR B 1 272 ? -19.328 -37.875 -18.406 1 57.22 272 THR B C 1
ATOM 6776 O O . THR B 1 272 ? -19.688 -38.406 -17.344 1 57.22 272 THR B O 1
ATOM 6779 N N . GLY B 1 273 ? -18.703 -36.781 -18.359 1 66.94 273 GLY B N 1
ATOM 6780 C CA . GLY B 1 273 ? -18.141 -36.25 -17.125 1 66.94 273 GLY B CA 1
ATOM 6781 C C . GLY B 1 273 ? -17.453 -37.312 -16.281 1 66.94 273 GLY B C 1
ATOM 6782 O O . GLY B 1 273 ? -17.656 -37.375 -15.062 1 66.94 273 GLY B O 1
ATOM 6783 N N . THR B 1 274 ? -16.781 -38.406 -16.953 1 83.81 274 THR B N 1
ATOM 6784 C CA . THR B 1 274 ? -16.125 -39.469 -16.203 1 83.81 274 THR B CA 1
ATOM 6785 C C . THR B 1 274 ? -14.727 -39.031 -15.766 1 83.81 274 THR B C 1
ATOM 6787 O O . THR B 1 274 ? -14.227 -38 -16.203 1 83.81 274 THR B O 1
ATOM 6790 N N . LEU B 1 275 ? -14.297 -39.781 -14.891 1 90.06 275 LEU B N 1
ATOM 6791 C CA . LEU B 1 275 ? -12.945 -39.531 -14.406 1 90.06 275 LEU B CA 1
ATOM 6792 C C . LEU B 1 275 ? -11.93 -39.688 -15.523 1 90.06 275 LEU B C 1
ATOM 6794 O O . LEU B 1 275 ? -10.922 -38.969 -15.555 1 90.06 275 LEU B O 1
ATOM 6798 N N . ASP B 1 276 ? -12.242 -40.5 -16.453 1 91.75 276 ASP B N 1
ATOM 6799 C CA . ASP B 1 276 ? -11.352 -40.688 -17.594 1 91.75 276 ASP B CA 1
ATOM 6800 C C . ASP B 1 276 ? -11.352 -39.5 -18.531 1 91.75 276 ASP B C 1
ATOM 6802 O O . ASP B 1 276 ? -10.336 -39.156 -19.141 1 91.75 276 ASP B O 1
ATOM 6806 N N . ASP B 1 277 ? -12.516 -38.875 -18.625 1 91.81 277 ASP B N 1
ATOM 6807 C CA . ASP B 1 277 ? -12.586 -37.656 -19.406 1 91.81 277 ASP B CA 1
ATOM 6808 C C . ASP B 1 277 ? -11.703 -36.562 -18.797 1 91.81 277 ASP B C 1
ATOM 6810 O O . ASP B 1 277 ? -10.961 -35.906 -19.516 1 91.81 277 ASP B O 1
ATOM 6814 N N . ALA B 1 278 ? -11.82 -36.469 -17.516 1 92.56 278 ALA B N 1
ATOM 6815 C CA . ALA B 1 278 ? -11.016 -35.469 -16.812 1 92.56 278 ALA B CA 1
ATOM 6816 C C . ALA B 1 278 ? -9.523 -35.75 -16.969 1 92.56 278 ALA B C 1
ATOM 6818 O O . ALA B 1 278 ? -8.727 -34.844 -17.188 1 92.56 278 ALA B O 1
ATOM 6819 N N . MET B 1 279 ? -9.156 -36.969 -16.875 1 93.12 279 MET B N 1
ATOM 6820 C CA . MET B 1 279 ? -7.758 -37.344 -17.016 1 93.12 279 MET B CA 1
ATOM 6821 C C . MET B 1 279 ? -7.262 -37.062 -18.438 1 93.12 279 MET B C 1
ATOM 6823 O O . MET B 1 279 ? -6.125 -36.625 -18.609 1 93.12 279 MET B O 1
ATOM 6827 N N . ALA B 1 280 ? -8.102 -37.344 -19.391 1 93.06 280 ALA B N 1
ATOM 6828 C CA . ALA B 1 280 ? -7.746 -37.031 -20.781 1 93.06 280 ALA B CA 1
ATOM 6829 C C . ALA B 1 280 ? -7.473 -35.562 -20.969 1 93.06 280 ALA B C 1
ATOM 6831 O O . ALA B 1 280 ? -6.512 -35.156 -21.641 1 93.06 280 ALA B O 1
ATOM 6832 N N . VAL B 1 281 ? -8.289 -34.781 -20.391 1 94 281 VAL B N 1
ATOM 6833 C CA . VAL B 1 281 ? -8.148 -33.344 -20.5 1 94 281 VAL B CA 1
ATOM 6834 C C . VAL B 1 281 ? -6.871 -32.875 -19.797 1 94 281 VAL B C 1
ATOM 6836 O O . VAL B 1 281 ? -6.195 -31.953 -20.266 1 94 281 VAL B O 1
ATOM 6839 N N . LEU B 1 282 ? -6.523 -33.5 -18.75 1 95.19 282 LEU B N 1
ATOM 6840 C CA . LEU B 1 282 ? -5.281 -33.188 -18.047 1 95.19 282 LEU B CA 1
ATOM 6841 C C . LEU B 1 282 ? -4.07 -33.531 -18.906 1 95.19 282 LEU B C 1
ATOM 6843 O O . LEU B 1 282 ? -3.07 -32.812 -18.906 1 95.19 282 LEU B O 1
ATOM 6847 N N . HIS B 1 283 ? -4.18 -34.625 -19.672 1 94.62 283 HIS B N 1
ATOM 6848 C CA . HIS B 1 283 ? -3.129 -34.938 -20.625 1 94.62 283 HIS B CA 1
ATOM 6849 C C . HIS B 1 283 ? -3.021 -33.844 -21.703 1 94.62 283 HIS B C 1
ATOM 6851 O O . HIS B 1 283 ? -1.926 -33.562 -22.188 1 94.62 283 HIS B O 1
ATOM 6857 N N . SER B 1 284 ? -4.18 -33.312 -22.047 1 94.25 284 SER B N 1
ATOM 6858 C CA . SER B 1 284 ? -4.172 -32.25 -23.047 1 94.25 284 SER B CA 1
ATOM 6859 C C . SER B 1 284 ? -3.398 -31.016 -22.562 1 94.25 284 SER B C 1
ATOM 6861 O O . SER B 1 284 ? -2.752 -30.328 -23.359 1 94.25 284 SER B O 1
ATOM 6863 N N . VAL B 1 285 ? -3.48 -30.719 -21.281 1 95.75 285 VAL B N 1
ATOM 6864 C CA . VAL B 1 285 ? -2.707 -29.625 -20.703 1 95.75 285 VAL B CA 1
ATOM 6865 C C . VAL B 1 285 ? -1.215 -29.891 -20.891 1 95.75 285 VAL B C 1
ATOM 6867 O O . VAL B 1 285 ? -0.449 -28.984 -21.234 1 95.75 285 VAL B O 1
ATOM 6870 N N . SER B 1 286 ? -0.822 -31.094 -20.688 1 94.31 286 SER B N 1
ATOM 6871 C CA . SER B 1 286 ? 0.576 -31.484 -20.859 1 94.31 286 SER B CA 1
ATOM 6872 C C . SER B 1 286 ? 1.033 -31.312 -22.297 1 94.31 286 SER B C 1
ATOM 6874 O O . SER B 1 286 ? 2.203 -31.031 -22.547 1 94.31 286 SER B O 1
ATOM 6876 N N . VAL B 1 287 ? 0.114 -31.516 -23.219 1 92.75 287 VAL B N 1
ATOM 6877 C CA . VAL B 1 287 ? 0.451 -31.297 -24.625 1 92.75 287 VAL B CA 1
ATOM 6878 C C . VAL B 1 287 ? 0.868 -29.844 -24.828 1 92.75 287 VAL B C 1
ATOM 6880 O O . VAL B 1 287 ? 1.881 -29.578 -25.484 1 92.75 287 VAL B O 1
ATOM 6883 N N . TYR B 1 288 ? 0.131 -28.969 -24.281 1 93.25 288 TYR B N 1
ATOM 6884 C CA . TYR B 1 288 ? 0.482 -27.547 -24.391 1 93.25 288 TYR B CA 1
ATOM 6885 C C . TYR B 1 288 ? 1.819 -27.266 -23.703 1 93.25 288 TYR B C 1
ATOM 6887 O O . TYR B 1 288 ? 2.633 -26.5 -24.219 1 93.25 288 TYR B O 1
ATOM 6895 N N . LEU B 1 289 ? 2.041 -27.906 -22.609 1 93.62 289 LEU B N 1
ATOM 6896 C CA . LEU B 1 289 ? 3.277 -27.703 -21.859 1 93.62 289 LEU B CA 1
ATOM 6897 C C . LEU B 1 289 ? 4.48 -28.203 -22.656 1 93.62 289 LEU B C 1
ATOM 6899 O O . LEU B 1 289 ? 5.516 -27.531 -22.703 1 93.62 289 LEU B O 1
ATOM 6903 N N . PHE B 1 290 ? 4.336 -29.375 -23.234 1 91 290 PHE B N 1
ATOM 6904 C CA . PHE B 1 290 ? 5.414 -29.969 -24.031 1 91 290 PHE B CA 1
ATOM 6905 C C . PHE B 1 290 ? 5.703 -29.109 -25.266 1 91 290 PHE B C 1
ATOM 6907 O O . PHE B 1 290 ? 6.789 -29.203 -25.844 1 91 290 PHE B O 1
ATOM 6914 N N . ASN B 1 291 ? 4.684 -28.328 -25.578 1 89.81 291 ASN B N 1
ATOM 6915 C CA . ASN B 1 291 ? 4.816 -27.5 -26.781 1 89.81 291 ASN B CA 1
ATOM 6916 C C . ASN B 1 291 ? 5.121 -26.047 -26.422 1 89.81 291 ASN B C 1
ATOM 6918 O O . ASN B 1 291 ? 4.59 -25.141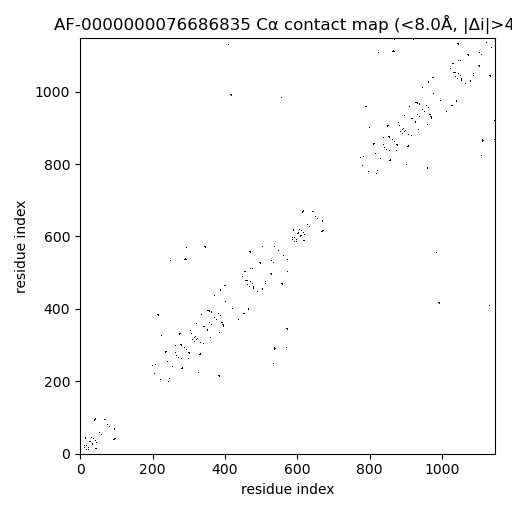 -27.062 1 89.81 291 ASN B O 1
ATOM 6922 N N . GLY B 1 292 ? 5.773 -25.734 -25.359 1 89 292 GLY B N 1
ATOM 6923 C CA . GLY B 1 292 ? 6.203 -24.391 -25.031 1 89 292 GLY B CA 1
ATOM 6924 C C . GLY B 1 292 ? 5.43 -23.781 -23.891 1 89 292 GLY B C 1
ATOM 6925 O O . GLY B 1 292 ? 5.828 -22.75 -23.344 1 89 292 GLY B O 1
ATOM 6926 N N . GLY B 1 293 ? 4.254 -24.328 -23.562 1 91.31 293 GLY B N 1
ATOM 6927 C CA . GLY B 1 293 ? 3.504 -23.906 -22.391 1 91.31 293 GLY B CA 1
ATOM 6928 C C . GLY B 1 293 ? 2.504 -22.797 -22.703 1 91.31 293 GLY B C 1
ATOM 6929 O O . GLY B 1 293 ? 1.788 -22.344 -21.812 1 91.31 293 GLY B O 1
ATOM 6930 N N . ASP B 1 294 ? 2.506 -22.312 -23.938 1 90.38 294 ASP B N 1
ATOM 6931 C CA . ASP B 1 294 ? 1.526 -21.312 -24.344 1 90.38 294 ASP B CA 1
ATOM 6932 C C . ASP B 1 294 ? 0.351 -21.953 -25.078 1 90.38 294 ASP B C 1
ATOM 6934 O O . ASP B 1 294 ? 0.359 -23.156 -25.328 1 90.38 294 ASP B O 1
ATOM 6938 N N . GLY B 1 295 ? -0.739 -21.203 -25.281 1 88.25 295 GLY B N 1
ATOM 6939 C CA . GLY B 1 295 ? -1.901 -21.688 -26 1 88.25 295 GLY B CA 1
ATOM 6940 C C . GLY B 1 295 ? -3.166 -21.703 -25.156 1 88.25 295 GLY B C 1
ATOM 6941 O O . GLY B 1 295 ? -3.277 -20.938 -24.203 1 88.25 295 GLY B O 1
ATOM 6942 N N . ALA B 1 296 ? -4.074 -22.609 -25.578 1 90.5 296 ALA B N 1
ATOM 6943 C CA . ALA B 1 296 ? -5.414 -22.547 -25 1 90.5 296 ALA B CA 1
ATOM 6944 C C . ALA B 1 296 ? -5.574 -23.578 -23.891 1 90.5 296 ALA B C 1
ATOM 6946 O O . ALA B 1 296 ? -6.594 -24.266 -23.812 1 90.5 296 ALA B O 1
ATOM 6947 N N . TRP B 1 297 ? -4.547 -23.719 -23.047 1 95.31 297 TRP B N 1
ATOM 6948 C CA . TRP B 1 297 ? -4.602 -24.672 -21.938 1 95.31 297 TRP B CA 1
ATOM 6949 C C . TRP B 1 297 ? -5.688 -24.281 -20.938 1 95.31 297 TRP B C 1
ATOM 6951 O O . TRP B 1 297 ? -6.152 -25.125 -20.172 1 95.31 297 TRP B O 1
ATOM 6961 N N . ASP B 1 298 ? -6.164 -23.062 -20.938 1 94.38 298 ASP B N 1
ATOM 6962 C CA . ASP B 1 298 ? -7.117 -22.531 -19.969 1 94.38 298 ASP B CA 1
ATOM 6963 C C . ASP B 1 298 ? -8.461 -23.25 -20.062 1 94.38 298 ASP B C 1
ATOM 6965 O O . ASP B 1 298 ? -9.078 -23.562 -19.047 1 94.38 298 ASP B O 1
ATOM 6969 N N . GLU B 1 299 ? -8.859 -23.562 -21.25 1 93.06 299 GLU B N 1
ATOM 6970 C CA . GLU B 1 299 ? -10.125 -24.25 -21.438 1 93.06 299 GLU B CA 1
ATOM 6971 C C . GLU B 1 299 ? -10.062 -25.688 -20.906 1 93.06 299 GLU B C 1
ATOM 6973 O O . GLU B 1 299 ? -11.047 -26.188 -20.375 1 93.06 299 GLU B O 1
ATOM 6978 N N . CYS B 1 300 ? -8.914 -26.25 -21.062 1 94.69 300 CYS B N 1
ATOM 6979 C CA . CYS B 1 300 ? -8.719 -27.609 -20.547 1 94.69 300 CYS B CA 1
ATOM 6980 C C . CYS B 1 300 ? -8.781 -27.625 -19.031 1 94.69 300 CYS B C 1
ATOM 6982 O O . CYS B 1 300 ? -9.477 -28.453 -18.438 1 94.69 300 CYS B O 1
ATOM 6984 N N . ILE B 1 301 ? -8.164 -26.672 -18.469 1 96.69 301 ILE B N 1
ATOM 6985 C CA . ILE B 1 301 ? -8.125 -26.594 -17.016 1 96.69 301 ILE B CA 1
ATOM 6986 C C . ILE B 1 301 ? -9.523 -26.281 -16.484 1 96.69 301 ILE B C 1
ATOM 6988 O O . ILE B 1 301 ? -9.938 -26.828 -15.445 1 96.69 301 ILE B O 1
ATOM 6992 N N . ASP B 1 302 ? -10.258 -25.484 -17.188 1 95.12 302 ASP B N 1
ATOM 6993 C CA . ASP B 1 302 ? -11.625 -25.156 -16.797 1 95.12 302 ASP B CA 1
ATOM 6994 C C . ASP B 1 302 ? -12.5 -26.406 -16.781 1 95.12 302 ASP B C 1
ATOM 6996 O O . ASP B 1 302 ? -13.297 -26.594 -15.859 1 95.12 302 ASP B O 1
ATOM 7000 N N . PHE B 1 303 ? -12.289 -27.172 -17.766 1 93.69 303 PHE B N 1
ATOM 7001 C CA . PHE B 1 303 ? -13.047 -28.422 -17.859 1 93.69 303 PHE B CA 1
ATOM 7002 C C . PHE B 1 303 ? -12.703 -29.359 -16.703 1 93.69 303 PHE B C 1
ATOM 7004 O O . PHE B 1 303 ? -13.602 -29.875 -16.047 1 93.69 303 PHE B O 1
ATOM 7011 N N . ALA B 1 304 ? -11.445 -29.578 -16.516 1 95.19 304 ALA B N 1
ATOM 7012 C CA . ALA B 1 304 ? -11.008 -30.484 -15.453 1 95.19 304 ALA B CA 1
ATOM 7013 C C . ALA B 1 304 ? -11.453 -29.969 -14.086 1 95.19 304 ALA B C 1
ATOM 7015 O O . ALA B 1 304 ? -11.906 -30.75 -13.25 1 95.19 304 ALA B O 1
ATOM 7016 N N . ALA B 1 305 ? -11.352 -28.703 -13.844 1 96.06 305 ALA B N 1
ATOM 7017 C CA . ALA B 1 305 ? -11.734 -28.094 -12.57 1 96.06 305 ALA B CA 1
ATOM 7018 C C . ALA B 1 305 ? -13.234 -28.266 -12.312 1 96.06 305 ALA B C 1
ATOM 7020 O O . ALA B 1 305 ? -13.648 -28.562 -11.195 1 96.06 305 ALA B O 1
ATOM 7021 N N . SER B 1 306 ? -14.023 -28.031 -13.336 1 93.38 306 SER B N 1
ATOM 7022 C CA . SER B 1 306 ? -15.469 -28.188 -13.203 1 93.38 306 SER B CA 1
ATOM 7023 C C . SER B 1 306 ? -15.828 -29.625 -12.812 1 93.38 306 SER B C 1
ATOM 7025 O O . SER B 1 306 ? -16.734 -29.844 -11.992 1 93.38 306 SER B O 1
ATOM 7027 N N . HIS B 1 307 ? -15.141 -30.531 -13.406 1 92.81 307 HIS B N 1
ATOM 7028 C CA . HIS B 1 307 ? -15.375 -31.922 -13.078 1 92.81 307 HIS B CA 1
ATOM 7029 C C . HIS B 1 307 ? -15.016 -32.219 -11.625 1 92.81 307 HIS B C 1
ATOM 7031 O O . HIS B 1 307 ? -15.766 -32.906 -10.93 1 92.81 307 HIS B O 1
ATOM 7037 N N . VAL B 1 308 ? -13.875 -31.734 -11.242 1 94.62 308 VAL B N 1
ATOM 7038 C CA . VAL B 1 308 ? -13.422 -31.953 -9.875 1 94.62 308 VAL B CA 1
ATOM 7039 C C . VAL B 1 308 ? -14.391 -31.297 -8.898 1 94.62 308 VAL B C 1
ATOM 7041 O O . VAL B 1 308 ? -14.719 -31.875 -7.855 1 94.62 308 VAL B O 1
ATOM 7044 N N . GLN B 1 309 ? -14.836 -30.156 -9.227 1 93.88 309 GLN B N 1
ATOM 7045 C CA . GLN B 1 309 ? -15.797 -29.469 -8.375 1 93.88 309 GLN B CA 1
ATOM 7046 C C . GLN B 1 309 ? -17.062 -30.281 -8.195 1 93.88 309 GLN B C 1
ATOM 7048 O O . GLN B 1 309 ? -17.609 -30.375 -7.09 1 93.88 309 GLN B O 1
ATOM 7053 N N . LEU B 1 310 ? -17.531 -30.797 -9.289 1 91.06 310 LEU B N 1
ATOM 7054 C CA . LEU B 1 310 ? -18.719 -31.625 -9.258 1 91.06 310 LEU B CA 1
ATOM 7055 C C . LEU B 1 310 ? -18.5 -32.875 -8.414 1 91.06 310 LEU B C 1
ATOM 7057 O O . LEU B 1 310 ? -19.359 -33.25 -7.609 1 91.06 310 LEU B O 1
ATOM 7061 N N . LEU B 1 311 ? -17.359 -33.5 -8.625 1 91.62 311 LEU B N 1
ATOM 7062 C CA . LEU B 1 311 ? -17.016 -34.719 -7.906 1 91.62 311 LEU B CA 1
ATOM 7063 C C . LEU B 1 311 ? -16.938 -34.469 -6.406 1 91.62 311 LEU B C 1
ATOM 7065 O O . LEU B 1 311 ? -17.5 -35.25 -5.617 1 91.62 311 LEU B O 1
ATOM 7069 N N . LEU B 1 312 ? -16.266 -33.469 -6 1 92.06 312 LEU B N 1
ATOM 7070 C CA . LEU B 1 312 ? -16.062 -33.156 -4.586 1 92.06 312 LEU B CA 1
ATOM 7071 C C . LEU B 1 312 ? -17.344 -32.625 -3.963 1 92.06 312 LEU B C 1
ATOM 7073 O O . LEU B 1 312 ? -17.578 -32.781 -2.766 1 92.06 312 LEU B O 1
ATOM 7077 N N . GLY B 1 313 ? -18.172 -32 -4.75 1 90.12 313 GLY B N 1
ATOM 7078 C CA . GLY B 1 313 ? -19.406 -31.406 -4.25 1 90.12 313 GLY B CA 1
ATOM 7079 C C . GLY B 1 313 ? -20.547 -32.406 -4.164 1 90.12 313 GLY B C 1
ATOM 7080 O O . GLY B 1 313 ? -21.547 -32.156 -3.494 1 90.12 313 GLY B O 1
ATOM 7081 N N . THR B 1 314 ? -20.453 -33.5 -4.82 1 89.62 314 THR B N 1
ATOM 7082 C CA . THR B 1 314 ? -21.531 -34.469 -4.844 1 89.62 314 THR B CA 1
ATOM 7083 C C . THR B 1 314 ? -21.109 -35.75 -4.156 1 89.62 314 THR B C 1
ATOM 7085 O O . THR B 1 314 ? -21.375 -35.969 -2.971 1 89.62 314 THR B O 1
ATOM 7088 N N . THR B 1 315 ? -20.172 -36.531 -4.773 1 85.06 315 THR B N 1
ATOM 7089 C CA . THR B 1 315 ? -19.797 -37.844 -4.316 1 85.06 315 THR B CA 1
ATOM 7090 C C . THR B 1 315 ? -19.062 -37.781 -2.977 1 85.06 315 THR B C 1
ATOM 7092 O O . THR B 1 315 ? -19.266 -38.625 -2.105 1 85.06 315 THR B O 1
ATOM 7095 N N . TYR B 1 316 ? -18.297 -36.75 -2.871 1 88.44 316 TYR B N 1
ATOM 7096 C CA . TYR B 1 316 ? -17.453 -36.688 -1.687 1 88.44 316 TYR B CA 1
ATOM 7097 C C . TYR B 1 316 ? -17.797 -35.5 -0.807 1 88.44 316 TYR B C 1
ATOM 7099 O O . TYR B 1 316 ? -16.984 -35.031 -0.008 1 88.44 316 TYR B O 1
ATOM 7107 N N . TYR B 1 317 ? -18.969 -35 -0.926 1 84.94 317 TYR B N 1
ATOM 7108 C CA . TYR B 1 317 ? -19.406 -33.812 -0.241 1 84.94 317 TYR B CA 1
ATOM 7109 C C . TYR B 1 317 ? -19.375 -34 1.271 1 84.94 317 TYR B C 1
ATOM 7111 O O . TYR B 1 317 ? -19.016 -33.062 2.008 1 84.94 317 TYR B O 1
ATOM 7119 N N . ASN B 1 318 ? -19.609 -35.156 1.705 1 81.38 318 ASN B N 1
ATOM 7120 C CA . ASN B 1 318 ? -19.812 -35.375 3.131 1 81.38 318 ASN B CA 1
ATOM 7121 C C . ASN B 1 318 ? -18.5 -35.719 3.838 1 81.38 318 ASN B C 1
ATOM 7123 O O . ASN B 1 318 ? -18.469 -35.875 5.059 1 81.38 318 ASN B O 1
ATOM 7127 N N . PHE B 1 319 ? -17.469 -35.75 3.092 1 81.94 319 PHE B N 1
ATOM 7128 C CA . PHE B 1 319 ? -16.203 -36.094 3.713 1 81.94 319 PHE B CA 1
ATOM 7129 C C . PHE B 1 319 ? -15.391 -34.844 4.031 1 81.94 319 PHE B C 1
ATOM 7131 O O . PHE B 1 319 ? -15.367 -33.875 3.244 1 81.94 319 PHE B O 1
ATOM 7138 N N . SER B 1 320 ? -14.859 -34.875 5.145 1 76.44 320 SER B N 1
ATOM 7139 C CA . SER B 1 320 ? -14.023 -33.75 5.547 1 76.44 320 SER B CA 1
ATOM 7140 C C . SER B 1 320 ? -12.789 -33.625 4.656 1 76.44 320 SER B C 1
ATOM 7142 O O . SER B 1 320 ? -12.406 -32.531 4.254 1 76.44 320 SER B O 1
ATOM 7144 N N . ASN B 1 321 ? -12.258 -34.875 4.328 1 82.44 321 ASN B N 1
ATOM 7145 C CA . ASN B 1 321 ? -11.148 -34.906 3.381 1 82.44 321 ASN B CA 1
ATOM 7146 C C . ASN B 1 321 ? -11.367 -35.969 2.316 1 82.44 321 ASN B C 1
ATOM 7148 O O . ASN B 1 321 ? -10.977 -37.125 2.502 1 82.44 321 ASN B O 1
ATOM 7152 N N . PRO B 1 322 ? -11.836 -35.531 1.305 1 87.56 322 PRO B N 1
ATOM 7153 C CA . PRO B 1 322 ? -12.18 -36.438 0.221 1 87.56 322 PRO B CA 1
ATOM 7154 C C . PRO B 1 322 ? -10.977 -37.25 -0.274 1 87.56 322 PRO B C 1
ATOM 7156 O O . PRO B 1 322 ? -11.133 -38.375 -0.727 1 87.56 322 PRO B O 1
ATOM 7159 N N . LEU B 1 323 ? -9.773 -36.75 -0.169 1 88.38 323 LEU B N 1
ATOM 7160 C CA . LEU B 1 323 ? -8.594 -37.406 -0.719 1 88.38 323 LEU B CA 1
ATOM 7161 C C . LEU B 1 323 ? -8.234 -38.656 0.094 1 88.38 323 LEU B C 1
ATOM 7163 O O . LEU B 1 323 ? -7.598 -39.594 -0.422 1 88.38 323 LEU B O 1
ATOM 7167 N N . GLN B 1 324 ? -8.711 -38.719 1.28 1 83.81 324 GLN B N 1
ATOM 7168 C CA . GLN B 1 324 ? -8.445 -39.875 2.127 1 83.81 324 GLN B CA 1
ATOM 7169 C C . GLN B 1 324 ? -9.398 -41 1.812 1 83.81 324 GLN B C 1
ATOM 7171 O O . GLN B 1 324 ? -9.094 -42.188 2.072 1 83.81 324 GLN B O 1
ATOM 7176 N N . GLN B 1 325 ? -10.484 -40.688 1.22 1 85.69 325 GLN B N 1
ATOM 7177 C CA . GLN B 1 325 ? -11.547 -41.688 1.029 1 85.69 325 GLN B CA 1
ATOM 7178 C C . GLN B 1 325 ? -11.656 -42.094 -0.436 1 85.69 325 GLN B C 1
ATOM 7180 O O . GLN B 1 325 ? -12.203 -43.156 -0.749 1 85.69 325 GLN B O 1
ATOM 7185 N N . CYS B 1 326 ? -11.047 -41.375 -1.23 1 88.25 326 CYS B N 1
ATOM 7186 C CA . CYS B 1 326 ? -11.234 -41.656 -2.652 1 88.25 326 CYS B CA 1
ATOM 7187 C C . CYS B 1 326 ? -10.234 -42.688 -3.15 1 88.25 326 CYS B C 1
ATOM 7189 O O . CYS B 1 326 ? -9.312 -43.062 -2.426 1 88.25 326 CYS B O 1
ATOM 7191 N N . ASP B 1 327 ? -10.516 -43.25 -4.277 1 89.31 327 ASP B N 1
ATOM 7192 C CA . ASP B 1 327 ? -9.594 -44.188 -4.898 1 89.31 327 ASP B CA 1
ATOM 7193 C C . ASP B 1 327 ? -8.375 -43.469 -5.477 1 89.31 327 ASP B C 1
ATOM 7195 O O . ASP B 1 327 ? -8.391 -42.25 -5.633 1 89.31 327 ASP B O 1
ATOM 7199 N N . ALA B 1 328 ? -7.426 -44.188 -5.82 1 88.62 328 ALA B N 1
ATOM 7200 C CA . ALA B 1 328 ? -6.148 -43.656 -6.266 1 88.62 328 ALA B CA 1
ATOM 7201 C C . ALA B 1 328 ? -6.309 -42.875 -7.562 1 88.62 328 ALA B C 1
ATOM 7203 O O . ALA B 1 328 ? -5.652 -41.844 -7.754 1 88.62 328 ALA B O 1
ATOM 7204 N N . LYS B 1 329 ? -7.137 -43.344 -8.438 1 91.38 329 LYS B N 1
ATOM 7205 C CA . LYS B 1 329 ? -7.375 -42.656 -9.703 1 91.38 329 LYS B CA 1
ATOM 7206 C C . LYS B 1 329 ? -8.016 -41.281 -9.469 1 91.38 329 LYS B C 1
ATOM 7208 O O . LYS B 1 329 ? -7.594 -40.281 -10.055 1 91.38 329 LYS B O 1
ATOM 7213 N N . THR B 1 330 ? -8.992 -41.312 -8.609 1 93.06 330 THR B N 1
ATOM 7214 C CA . THR B 1 330 ? -9.672 -40.062 -8.266 1 93.06 330 THR B CA 1
ATOM 7215 C C . THR B 1 330 ? -8.703 -39.094 -7.609 1 93.06 330 THR B C 1
ATOM 7217 O O . THR B 1 330 ? -8.695 -37.906 -7.941 1 93.06 330 THR B O 1
ATOM 7220 N N . ALA B 1 331 ? -7.938 -39.594 -6.73 1 91.94 331 ALA B N 1
ATOM 7221 C CA . ALA B 1 331 ? -6.961 -38.75 -6.043 1 91.94 331 ALA B CA 1
ATOM 7222 C C . ALA B 1 331 ? -5.977 -38.125 -7.035 1 91.94 331 ALA B C 1
ATOM 7224 O O . ALA B 1 331 ? -5.645 -36.938 -6.941 1 91.94 331 ALA B O 1
ATOM 7225 N N . PHE B 1 332 ? -5.543 -38.906 -7.98 1 93.31 332 PHE B N 1
ATOM 7226 C CA . PHE B 1 332 ? -4.594 -38.469 -8.984 1 93.31 332 PHE B CA 1
ATOM 7227 C C . PHE B 1 332 ? -5.195 -37.344 -9.82 1 93.31 332 PHE B C 1
ATOM 7229 O O . PHE B 1 332 ? -4.551 -36.312 -10.055 1 93.31 332 PHE B O 1
ATOM 7236 N N . VAL B 1 333 ? -6.371 -37.5 -10.234 1 94.25 333 VAL B N 1
ATOM 7237 C CA . VAL B 1 333 ? -7.043 -36.531 -11.086 1 94.25 333 VAL B CA 1
ATOM 7238 C C . VAL B 1 333 ? -7.273 -35.219 -10.312 1 94.25 333 VAL B C 1
ATOM 7240 O O . VAL B 1 333 ? -7.016 -34.125 -10.82 1 94.25 333 VAL B O 1
ATOM 7243 N N . VAL B 1 334 ? -7.742 -35.344 -9.078 1 95.38 334 VAL B N 1
ATOM 7244 C CA . VAL B 1 334 ? -8.039 -34.188 -8.258 1 95.38 334 VAL B CA 1
ATOM 7245 C C . VAL B 1 334 ? -6.758 -33.406 -7.973 1 95.38 334 VAL B C 1
ATOM 7247 O O . VAL B 1 334 ? -6.703 -32.188 -8.164 1 95.38 334 VAL B O 1
ATOM 7250 N N . LYS B 1 335 ? -5.746 -34.062 -7.598 1 95 335 LYS B N 1
ATOM 7251 C CA . LYS B 1 335 ? -4.477 -33.438 -7.254 1 95 335 LYS B CA 1
ATOM 7252 C C . LYS B 1 335 ? -3.859 -32.75 -8.469 1 95 335 LYS B C 1
ATOM 7254 O O . LYS B 1 335 ? -3.367 -31.625 -8.375 1 95 335 LYS B O 1
ATOM 7259 N N . THR B 1 336 ? -3.887 -33.406 -9.594 1 96.12 336 THR B N 1
ATOM 7260 C CA . THR B 1 336 ? -3.314 -32.875 -10.812 1 96.12 336 THR B CA 1
ATOM 7261 C C . THR B 1 336 ? -4.113 -31.656 -11.281 1 96.12 336 THR B C 1
ATOM 7263 O O . THR B 1 336 ? -3.535 -30.641 -11.703 1 96.12 336 THR B O 1
ATOM 7266 N N . ALA B 1 337 ? -5.383 -31.75 -11.211 1 97.25 337 ALA B N 1
ATOM 7267 C CA . ALA B 1 337 ? -6.23 -30.625 -11.594 1 97.25 337 ALA B CA 1
ATOM 7268 C C . ALA B 1 337 ? -5.977 -29.406 -10.695 1 97.25 337 ALA B C 1
ATOM 7270 O O . ALA B 1 337 ? -5.891 -28.281 -11.18 1 97.25 337 ALA B O 1
ATOM 7271 N N . ILE B 1 338 ? -5.852 -29.672 -9.414 1 97.56 338 ILE B N 1
ATOM 7272 C CA . ILE B 1 338 ? -5.586 -28.609 -8.453 1 97.56 338 ILE B CA 1
ATOM 7273 C C . ILE B 1 338 ? -4.266 -27.922 -8.789 1 97.56 338 ILE B C 1
ATOM 7275 O O . ILE B 1 338 ? -4.191 -26.688 -8.844 1 97.56 338 ILE B O 1
ATOM 7279 N N . TRP B 1 339 ? -3.301 -28.672 -9.055 1 97.5 339 TRP B N 1
ATOM 7280 C CA . TRP B 1 339 ? -1.973 -28.125 -9.305 1 97.5 339 TRP B CA 1
ATOM 7281 C C . TRP B 1 339 ? -1.965 -27.266 -10.562 1 97.5 339 TRP B C 1
ATOM 7283 O O . TRP B 1 339 ? -1.451 -26.141 -10.555 1 97.5 339 TRP B O 1
ATOM 7293 N N . PHE B 1 340 ? -2.549 -27.781 -11.648 1 97.88 340 PHE B N 1
ATOM 7294 C CA . PHE B 1 340 ? -2.623 -27.016 -12.883 1 97.88 340 PHE B CA 1
ATOM 7295 C C . PHE B 1 340 ? -3.42 -25.734 -12.68 1 97.88 340 PHE B C 1
ATOM 7297 O O . PHE B 1 340 ? -3.041 -24.672 -13.18 1 97.88 340 PHE B O 1
ATOM 7304 N N . ASP B 1 341 ? -4.445 -25.797 -11.93 1 98.25 341 ASP B N 1
ATOM 7305 C CA . ASP B 1 341 ? -5.316 -24.656 -11.688 1 98.25 341 ASP B CA 1
ATOM 7306 C C . ASP B 1 341 ? -4.602 -23.594 -10.859 1 98.25 341 ASP B C 1
ATOM 7308 O O . ASP B 1 341 ? -4.676 -22.391 -11.18 1 98.25 341 ASP B O 1
ATOM 7312 N N . VAL B 1 342 ? -3.902 -24.016 -9.875 1 98.5 342 VAL B N 1
ATOM 7313 C CA . VAL B 1 342 ? -3.195 -23.094 -8.984 1 98.5 342 VAL B CA 1
ATOM 7314 C C . VAL B 1 342 ? -2.111 -22.359 -9.766 1 98.5 342 VAL B C 1
ATOM 7316 O O . VAL B 1 342 ? -2.008 -21.125 -9.68 1 98.5 342 VAL B O 1
ATOM 7319 N N . LEU B 1 343 ? -1.345 -23.047 -10.531 1 97.88 343 LEU B N 1
ATOM 7320 C CA . LEU B 1 343 ? -0.278 -22.391 -11.281 1 97.88 343 LEU B CA 1
ATOM 7321 C C . LEU B 1 343 ? -0.848 -21.562 -12.43 1 97.88 343 LEU B C 1
ATOM 7323 O O . LEU B 1 343 ? -0.299 -20.516 -12.781 1 97.88 343 LEU B O 1
ATOM 7327 N N . ALA B 1 344 ? -1.968 -22.016 -13 1 98 344 ALA B N 1
ATOM 7328 C CA . ALA B 1 344 ? -2.645 -21.234 -14.039 1 98 344 ALA B CA 1
ATOM 7329 C C . ALA B 1 344 ? -3.119 -19.891 -13.492 1 98 344 ALA B C 1
ATOM 7331 O O . ALA B 1 344 ? -3.148 -18.906 -14.211 1 98 344 ALA B O 1
ATOM 7332 N N . SER B 1 345 ? -3.475 -19.922 -12.227 1 98.31 345 SER B N 1
ATOM 7333 C CA . SER B 1 345 ? -3.982 -18.703 -11.602 1 98.31 345 SER B CA 1
ATOM 7334 C C . SER B 1 345 ? -2.92 -17.609 -11.586 1 98.31 345 SER B C 1
ATOM 7336 O O . SER B 1 345 ? -3.246 -16.422 -11.625 1 98.31 345 SER B O 1
ATOM 7338 N N . ILE B 1 346 ? -1.675 -17.969 -11.523 1 98 346 ILE B N 1
ATOM 7339 C CA . ILE B 1 346 ? -0.583 -17 -11.531 1 98 346 ILE B CA 1
ATOM 7340 C C . ILE B 1 346 ? -0.492 -16.328 -12.898 1 98 346 ILE B C 1
ATOM 7342 O O . ILE B 1 346 ? -0.323 -15.117 -12.992 1 98 346 ILE B O 1
ATOM 7346 N N . THR B 1 347 ? -0.662 -17.094 -13.961 1 97.44 347 THR B N 1
ATOM 7347 C CA . THR B 1 347 ? -0.582 -16.578 -15.328 1 97.44 347 THR B CA 1
ATOM 7348 C C . THR B 1 347 ? -1.805 -15.727 -15.656 1 97.44 347 THR B C 1
ATOM 7350 O O . THR B 1 347 ? -1.681 -14.664 -16.266 1 97.44 347 THR B O 1
ATOM 7353 N N . THR B 1 348 ? -2.941 -16.172 -15.227 1 96.44 348 THR B N 1
ATOM 7354 C CA . THR B 1 348 ? -4.172 -15.484 -15.602 1 96.44 348 THR B CA 1
ATOM 7355 C C . THR B 1 348 ? -4.418 -14.289 -14.688 1 96.44 348 THR B C 1
ATOM 7357 O O . THR B 1 348 ? -5.137 -13.359 -15.055 1 96.44 348 THR B O 1
ATOM 7360 N N . GLY B 1 349 ? -3.902 -14.391 -13.492 1 95.69 349 GLY B N 1
ATOM 7361 C CA . GLY B 1 349 ? -4.164 -13.344 -12.516 1 95.69 349 GLY B CA 1
ATOM 7362 C C . GLY B 1 349 ? -5.527 -13.461 -11.867 1 95.69 349 GLY B C 1
ATOM 7363 O O . GLY B 1 349 ? -6.039 -12.484 -11.312 1 95.69 349 GLY B O 1
ATOM 7364 N N . GLN B 1 350 ? -6.086 -14.609 -11.984 1 96.69 350 GLN B N 1
ATOM 7365 C CA . GLN B 1 350 ? -7.387 -14.898 -11.383 1 96.69 350 GLN B CA 1
ATOM 7366 C C . GLN B 1 350 ? -7.27 -15.969 -10.312 1 96.69 350 GLN B C 1
ATOM 7368 O O . GLN B 1 350 ? -6.34 -16.781 -10.336 1 96.69 350 GLN B O 1
ATOM 7373 N N . SER B 1 351 ? -8.164 -15.883 -9.406 1 97.94 351 SER B N 1
ATOM 7374 C CA . SER B 1 351 ? -8.188 -16.922 -8.383 1 97.94 351 SER B CA 1
ATOM 7375 C C . SER B 1 351 ? -8.414 -18.297 -8.992 1 97.94 351 SER B C 1
ATOM 7377 O O . SER B 1 351 ? -9.141 -18.438 -9.977 1 97.94 351 SER B O 1
ATOM 7379 N N . PRO B 1 352 ? -7.758 -19.266 -8.422 1 98.38 352 PRO B N 1
ATOM 7380 C CA . PRO B 1 352 ? -8.016 -20.625 -8.945 1 98.38 352 PRO B CA 1
ATOM 7381 C C . PRO B 1 352 ? -9.5 -20.984 -8.906 1 98.38 352 PRO B C 1
ATOM 7383 O O . PRO B 1 352 ? -10.211 -20.625 -7.969 1 98.38 352 PRO B O 1
ATOM 7386 N N . ARG B 1 353 ? -9.922 -21.734 -9.867 1 97.69 353 ARG B N 1
ATOM 7387 C CA . ARG B 1 353 ? -11.305 -22.188 -9.953 1 97.69 353 ARG B CA 1
ATOM 7388 C C . ARG B 1 353 ? -11.672 -23.078 -8.766 1 97.69 353 ARG B C 1
ATOM 7390 O O . ARG B 1 353 ? -12.812 -23.047 -8.289 1 97.69 353 ARG B O 1
ATOM 7397 N N . LEU B 1 354 ? -10.672 -23.75 -8.273 1 98.06 354 LEU B N 1
ATOM 7398 C CA . LEU B 1 354 ? -10.898 -24.688 -7.18 1 98.06 354 LEU B CA 1
ATOM 7399 C C . LEU B 1 354 ? -10.484 -24.078 -5.844 1 98.06 354 LEU B C 1
ATOM 7401 O O . LEU B 1 354 ? -10.125 -24.812 -4.91 1 98.06 354 LEU B O 1
ATOM 7405 N N . HIS B 1 355 ? -10.5 -22.844 -5.719 1 97.94 355 HIS B N 1
ATOM 7406 C CA . HIS B 1 355 ? -10.008 -22.125 -4.547 1 97.94 355 HIS B CA 1
ATOM 7407 C C . HIS B 1 355 ? -10.695 -22.609 -3.275 1 97.94 355 HIS B C 1
ATOM 7409 O O . HIS B 1 355 ? -10.031 -22.922 -2.283 1 97.94 355 HIS B O 1
ATOM 7415 N N . SER B 1 356 ? -12.008 -22.703 -3.295 1 94.56 356 SER B N 1
ATOM 7416 C CA . SER B 1 356 ? -12.766 -23.125 -2.121 1 94.56 356 SER B CA 1
ATOM 7417 C C . SER B 1 356 ? -12.438 -24.562 -1.734 1 94.56 356 SER B C 1
ATOM 7419 O O . SER B 1 356 ? -12.273 -24.875 -0.552 1 94.56 356 SER B O 1
ATOM 7421 N N . ASP B 1 357 ? -12.297 -25.391 -2.756 1 94.81 357 ASP B N 1
ATOM 7422 C CA . ASP B 1 357 ? -11.969 -26.781 -2.516 1 94.81 357 ASP B CA 1
ATOM 7423 C C . ASP B 1 357 ? -10.562 -26.938 -1.94 1 94.81 357 ASP B C 1
ATOM 7425 O O . ASP B 1 357 ? -10.328 -27.766 -1.063 1 94.81 357 ASP B O 1
ATOM 7429 N N . ILE B 1 358 ? -9.672 -26.188 -2.471 1 95.81 358 ILE B N 1
ATOM 7430 C CA . ILE B 1 358 ? -8.305 -26.203 -1.974 1 95.81 358 ILE B CA 1
ATOM 7431 C C . ILE B 1 358 ? -8.281 -25.828 -0.497 1 95.81 358 ILE B C 1
ATOM 7433 O O . ILE B 1 358 ? -7.559 -26.422 0.3 1 95.81 358 ILE B O 1
ATOM 7437 N N . GLY B 1 359 ? -9.07 -24.844 -0.14 1 93.25 359 GLY B N 1
ATOM 7438 C CA . GLY B 1 359 ? -9.195 -24.484 1.262 1 93.25 359 GLY B CA 1
ATOM 7439 C C . GLY B 1 359 ? -9.711 -25.625 2.129 1 93.25 359 GLY B C 1
ATOM 7440 O O . GLY B 1 359 ? -9.188 -25.859 3.221 1 93.25 359 GLY B O 1
ATOM 7441 N N . ARG B 1 360 ? -10.641 -26.328 1.637 1 90.19 360 ARG B N 1
ATOM 7442 C CA . ARG B 1 360 ? -11.227 -27.453 2.346 1 90.19 360 ARG B CA 1
ATOM 7443 C C . ARG B 1 360 ? -10.203 -28.578 2.52 1 90.19 360 ARG B C 1
ATOM 7445 O O . ARG B 1 360 ? -10.133 -29.188 3.584 1 90.19 360 ARG B O 1
ATOM 7452 N N . LEU B 1 361 ? -9.344 -28.734 1.533 1 91.06 361 LEU B N 1
ATOM 7453 C CA . LEU B 1 361 ? -8.461 -29.891 1.489 1 91.06 361 LEU B CA 1
ATOM 7454 C C . LEU B 1 361 ? -7.141 -29.594 2.193 1 91.06 361 LEU B C 1
ATOM 7456 O O . LEU B 1 361 ? -6.578 -30.453 2.861 1 91.06 361 LEU B O 1
ATOM 7460 N N . PHE B 1 362 ? -6.656 -28.312 2.057 1 91.81 362 PHE B N 1
ATOM 7461 C CA . PHE B 1 362 ? -5.242 -28.125 2.367 1 91.81 362 PHE B CA 1
ATOM 7462 C C . PHE B 1 362 ? -5.047 -26.984 3.359 1 91.81 362 PHE B C 1
ATOM 7464 O O . PHE B 1 362 ? -3.926 -26.734 3.807 1 91.81 362 PHE B O 1
ATOM 7471 N N . ASP B 1 363 ? -6.051 -26.281 3.795 1 90.25 363 ASP B N 1
ATOM 7472 C CA . ASP B 1 363 ? -5.898 -25.203 4.766 1 90.25 363 ASP B CA 1
ATOM 7473 C C . ASP B 1 363 ? -5.336 -25.734 6.086 1 90.25 363 ASP B C 1
ATOM 7475 O O . ASP B 1 363 ? -5.969 -26.547 6.75 1 90.25 363 ASP B O 1
ATOM 7479 N N . PRO B 1 364 ? -4.18 -25.281 6.398 1 86.69 364 PRO B N 1
ATOM 7480 C CA . PRO B 1 364 ? -3.561 -25.828 7.613 1 86.69 364 PRO B CA 1
ATOM 7481 C C . PRO B 1 364 ? -4.344 -25.469 8.875 1 86.69 364 PRO B C 1
ATOM 7483 O O . PRO B 1 364 ? -4.176 -26.125 9.906 1 86.69 364 PRO B O 1
ATOM 7486 N N . ARG B 1 365 ? -5.09 -24.547 8.867 1 81.69 365 ARG B N 1
ATOM 7487 C CA . ARG B 1 365 ? -5.852 -24.141 10.047 1 81.69 365 ARG B CA 1
ATOM 7488 C C . ARG B 1 365 ? -7.051 -25.062 10.258 1 81.69 365 ARG B C 1
ATOM 7490 O O . ARG B 1 365 ? -7.586 -25.141 11.367 1 81.69 365 ARG B O 1
ATOM 7497 N N . ARG B 1 366 ? -7.363 -25.688 9.211 1 76.19 366 ARG B N 1
ATOM 7498 C CA . ARG B 1 366 ? -8.57 -26.5 9.266 1 76.19 366 ARG B CA 1
ATOM 7499 C C . ARG B 1 366 ? -8.219 -28 9.266 1 76.19 366 ARG B C 1
ATOM 7501 O O . ARG B 1 366 ? -8.852 -28.781 9.969 1 76.19 366 ARG B O 1
ATOM 7508 N N . THR B 1 367 ? -7.203 -28.188 8.281 1 73.19 367 THR B N 1
ATOM 7509 C CA . THR B 1 367 ? -6.902 -29.609 8.086 1 73.19 367 THR B CA 1
ATOM 7510 C C . THR B 1 367 ? -5.77 -30.047 9.008 1 73.19 367 THR B C 1
ATOM 7512 O O . THR B 1 367 ? -4.828 -29.281 9.258 1 73.19 367 THR B O 1
ATOM 7515 N N . HIS B 1 368 ? -6.02 -30.828 9.953 1 59.84 368 HIS B N 1
ATOM 7516 C CA . HIS B 1 368 ? -4.984 -31.391 10.82 1 59.84 368 HIS B CA 1
ATOM 7517 C C . HIS B 1 368 ? -4.227 -32.5 10.125 1 59.84 368 HIS B C 1
ATOM 7519 O O . HIS B 1 368 ? -3.754 -33.438 10.773 1 59.84 368 HIS B O 1
ATOM 7525 N N . LEU B 1 369 ? -4.285 -32.375 8.742 1 59.28 369 LEU B N 1
ATOM 7526 C CA . LEU B 1 369 ? -3.598 -33.469 8.047 1 59.28 369 LEU B CA 1
ATOM 7527 C C . LEU B 1 369 ? -2.09 -33.25 8.047 1 59.28 369 LEU B C 1
ATOM 7529 O O . LEU B 1 369 ? -1.614 -32.188 7.668 1 59.28 369 LEU B O 1
ATOM 7533 N N . HIS B 1 370 ? -1.393 -34 8.922 1 54.19 370 HIS B N 1
ATOM 7534 C CA . HIS B 1 370 ? 0.066 -34 8.953 1 54.19 370 HIS B CA 1
ATOM 7535 C C . HIS B 1 370 ? 0.646 -34.844 7.816 1 54.19 370 HIS B C 1
ATOM 7537 O O . HIS B 1 370 ? 0.314 -36.031 7.68 1 54.19 370 HIS B O 1
ATOM 7543 N N . GLU B 1 371 ? 0.908 -34.219 6.582 1 56.91 371 GLU B N 1
ATOM 7544 C CA . GLU B 1 371 ? 1.447 -34.875 5.414 1 56.91 371 GLU B CA 1
ATOM 7545 C C . GLU B 1 371 ? 2.656 -35.75 5.781 1 56.91 371 GLU B C 1
ATOM 7547 O O . GLU B 1 371 ? 2.877 -36.812 5.188 1 56.91 371 GLU B O 1
ATOM 7552 N N . LEU B 1 372 ? 3.457 -35.25 6.898 1 51.09 372 LEU B N 1
ATOM 7553 C CA . LEU B 1 372 ? 4.742 -35.906 7.121 1 51.09 372 LEU B CA 1
ATOM 7554 C C . LEU B 1 372 ? 4.609 -37 8.156 1 51.09 372 LEU B C 1
ATOM 7556 O O . LEU B 1 372 ? 3.961 -36.844 9.188 1 51.09 372 LEU B O 1
ATOM 7560 N N . GLY B 1 373 ? 4.949 -38.312 7.859 1 47.78 373 GLY B N 1
ATOM 7561 C CA . GLY B 1 373 ? 5.074 -39.469 8.703 1 47.78 373 GLY B CA 1
ATOM 7562 C C . GLY B 1 373 ? 4.062 -40.562 8.375 1 47.78 373 GLY B C 1
ATOM 7563 O O . GLY B 1 373 ? 4.156 -41.688 8.875 1 47.78 373 GLY B O 1
ATOM 7564 N N . ASP B 1 374 ? 2.855 -40.25 7.945 1 49.5 374 ASP B N 1
ATOM 7565 C CA . ASP B 1 374 ? 1.891 -41.312 7.688 1 49.5 374 ASP B CA 1
ATOM 7566 C C . ASP B 1 374 ? 2.156 -42 6.344 1 49.5 374 ASP B C 1
ATOM 7568 O O . ASP B 1 374 ? 2.299 -41.312 5.324 1 49.5 374 ASP B O 1
ATOM 7572 N N . PRO B 1 375 ? 2.568 -43.219 6.344 1 45.72 375 PRO B N 1
ATOM 7573 C CA . PRO B 1 375 ? 2.752 -44 5.109 1 45.72 375 PRO B CA 1
ATOM 7574 C C . PRO B 1 375 ? 1.654 -43.75 4.082 1 45.72 375 PRO B C 1
ATOM 7576 O O . PRO B 1 375 ? 1.852 -43.969 2.889 1 45.72 375 PRO B O 1
ATOM 7579 N N . LEU B 1 376 ? 0.423 -43.875 4.488 1 48.84 376 LEU B N 1
ATOM 7580 C CA . LEU B 1 376 ? -0.761 -43.719 3.648 1 48.84 376 LEU B CA 1
ATOM 7581 C C . LEU B 1 376 ? -0.853 -42.312 3.076 1 48.84 376 LEU B C 1
ATOM 7583 O O . LEU B 1 376 ? -1.834 -41.969 2.412 1 48.84 376 LEU B O 1
ATOM 7587 N N . SER B 1 377 ? 0.288 -41.5 3.195 1 59.44 377 SER B N 1
ATOM 7588 C CA . SER B 1 377 ? 0.506 -40.062 3.119 1 59.44 377 SER B CA 1
ATOM 7589 C C . SER B 1 377 ? 0.576 -39.562 1.67 1 59.44 377 SER B C 1
ATOM 7591 O O . SER B 1 377 ? 0.092 -38.5 1.342 1 59.44 377 SER B O 1
ATOM 7593 N N . ASP B 1 378 ? 0.721 -40.656 0.829 1 67.38 378 ASP B N 1
ATOM 7594 C CA . ASP B 1 378 ? 0.908 -40.25 -0.563 1 67.38 378 ASP B CA 1
ATOM 7595 C C . ASP B 1 378 ? -0.42 -39.875 -1.206 1 67.38 378 ASP B C 1
ATOM 7597 O O . ASP B 1 378 ? -0.46 -39 -2.072 1 67.38 378 ASP B O 1
ATOM 7601 N N . GLN B 1 379 ? -1.462 -40.469 -0.609 1 76.25 379 GLN B N 1
ATOM 7602 C CA . GLN B 1 379 ? -2.756 -40.281 -1.25 1 76.25 379 GLN B CA 1
ATOM 7603 C C . GLN B 1 379 ? -3.264 -38.844 -1.033 1 76.25 379 GLN B C 1
ATOM 7605 O O . GLN B 1 379 ? -3.836 -38.25 -1.94 1 76.25 379 GLN B O 1
ATOM 7610 N N . HIS B 1 380 ? -2.955 -38.312 -0.01 1 83.25 380 HIS B N 1
ATOM 7611 C CA . HIS B 1 380 ? -3.545 -37 0.266 1 83.25 380 HIS B CA 1
ATOM 7612 C C . HIS B 1 380 ? -2.488 -35.906 0.237 1 83.25 380 HIS B C 1
ATOM 7614 O O . HIS B 1 380 ? -2.795 -34.719 0.489 1 83.25 380 HIS B O 1
ATOM 7620 N N . SER B 1 381 ? -1.297 -36.312 -0.168 1 86.19 381 SER B N 1
ATOM 7621 C CA . SER B 1 381 ? -0.214 -35.344 -0.222 1 86.19 381 SER B CA 1
ATOM 7622 C C . SER B 1 381 ? 0.057 -34.906 -1.654 1 86.19 381 SER B C 1
ATOM 7624 O O . SER B 1 381 ? 0.058 -35.719 -2.576 1 86.19 381 SER B O 1
ATOM 7626 N N . MET B 1 382 ? 0.323 -33.656 -1.799 1 91.19 382 MET B N 1
ATOM 7627 C CA . MET B 1 382 ? 0.642 -33.094 -3.111 1 91.19 382 MET B CA 1
ATOM 7628 C C . MET B 1 382 ? 2.121 -33.281 -3.434 1 91.19 382 MET B C 1
ATOM 7630 O O . MET B 1 382 ? 2.568 -32.938 -4.531 1 91.19 382 MET B O 1
ATOM 7634 N N . LEU B 1 383 ? 2.852 -33.812 -2.52 1 88.69 383 LEU B N 1
ATOM 7635 C CA . LEU B 1 383 ? 4.258 -34.094 -2.787 1 88.69 383 LEU B CA 1
ATOM 7636 C C . LEU B 1 383 ? 4.41 -35.031 -3.973 1 88.69 383 LEU B C 1
ATOM 7638 O O . LEU B 1 383 ? 5.336 -34.906 -4.773 1 88.69 383 LEU B O 1
ATOM 7642 N N . SER B 1 384 ? 3.586 -35.969 -3.977 1 86 384 SER B N 1
ATOM 7643 C CA . SER B 1 384 ? 3.416 -36.812 -5.156 1 86 384 SER B CA 1
ATOM 7644 C C . SER B 1 384 ? 2.045 -36.625 -5.789 1 86 384 SER B C 1
ATOM 7646 O O . SER B 1 384 ? 1.021 -36.688 -5.105 1 86 384 SER B O 1
ATOM 7648 N N . PRO B 1 385 ? 1.962 -36.156 -6.887 1 87.38 385 PRO B N 1
ATOM 7649 C CA . PRO B 1 385 ? 2.975 -36.219 -7.941 1 87.38 385 PRO B CA 1
ATOM 7650 C C . PRO B 1 385 ? 3.635 -34.875 -8.203 1 87.38 385 PRO B C 1
ATOM 7652 O O . PRO B 1 385 ? 4.512 -34.75 -9.062 1 87.38 385 PRO B O 1
ATOM 7655 N N . MET B 1 386 ? 3.312 -33.844 -7.508 1 88.88 386 MET B N 1
ATOM 7656 C CA . MET B 1 386 ? 3.66 -32.531 -7.98 1 88.88 386 MET B CA 1
ATOM 7657 C C . MET B 1 386 ? 4.855 -31.969 -7.211 1 88.88 386 MET B C 1
ATOM 7659 O O . MET B 1 386 ? 5.477 -30.984 -7.637 1 88.88 386 MET B O 1
ATOM 7663 N N . GLY B 1 387 ? 5.223 -32.531 -6.129 1 90 387 GLY B N 1
ATOM 7664 C CA . GLY B 1 387 ? 6.418 -32.125 -5.398 1 90 387 GLY B CA 1
ATOM 7665 C C . GLY B 1 387 ? 6.223 -30.906 -4.539 1 90 387 GLY B C 1
ATOM 7666 O O . GLY B 1 387 ? 7.152 -30.109 -4.359 1 90 387 GLY B O 1
ATOM 7667 N N . SER B 1 388 ? 5.027 -30.703 -4.074 1 93.25 388 SER B N 1
ATOM 7668 C CA . SER B 1 388 ? 4.734 -29.562 -3.215 1 93.25 388 SER B CA 1
ATOM 7669 C C . SER B 1 388 ? 3.908 -29.969 -2.004 1 93.25 388 SER B C 1
ATOM 7671 O O . SER B 1 388 ? 2.967 -30.75 -2.127 1 93.25 388 SER B O 1
ATOM 7673 N N . GLU B 1 389 ? 4.289 -29.484 -0.907 1 91.06 389 GLU B N 1
ATOM 7674 C CA . GLU B 1 389 ? 3.502 -29.734 0.298 1 91.06 389 GLU B CA 1
ATOM 7675 C C . GLU B 1 389 ? 2.117 -29.094 0.191 1 91.06 389 GLU B C 1
ATOM 7677 O O . GLU B 1 389 ? 1.938 -28.094 -0.495 1 91.06 389 GLU B O 1
ATOM 7682 N N . ASN B 1 390 ? 1.19 -29.625 0.905 1 92.38 390 ASN B N 1
ATOM 7683 C CA . ASN B 1 390 ? -0.198 -29.172 0.855 1 92.38 390 ASN B CA 1
ATOM 7684 C C . ASN B 1 390 ? -0.332 -27.719 1.267 1 92.38 390 ASN B C 1
ATOM 7686 O O . ASN B 1 390 ? -1.08 -26.953 0.646 1 92.38 390 ASN B O 1
ATOM 7690 N N . ASP B 1 391 ? 0.373 -27.312 2.32 1 93.12 391 ASP B N 1
ATOM 7691 C CA . ASP B 1 391 ? 0.25 -25.953 2.818 1 93.12 391 ASP B CA 1
ATOM 7692 C C . ASP B 1 391 ? 0.822 -24.938 1.818 1 93.12 391 ASP B C 1
ATOM 7694 O O . ASP B 1 391 ? 0.343 -23.812 1.725 1 93.12 391 ASP B O 1
ATOM 7698 N N . VAL B 1 392 ? 1.833 -25.391 1.087 1 95.94 392 VAL B N 1
ATOM 7699 C CA . VAL B 1 392 ? 2.41 -24.516 0.072 1 95.94 392 VAL B CA 1
ATOM 7700 C C . VAL B 1 392 ? 1.415 -24.328 -1.072 1 95.94 392 VAL B C 1
ATOM 7702 O O . VAL B 1 392 ? 1.229 -23.219 -1.562 1 95.94 392 VAL B O 1
ATOM 7705 N N . VAL B 1 393 ? 0.77 -25.391 -1.512 1 96.75 393 VAL B N 1
ATOM 7706 C CA . VAL B 1 393 ? -0.241 -25.328 -2.561 1 96.75 393 VAL B CA 1
ATOM 7707 C C . VAL B 1 393 ? -1.374 -24.391 -2.121 1 96.75 393 VAL B C 1
ATOM 7709 O O . VAL B 1 393 ? -1.822 -23.547 -2.891 1 96.75 393 VAL B O 1
ATOM 7712 N N . TRP B 1 394 ? -1.775 -24.594 -0.914 1 96.69 394 TRP B N 1
ATOM 7713 C CA . TRP B 1 394 ? -2.807 -23.75 -0.342 1 96.69 394 TRP B CA 1
ATOM 7714 C C . TRP B 1 394 ? -2.371 -22.281 -0.358 1 96.69 394 TRP B C 1
ATOM 7716 O O . TRP B 1 394 ? -3.145 -21.406 -0.74 1 96.69 394 TRP B O 1
ATOM 7726 N N . ALA B 1 395 ? -1.176 -22.047 0.083 1 98 395 ALA B N 1
ATOM 7727 C CA . ALA B 1 395 ? -0.664 -20.688 0.173 1 98 395 ALA B CA 1
ATOM 7728 C C . ALA B 1 395 ? -0.642 -20.016 -1.198 1 98 395 ALA B C 1
ATOM 7730 O O . ALA B 1 395 ? -1.052 -18.859 -1.339 1 98 395 ALA B O 1
ATOM 7731 N N . ILE B 1 396 ? -0.151 -20.719 -2.215 1 98.62 396 ILE B N 1
ATOM 7732 C CA . ILE B 1 396 ? -0.1 -20.141 -3.553 1 98.62 396 ILE B CA 1
ATOM 7733 C C . ILE B 1 396 ? -1.514 -19.812 -4.027 1 98.62 396 ILE B C 1
ATOM 7735 O O . ILE B 1 396 ? -1.744 -18.75 -4.621 1 98.62 396 ILE B O 1
ATOM 7739 N N . SER B 1 397 ? -2.426 -20.703 -3.764 1 98.62 397 SER B N 1
ATOM 7740 C CA . SER B 1 397 ? -3.822 -20.469 -4.109 1 98.62 397 SER B CA 1
ATOM 7741 C C . SER B 1 397 ? -4.352 -19.203 -3.424 1 98.62 397 SER B C 1
ATOM 7743 O O . SER B 1 397 ? -5.008 -18.375 -4.059 1 98.62 397 SER B O 1
ATOM 7745 N N . GLU B 1 398 ? -4.031 -19.078 -2.141 1 98.62 398 GLU B N 1
ATOM 7746 C CA . GLU B 1 398 ? -4.477 -17.922 -1.365 1 98.62 398 GLU B CA 1
ATOM 7747 C C . GLU B 1 398 ? -3.834 -16.625 -1.876 1 98.62 398 GLU B C 1
ATOM 7749 O O . GLU B 1 398 ? -4.473 -15.578 -1.896 1 98.62 398 GLU B O 1
ATOM 7754 N N . ILE B 1 399 ? -2.613 -16.688 -2.211 1 98.81 399 ILE B N 1
ATOM 7755 C CA . ILE B 1 399 ? -1.913 -15.508 -2.711 1 98.81 399 ILE B CA 1
ATOM 7756 C C . ILE B 1 399 ? -2.553 -15.047 -4.016 1 98.81 399 ILE B C 1
ATOM 7758 O O . ILE B 1 399 ? -2.766 -13.844 -4.219 1 98.81 399 ILE B O 1
ATOM 7762 N N . SER B 1 400 ? -2.842 -15.992 -4.91 1 98.75 400 SER B N 1
ATOM 7763 C CA . SER B 1 400 ? -3.502 -15.641 -6.16 1 98.75 400 SER B CA 1
ATOM 7764 C C . SER B 1 400 ? -4.859 -15 -5.91 1 98.75 400 SER B C 1
ATOM 7766 O O . SER B 1 400 ? -5.234 -14.039 -6.59 1 98.75 400 SER B O 1
ATOM 7768 N N . ALA B 1 401 ? -5.551 -15.578 -5.004 1 98.69 401 ALA B N 1
ATOM 7769 C CA . ALA B 1 401 ? -6.836 -14.992 -4.641 1 98.69 401 ALA B CA 1
ATOM 7770 C C . ALA B 1 401 ? -6.66 -13.586 -4.074 1 98.69 401 ALA B C 1
ATOM 7772 O O . ALA B 1 401 ? -7.449 -12.688 -4.371 1 98.69 401 ALA B O 1
ATOM 7773 N N . LEU B 1 402 ? -5.688 -13.406 -3.236 1 98.56 402 LEU B N 1
ATOM 7774 C CA . LEU B 1 402 ? -5.383 -12.102 -2.668 1 98.56 402 LEU B CA 1
ATOM 7775 C C . LEU B 1 402 ? -5.008 -11.109 -3.762 1 98.56 402 LEU B C 1
ATOM 7777 O O . LEU B 1 402 ? -5.418 -9.945 -3.715 1 98.56 402 LEU B O 1
ATOM 7781 N N . ALA B 1 403 ? -4.195 -11.562 -4.703 1 98.31 403 ALA B N 1
ATOM 7782 C CA . ALA B 1 403 ? -3.801 -10.719 -5.82 1 98.31 403 ALA B CA 1
ATOM 7783 C C . ALA B 1 403 ? -5.02 -10.242 -6.609 1 98.31 403 ALA B C 1
ATOM 7785 O O . ALA B 1 403 ? -5.105 -9.078 -6.992 1 98.31 403 ALA B O 1
ATOM 7786 N N . GLU B 1 404 ? -5.895 -11.156 -6.883 1 97.94 404 GLU B N 1
ATOM 7787 C CA . GLU B 1 404 ? -7.117 -10.797 -7.59 1 97.94 404 GLU B CA 1
ATOM 7788 C C . GLU B 1 404 ? -7.945 -9.797 -6.781 1 97.94 404 GLU B C 1
ATOM 7790 O O . GLU B 1 404 ? -8.445 -8.812 -7.328 1 97.94 404 GLU B O 1
ATOM 7795 N N . TRP B 1 405 ? -8.117 -10.039 -5.512 1 97.81 405 TRP B N 1
ATOM 7796 C CA . TRP B 1 405 ? -8.852 -9.141 -4.625 1 97.81 405 TRP B CA 1
ATOM 7797 C C . TRP B 1 405 ? -8.266 -7.734 -4.664 1 97.81 405 TRP B C 1
ATOM 7799 O O . TRP B 1 405 ? -8.992 -6.75 -4.766 1 97.81 405 TRP B O 1
ATOM 7809 N N . LYS B 1 406 ? -7.004 -7.68 -4.547 1 97.44 406 LYS B N 1
ATOM 7810 C CA . LYS B 1 406 ? -6.312 -6.395 -4.586 1 97.44 406 LYS B CA 1
ATOM 7811 C C . LYS B 1 406 ? -6.617 -5.648 -5.883 1 97.44 406 LYS B C 1
ATOM 7813 O O . LYS B 1 406 ? -6.848 -4.438 -5.867 1 97.44 406 LYS B O 1
ATOM 7818 N N . GLN B 1 407 ? -6.582 -6.371 -6.98 1 95.19 407 GLN B N 1
ATOM 7819 C CA . GLN B 1 407 ? -6.863 -5.766 -8.281 1 95.19 407 GLN B CA 1
ATOM 7820 C C . GLN B 1 407 ? -8.297 -5.238 -8.344 1 95.19 407 GLN B C 1
ATOM 7822 O O . GLN B 1 407 ? -8.555 -4.203 -8.961 1 95.19 407 GLN B O 1
ATOM 7827 N N . GLU B 1 408 ? -9.172 -5.914 -7.691 1 94.38 408 GLU B N 1
ATOM 7828 C CA . GLU B 1 408 ? -10.578 -5.527 -7.68 1 94.38 408 GLU B CA 1
ATOM 7829 C C . GLU B 1 408 ? -10.805 -4.297 -6.805 1 94.38 408 GLU B C 1
ATOM 7831 O O . GLU B 1 408 ? -11.797 -3.578 -6.98 1 94.38 408 GLU B O 1
ATOM 7836 N N . GLN B 1 409 ? -9.875 -4.055 -5.922 1 93.19 409 GLN B N 1
ATOM 7837 C CA . GLN B 1 409 ? -10.023 -2.963 -4.965 1 93.19 409 GLN B CA 1
ATOM 7838 C C . GLN B 1 409 ? -9.367 -1.688 -5.48 1 93.19 409 GLN B C 1
ATOM 7840 O O . GLN B 1 409 ? -9.125 -0.751 -4.715 1 93.19 409 GLN B O 1
ATOM 7845 N N . GLN B 1 410 ? -9.133 -1.604 -6.695 1 88.06 410 GLN B N 1
ATOM 7846 C CA . GLN B 1 410 ? -8.5 -0.403 -7.223 1 88.06 410 GLN B CA 1
ATOM 7847 C C . GLN B 1 410 ? -9.367 0.83 -6.988 1 88.06 410 GLN B C 1
ATOM 7849 O O . GLN B 1 410 ? -10.547 0.836 -7.336 1 88.06 410 GLN B O 1
ATOM 7854 N N . GLY B 1 411 ? -8.859 1.86 -6.375 1 87.5 411 GLY B N 1
ATOM 7855 C CA . GLY B 1 411 ? -9.578 3.084 -6.059 1 87.5 411 GLY B CA 1
ATOM 7856 C C . GLY B 1 411 ? -10.102 3.115 -4.637 1 87.5 411 GLY B C 1
ATOM 7857 O O . GLY B 1 411 ? -10.531 4.164 -4.148 1 87.5 411 GLY B O 1
ATOM 7858 N N . PHE B 1 412 ? -10.078 2.031 -3.996 1 91.38 412 PHE B N 1
ATOM 7859 C CA . PHE B 1 412 ? -10.516 2.047 -2.605 1 91.38 412 PHE B CA 1
ATOM 7860 C C . PHE B 1 412 ? -9.773 0.987 -1.795 1 91.38 412 PHE B C 1
ATOM 7862 O O . PHE B 1 412 ? -10.344 0.397 -0.872 1 91.38 412 PHE B O 1
ATOM 7869 N N . LEU B 1 413 ? -8.578 0.637 -2.172 1 96 413 LEU B N 1
ATOM 7870 C CA . LEU B 1 413 ? -7.734 -0.358 -1.513 1 96 413 LEU B CA 1
ATOM 7871 C C . LEU B 1 413 ? -7.328 0.113 -0.121 1 96 413 LEU B C 1
ATOM 7873 O O . LEU B 1 413 ? -6.742 1.188 0.029 1 96 413 LEU B O 1
ATOM 7877 N N . SER B 1 414 ? -7.688 -0.64 0.861 1 97.38 414 SER B N 1
ATOM 7878 C CA . SER B 1 414 ? -7.191 -0.446 2.221 1 97.38 414 SER B CA 1
ATOM 7879 C C . SER B 1 414 ? -5.863 -1.164 2.432 1 97.38 414 SER B C 1
ATOM 7881 O O . SER B 1 414 ? -5.809 -2.396 2.418 1 97.38 414 SER B O 1
ATOM 7883 N N . ILE B 1 415 ? -4.82 -0.482 2.709 1 97.56 415 ILE B N 1
ATOM 7884 C CA . ILE B 1 415 ? -3.486 -1.05 2.865 1 97.56 415 ILE B CA 1
ATOM 7885 C C . ILE B 1 415 ? -3.428 -1.883 4.145 1 97.56 415 ILE B C 1
ATOM 7887 O O . ILE B 1 415 ? -2.91 -3.002 4.141 1 97.56 415 ILE B O 1
ATOM 7891 N N . PRO B 1 416 ? -3.988 -1.388 5.238 1 96.38 416 PRO B N 1
ATOM 7892 C CA . PRO B 1 416 ? -3.982 -2.23 6.438 1 96.38 416 PRO B CA 1
ATOM 7893 C C . PRO B 1 416 ? -4.73 -3.547 6.238 1 96.38 416 PRO B C 1
ATOM 7895 O O . PRO B 1 416 ? -4.293 -4.59 6.73 1 96.38 416 PRO B O 1
ATOM 7898 N N . GLU B 1 417 ? -5.816 -3.477 5.504 1 97 417 GLU B N 1
ATOM 7899 C CA . GLU B 1 417 ? -6.562 -4.703 5.234 1 97 417 GLU B CA 1
ATOM 7900 C C . GLU B 1 417 ? -5.746 -5.672 4.383 1 97 417 GLU B C 1
ATOM 7902 O O . GLU B 1 417 ? -5.785 -6.883 4.602 1 97 417 GLU B O 1
ATOM 7907 N N . LEU B 1 418 ? -5.074 -5.152 3.377 1 98.25 418 LEU B N 1
ATOM 7908 C CA . LEU B 1 418 ? -4.195 -5.965 2.541 1 98.25 418 LEU B CA 1
ATOM 7909 C C . LEU B 1 418 ? -3.17 -6.707 3.391 1 98.25 418 LEU B C 1
ATOM 7911 O O . LEU B 1 418 ? -2.984 -7.914 3.23 1 98.25 418 LEU B O 1
ATOM 7915 N N . VAL B 1 419 ? -2.562 -6.016 4.328 1 98 419 VAL B N 1
ATOM 7916 C CA . VAL B 1 419 ? -1.536 -6.598 5.188 1 98 419 VAL B CA 1
ATOM 7917 C C . VAL B 1 419 ? -2.168 -7.625 6.125 1 98 419 VAL B C 1
ATOM 7919 O O . VAL B 1 419 ? -1.592 -8.688 6.371 1 98 419 VAL B O 1
ATOM 7922 N N . ASN B 1 420 ? -3.342 -7.324 6.574 1 96.75 420 ASN B N 1
ATOM 7923 C CA . ASN B 1 420 ? -4.051 -8.234 7.465 1 96.75 420 ASN B CA 1
ATOM 7924 C C . ASN B 1 420 ? -4.406 -9.539 6.762 1 96.75 420 ASN B C 1
ATOM 7926 O O . ASN B 1 420 ? -4.316 -10.617 7.359 1 96.75 420 ASN B O 1
ATOM 7930 N N . ARG B 1 421 ? -4.824 -9.461 5.539 1 97.56 421 ARG B N 1
ATOM 7931 C CA . ARG B 1 421 ? -5.176 -10.648 4.766 1 97.56 421 ARG B CA 1
ATOM 7932 C C . ARG B 1 421 ? -3.936 -11.461 4.414 1 97.56 421 ARG B C 1
ATOM 7934 O O . ARG B 1 421 ? -4.004 -12.688 4.297 1 97.56 421 ARG B O 1
ATOM 7941 N N . ALA B 1 422 ? -2.807 -10.82 4.242 1 98.38 422 ALA B N 1
ATOM 7942 C CA . ALA B 1 422 ? -1.56 -11.484 3.861 1 98.38 422 ALA B CA 1
ATOM 7943 C C . ALA B 1 422 ? -0.916 -12.172 5.062 1 98.38 422 ALA B C 1
ATOM 7945 O O . ALA B 1 422 ? -0.14 -13.117 4.902 1 98.38 422 ALA B O 1
ATOM 7946 N N . ALA B 1 423 ? -1.229 -11.75 6.258 1 96.94 423 ALA B N 1
ATOM 7947 C CA . ALA B 1 423 ? -0.529 -12.156 7.477 1 96.94 423 ALA B CA 1
ATOM 7948 C C . ALA B 1 423 ? -0.659 -13.656 7.707 1 96.94 423 ALA B C 1
ATOM 7950 O O . ALA B 1 423 ? 0.338 -14.344 7.941 1 96.94 423 ALA B O 1
ATOM 7951 N N . PRO B 1 424 ? -1.882 -14.219 7.652 1 96.06 424 PRO B N 1
ATOM 7952 C CA . PRO B 1 424 ? -1.993 -15.664 7.887 1 96.06 424 PRO B CA 1
ATOM 7953 C C . PRO B 1 424 ? -1.233 -16.484 6.848 1 96.06 424 PRO B C 1
ATOM 7955 O O . PRO B 1 424 ? -0.706 -17.562 7.172 1 96.06 424 PRO B O 1
ATOM 7958 N N . ILE B 1 425 ? -1.198 -16.062 5.594 1 97.88 425 ILE B N 1
ATOM 7959 C CA . ILE B 1 425 ? -0.473 -16.766 4.539 1 97.88 425 ILE B CA 1
ATOM 7960 C C . ILE B 1 425 ? 1.024 -16.75 4.84 1 97.88 425 ILE B C 1
ATOM 7962 O O . ILE B 1 425 ? 1.697 -17.781 4.75 1 97.88 425 ILE B O 1
ATOM 7966 N N . GLN B 1 426 ? 1.468 -15.547 5.219 1 97.5 426 GLN B N 1
ATOM 7967 C CA . GLN B 1 426 ? 2.879 -15.383 5.547 1 97.5 426 GLN B CA 1
ATOM 7968 C C . GLN B 1 426 ? 3.279 -16.281 6.719 1 97.5 426 GLN B C 1
ATOM 7970 O O . GLN B 1 426 ? 4.34 -16.906 6.695 1 97.5 426 GLN B O 1
ATOM 7975 N N . GLN B 1 427 ? 2.455 -16.297 7.676 1 95.31 427 GLN B N 1
ATOM 7976 C CA . GLN B 1 427 ? 2.73 -17.125 8.852 1 95.31 427 GLN B CA 1
ATOM 7977 C C . GLN B 1 427 ? 2.828 -18.594 8.469 1 95.31 427 GLN B C 1
ATOM 7979 O O . GLN B 1 427 ? 3.707 -19.312 8.961 1 95.31 427 GLN B O 1
ATOM 7984 N N . CYS B 1 428 ? 1.965 -19.016 7.582 1 94 428 CYS B N 1
ATOM 7985 C CA . CYS B 1 428 ? 1.973 -20.406 7.109 1 94 428 CYS B CA 1
ATOM 7986 C C . CYS B 1 428 ? 3.27 -20.719 6.375 1 94 428 CYS B C 1
ATOM 7988 O O . CYS B 1 428 ? 3.877 -21.766 6.602 1 94 428 CYS B O 1
ATOM 7990 N N . LEU B 1 429 ? 3.732 -19.859 5.551 1 96.38 429 LEU B N 1
ATOM 7991 C CA . LEU B 1 429 ? 4.918 -20.078 4.73 1 96.38 429 LEU B CA 1
ATOM 7992 C C . LEU B 1 429 ? 6.188 -19.969 5.57 1 96.38 429 LEU B C 1
ATOM 7994 O O . LEU B 1 429 ? 7.176 -20.656 5.297 1 96.38 429 LEU B O 1
ATOM 7998 N N . ASP B 1 430 ? 6.145 -19.094 6.578 1 94.06 430 ASP B N 1
ATOM 7999 C CA . ASP B 1 430 ? 7.332 -18.875 7.398 1 94.06 430 ASP B CA 1
ATOM 8000 C C . ASP B 1 430 ? 7.5 -20 8.43 1 94.06 430 ASP B C 1
ATOM 8002 O O . ASP B 1 430 ? 8.609 -20.234 8.906 1 94.06 430 ASP B O 1
ATOM 8006 N N . ASN B 1 431 ? 6.355 -20.641 8.781 1 88.44 431 ASN B N 1
ATOM 8007 C CA . ASN B 1 431 ? 6.391 -21.688 9.789 1 88.44 431 ASN B CA 1
ATOM 8008 C C . ASN B 1 431 ? 5.914 -23.031 9.219 1 88.44 431 ASN B C 1
ATOM 8010 O O . ASN B 1 431 ? 4.785 -23.453 9.477 1 88.44 431 ASN B O 1
ATOM 8014 N N . PRO B 1 432 ? 6.855 -23.625 8.562 1 81.06 432 PRO B N 1
ATOM 8015 C CA . PRO B 1 432 ? 6.426 -24.906 8 1 81.06 432 PRO B CA 1
ATOM 8016 C C . PRO B 1 432 ? 6.07 -25.938 9.07 1 81.06 432 PRO B C 1
ATOM 8018 O O . PRO B 1 432 ? 6.676 -25.953 10.148 1 81.06 432 PRO B O 1
ATOM 8021 N N . ALA B 1 433 ? 4.863 -26.391 9.039 1 61.03 433 ALA B N 1
ATOM 8022 C CA . ALA B 1 433 ? 4.414 -27.391 10 1 61.03 433 ALA B CA 1
ATOM 8023 C C . ALA B 1 433 ? 5.477 -28.469 10.203 1 61.03 433 ALA B C 1
ATOM 8025 O O . ALA B 1 433 ? 5.672 -28.938 11.32 1 61.03 433 ALA B O 1
ATOM 8026 N N . CYS B 1 434 ? 5.934 -29.172 9.195 1 54.28 434 CYS B N 1
ATOM 8027 C CA . CYS B 1 434 ? 6.773 -30.344 9.359 1 54.28 434 CYS B CA 1
ATOM 8028 C C . CYS B 1 434 ? 8.242 -29.969 9.445 1 54.28 434 CYS B C 1
ATOM 8030 O O . CYS B 1 434 ? 8.883 -29.719 8.422 1 54.28 434 CYS B O 1
ATOM 8032 N N . ASN B 1 435 ? 8.594 -29.078 10.336 1 47.28 435 ASN B N 1
ATOM 8033 C CA . ASN B 1 435 ? 10.023 -28.828 10.453 1 47.28 435 ASN B CA 1
ATOM 8034 C C . ASN B 1 435 ? 10.805 -30.141 10.531 1 47.28 435 ASN B C 1
ATOM 8036 O O . ASN B 1 435 ? 12.016 -30.141 10.781 1 47.28 435 ASN B O 1
ATOM 8040 N N . GLN B 1 436 ? 10.219 -31.125 11.203 1 42.03 436 GLN B N 1
ATOM 8041 C CA . GLN B 1 436 ? 11.094 -32.25 11.539 1 42.03 436 GLN B CA 1
ATOM 8042 C C . GLN B 1 436 ? 11.469 -33.031 10.289 1 42.03 436 GLN B C 1
ATOM 8044 O O . GLN B 1 436 ? 10.617 -33.312 9.445 1 42.03 436 GLN B O 1
ATOM 8049 N N . PRO B 1 437 ? 12.68 -32.906 9.922 1 42.75 437 PRO B N 1
ATOM 8050 C CA . PRO B 1 437 ? 13.086 -33.938 8.945 1 42.75 437 PRO B CA 1
ATOM 8051 C C . PRO B 1 437 ? 12.375 -35.25 9.156 1 42.75 437 PRO B C 1
ATOM 8053 O O . PRO B 1 437 ? 12.586 -35.938 10.164 1 42.75 437 PRO B O 1
ATOM 8056 N N . CYS B 1 438 ? 11.125 -35.344 9.297 1 39.09 438 CYS B N 1
ATOM 8057 C CA . CYS B 1 438 ? 10.727 -36.75 9.391 1 39.09 438 CYS B CA 1
ATOM 8058 C C . CYS B 1 438 ? 11.734 -37.656 8.688 1 39.09 438 CYS B C 1
ATOM 8060 O O . CYS B 1 438 ? 12.469 -37.188 7.805 1 39.09 438 CYS B O 1
ATOM 8062 N N . ARG B 1 439 ? 11.883 -38.875 9.172 1 40.03 439 ARG B N 1
ATOM 8063 C CA . ARG B 1 439 ? 12.672 -39.906 8.484 1 40.03 439 ARG B CA 1
ATOM 8064 C C . ARG B 1 439 ? 12.539 -39.781 6.973 1 40.03 439 ARG B C 1
ATOM 8066 O O . ARG B 1 439 ? 11.453 -40 6.422 1 40.03 439 ARG B O 1
ATOM 8073 N N . VAL B 1 440 ? 13.047 -38.656 6.402 1 46.69 440 VAL B N 1
ATOM 8074 C CA . VAL B 1 440 ? 13.297 -38.5 4.973 1 46.69 440 VAL B CA 1
ATOM 8075 C C . VAL B 1 440 ? 13.242 -39.844 4.281 1 46.69 440 VAL B C 1
ATOM 8077 O O . VAL B 1 440 ? 14.07 -40.719 4.551 1 46.69 440 VAL B O 1
ATOM 8080 N N . ASP B 1 441 ? 12.164 -40.344 4.125 1 52.16 441 ASP B N 1
ATOM 8081 C CA . ASP B 1 441 ? 12.227 -41.438 3.184 1 52.16 441 ASP B CA 1
ATOM 8082 C C . ASP B 1 441 ? 13.188 -41.125 2.035 1 52.16 441 ASP B C 1
ATOM 8084 O O . ASP B 1 441 ? 13 -40.156 1.307 1 52.16 441 ASP B O 1
ATOM 8088 N N . LEU B 1 442 ? 14.5 -41.406 2.158 1 54.38 442 LEU B N 1
ATOM 8089 C CA . LEU B 1 442 ? 15.609 -41.312 1.214 1 54.38 442 LEU B CA 1
ATOM 8090 C C . LEU B 1 442 ? 15.102 -41.312 -0.224 1 54.38 442 LEU B C 1
ATOM 8092 O O . LEU B 1 442 ? 15.727 -40.719 -1.11 1 54.38 442 LEU B O 1
ATOM 8096 N N . ASP B 1 443 ? 13.75 -41.781 -0.351 1 67.31 443 ASP B N 1
ATOM 8097 C CA . ASP B 1 443 ? 13.297 -41.969 -1.725 1 67.31 443 ASP B CA 1
ATOM 8098 C C . ASP B 1 443 ? 12.555 -40.75 -2.227 1 67.31 443 ASP B C 1
ATOM 8100 O O . ASP B 1 443 ? 12.25 -40.625 -3.418 1 67.31 443 ASP B O 1
ATOM 8104 N N . MET B 1 444 ? 12.406 -39.562 -1.346 1 81.12 444 MET B N 1
ATOM 8105 C CA . MET B 1 444 ? 11.617 -38.438 -1.82 1 81.12 444 MET B CA 1
ATOM 8106 C C . MET B 1 444 ? 12.43 -37.125 -1.774 1 81.12 444 MET B C 1
ATOM 8108 O O . MET B 1 444 ? 11.891 -36.062 -1.476 1 81.12 444 MET B O 1
ATOM 8112 N N . THR B 1 445 ? 13.672 -37.219 -1.994 1 83.81 445 THR B N 1
ATOM 8113 C CA . THR B 1 445 ? 14.578 -36.062 -1.909 1 83.81 445 THR B CA 1
ATOM 8114 C C . THR B 1 445 ? 14.219 -35.031 -2.959 1 83.81 445 THR B C 1
ATOM 8116 O O . THR B 1 445 ? 14.227 -33.812 -2.674 1 83.81 445 THR B O 1
ATOM 8119 N N . SER B 1 446 ? 13.906 -35.469 -4.172 1 89.5 446 SER B N 1
ATOM 8120 C CA . SER B 1 446 ? 13.547 -34.531 -5.238 1 89.5 446 SER B CA 1
ATOM 8121 C C . SER B 1 446 ? 12.273 -33.781 -4.898 1 89.5 446 SER B C 1
ATOM 8123 O O . SER B 1 446 ? 12.188 -32.562 -5.125 1 89.5 446 SER B O 1
ATOM 8125 N N . GLN B 1 447 ? 11.32 -34.469 -4.297 1 90.31 447 GLN B N 1
ATOM 8126 C CA . GLN B 1 447 ? 10.047 -33.844 -3.938 1 90.31 447 GLN B CA 1
ATOM 8127 C C . GLN B 1 447 ? 10.234 -32.812 -2.846 1 90.31 447 GLN B C 1
ATOM 8129 O O . GLN B 1 447 ? 9.656 -31.719 -2.918 1 90.31 447 GLN B O 1
ATOM 8134 N N . HIS B 1 448 ? 11.047 -33.125 -1.907 1 87.56 448 HIS B N 1
ATOM 8135 C CA . HIS B 1 448 ? 11.281 -32.188 -0.809 1 87.56 448 HIS B CA 1
ATOM 8136 C C . HIS B 1 448 ? 12.047 -30.953 -1.283 1 87.56 448 HIS B C 1
ATOM 8138 O O . HIS B 1 448 ? 11.773 -29.844 -0.84 1 87.56 448 HIS B O 1
ATOM 8144 N N . SER B 1 449 ? 13.008 -31.188 -2.109 1 92.19 449 SER B N 1
ATOM 8145 C CA . SER B 1 449 ? 13.75 -30.078 -2.682 1 92.19 449 SER B CA 1
ATOM 8146 C C . SER B 1 449 ? 12.836 -29.156 -3.479 1 92.19 449 SER B C 1
ATOM 8148 O O . SER B 1 449 ? 12.898 -27.938 -3.344 1 92.19 449 SER B O 1
ATOM 8150 N N . ALA B 1 450 ? 12.008 -29.797 -4.25 1 94.94 450 ALA B N 1
ATOM 8151 C CA . ALA B 1 450 ? 11.055 -29.016 -5.039 1 94.94 450 ALA B CA 1
ATOM 8152 C C . ALA B 1 450 ? 10.109 -28.219 -4.137 1 94.94 450 ALA B C 1
ATOM 8154 O O . ALA B 1 450 ? 9.852 -27.047 -4.379 1 94.94 450 ALA B O 1
ATOM 8155 N N . SER B 1 451 ? 9.617 -28.844 -3.098 1 93.75 451 SER B N 1
ATOM 8156 C CA . SER B 1 451 ? 8.68 -28.203 -2.189 1 93.75 451 SER B CA 1
ATOM 8157 C C . SER B 1 451 ? 9.32 -27 -1.507 1 93.75 451 SER B C 1
ATOM 8159 O O . SER B 1 451 ? 8.672 -25.969 -1.318 1 93.75 451 SER B O 1
ATOM 8161 N N . SER B 1 452 ? 10.562 -27.172 -1.122 1 94.5 452 SER B N 1
ATOM 8162 C CA . SER B 1 452 ? 11.281 -26.062 -0.506 1 94.5 452 SER B CA 1
ATOM 8163 C C . SER B 1 452 ? 11.414 -24.891 -1.467 1 94.5 452 SER B C 1
ATOM 8165 O O . SER B 1 452 ? 11.312 -23.734 -1.055 1 94.5 452 SER B O 1
ATOM 8167 N N . ILE B 1 453 ? 11.656 -25.172 -2.646 1 97.44 453 ILE B N 1
ATOM 8168 C CA . ILE B 1 453 ? 11.781 -24.141 -3.67 1 97.44 453 ILE B CA 1
ATOM 8169 C C . ILE B 1 453 ? 10.422 -23.469 -3.889 1 97.44 453 ILE B C 1
ATOM 8171 O O . ILE B 1 453 ? 10.344 -22.25 -3.973 1 97.44 453 ILE B O 1
ATOM 8175 N N . PHE B 1 454 ? 9.375 -24.25 -3.934 1 97.75 454 PHE B N 1
ATOM 8176 C CA . PHE B 1 454 ? 8.039 -23.703 -4.086 1 97.75 454 PHE B CA 1
ATOM 8177 C C . PHE B 1 454 ? 7.684 -22.812 -2.908 1 97.75 454 PHE B C 1
ATOM 8179 O O . PHE B 1 454 ? 7.059 -21.75 -3.084 1 97.75 454 PHE B O 1
ATOM 8186 N N . ARG B 1 455 ? 8.078 -23.219 -1.749 1 97.56 455 ARG B N 1
ATOM 8187 C CA . ARG B 1 455 ? 7.805 -22.438 -0.554 1 97.56 455 ARG B CA 1
ATOM 8188 C C . ARG B 1 455 ? 8.5 -21.078 -0.623 1 97.56 455 ARG B C 1
ATOM 8190 O O . ARG B 1 455 ? 7.883 -20.047 -0.351 1 97.56 455 ARG B O 1
ATOM 8197 N N . ALA B 1 456 ? 9.734 -21.094 -0.96 1 98.38 456 ALA B N 1
ATOM 8198 C CA . ALA B 1 456 ? 10.484 -19.859 -1.098 1 98.38 456 ALA B CA 1
ATOM 8199 C C . ALA B 1 456 ? 9.883 -18.969 -2.184 1 98.38 456 ALA B C 1
ATOM 8201 O O . ALA B 1 456 ? 9.758 -17.75 -2.002 1 98.38 456 ALA B O 1
ATOM 8202 N N . ALA B 1 457 ? 9.523 -19.562 -3.246 1 98.69 457 ALA B N 1
ATOM 8203 C CA . ALA B 1 457 ? 8.914 -18.812 -4.344 1 98.69 457 ALA B CA 1
ATOM 8204 C C . ALA B 1 457 ? 7.562 -18.234 -3.939 1 98.69 457 ALA B C 1
ATOM 8206 O O . ALA B 1 457 ? 7.199 -17.125 -4.359 1 98.69 457 ALA B O 1
ATOM 8207 N N . ALA B 1 458 ? 6.805 -19.016 -3.188 1 98.75 458 ALA B N 1
ATOM 8208 C CA . ALA B 1 458 ? 5.516 -18.531 -2.695 1 98.75 458 ALA B CA 1
ATOM 8209 C C . ALA B 1 458 ? 5.699 -17.312 -1.795 1 98.75 458 ALA B C 1
ATOM 8211 O O . ALA B 1 458 ? 4.91 -16.359 -1.853 1 98.75 458 ALA B O 1
ATOM 8212 N N . GLN B 1 459 ? 6.73 -17.359 -1.007 1 98.75 459 GLN B N 1
ATOM 8213 C CA . GLN B 1 459 ? 7.047 -16.203 -0.169 1 98.75 459 GLN B CA 1
ATOM 8214 C C . GLN B 1 459 ? 7.355 -14.969 -1.018 1 98.75 459 GLN B C 1
ATOM 8216 O O . GLN B 1 459 ? 6.918 -13.867 -0.702 1 98.75 459 GLN B O 1
ATOM 8221 N N . LEU B 1 460 ? 8.125 -15.203 -1.993 1 98.81 460 LEU B N 1
ATOM 8222 C CA . LEU B 1 460 ? 8.445 -14.117 -2.918 1 98.81 460 LEU B CA 1
ATOM 8223 C C . LEU B 1 460 ? 7.191 -13.609 -3.615 1 98.81 460 LEU B C 1
ATOM 8225 O O . LEU B 1 460 ? 6.977 -12.398 -3.707 1 98.81 460 LEU B O 1
ATOM 8229 N N . TYR B 1 461 ? 6.355 -14.516 -4.09 1 98.88 461 TYR B N 1
ATOM 8230 C CA . TYR B 1 461 ? 5.102 -14.164 -4.746 1 98.88 461 TYR B CA 1
ATOM 8231 C C . TYR B 1 461 ? 4.223 -13.32 -3.826 1 98.88 461 TYR B C 1
ATOM 8233 O O . TYR B 1 461 ? 3.693 -12.289 -4.238 1 98.88 461 TYR B O 1
ATOM 8241 N N . LEU B 1 462 ? 4.129 -13.703 -2.611 1 98.88 462 LEU B N 1
ATOM 8242 C CA . LEU B 1 462 ? 3.336 -12.961 -1.635 1 98.88 462 LEU B CA 1
ATOM 8243 C C . LEU B 1 462 ? 3.893 -11.555 -1.439 1 98.88 462 LEU B C 1
ATOM 8245 O O . LEU B 1 462 ? 3.135 -10.586 -1.404 1 98.88 462 LEU B O 1
ATOM 8249 N N . ALA B 1 463 ? 5.188 -11.477 -1.308 1 98.62 463 ALA B N 1
ATOM 8250 C CA . ALA B 1 463 ? 5.824 -10.18 -1.109 1 98.62 463 ALA B CA 1
ATOM 8251 C C . ALA B 1 463 ? 5.516 -9.234 -2.268 1 98.62 463 ALA B C 1
ATOM 8253 O O . ALA B 1 463 ? 5.277 -8.047 -2.059 1 98.62 463 ALA B O 1
ATOM 8254 N N . THR B 1 464 ? 5.559 -9.758 -3.48 1 98.38 464 THR B N 1
ATOM 8255 C CA . THR B 1 464 ? 5.293 -8.93 -4.648 1 98.38 464 THR B CA 1
ATOM 8256 C C . THR B 1 464 ? 3.832 -8.484 -4.676 1 98.38 464 THR B C 1
ATOM 8258 O O . THR B 1 464 ? 3.521 -7.387 -5.141 1 98.38 464 THR B O 1
ATOM 8261 N N . VAL B 1 465 ? 2.941 -9.328 -4.219 1 98.56 465 VAL B N 1
ATOM 8262 C CA . VAL B 1 465 ? 1.525 -8.977 -4.191 1 98.56 465 VAL B CA 1
ATOM 8263 C C . VAL B 1 465 ? 1.282 -7.887 -3.152 1 98.56 465 VAL B C 1
ATOM 8265 O O . VAL B 1 465 ? 0.521 -6.945 -3.396 1 98.56 465 VAL B O 1
ATOM 8268 N N . VAL B 1 466 ? 1.974 -7.938 -2.068 1 98.44 466 VAL B N 1
ATOM 8269 C CA . VAL B 1 466 ? 1.716 -7.02 -0.964 1 98.44 466 VAL B CA 1
ATOM 8270 C C . VAL B 1 466 ? 2.432 -5.695 -1.216 1 98.44 466 VAL B C 1
ATOM 8272 O O . VAL B 1 466 ? 1.811 -4.629 -1.171 1 98.44 466 VAL B O 1
ATOM 8275 N N . SER B 1 467 ? 3.68 -5.73 -1.596 1 97.81 467 SER B N 1
ATOM 8276 C CA . SER B 1 467 ? 4.484 -4.512 -1.644 1 97.81 467 SER B CA 1
ATOM 8277 C C . SER B 1 467 ? 4.77 -4.094 -3.082 1 97.81 467 SER B C 1
ATOM 8279 O O . SER B 1 467 ? 5.434 -3.082 -3.32 1 97.81 467 SER B O 1
ATOM 8281 N N . GLY B 1 468 ? 4.324 -4.891 -4.039 1 96 468 GLY B N 1
ATOM 8282 C CA . GLY B 1 468 ? 4.492 -4.508 -5.43 1 96 468 GLY B CA 1
ATOM 8283 C C . GLY B 1 468 ? 5.645 -5.227 -6.109 1 96 468 GLY B C 1
ATOM 8284 O O . GLY B 1 468 ? 6.398 -5.953 -5.461 1 96 468 GLY B O 1
ATOM 8285 N N . ASP B 1 469 ? 5.711 -5.055 -7.395 1 96.81 469 ASP B N 1
ATOM 8286 C CA . ASP B 1 469 ? 6.672 -5.785 -8.219 1 96.81 469 ASP B CA 1
ATOM 8287 C C . ASP B 1 469 ? 7.973 -5.004 -8.367 1 96.81 469 ASP B C 1
ATOM 8289 O O . ASP B 1 469 ? 8.461 -4.801 -9.477 1 96.81 469 ASP B O 1
ATOM 8293 N N . TYR B 1 470 ? 8.555 -4.617 -7.227 1 96.12 470 TYR B N 1
ATOM 8294 C CA . TYR B 1 470 ? 9.781 -3.832 -7.188 1 96.12 470 TYR B CA 1
ATOM 8295 C C . TYR B 1 470 ? 10.93 -4.652 -6.617 1 96.12 470 TYR B C 1
ATOM 8297 O O . TYR B 1 470 ? 10.898 -5.055 -5.453 1 96.12 470 TYR B O 1
ATOM 8305 N N . PRO B 1 471 ? 11.961 -4.832 -7.348 1 95.62 471 PRO B N 1
ATOM 8306 C CA . PRO B 1 471 ? 13.062 -5.691 -6.906 1 95.62 471 PRO B CA 1
ATOM 8307 C C . PRO B 1 471 ? 13.82 -5.113 -5.711 1 95.62 471 PRO B C 1
ATOM 8309 O O . PRO B 1 471 ? 14.469 -5.852 -4.969 1 95.62 471 PRO B O 1
ATOM 8312 N N . LEU B 1 472 ? 13.711 -3.795 -5.496 1 95.38 472 LEU B N 1
ATOM 8313 C CA . LEU B 1 472 ? 14.508 -3.152 -4.461 1 95.38 472 LEU B CA 1
ATOM 8314 C C . LEU B 1 472 ? 13.766 -3.135 -3.131 1 95.38 472 LEU B C 1
ATOM 8316 O O . LEU B 1 472 ? 14.336 -2.777 -2.098 1 95.38 472 LEU B O 1
ATOM 8320 N N . VAL B 1 473 ? 12.5 -3.379 -3.137 1 97.38 473 VAL B N 1
ATOM 8321 C CA . VAL B 1 473 ? 11.766 -3.5 -1.877 1 97.38 473 VAL B CA 1
ATOM 8322 C C . VAL B 1 473 ? 12.445 -4.535 -0.985 1 97.38 473 VAL B C 1
ATOM 8324 O O . VAL B 1 473 ? 12.727 -5.656 -1.425 1 97.38 473 VAL B O 1
ATOM 8327 N N . PRO B 1 474 ? 12.664 -4.297 0.237 1 96.5 474 PRO B N 1
ATOM 8328 C CA . PRO B 1 474 ? 13.492 -5.145 1.099 1 96.5 474 PRO B CA 1
ATOM 8329 C C . PRO B 1 474 ? 12.961 -6.57 1.208 1 96.5 474 PRO B C 1
ATOM 8331 O O . PRO B 1 474 ? 13.727 -7.531 1.084 1 96.5 474 PRO B O 1
ATOM 8334 N N . GLU B 1 475 ? 11.703 -6.742 1.44 1 97.19 475 GLU B N 1
ATOM 8335 C CA . GLU B 1 475 ? 11.172 -8.094 1.586 1 97.19 475 GLU B CA 1
ATOM 8336 C C . GLU B 1 475 ? 11.188 -8.844 0.255 1 97.19 475 GLU B C 1
ATOM 8338 O O . GLU B 1 475 ? 11.383 -10.062 0.223 1 97.19 475 GLU B O 1
ATOM 8343 N N . VAL B 1 476 ? 10.969 -8.156 -0.887 1 97.75 476 VAL B N 1
ATOM 8344 C CA . VAL B 1 476 ? 11.039 -8.781 -2.203 1 97.75 476 VAL B CA 1
ATOM 8345 C C . VAL B 1 476 ? 12.469 -9.219 -2.494 1 97.75 476 VAL B C 1
ATOM 8347 O O . VAL B 1 476 ? 12.703 -10.359 -2.914 1 97.75 476 VAL B O 1
ATOM 8350 N N . SER B 1 477 ? 13.391 -8.344 -2.236 1 97.19 477 SER B N 1
ATOM 8351 C CA . SER B 1 477 ? 14.797 -8.641 -2.461 1 97.19 477 SER B CA 1
ATOM 8352 C C . SER B 1 477 ? 15.258 -9.812 -1.596 1 97.19 477 SER B C 1
ATOM 8354 O O . SER B 1 477 ? 15.922 -10.727 -2.084 1 97.19 477 SER B O 1
ATOM 8356 N N . SER B 1 478 ? 14.891 -9.773 -0.349 1 97.81 478 SER B N 1
ATOM 8357 C CA . SER B 1 478 ? 15.297 -10.82 0.58 1 97.81 478 SER B CA 1
ATOM 8358 C C . SER B 1 478 ? 14.695 -12.164 0.185 1 97.81 478 SER B C 1
ATOM 8360 O O . SER B 1 478 ? 15.375 -13.195 0.23 1 97.81 478 SER B O 1
ATOM 8362 N N . ARG B 1 479 ? 13.438 -12.164 -0.199 1 98.31 479 ARG B N 1
ATOM 8363 C CA . ARG B 1 479 ? 12.773 -13.406 -0.577 1 98.31 479 ARG B CA 1
ATOM 8364 C C . ARG B 1 479 ? 13.281 -13.914 -1.924 1 98.31 479 ARG B C 1
ATOM 8366 O O . ARG B 1 479 ? 13.352 -15.125 -2.152 1 98.31 479 ARG B O 1
ATOM 8373 N N . ALA B 1 480 ? 13.602 -12.984 -2.842 1 98.25 480 ALA B N 1
ATOM 8374 C CA . ALA B 1 480 ? 14.25 -13.398 -4.086 1 98.25 480 ALA B CA 1
ATOM 8375 C C . ALA B 1 480 ? 15.57 -14.109 -3.811 1 98.25 480 ALA B C 1
ATOM 8377 O O . ALA B 1 480 ? 15.852 -15.156 -4.398 1 98.25 480 ALA B O 1
ATOM 8378 N N . GLN B 1 481 ? 16.297 -13.609 -2.873 1 98.06 481 GLN B N 1
ATOM 8379 C CA . GLN B 1 481 ? 17.562 -14.227 -2.496 1 98.06 481 GLN B CA 1
ATOM 8380 C C . GLN B 1 481 ? 17.328 -15.594 -1.858 1 98.06 481 GLN B C 1
ATOM 8382 O O . GLN B 1 481 ? 18.078 -16.547 -2.125 1 98.06 481 GLN B O 1
ATOM 8387 N N . ARG B 1 482 ? 16.359 -15.664 -1.056 1 97.94 482 ARG B N 1
ATOM 8388 C CA . ARG B 1 482 ? 16.031 -16.953 -0.427 1 97.94 482 ARG B CA 1
ATOM 8389 C C . ARG B 1 482 ? 15.641 -17.984 -1.469 1 97.94 482 ARG B C 1
ATOM 8391 O O . ARG B 1 482 ? 15.992 -19.156 -1.347 1 97.94 482 ARG B O 1
ATOM 8398 N N . THR B 1 483 ? 14.859 -17.562 -2.422 1 98.38 483 THR B N 1
ATOM 8399 C CA . THR B 1 483 ? 14.484 -18.469 -3.508 1 98.38 483 THR B CA 1
ATOM 8400 C C . THR B 1 483 ? 15.719 -18.906 -4.297 1 98.38 483 THR B C 1
ATOM 8402 O O . THR B 1 483 ? 15.867 -20.078 -4.621 1 98.38 483 THR B O 1
ATOM 8405 N N . TYR B 1 484 ? 16.594 -17.969 -4.551 1 98.38 484 TYR B N 1
ATOM 8406 C CA . TYR B 1 484 ? 17.844 -18.281 -5.227 1 98.38 484 TYR B CA 1
ATOM 8407 C C . TYR B 1 484 ? 18.656 -19.297 -4.43 1 98.38 484 TYR B C 1
ATOM 8409 O O . TYR B 1 484 ? 19.188 -20.25 -5 1 98.38 484 TYR B O 1
ATOM 8417 N N . ASP B 1 485 ? 18.719 -19.094 -3.141 1 97.94 485 ASP B N 1
ATOM 8418 C CA . ASP B 1 485 ? 19.469 -20 -2.279 1 97.94 485 ASP B CA 1
ATOM 8419 C C . ASP B 1 485 ? 18.875 -21.406 -2.299 1 97.94 485 ASP B C 1
ATOM 8421 O O . ASP B 1 485 ? 19.609 -22.406 -2.273 1 97.94 485 ASP B O 1
ATOM 8425 N N . ALA B 1 486 ? 17.547 -21.469 -2.312 1 97.12 486 ALA B N 1
ATOM 8426 C CA . ALA B 1 486 ? 16.875 -22.766 -2.398 1 97.12 486 ALA B CA 1
ATOM 8427 C C . ALA B 1 486 ? 17.203 -23.469 -3.717 1 97.12 486 ALA B C 1
ATOM 8429 O O . ALA B 1 486 ? 17.422 -24.672 -3.746 1 97.12 486 ALA B O 1
ATOM 8430 N N . ILE B 1 487 ? 17.234 -22.734 -4.844 1 97.06 487 ILE B N 1
ATOM 8431 C CA . ILE B 1 487 ? 17.562 -23.266 -6.16 1 97.06 487 ILE B CA 1
ATOM 8432 C C . ILE B 1 487 ? 19.016 -23.719 -6.188 1 97.06 487 ILE B C 1
ATOM 8434 O O . ILE B 1 487 ? 19.328 -24.797 -6.715 1 97.06 487 ILE B O 1
ATOM 8438 N N . PHE B 1 488 ? 19.828 -22.938 -5.57 1 95.06 488 PHE B N 1
ATOM 8439 C CA . PHE B 1 488 ? 21.266 -23.188 -5.562 1 95.06 488 PHE B CA 1
ATOM 8440 C C . PHE B 1 488 ? 21.594 -24.422 -4.73 1 95.06 488 PHE B C 1
ATOM 8442 O O . PHE B 1 488 ? 22.594 -25.094 -4.969 1 95.06 488 PHE B O 1
ATOM 8449 N N . SER B 1 489 ? 20.734 -24.781 -3.852 1 94.5 489 SER B N 1
ATOM 8450 C CA . SER B 1 489 ? 20.984 -25.859 -2.914 1 94.5 489 SER B CA 1
ATOM 8451 C C . SER B 1 489 ? 20.469 -27.188 -3.455 1 94.5 489 SER B C 1
ATOM 8453 O O . SER B 1 489 ? 20.516 -28.219 -2.762 1 94.5 489 SER B O 1
ATOM 8455 N N . ILE B 1 490 ? 19.953 -27.234 -4.707 1 94 490 ILE B N 1
ATOM 8456 C CA . ILE B 1 490 ? 19.469 -28.484 -5.281 1 94 490 ILE B CA 1
ATOM 8457 C C . ILE B 1 490 ? 20.625 -29.484 -5.41 1 94 490 ILE B C 1
ATOM 8459 O O . ILE B 1 490 ? 21.656 -29.172 -6.012 1 94 490 ILE B O 1
ATOM 8463 N N . PRO B 1 491 ? 20.469 -30.656 -4.898 1 91.06 491 PRO B N 1
ATOM 8464 C CA . PRO B 1 491 ? 21.516 -31.656 -5.09 1 91.06 491 PRO B CA 1
ATOM 8465 C C . PRO B 1 491 ? 21.719 -32.031 -6.562 1 91.06 491 PRO B C 1
ATOM 8467 O O . PRO B 1 491 ? 20.75 -32.094 -7.324 1 91.06 491 PRO B O 1
ATOM 8470 N N . GLN B 1 492 ? 22.906 -32.375 -6.961 1 88.81 492 GLN B N 1
ATOM 8471 C CA . GLN B 1 492 ? 23.281 -32.594 -8.352 1 88.81 492 GLN B CA 1
ATOM 8472 C C . GLN B 1 492 ? 22.484 -33.75 -8.953 1 88.81 492 GLN B C 1
ATOM 8474 O O . GLN B 1 492 ? 22.078 -33.688 -10.117 1 88.81 492 GLN B O 1
ATOM 8479 N N . GLN B 1 493 ? 22.234 -34.719 -8.141 1 87.06 493 GLN B N 1
ATOM 8480 C CA . GLN B 1 493 ? 21.562 -35.906 -8.625 1 87.06 493 GLN B CA 1
ATOM 8481 C C . GLN B 1 493 ? 20.094 -35.656 -8.898 1 87.06 493 GLN B C 1
ATOM 8483 O O . GLN B 1 493 ? 19.453 -36.375 -9.664 1 87.06 493 GLN B O 1
ATOM 8488 N N . GLU B 1 494 ? 19.594 -34.594 -8.305 1 89.19 494 GLU B N 1
ATOM 8489 C CA . GLU B 1 494 ? 18.156 -34.312 -8.391 1 89.19 494 GLU B CA 1
ATOM 8490 C C . GLU B 1 494 ? 17.875 -33.125 -9.32 1 89.19 494 GLU B C 1
ATOM 8492 O O . GLU B 1 494 ? 16.734 -32.719 -9.484 1 89.19 494 GLU B O 1
ATOM 8497 N N . LEU B 1 495 ? 18.781 -32.656 -10.055 1 89.44 495 LEU B N 1
ATOM 8498 C CA . LEU B 1 495 ? 18.688 -31.391 -10.805 1 89.44 495 LEU B CA 1
ATOM 8499 C C . LEU B 1 495 ? 17.641 -31.5 -11.906 1 89.44 495 LEU B C 1
ATOM 8501 O O . LEU B 1 495 ? 16.75 -30.656 -12.008 1 89.44 495 LEU B O 1
ATOM 8505 N N . PRO B 1 496 ? 17.625 -32.531 -12.68 1 89.31 496 PRO B N 1
ATOM 8506 C CA . PRO B 1 496 ? 16.719 -32.5 -13.836 1 89.31 496 PRO B CA 1
ATOM 8507 C C . PRO B 1 496 ? 15.25 -32.5 -13.438 1 89.31 496 PRO B C 1
ATOM 8509 O O . PRO B 1 496 ? 14.5 -31.594 -13.82 1 89.31 496 PRO B O 1
ATOM 8512 N N . PRO B 1 497 ? 14.812 -33.406 -12.555 1 90.69 497 PRO B N 1
ATOM 8513 C CA . PRO B 1 497 ? 13.383 -33.375 -12.242 1 90.69 497 PRO B CA 1
ATOM 8514 C C . PRO B 1 497 ? 12.969 -32.156 -11.422 1 90.69 497 PRO B C 1
ATOM 8516 O O . PRO B 1 497 ? 11.852 -31.656 -11.586 1 90.69 497 PRO B O 1
ATOM 8519 N N . VAL B 1 498 ? 13.844 -31.672 -10.586 1 94.25 498 VAL B N 1
ATOM 8520 C CA . VAL B 1 498 ? 13.5 -30.562 -9.703 1 94.25 498 VAL B CA 1
ATOM 8521 C C . VAL B 1 498 ? 13.422 -29.266 -10.516 1 94.25 498 VAL B C 1
ATOM 8523 O O . VAL B 1 498 ? 12.453 -28.516 -10.406 1 94.25 498 VAL B O 1
ATOM 8526 N N . VAL B 1 499 ? 14.391 -29.047 -11.391 1 94.62 499 VAL B N 1
ATOM 8527 C CA . VAL B 1 499 ? 14.438 -27.812 -12.188 1 94.62 499 VAL B CA 1
ATOM 8528 C C . VAL B 1 499 ? 13.234 -27.766 -13.125 1 94.62 499 VAL B C 1
ATOM 8530 O O . VAL B 1 499 ? 12.555 -26.75 -13.227 1 94.62 499 VAL B O 1
ATOM 8533 N N . ARG B 1 500 ? 12.906 -28.797 -13.719 1 93.44 500 ARG B N 1
ATOM 8534 C CA . ARG B 1 500 ? 11.859 -28.844 -14.727 1 93.44 500 ARG B CA 1
ATOM 8535 C C . ARG B 1 500 ? 10.477 -28.766 -14.086 1 93.44 500 ARG B C 1
ATOM 8537 O O . ARG B 1 500 ? 9.5 -28.422 -14.742 1 93.44 500 ARG B O 1
ATOM 8544 N N . SER B 1 501 ? 10.391 -29.094 -12.82 1 94.12 501 SER B N 1
ATOM 8545 C CA . SER B 1 501 ? 9.102 -29.062 -12.141 1 94.12 501 SER B CA 1
ATOM 8546 C C . SER B 1 501 ? 8.883 -27.719 -11.445 1 94.12 501 SER B C 1
ATOM 8548 O O . SER B 1 501 ? 7.762 -27.375 -11.062 1 94.12 501 SER B O 1
ATOM 8550 N N . THR B 1 502 ? 9.938 -26.953 -11.203 1 96.81 502 THR B N 1
ATOM 8551 C CA . THR B 1 502 ? 9.828 -25.719 -10.43 1 96.81 502 THR B CA 1
ATOM 8552 C C . THR B 1 502 ? 10.07 -24.5 -11.312 1 96.81 502 THR B C 1
ATOM 8554 O O . THR B 1 502 ? 10.734 -23.562 -10.898 1 96.81 502 THR B O 1
ATOM 8557 N N . VAL B 1 503 ? 9.516 -24.516 -12.484 1 95.81 503 VAL B N 1
ATOM 8558 C CA . VAL B 1 503 ? 9.688 -23.453 -13.477 1 95.81 503 VAL B CA 1
ATOM 8559 C C . VAL B 1 503 ? 9.141 -22.141 -12.93 1 95.81 503 VAL B C 1
ATOM 8561 O O . VAL B 1 503 ? 9.727 -21.078 -13.148 1 95.81 503 VAL B O 1
ATOM 8564 N N . PHE B 1 504 ? 8.055 -22.266 -12.227 1 97 504 PHE B N 1
ATOM 8565 C CA . PHE B 1 504 ? 7.445 -21.094 -11.594 1 97 504 PHE B CA 1
ATOM 8566 C C . PHE B 1 504 ? 8.461 -20.359 -10.719 1 97 504 PHE B C 1
ATOM 8568 O O . PHE B 1 504 ? 8.602 -19.141 -10.805 1 97 504 PHE B O 1
ATOM 8575 N N . ALA B 1 505 ? 9.156 -21.094 -9.891 1 98.19 505 ALA B N 1
ATOM 8576 C CA . ALA B 1 505 ? 10.117 -20.516 -8.953 1 98.19 505 ALA B CA 1
ATOM 8577 C C . ALA B 1 505 ? 11.297 -19.891 -9.688 1 98.19 505 ALA B C 1
ATOM 8579 O O . ALA B 1 505 ? 11.742 -18.797 -9.344 1 98.19 505 ALA B O 1
ATOM 8580 N N . PHE B 1 506 ? 11.781 -20.578 -10.711 1 97.88 506 PHE B N 1
ATOM 8581 C CA . PHE B 1 506 ? 12.898 -20.062 -11.5 1 97.88 506 PHE B CA 1
ATOM 8582 C C . PHE B 1 506 ? 12.523 -18.766 -12.188 1 97.88 506 PHE B C 1
ATOM 8584 O O . PHE B 1 506 ? 13.305 -17.812 -12.195 1 97.88 506 PHE B O 1
ATOM 8591 N N . PHE B 1 507 ? 11.398 -18.781 -12.711 1 98.25 507 PHE B N 1
ATOM 8592 C CA . PHE B 1 507 ? 10.938 -17.609 -13.43 1 98.25 507 PHE B CA 1
ATOM 8593 C C . PHE B 1 507 ? 10.805 -16.406 -12.492 1 98.25 507 PHE B C 1
ATOM 8595 O O . PHE B 1 507 ? 11.344 -15.336 -12.758 1 98.25 507 PHE B O 1
ATOM 8602 N N . LEU B 1 508 ? 10.062 -16.609 -11.43 1 98.44 508 LEU B N 1
ATOM 8603 C CA . LEU B 1 508 ? 9.812 -15.523 -10.492 1 98.44 508 LEU B CA 1
ATOM 8604 C C . LEU B 1 508 ? 11.117 -15.023 -9.883 1 98.44 508 LEU B C 1
ATOM 8606 O O . LEU B 1 508 ? 11.336 -13.812 -9.773 1 98.44 508 LEU B O 1
ATOM 8610 N N . CYS B 1 509 ? 11.938 -15.969 -9.477 1 98.38 509 CYS B N 1
ATOM 8611 C CA . CYS B 1 509 ? 13.242 -15.609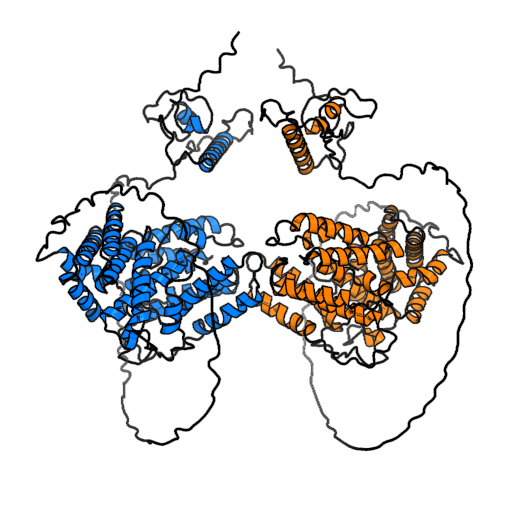 -8.938 1 98.38 509 CYS B CA 1
ATOM 8612 C C . CYS B 1 509 ? 14.039 -14.789 -9.938 1 98.38 509 CYS B C 1
ATOM 8614 O O . CYS B 1 509 ? 14.586 -13.742 -9.594 1 98.38 509 CYS B O 1
ATOM 8616 N N . GLY B 1 510 ? 14.094 -15.203 -11.141 1 97.88 510 GLY B N 1
ATOM 8617 C CA . GLY B 1 510 ? 14.82 -14.492 -12.18 1 97.88 510 GLY B CA 1
ATOM 8618 C C . GLY B 1 510 ? 14.328 -13.078 -12.398 1 97.88 510 GLY B C 1
ATOM 8619 O O . GLY B 1 510 ? 15.109 -12.18 -12.695 1 97.88 510 GLY B O 1
ATOM 8620 N N . CYS B 1 511 ? 13.078 -12.852 -12.266 1 97.56 511 CYS B N 1
ATOM 8621 C CA . CYS B 1 511 ? 12.484 -11.539 -12.492 1 97.56 511 CYS B CA 1
ATOM 8622 C C . CYS B 1 511 ? 13.023 -10.523 -11.484 1 97.56 511 CYS B C 1
ATOM 8624 O O . CYS B 1 511 ? 13.188 -9.344 -11.82 1 97.56 511 CYS B O 1
ATOM 8626 N N . PHE B 1 512 ? 13.352 -10.961 -10.25 1 97.25 512 PHE B N 1
ATOM 8627 C CA . PHE B 1 512 ? 13.562 -9.977 -9.195 1 97.25 512 PHE B CA 1
ATOM 8628 C C . PHE B 1 512 ? 15.008 -10.008 -8.703 1 97.25 512 PHE B C 1
ATOM 8630 O O . PHE B 1 512 ? 15.344 -9.344 -7.723 1 97.25 512 PHE B O 1
ATOM 8637 N N . LEU B 1 513 ? 15.82 -10.805 -9.438 1 96.25 513 LEU B N 1
ATOM 8638 C CA . LEU B 1 513 ? 17.25 -10.75 -9.164 1 96.25 513 LEU B CA 1
ATOM 8639 C C . LEU B 1 513 ? 17.906 -9.586 -9.898 1 96.25 513 LEU B C 1
ATOM 8641 O O . LEU B 1 513 ? 17.688 -9.406 -11.094 1 96.25 513 LEU B O 1
ATOM 8645 N N . ILE B 1 514 ? 18.656 -8.828 -9.195 1 92.88 514 ILE B N 1
ATOM 8646 C CA . ILE B 1 514 ? 19.281 -7.645 -9.766 1 92.88 514 ILE B CA 1
ATOM 8647 C C . ILE B 1 514 ? 20.719 -7.98 -10.18 1 92.88 514 ILE B C 1
ATOM 8649 O O . ILE B 1 514 ? 21.203 -7.484 -11.195 1 92.88 514 ILE B O 1
ATOM 8653 N N . ASP B 1 515 ? 21.359 -8.828 -9.445 1 93 515 ASP B N 1
ATOM 8654 C CA . ASP B 1 515 ? 22.75 -9.203 -9.711 1 93 515 ASP B CA 1
ATOM 8655 C C . ASP B 1 515 ? 22.875 -10 -11.008 1 93 515 ASP B C 1
ATOM 8657 O O . ASP B 1 515 ? 22.312 -11.086 -11.125 1 93 515 ASP B O 1
ATOM 8661 N N . PRO B 1 516 ? 23.672 -9.586 -11.938 1 93.06 516 PRO B N 1
ATOM 8662 C CA . PRO B 1 516 ? 23.797 -10.258 -13.234 1 93.06 516 PRO B CA 1
ATOM 8663 C C . PRO B 1 516 ? 24.375 -11.664 -13.109 1 93.06 516 PRO B C 1
ATOM 8665 O O . PRO B 1 516 ? 24.016 -12.555 -13.891 1 93.06 516 PRO B O 1
ATOM 8668 N N . ALA B 1 517 ? 25.234 -11.867 -12.18 1 95.56 517 ALA B N 1
ATOM 8669 C CA . ALA B 1 517 ? 25.828 -13.195 -12 1 95.56 517 ALA B CA 1
ATOM 8670 C C . ALA B 1 517 ? 24.766 -14.219 -11.594 1 95.56 517 ALA B C 1
ATOM 8672 O O . ALA B 1 517 ? 24.766 -15.352 -12.086 1 95.56 517 ALA B O 1
ATOM 8673 N N . ARG B 1 518 ? 23.938 -13.805 -10.727 1 96.12 518 ARG B N 1
ATOM 8674 C CA . ARG B 1 518 ? 22.859 -14.695 -10.289 1 96.12 518 ARG B CA 1
ATOM 8675 C C . ARG B 1 518 ? 21.859 -14.938 -11.414 1 96.12 518 ARG B C 1
ATOM 8677 O O . ARG B 1 518 ? 21.344 -16.047 -11.562 1 96.12 518 ARG B O 1
ATOM 8684 N N . ARG B 1 519 ? 21.594 -13.922 -12.172 1 95.62 519 ARG B N 1
ATOM 8685 C CA . ARG B 1 519 ? 20.703 -14.055 -13.328 1 95.62 519 ARG B CA 1
ATOM 8686 C C . ARG B 1 519 ? 21.266 -15.055 -14.336 1 95.62 519 ARG B C 1
ATOM 8688 O O . ARG B 1 519 ? 20.547 -15.906 -14.852 1 95.62 519 ARG B O 1
ATOM 8695 N N . THR B 1 520 ? 22.547 -14.898 -14.586 1 96.44 520 THR B N 1
ATOM 8696 C CA . THR B 1 520 ? 23.203 -15.797 -15.516 1 96.44 520 THR B CA 1
ATOM 8697 C C . THR B 1 520 ? 23.141 -17.234 -15.016 1 96.44 520 THR B C 1
ATOM 8699 O O . THR B 1 520 ? 22.938 -18.172 -15.797 1 96.44 520 THR B O 1
ATOM 8702 N N . TYR B 1 521 ? 23.328 -17.391 -13.758 1 96.81 521 TYR B N 1
ATOM 8703 C CA . TYR B 1 521 ? 23.234 -18.734 -13.18 1 96.81 521 TYR B CA 1
ATOM 8704 C C . TYR B 1 521 ? 21.859 -19.344 -13.406 1 96.81 521 TYR B C 1
ATOM 8706 O O . TYR B 1 521 ? 21.734 -20.5 -13.789 1 96.81 521 TYR B O 1
ATOM 8714 N N . ILE B 1 522 ? 20.828 -18.578 -13.133 1 97.19 522 ILE B N 1
ATOM 8715 C CA . ILE B 1 522 ? 19.469 -19.047 -13.328 1 97.19 522 ILE B CA 1
ATOM 8716 C C . ILE B 1 522 ? 19.25 -19.406 -14.789 1 97.19 522 ILE B C 1
ATOM 8718 O O . ILE B 1 522 ? 18.703 -20.484 -15.094 1 97.19 522 ILE B O 1
ATOM 8722 N N . LYS B 1 523 ? 19.641 -18.578 -15.648 1 96.75 523 LYS B N 1
ATOM 8723 C CA . LYS B 1 523 ? 19.469 -18.812 -17.078 1 96.75 523 LYS B CA 1
ATOM 8724 C C . LYS B 1 523 ? 20.234 -20.047 -17.531 1 96.75 523 LYS B C 1
ATOM 8726 O O . LYS B 1 523 ? 19.719 -20.875 -18.281 1 96.75 523 LYS B O 1
ATOM 8731 N N . ASP B 1 524 ? 21.453 -20.203 -17.047 1 96 524 ASP B N 1
ATOM 8732 C CA . ASP B 1 524 ? 22.281 -21.344 -17.422 1 96 524 ASP B CA 1
ATOM 8733 C C . ASP B 1 524 ? 21.672 -22.656 -16.938 1 96 524 ASP B C 1
ATOM 8735 O O . ASP B 1 524 ? 21.703 -23.672 -17.656 1 96 524 ASP B O 1
ATOM 8739 N N . MET B 1 525 ? 21.125 -22.641 -15.773 1 95.06 525 MET B N 1
ATOM 8740 C CA . MET B 1 525 ? 20.469 -23.828 -15.25 1 95.06 525 MET B CA 1
ATOM 8741 C C . MET B 1 525 ? 19.297 -24.234 -16.125 1 95.06 525 MET B C 1
ATOM 8743 O O . MET B 1 525 ? 19.109 -25.406 -16.422 1 95.06 525 MET B O 1
ATOM 8747 N N . LEU B 1 526 ? 18.516 -23.281 -16.562 1 95.38 526 LEU B N 1
ATOM 8748 C CA . LEU B 1 526 ? 17.359 -23.547 -17.422 1 95.38 526 LEU B CA 1
ATOM 8749 C C . LEU B 1 526 ? 17.797 -24.016 -18.797 1 95.38 526 LEU B C 1
ATOM 8751 O O . LEU B 1 526 ? 17.234 -24.969 -19.344 1 95.38 526 LEU B O 1
ATOM 8755 N N . LEU B 1 527 ? 18.844 -23.391 -19.312 1 94.12 527 LEU B N 1
ATOM 8756 C CA . LEU B 1 527 ? 19.344 -23.75 -20.641 1 94.12 527 LEU B CA 1
ATOM 8757 C C . LEU B 1 527 ? 19.906 -25.172 -20.641 1 94.12 527 LEU B C 1
ATOM 8759 O O . LEU B 1 527 ? 19.703 -25.922 -21.609 1 94.12 527 LEU B O 1
ATOM 8763 N N . TYR B 1 528 ? 20.531 -25.484 -19.609 1 91.75 528 TYR B N 1
ATOM 8764 C CA . TYR B 1 528 ? 21.109 -26.828 -19.5 1 91.75 528 TYR B CA 1
ATOM 8765 C C . TYR B 1 528 ? 20.016 -27.891 -19.531 1 91.75 528 TYR B C 1
ATOM 8767 O O . TYR B 1 528 ? 20.141 -28.906 -20.234 1 91.75 528 TYR B O 1
ATOM 8775 N N . GLN B 1 529 ? 18.969 -27.656 -18.828 1 89.5 529 GLN B N 1
ATOM 8776 C CA . GLN B 1 529 ? 17.859 -28.609 -18.781 1 89.5 529 GLN B CA 1
ATOM 8777 C C . GLN B 1 529 ? 17.094 -28.609 -20.109 1 89.5 529 GLN B C 1
ATOM 8779 O O . GLN B 1 529 ? 16.594 -29.656 -20.531 1 89.5 529 GLN B O 1
ATOM 8784 N N . GLU B 1 530 ? 17 -27.5 -20.734 1 86.88 530 GLU B N 1
ATOM 8785 C CA . GLU B 1 530 ? 16.328 -27.406 -22.031 1 86.88 530 GLU B CA 1
ATOM 8786 C C . GLU B 1 530 ? 17.062 -28.219 -23.094 1 86.88 530 GLU B C 1
ATOM 8788 O O . GLU B 1 530 ? 16.453 -28.938 -23.875 1 86.88 530 GLU B O 1
ATOM 8793 N N . HIS B 1 531 ? 18.328 -28.125 -23.078 1 82.88 531 HIS B N 1
ATOM 8794 C CA . HIS B 1 531 ? 19.141 -28.812 -24.062 1 82.88 531 HIS B CA 1
ATOM 8795 C C . HIS B 1 531 ? 19.141 -30.328 -23.828 1 82.88 531 HIS B C 1
ATOM 8797 O O . HIS B 1 531 ? 19.234 -31.109 -24.781 1 82.88 531 HIS B O 1
ATOM 8803 N N . SER B 1 532 ? 18.969 -30.656 -22.625 1 79 532 SER B N 1
ATOM 8804 C CA . SER B 1 532 ? 19 -32.094 -22.281 1 79 532 SER B CA 1
ATOM 8805 C C . SER B 1 532 ? 17.688 -32.781 -22.656 1 79 532 SER B C 1
ATOM 8807 O O . SER B 1 532 ? 17.688 -33.875 -23.203 1 79 532 SER B O 1
ATOM 8809 N N . ALA B 1 533 ? 16.594 -32.188 -22.453 1 73.56 533 ALA B N 1
ATOM 8810 C CA . ALA B 1 533 ? 15.297 -32.812 -22.672 1 73.56 533 ALA B CA 1
ATOM 8811 C C . ALA B 1 533 ? 14.617 -32.281 -23.938 1 73.56 533 ALA B C 1
ATOM 8813 O O . ALA B 1 533 ? 13.969 -33.031 -24.656 1 73.56 533 ALA B O 1
ATOM 8814 N N . GLU B 1 534 ? 14.789 -31.078 -24.312 1 72.94 534 GLU B N 1
ATOM 8815 C CA . GLU B 1 534 ? 14.266 -30.375 -25.484 1 72.94 534 GLU B CA 1
ATOM 8816 C C . GLU B 1 534 ? 12.742 -30.391 -25.5 1 72.94 534 GLU B C 1
ATOM 8818 O O . GLU B 1 534 ? 12.133 -30.547 -26.562 1 72.94 534 GLU B O 1
ATOM 8823 N N . ILE B 1 535 ? 12.18 -30.594 -24.375 1 81.88 535 ILE B N 1
ATOM 8824 C CA . ILE B 1 535 ? 10.727 -30.562 -24.25 1 81.88 535 ILE B CA 1
ATOM 8825 C C . ILE B 1 535 ? 10.328 -29.641 -23.094 1 81.88 535 ILE B C 1
ATOM 8827 O O . ILE B 1 535 ? 11.094 -29.453 -22.141 1 81.88 535 ILE B O 1
ATOM 8831 N N . GLY B 1 536 ? 9.195 -28.953 -23.297 1 87.06 536 GLY B N 1
ATOM 8832 C CA . GLY B 1 536 ? 8.688 -28.172 -22.188 1 87.06 536 GLY B CA 1
ATOM 8833 C C . GLY B 1 536 ? 8.633 -26.688 -22.469 1 87.06 536 GLY B C 1
ATOM 8834 O O . GLY B 1 536 ? 8.633 -26.266 -23.625 1 87.06 536 GLY B O 1
ATOM 8835 N N . ASN B 1 537 ? 8.508 -25.953 -21.406 1 90.88 537 ASN B N 1
ATOM 8836 C CA . ASN B 1 537 ? 8.297 -24.516 -21.562 1 90.88 537 ASN B CA 1
ATOM 8837 C C . ASN B 1 537 ? 9.5 -23.719 -21.062 1 90.88 537 ASN B C 1
ATOM 8839 O O . ASN B 1 537 ? 9.391 -22.516 -20.812 1 90.88 537 ASN B O 1
ATOM 8843 N N . LEU B 1 538 ? 10.625 -24.359 -20.906 1 93.75 538 LEU B N 1
ATOM 8844 C CA . LEU B 1 538 ? 11.805 -23.688 -20.391 1 93.75 538 LEU B CA 1
ATOM 8845 C C . LEU B 1 538 ? 12.281 -22.609 -21.359 1 93.75 538 LEU B C 1
ATOM 8847 O O . LEU B 1 538 ? 12.641 -21.5 -20.938 1 93.75 538 LEU B O 1
ATOM 8851 N N . ASN B 1 539 ? 12.227 -22.891 -22.609 1 91.88 539 ASN B N 1
ATOM 8852 C CA . ASN B 1 539 ? 12.656 -21.906 -23.594 1 91.88 539 ASN B CA 1
ATOM 8853 C C . ASN B 1 539 ? 11.766 -20.656 -23.578 1 91.88 539 ASN B C 1
ATOM 8855 O O . ASN B 1 5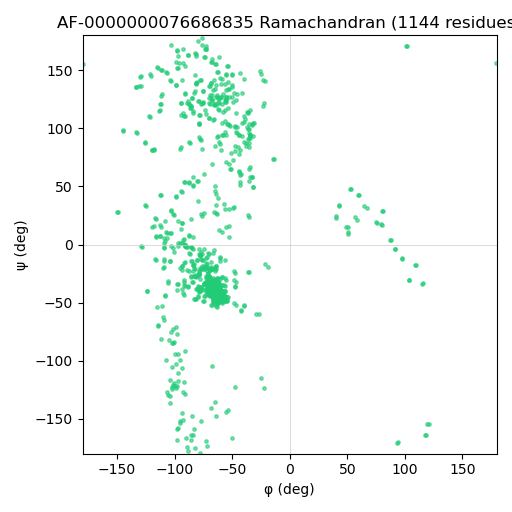39 ? 12.25 -19.547 -23.734 1 91.88 539 ASN B O 1
ATOM 8859 N N . SER B 1 540 ? 10.5 -20.891 -23.469 1 93.31 540 SER B N 1
ATOM 8860 C CA . SER B 1 540 ? 9.562 -19.766 -23.391 1 93.31 540 SER B CA 1
ATOM 8861 C C . SER B 1 540 ? 9.867 -18.875 -22.203 1 93.31 540 SER B C 1
ATOM 8863 O O . SER B 1 540 ? 9.836 -17.641 -22.312 1 93.31 540 SER B O 1
ATOM 8865 N N . ILE B 1 541 ? 10.203 -19.453 -21.109 1 95.62 541 ILE B N 1
ATOM 8866 C CA . ILE B 1 541 ? 10.477 -18.719 -19.875 1 95.62 541 ILE B CA 1
ATOM 8867 C C . ILE B 1 541 ? 11.805 -17.969 -20 1 95.62 541 ILE B C 1
ATOM 8869 O O . ILE B 1 541 ? 11.938 -16.828 -19.562 1 95.62 541 ILE B O 1
ATOM 8873 N N . ILE B 1 542 ? 12.766 -18.625 -20.625 1 96.44 542 ILE B N 1
ATOM 8874 C CA . ILE B 1 542 ? 14.062 -18 -20.844 1 96.44 542 ILE B CA 1
ATOM 8875 C C . ILE B 1 542 ? 13.891 -16.75 -21.703 1 96.44 542 ILE B C 1
ATOM 8877 O O . ILE B 1 542 ? 14.438 -15.688 -21.391 1 96.44 542 ILE B O 1
ATOM 8881 N N . ASN B 1 543 ? 13.109 -16.875 -22.719 1 95.31 543 ASN B N 1
ATOM 8882 C CA . ASN B 1 543 ? 12.852 -15.742 -23.594 1 95.31 543 ASN B CA 1
ATOM 8883 C C . ASN B 1 543 ? 12.156 -14.609 -22.859 1 95.31 543 ASN B C 1
ATOM 8885 O O . ASN B 1 543 ? 12.469 -13.438 -23.078 1 95.31 543 ASN B O 1
ATOM 8889 N N . LEU B 1 544 ? 11.289 -14.969 -22.047 1 96 544 LEU B N 1
ATOM 8890 C CA . LEU B 1 544 ? 10.57 -13.961 -21.281 1 96 544 LEU B CA 1
ATOM 8891 C C . LEU B 1 544 ? 11.508 -13.266 -20.297 1 96 544 LEU B C 1
ATOM 8893 O O . LEU B 1 544 ? 11.453 -12.047 -20.141 1 96 544 LEU B O 1
ATOM 8897 N N . LEU B 1 545 ? 12.344 -14.031 -19.641 1 97.06 545 LEU B N 1
ATOM 8898 C CA . LEU B 1 545 ? 13.32 -13.461 -18.703 1 97.06 545 LEU B CA 1
ATOM 8899 C C . LEU B 1 545 ? 14.266 -12.516 -19.438 1 97.06 545 LEU B C 1
ATOM 8901 O O . LEU B 1 545 ? 14.562 -11.422 -18.938 1 97.06 545 LEU B O 1
ATOM 8905 N N . ASP B 1 546 ? 14.656 -12.875 -20.594 1 95.88 546 ASP B N 1
ATOM 8906 C CA . ASP B 1 546 ? 15.539 -12.023 -21.391 1 95.88 546 ASP B CA 1
ATOM 8907 C C . ASP B 1 546 ? 14.867 -10.688 -21.703 1 95.88 546 ASP B C 1
ATOM 8909 O O . ASP B 1 546 ? 15.5 -9.641 -21.625 1 95.88 546 ASP B O 1
ATOM 8913 N N . SER B 1 547 ? 13.641 -10.766 -22.016 1 94.12 547 SER B N 1
ATOM 8914 C CA . SER B 1 547 ? 12.891 -9.555 -22.312 1 94.12 547 SER B CA 1
ATOM 8915 C C . SER B 1 547 ? 12.773 -8.656 -21.078 1 94.12 547 SER B C 1
ATOM 8917 O O . SER B 1 547 ? 12.906 -7.434 -21.188 1 94.12 547 SER B O 1
ATOM 8919 N N . ILE B 1 548 ? 12.547 -9.234 -19.984 1 95.06 548 ILE B N 1
ATOM 8920 C CA . ILE B 1 548 ? 12.398 -8.492 -18.734 1 95.06 548 ILE B CA 1
ATOM 8921 C C . ILE B 1 548 ? 13.734 -7.871 -18.344 1 95.06 548 ILE B C 1
ATOM 8923 O O . ILE B 1 548 ? 13.797 -6.695 -17.969 1 95.06 548 ILE B O 1
ATOM 8927 N N . TRP B 1 549 ? 14.789 -8.641 -18.469 1 94.62 549 TRP B N 1
ATOM 8928 C CA . TRP B 1 549 ? 16.109 -8.164 -18.078 1 94.62 549 TRP B CA 1
ATOM 8929 C C . TRP B 1 549 ? 16.578 -7.051 -19.016 1 94.62 549 TRP B C 1
ATOM 8931 O O . TRP B 1 549 ? 17.266 -6.121 -18.594 1 94.62 549 TRP B O 1
ATOM 8941 N N . ALA B 1 550 ? 16.188 -7.078 -20.203 1 90.56 550 ALA B N 1
ATOM 8942 C CA . ALA B 1 550 ? 16.547 -6.043 -21.172 1 90.56 550 ALA B CA 1
ATOM 8943 C C . ALA B 1 550 ? 15.914 -4.703 -20.812 1 90.56 550 ALA B C 1
ATOM 8945 O O . ALA B 1 550 ? 16.516 -3.65 -20.984 1 90.56 550 ALA B O 1
ATOM 8946 N N . THR B 1 551 ? 14.789 -4.73 -20.219 1 86.56 551 THR B N 1
ATOM 8947 C CA . THR B 1 551 ? 14.047 -3.52 -19.891 1 86.56 551 THR B CA 1
ATOM 8948 C C . THR B 1 551 ? 14.406 -3.035 -18.484 1 86.56 551 THR B C 1
ATOM 8950 O O . THR B 1 551 ? 14.398 -1.833 -18.219 1 86.56 551 THR B O 1
ATOM 8953 N N . SER B 1 552 ? 14.734 -3.854 -17.578 1 83.75 552 SER B N 1
ATOM 8954 C CA . SER B 1 552 ? 14.914 -3.521 -16.172 1 83.75 552 SER B CA 1
ATOM 8955 C C . SER B 1 552 ? 16.359 -3.098 -15.891 1 83.75 552 SER B C 1
ATOM 8957 O O . SER B 1 552 ? 16.625 -2.451 -14.875 1 83.75 552 SER B O 1
ATOM 8959 N N . ASP B 1 553 ? 17.328 -3.438 -16.656 1 74.75 553 ASP B N 1
ATOM 8960 C CA . ASP B 1 553 ? 18.75 -3.229 -16.375 1 74.75 553 ASP B CA 1
ATOM 8961 C C . ASP B 1 553 ? 19.062 -1.744 -16.219 1 74.75 553 ASP B C 1
ATOM 8963 O O . ASP B 1 553 ? 19.969 -1.372 -15.469 1 74.75 553 ASP B O 1
ATOM 8967 N N . HIS B 1 554 ? 18.172 -0.939 -16.562 1 75.94 554 HIS B N 1
ATOM 8968 C CA . HIS B 1 554 ? 18.547 0.471 -16.516 1 75.94 554 HIS B CA 1
ATOM 8969 C C . HIS B 1 554 ? 17.828 1.195 -15.383 1 75.94 554 HIS B C 1
ATOM 8971 O O . HIS B 1 554 ? 18.266 2.268 -14.953 1 75.94 554 HIS B O 1
ATOM 8977 N N . GLU B 1 555 ? 16.844 0.661 -14.953 1 82.81 555 GLU B N 1
ATOM 8978 C CA . GLU B 1 555 ? 16.078 1.354 -13.922 1 82.81 555 GLU B CA 1
ATOM 8979 C C . GLU B 1 555 ? 15.477 0.367 -12.922 1 82.81 555 GLU B C 1
ATOM 8981 O O . GLU B 1 555 ? 14.375 -0.145 -13.125 1 82.81 555 GLU B O 1
ATOM 8986 N N . HIS B 1 556 ? 16.172 0.223 -11.781 1 83.19 556 HIS B N 1
ATOM 8987 C CA . HIS B 1 556 ? 15.742 -0.789 -10.82 1 83.19 556 HIS B CA 1
ATOM 8988 C C . HIS B 1 556 ? 14.664 -0.245 -9.891 1 83.19 556 HIS B C 1
ATOM 8990 O O . HIS B 1 556 ? 14.055 -1 -9.125 1 83.19 556 HIS B O 1
ATOM 8996 N N . LYS B 1 557 ? 14.32 1.027 -10.062 1 86.75 557 LYS B N 1
ATOM 8997 C CA . LYS B 1 557 ? 13.297 1.619 -9.211 1 86.75 557 LYS B CA 1
ATOM 8998 C C . LYS B 1 557 ? 11.914 1.466 -9.836 1 86.75 557 LYS B C 1
ATOM 9000 O O . LYS B 1 557 ? 10.898 1.772 -9.195 1 86.75 557 LYS B O 1
ATOM 9005 N N . ARG B 1 558 ? 11.914 0.866 -10.992 1 90.19 558 ARG B N 1
ATOM 9006 C CA . ARG B 1 558 ? 10.633 0.668 -11.664 1 90.19 558 ARG B CA 1
ATOM 9007 C C . ARG B 1 558 ? 10.094 -0.732 -11.406 1 90.19 558 ARG B C 1
ATOM 9009 O O . ARG B 1 558 ? 10.859 -1.668 -11.164 1 90.19 558 ARG B O 1
ATOM 9016 N N . ALA B 1 559 ? 8.812 -0.814 -11.438 1 94.12 559 ALA B N 1
ATOM 9017 C CA . ALA B 1 559 ? 8.156 -2.105 -11.258 1 94.12 559 ALA B CA 1
ATOM 9018 C C . ALA B 1 559 ? 8.43 -3.027 -12.438 1 94.12 559 ALA B C 1
ATOM 9020 O O . ALA B 1 559 ? 8.422 -2.586 -13.594 1 94.12 559 ALA B O 1
ATOM 9021 N N . ILE B 1 560 ? 8.672 -4.262 -12.133 1 95.94 560 ILE B N 1
ATOM 9022 C CA . ILE B 1 560 ? 8.883 -5.262 -13.18 1 95.94 560 ILE B CA 1
ATOM 9023 C C . ILE B 1 560 ? 7.531 -5.707 -13.734 1 95.94 560 ILE B C 1
ATOM 9025 O O . ILE B 1 560 ? 6.656 -6.152 -12.984 1 95.94 560 ILE B O 1
ATOM 9029 N N . PRO B 1 561 ? 7.293 -5.59 -15.055 1 95.5 561 PRO B N 1
ATOM 9030 C CA . PRO B 1 561 ? 6.004 -5.961 -15.641 1 95.5 561 PRO B CA 1
ATOM 9031 C C . PRO B 1 561 ? 5.898 -7.457 -15.938 1 95.5 561 PRO B C 1
ATOM 9033 O O . PRO B 1 561 ? 5.453 -7.844 -17.031 1 95.5 561 PRO B O 1
ATOM 9036 N N . TRP B 1 562 ? 6.203 -8.297 -15.023 1 97.06 562 TRP B N 1
ATOM 9037 C CA . TRP B 1 562 ? 6.238 -9.734 -15.266 1 97.06 562 TRP B CA 1
ATOM 9038 C C . TRP B 1 562 ? 4.824 -10.305 -15.391 1 97.06 562 TRP B C 1
ATOM 9040 O O . TRP B 1 562 ? 4.586 -11.219 -16.172 1 97.06 562 TRP B O 1
ATOM 9050 N N . ARG B 1 563 ? 3.883 -9.758 -14.648 1 96.56 563 ARG B N 1
ATOM 9051 C CA . ARG B 1 563 ? 2.514 -10.266 -14.688 1 96.56 563 ARG B CA 1
ATOM 9052 C C . ARG B 1 563 ? 1.875 -10.031 -16.047 1 96.56 563 ARG B C 1
ATOM 9054 O O . ARG B 1 563 ? 1.264 -10.938 -16.625 1 96.56 563 ARG B O 1
ATOM 9061 N N . SER B 1 564 ? 2.01 -8.773 -16.531 1 95.06 564 SER B N 1
ATOM 9062 C CA . SER B 1 564 ? 1.415 -8.422 -17.828 1 95.06 564 SER B CA 1
ATOM 9063 C C . SER B 1 564 ? 2.061 -9.211 -18.953 1 95.06 564 SER B C 1
ATOM 9065 O O . SER B 1 564 ? 1.367 -9.703 -19.844 1 95.06 564 SER B O 1
ATOM 9067 N N . LEU B 1 565 ? 3.342 -9.383 -18.906 1 95.75 565 LEU B N 1
ATOM 9068 C CA . LEU B 1 565 ? 4.059 -10.109 -19.953 1 95.75 565 LEU B CA 1
ATOM 9069 C C . LEU B 1 565 ? 3.697 -11.586 -19.922 1 95.75 565 LEU B C 1
ATOM 9071 O O . LEU B 1 565 ? 3.506 -12.203 -20.969 1 95.75 565 LEU B O 1
ATOM 9075 N N . LEU B 1 566 ? 3.637 -12.141 -18.734 1 96.56 566 LEU B N 1
ATOM 9076 C CA . LEU B 1 566 ? 3.254 -13.547 -18.594 1 96.56 566 LEU B CA 1
ATOM 9077 C C . LEU B 1 566 ? 1.841 -13.781 -19.109 1 96.56 566 LEU B C 1
ATOM 9079 O O . LEU B 1 566 ? 1.586 -14.766 -19.812 1 96.56 566 LEU B O 1
ATOM 9083 N N . ARG B 1 567 ? 0.94 -12.891 -18.812 1 95.25 567 ARG B N 1
ATOM 9084 C CA . ARG B 1 567 ? -0.448 -12.992 -19.25 1 95.25 567 ARG B CA 1
ATOM 9085 C C . ARG B 1 567 ? -0.556 -12.844 -20.766 1 95.25 567 ARG B C 1
ATOM 9087 O O . ARG B 1 567 ? -1.324 -13.555 -21.406 1 95.25 567 ARG B O 1
ATOM 9094 N N . GLU B 1 568 ? 0.166 -11.914 -21.297 1 94.69 568 GLU B N 1
ATOM 9095 C CA . GLU B 1 568 ? 0.149 -11.672 -22.734 1 94.69 568 GLU B CA 1
ATOM 9096 C C . GLU B 1 568 ? 0.628 -12.891 -23.516 1 94.69 568 GLU B C 1
ATOM 9098 O O . GLU B 1 568 ? 0.039 -13.258 -24.531 1 94.69 568 GLU B O 1
ATOM 9103 N N . ARG B 1 569 ? 1.658 -13.57 -23 1 94.19 569 ARG B N 1
ATOM 9104 C CA . ARG B 1 569 ? 2.199 -14.75 -23.656 1 94.19 569 ARG B CA 1
ATOM 9105 C C . ARG B 1 569 ? 1.419 -16 -23.266 1 94.19 569 ARG B C 1
ATOM 9107 O O . ARG B 1 569 ? 1.544 -17.047 -23.906 1 94.19 569 ARG B O 1
ATOM 9114 N N . HIS B 1 570 ? 0.626 -15.891 -22.25 1 95.38 570 HIS B N 1
ATOM 9115 C CA . HIS B 1 570 ? -0.264 -16.938 -21.766 1 95.38 570 HIS B CA 1
ATOM 9116 C C . HIS B 1 570 ? 0.496 -18.234 -21.531 1 95.38 570 HIS B C 1
ATOM 9118 O O . HIS B 1 570 ? 0.107 -19.297 -22.031 1 95.38 570 HIS B O 1
ATOM 9124 N N . ILE B 1 571 ? 1.624 -18.141 -20.844 1 96.25 571 ILE B N 1
ATOM 9125 C CA . ILE B 1 571 ? 2.494 -19.281 -20.562 1 96.25 571 ILE B CA 1
ATOM 9126 C C . ILE B 1 571 ? 2.1 -19.922 -19.25 1 96.25 571 ILE B C 1
ATOM 9128 O O . ILE B 1 571 ? 1.919 -19.234 -18.234 1 96.25 571 ILE B O 1
ATOM 9132 N N . LEU B 1 572 ? 1.931 -21.203 -19.25 1 96.69 572 LEU B N 1
ATOM 9133 C CA . LEU B 1 572 ? 1.674 -21.969 -18.031 1 96.69 572 LEU B CA 1
ATOM 9134 C C . LEU B 1 572 ? 2.979 -22.328 -17.328 1 96.69 572 LEU B C 1
ATOM 9136 O O . LEU B 1 572 ? 3.867 -22.922 -17.938 1 96.69 572 LEU B O 1
ATOM 9140 N N . LEU B 1 573 ? 3.111 -21.984 -16.047 1 96.12 573 LEU B N 1
ATOM 9141 C CA . LEU B 1 573 ? 4.379 -22.094 -15.328 1 96.12 573 LEU B CA 1
ATOM 9142 C C . LEU B 1 573 ? 4.477 -23.422 -14.586 1 96.12 573 LEU B C 1
ATOM 9144 O O . LEU B 1 573 ? 4.859 -23.453 -13.414 1 96.12 573 LEU B O 1
ATOM 9148 N N . VAL B 1 574 ? 4.129 -24.469 -15.234 1 94.19 574 VAL B N 1
ATOM 9149 C CA . VAL B 1 574 ? 4.238 -25.797 -14.656 1 94.19 574 VAL B CA 1
ATOM 9150 C C . VAL B 1 574 ? 5.496 -26.484 -15.18 1 94.19 574 VAL B C 1
ATOM 9152 O O . VAL B 1 574 ? 5.871 -26.312 -16.344 1 94.19 574 VAL B O 1
#

Nearest PDB structures (foldseek):
  8qah-assembly2_B  TM=3.877E-01  e=3.280E-01  synthetic construct
  8qah-assembly1_A  TM=3.838E-01  e=6.225E-01  synthetic construct
  8qai-assembly1_A  TM=3.408E-01  e=5.520E-01  synthetic construct
  9dze-assembly1_c  TM=2.403E-01  e=1.048E+00  synthetic construct
  8qah-assembly2_B  TM=4.100E-01  e=5.216E-01  synthetic construct

Secondary structure (DSSP, 8-state):
----------TTSBHHHHHHT------B-TTSSBHHHHHTTB----B-SS--GGGT-HHHHHHHHHHHHHHHHHTT-STT--------TTS----B--S-------------------------------------------------------------------------------------------S-S---SS-HHHHHIIIIIHHHHSTTS-HHHHHHHHHHHHHH-HHHHHHHHHHHHHHHHTS--HHHHTTHHHHHHHHHHH----HHHHHHHHHHHHHHHHTTS-SSHHHHHHHHHHHHHHHHHTTTTT-S-HHHHS-HHHHHHHHHHHHHHHHHHHHHTS--TTHHHHHHHH-TTT-----SS-GGGGTT-THHHH---HHHHHHHHHHHHHHHHHHHTTTS--HHHHHHHHHHHHHHHHS-S--S-----GGGHHHHHHHHHHHHHHHHHHHHHHH-S-TTSHHHHHHHHHHHHHHHT--GGGHHHHHHH-HHHHHHHHHH---HHHHHHHHHHHHHHHHHH--SSHHHHHHHHHHHHHHHTT-TTSPP-HHHHHHHHT----/----------TTSBHHHHHHT------B-TTSSBHHHHHTTB----B-SS--GGGT-HHHHHHHHHHHHHHHHHTT-STT--------TTS----B--S-------------------------------------------------------------------------------------------S-S---SS-HHHHHIIIIIHHHHSTTS-HHHHHHHHHHHHHH-HHHHHHHHHHHHHHHHTS--HHHHTTHHHHHHHHHHH----HHHHHHHHHHHHHHHHTTS-SSHHHHHHHHHHHHHHHHHTTTTT-S-HHHHS-HHHHHHHHHHHHHHHHHHHHHTS--TTHHHHHHHH-TTT-----SS-GGGGTT-THHHH---HHHHHHHHHHHHHHHHHHHTTTS--HHHHHHHHHHHHHHHHS-S--S-----GGGHHHHHHHHHHHHHHHHHHHHHHH-S-TTSHHHHHHHHHHHHHHHT--GGGHHHHHHH-HHHHHHHHHH---HHHHHHHHHHHHHHHHHH--SSHHHHHHHHHHHHHHHTT-TTSPP-HHHHHHHHT----

Organism: Amanita muscaria (strain Koide BX008) (NCBI:txid946122)

InterPro domains:
  IPR001138 Zn(2)Cys(6) fungal-type DNA-binding domain [PF00172] (13-50)
  IPR001138 Zn(2)Cys(6) fungal-type DNA-binding domain [PS00463] (13-44)
  IPR001138 Zn(2)Cys(6) fungal-type DNA-binding domain [PS50048] (13-44)
  IPR001138 Zn(2)Cys(6) fungal-type DNA-binding domain [SM00066] (8-55)
  IPR001138 Zn(2)Cys(6) fungal-type DNA-binding domain [cd00067] (9-44)
  IPR021858 Fungal transcription factor [PF11951] (278-572)
  IPR036864 Zn(2)-C6 fungal-type DNA-binding domain superfamily [SSF57701] (8-49)

pLDDT: mean 73.31, std 28.4, range [13.76, 98.88]